Protein 6AGM (pdb70)

Solvent-accessible surface area: 58589 Å² total

Radius of gyration: 39.59 Å; Cα contacts (8 Å, |Δi|>4): 2733; chains: 4; bounding box: 84×120×118 Å

Organism: Escherichia coli (strain K12) (NCBI:txid83333)

Secondary structure (DSSP, 8-state):
--SSSTT-----PPPPHHHHHHHSPPPHHHHHHHHHHHHHHHHHHHTSS-SEEEEEE-SS---HHHHHHHHHHHHHHHHHHTTTEEEEEE---S-SS-SSS--HHHH-TTSSS---HHHHHHHHHHHHHHHHHTT--EEEEE-SSSHHHHHGGG-SEEEE-HHHHT-SSSTTGGGG-SS-EEEEPPTT--SHHHHHHHHHHTS--EEEEE-TTS-EEEEE------EEEEE--SSS---SHHHHHHHHHHHHHTTPPP-EEEESSHHHHTT-GGGHHHHHHHHHHHHHTT--SEEEEEEEB-SS----PBPHHHHHHHHHHHHHHHTTTTTTT-/--SSSTT-----PPPPHHHHHHHSPPPHHHHHHHHHHHHHHHHHHHTSS-SEEEEEE-SS---HHHHHHHHHHHHHHHHHTTTTEEEEEE--SS-SS-SSS---TTT-TTSSS---HHHHHHHHHHHHHHHHHTT--EEEEE-SSHHHHHHGGG-SEEEE-HHHHT-SSSTTGGGG-SS-EEEEPPTT--HHHHHHHHHHHTS--EEEEE-TTS-EEEEE------EEEEE--SSS---SHHHHHHHHHHHHHTTPPP-EEEE-STTTTTT-GGGHHHHHHHHHHHHHTT--SEEEEEEEB-SS----PBPHHHHHHHHHHHHHHHTTTTSS--/--SSSTT-----PPPPHHHHHHHSPPPHHHHHHHHHHHHHHHHHHHTSS-SEEEEEE-SS---HHHHHHHHHHHHHHHHHHTTTEEEEEE--SS-SS-SSS--HHHH-TTSSS---HHHHHHHHHHHHHHHHHTT--EEEEE-SSSHHHHHGGG-SEEEE-HHHHT-SSSTTGGGG-SS-EEEEPPTTS-HHHHHHHHHHHTS--EEEEE-TTS-EEEEE------EEEEE--SSS---SHHHHHHHHHHHHHTTPPP-EEEE-SHHHHTT-GGGHHHHHHHHHHHHHTT--SEEEEEEEB-SS----PBPHHHHHHHHHHHHHHTSSTTGGG-/--SSSTT-----PPPPHHHHHHHSPPPHHHHHHHHHHHHHHHHHHHTSS-SEEEEEE-SS---HHHHHHHHHHHHHHHHHHTTTEEEEEE--SS-SS-SSS--HHHH-TTSSS---HHHHHHHHHHHHHHHHHTT--EEEEE--SSHHHHHGGG-SEEEE-HHHHT-STTTTGGGG-SS-EEEEPPTT--HHHHHHHHHHHTS--EEEEE-TTS-EEEEE------EEEEE--SSS---SHHHHHHHHHHHHHTT----EEEESSHHHHTT-GGGHHHHHHHHHHHHHTT--SEEEEEEEB-SS----PBPHHHHHHHHHHHHHH-TTTTTT--

Foldseek 3Di:
DVPPCPVPDDDDDADFLLRLCVVPPADVVLLVLLVVLLVVLLCLQVLNQLAFEEEEEAPADDALVQVVVVLVLQLVLCVVLVNHYHYAYEHEQAHDDDDDDFGGQQQCVVSPPPRPNRVSLNRVQVSLSVSSVSSHAYEYEDLAQRVCSNHVSSHAEYEYECSQCVDPQRNQVLLARPHAYEYEAHQQQHPVSSLVNQVSQQDWDWHWHADRGRHTDIDIGHHDNRYAYEQAAHCAGQLAPVSLVVSCVVNVVVVHHQAYEYELDDRNQVQALVRSLVSVVNVLVVLVVPDDRHRYYYAHAGCPQDSSHHHVVVVSVSSVVSSVSRPPSSVVRD/DVPPCPVPDDDDDADFLLNLCVVPPDDPVLLVLLVVLLVVLLCLQVVNQLAFEEEEEALADADLVQVVVVLVVQLVLCVVLVNRYHYAYEHHQAHPDDDDDQGGCQQCVPSPPPRPNRVSLNRVQVSLNVSSVSSHAYEYEDQAQRVCSNHVSSHAEYEYECSQCVDDQRNQVLLARPHAYEYEADQQQHLCSRLVSQLSQQDWDWGWHADRRGHTDIDIGHHDNRYAYEQEAHQAGQLAPVSLVVSCVVNVVVVHHQAYEYELDDHVQVQAQVSSLVSVVNNLVCLVVPDQRYSYYYAHAGCPDDSSHHHVVVVSVSSVVSSVSCVPRSSVND/DVPPCPPPDDDDDADFLLRLCVVPPDDPVLLVLLVVLLVVLLCLLVLVQLAFEEEEEAQADDALVQRVVVLVVQVVLCVVQVVHYQYAYEHEQAHPDDPDDDRGQQQCVVRPPPRPNRVSLNRVQVSLNVSSVSSHAYEYEDQAQGVCSNHVSSHAEYEYECSQCVDDQHNQVLLARPHAYEYEADQQQHLVSRLVNQVSQQDWDWHWHADRGRHTDIDIGHHDPHYAYEQEAHCAHQLAPVSLVVSCVVNVVVVHHQAYEYELDPRVQVQALVRSLVSVVNVLVVLVVVDQRHSYYYAHAGCPDDRSHHHPVVVSVSSVVSSVSPPCSSVVRD/DVPPCPPPDDDDDDDFLLNLCVVPPDDVVLLVLLVVLLVQLLCLQVVNDLAFEEEEEAQADADLVQVVVVLVLQVVLCVVLVVHHHYAYEHEQAHVDDDDADRGQQQCVVRPPPRPNRVSLNVVQVSLNVSSVSSHAYEYEDLAQRVCSNHVSSHAEYEYECSQCVDDQHNQVLLARPHAYEYEADQQQHLCSRLVNQVSQQAWDWGWHADRGRHTDIDIGHHDNRYAYEQAAHCAGQLAPVSLVVSCVVNVVVVHHQAYEYELDDRVQVLAQVRSLVSVVNVLVVLLVPDQNHRYYYAHAGCPDDSSHHHVVVVSVSSVVSSVSRVDSSVVSD

B-factor: mean 55.12, std 19.11, range [25.26, 166.06]

CATH classification: 3.20.20.70

Structure (mmCIF, N/CA/C/O backbone):
data_6AGM
#
_entry.id   6AGM
#
_cell.length_a   54.189
_cell.length_b   133.859
_cell.length_c   87.670
_cell.angle_alpha   90.00
_cell.angle_beta   91.23
_cell.angle_gamma   90.00
#
_symmetry.space_group_name_H-M   'P 1 21 1'
#
loop_
_entity.id
_entity.type
_entity.pdbx_description
1 polymer 'Phospho-2-dehydro-3-deoxyheptonate aldolase, Tyr-sensitive'
2 non-polymer TYROSINE
3 water water
#
loop_
_atom_site.group_PDB
_atom_site.id
_atom_site.type_symbol
_atom_site.label_atom_id
_atom_site.label_alt_id
_atom_site.label_comp_id
_atom_site.label_asym_id
_atom_site.label_entity_id
_atom_site.label_seq_id
_atom_site.pdbx_PDB_ins_code
_atom_site.Cartn_x
_atom_site.Cartn_y
_atom_site.Cartn_z
_atom_site.occupancy
_atom_site.B_iso_or_equiv
_atom_site.auth_seq_id
_atom_site.auth_comp_id
_atom_site.auth_asym_id
_atom_site.auth_atom_id
_atom_site.pdbx_PDB_model_num
ATOM 1 N N . ASP A 1 4 ? 35.733 -7.066 89.971 1.00 77.48 4 ASP A N 1
ATOM 2 C CA . ASP A 1 4 ? 35.094 -7.735 91.098 1.00 64.73 4 ASP A CA 1
ATOM 3 C C . ASP A 1 4 ? 34.009 -8.695 90.619 1.00 68.54 4 ASP A C 1
ATOM 4 O O . ASP A 1 4 ? 33.121 -8.315 89.855 1.00 65.19 4 ASP A O 1
ATOM 9 N N . ALA A 1 5 ? 34.086 -9.941 91.078 1.00 65.79 5 ALA A N 1
ATOM 10 C CA . ALA A 1 5 ? 33.129 -10.971 90.701 1.00 62.94 5 ALA A CA 1
ATOM 11 C C . ALA A 1 5 ? 31.916 -11.024 91.621 1.00 62.78 5 ALA A C 1
ATOM 12 O O . ALA A 1 5 ? 31.018 -11.841 91.389 1.00 59.96 5 ALA A O 1
ATOM 14 N N . LEU A 1 6 ? 31.862 -10.179 92.650 1.00 57.56 6 LEU A N 1
ATOM 15 C CA . LEU A 1 6 ? 30.775 -10.242 93.617 1.00 54.70 6 LEU A CA 1
ATOM 16 C C . LEU A 1 6 ? 30.097 -8.889 93.797 1.00 53.04 6 LEU A C 1
ATOM 17 O O . LEU A 1 6 ? 28.910 -8.826 94.131 1.00 49.99 6 LEU A O 1
ATOM 22 N N . ASN A 1 7 ? 30.834 -7.805 93.570 1.00 50.07 7 ASN A N 1
ATOM 23 C CA . ASN A 1 7 ? 30.354 -6.458 93.848 1.00 50.97 7 ASN A CA 1
ATOM 24 C C . ASN A 1 7 ? 30.069 -5.716 92.550 1.00 49.43 7 ASN A C 1
ATOM 25 O O . ASN A 1 7 ? 30.909 -5.695 91.642 1.00 39.80 7 ASN A O 1
ATOM 30 N N . ASN A 1 8 ? 28.883 -5.104 92.474 1.00 44.59 8 ASN A N 1
ATOM 31 C CA . ASN A 1 8 ? 28.488 -4.249 91.353 1.00 40.09 8 ASN A CA 1
ATOM 32 C C . ASN A 1 8 ? 28.601 -4.972 90.016 1.00 38.61 8 ASN A C 1
ATOM 33 O O . ASN A 1 8 ? 28.954 -4.368 89.001 1.00 40.22 8 ASN A O 1
ATOM 38 N N . VAL A 1 9 ? 28.306 -6.273 90.013 1.00 37.90 9 VAL A N 1
ATOM 39 C CA . VAL A 1 9 ? 28.341 -7.047 88.776 1.00 38.81 9 VAL A CA 1
ATOM 40 C C . VAL A 1 9 ? 27.413 -6.435 87.736 1.00 43.38 9 VAL A C 1
ATOM 41 O O . VAL A 1 9 ? 27.764 -6.325 86.554 1.00 44.74 9 VAL A O 1
ATOM 45 N N . HIS A 1 10 ? 26.219 -6.019 88.157 1.00 43.40 10 HIS A N 1
ATOM 46 C CA . HIS A 1 10 ? 25.219 -5.463 87.255 1.00 41.39 10 HIS A CA 1
ATOM 47 C C . HIS A 1 10 ? 25.123 -3.946 87.363 1.00 41.86 10 HIS A C 1
ATOM 48 O O . HIS A 1 10 ? 24.063 -3.365 87.099 1.00 44.19 10 HIS A O 1
ATOM 55 N N . ILE A 1 11 ? 26.212 -3.296 87.756 1.00 45.09 11 ILE A N 1
ATOM 56 C CA . ILE A 1 11 ? 26.298 -1.844 87.817 1.00 42.55 11 ILE A CA 1
ATOM 57 C C . ILE A 1 11 ? 27.390 -1.401 86.857 1.00 43.27 11 ILE A C 1
ATOM 58 O O . ILE A 1 11 ? 28.518 -1.901 86.921 1.00 47.11 11 ILE A O 1
ATOM 63 N N . THR A 1 12 ? 27.049 -0.478 85.960 1.00 45.86 12 THR A N 1
ATOM 64 C CA . THR A 1 12 ? 27.984 -0.009 84.947 1.00 57.90 12 THR A CA 1
ATOM 65 C C . THR A 1 12 ? 28.572 1.360 85.252 1.00 60.04 12 THR A C 1
ATOM 66 O O . THR A 1 12 ? 29.686 1.652 84.807 1.00 59.74 12 THR A O 1
ATOM 70 N N . ASP A 1 13 ? 27.857 2.207 85.991 1.00 59.62 13 ASP A N 1
ATOM 71 C CA . ASP A 1 13 ? 28.354 3.538 86.307 1.00 54.62 13 ASP A CA 1
ATOM 72 C C . ASP A 1 13 ? 27.821 3.968 87.667 1.00 58.54 13 ASP A C 1
ATOM 73 O O . ASP A 1 13 ? 26.794 3.474 88.141 1.00 49.06 13 ASP A O 1
ATOM 78 N N . GLU A 1 14 ? 28.533 4.908 88.284 1.00 53.69 14 GLU A N 1
ATOM 79 C CA . GLU A 1 14 ? 28.168 5.420 89.598 1.00 55.66 14 GLU A CA 1
ATOM 80 C C . GLU A 1 14 ? 28.759 6.813 89.747 1.00 60.07 14 GLU A C 1
ATOM 81 O O . GLU A 1 14 ? 29.964 6.997 89.553 1.00 63.16 14 GLU A O 1
ATOM 87 N N . GLN A 1 15 ? 27.913 7.790 90.075 1.00 51.49 15 GLN A N 1
ATOM 88 C CA . GLN A 1 15 ? 28.375 9.158 90.256 1.00 57.31 15 GLN A CA 1
ATOM 89 C C . GLN A 1 15 ? 27.758 9.752 91.515 1.00 49.43 15 GLN A C 1
ATOM 90 O O . GLN A 1 15 ? 26.609 9.457 91.858 1.00 46.75 15 GLN A O 1
ATOM 96 N N . VAL A 1 16 ? 28.539 10.582 92.206 1.00 46.81 16 VAL A N 1
ATOM 97 C CA . VAL A 1 16 ? 28.081 11.199 93.444 1.00 38.55 16 VAL A CA 1
ATOM 98 C C . VAL A 1 16 ? 27.070 12.290 93.121 1.00 38.81 16 VAL A C 1
ATOM 99 O O . VAL A 1 16 ? 27.332 13.186 92.308 1.00 44.55 16 VAL A O 1
ATOM 103 N N . LEU A 1 17 ? 25.904 12.217 93.750 1.00 38.24 17 LEU A N 1
ATOM 104 C CA . LEU A 1 17 ? 24.865 13.204 93.517 1.00 41.15 17 LEU A CA 1
ATOM 105 C C . LEU A 1 17 ? 25.200 14.514 94.222 1.00 43.11 17 LEU A C 1
ATOM 106 O O . LEU A 1 17 ? 25.887 14.536 95.247 1.00 38.68 17 LEU A O 1
ATOM 111 N N . MET A 1 18 ? 24.726 15.614 93.641 1.00 43.04 18 MET A N 1
ATOM 112 C CA . MET A 1 18 ? 24.819 16.916 94.289 1.00 45.74 18 MET A CA 1
ATOM 113 C C . MET A 1 18 ? 24.236 16.843 95.695 1.00 45.41 18 MET A C 1
ATOM 114 O O . MET A 1 18 ? 23.176 16.251 95.909 1.00 40.21 18 MET A O 1
ATOM 119 N N . THR A 1 19 ? 24.950 17.422 96.658 1.00 43.14 19 THR A N 1
ATOM 120 C CA . THR A 1 19 ? 24.551 17.349 98.053 1.00 42.77 19 THR A CA 1
ATOM 121 C C . THR A 1 19 ? 23.501 18.408 98.376 1.00 38.44 19 THR A C 1
ATOM 122 O O . THR A 1 19 ? 23.335 19.378 97.631 1.00 33.66 19 THR A O 1
ATOM 126 N N . PRO A 1 20 ? 22.760 18.232 99.478 1.00 38.22 20 PRO A N 1
ATOM 127 C CA . PRO A 1 20 ? 21.865 19.311 99.935 1.00 38.33 20 PRO A CA 1
ATOM 128 C C . PRO A 1 20 ? 22.578 20.637 100.129 1.00 41.64 20 PRO A C 1
ATOM 129 O O . PRO A 1 20 ? 22.028 21.691 99.782 1.00 39.07 20 PRO A O 1
ATOM 133 N N . GLU A 1 21 ? 23.793 20.606 100.686 1.00 43.82 21 GLU A N 1
ATOM 134 C CA . GLU A 1 21 ? 24.607 21.811 100.817 1.00 47.83 21 GLU A CA 1
ATOM 135 C C . GLU A 1 21 ? 24.750 22.530 99.482 1.00 45.45 21 GLU A C 1
ATOM 136 O O . GLU A 1 21 ? 24.507 23.738 99.382 1.00 49.52 21 GLU A O 1
ATOM 142 N N . GLN A 1 22 ? 25.144 21.793 98.440 1.00 41.44 22 GLN A N 1
ATOM 143 C CA . GLN A 1 22 ? 25.393 22.406 97.139 1.00 42.08 22 GLN A CA 1
ATOM 144 C C . GLN A 1 22 ? 24.102 22.895 96.494 1.00 42.79 22 GLN A C 1
ATOM 145 O O . GLN A 1 22 ? 24.072 23.980 95.899 1.00 43.01 22 GLN A O 1
ATOM 151 N N . LEU A 1 23 ? 23.030 22.106 96.595 1.00 41.56 23 LEU A N 1
ATOM 152 C CA . LEU A 1 23 ? 21.729 22.545 96.100 1.00 41.26 23 LEU A CA 1
ATOM 153 C C . LEU A 1 23 ? 21.324 23.871 96.733 1.00 40.95 23 LEU A C 1
ATOM 154 O O . LEU A 1 23 ? 20.944 24.817 96.033 1.00 41.61 23 LEU A O 1
ATOM 159 N N . LYS A 1 24 ? 21.414 23.961 98.063 1.00 41.87 24 LYS A N 1
ATOM 160 C CA . LYS A 1 24 ? 21.001 25.177 98.756 1.00 45.46 24 LYS A CA 1
ATOM 161 C C . LYS A 1 24 ? 21.945 26.340 98.478 1.00 49.63 24 LYS A C 1
ATOM 162 O O . LYS A 1 24 ? 21.514 27.498 98.487 1.00 50.27 24 LYS A O 1
ATOM 168 N N . ALA A 1 25 ? 23.227 26.061 98.233 1.00 45.44 25 ALA A N 1
ATOM 169 C CA . ALA A 1 25 ? 24.137 27.125 97.826 1.00 52.23 25 ALA A CA 1
ATOM 170 C C . ALA A 1 25 ? 23.763 27.666 96.452 1.00 50.38 25 ALA A C 1
ATOM 171 O O . ALA A 1 25 ? 23.846 28.876 96.210 1.00 55.08 25 ALA A O 1
ATOM 173 N N . ALA A 1 26 ? 23.334 26.785 95.542 1.00 45.33 26 ALA A N 1
ATOM 174 C CA . ALA A 1 26 ? 22.965 27.227 94.201 1.00 45.73 26 ALA A CA 1
ATOM 175 C C . ALA A 1 26 ? 21.624 27.953 94.185 1.00 52.32 26 ALA A C 1
ATOM 176 O O . ALA A 1 26 ? 21.428 28.867 93.376 1.00 51.90 26 ALA A O 1
ATOM 178 N N . PHE A 1 27 ? 20.688 27.561 95.050 1.00 47.46 27 PHE A N 1
ATOM 179 C CA . PHE A 1 27 ? 19.363 28.181 95.128 1.00 48.82 27 PHE A CA 1
ATOM 180 C C . PHE A 1 27 ? 19.066 28.512 96.584 1.00 49.12 27 PHE A C 1
ATOM 181 O O . PHE A 1 27 ? 18.285 27.815 97.246 1.00 45.42 27 PHE A O 1
ATOM 189 N N . PRO A 1 28 ? 19.668 29.571 97.114 1.00 48.97 28 PRO A N 1
ATOM 190 C CA . PRO A 1 28 ? 19.505 29.879 98.536 1.00 48.75 28 PRO A CA 1
ATOM 191 C C . PRO A 1 28 ? 18.184 30.571 98.832 1.00 50.04 28 PRO A C 1
ATOM 192 O O . PRO A 1 28 ? 17.542 31.166 97.963 1.00 47.82 28 PRO A O 1
ATOM 196 N N . LEU A 1 29 ? 17.784 30.473 100.096 1.00 61.00 29 LEU A N 1
ATOM 197 C CA . LEU A 1 29 ? 16.624 31.198 100.588 1.00 61.76 29 LEU A CA 1
ATOM 198 C C . LEU A 1 29 ? 17.026 32.624 100.934 1.00 63.14 29 LEU A C 1
ATOM 199 O O . LEU A 1 29 ? 18.008 32.843 101.651 1.00 65.66 29 LEU A O 1
ATOM 204 N N . SER A 1 30 ? 16.285 33.594 100.408 1.00 47.46 30 SER A N 1
ATOM 205 C CA . SER A 1 30 ? 16.438 34.949 100.903 1.00 52.67 30 SER A CA 1
ATOM 206 C C . SER A 1 30 ? 15.878 35.025 102.317 1.00 58.99 30 SER A C 1
ATOM 207 O O . SER A 1 30 ? 15.072 34.191 102.741 1.00 55.82 30 SER A O 1
ATOM 210 N N . LEU A 1 31 ? 16.315 36.039 103.056 1.00 54.34 31 LEU A N 1
ATOM 211 C CA . LEU A 1 31 ? 15.917 36.119 104.455 1.00 59.30 31 LEU A CA 1
ATOM 212 C C . LEU A 1 31 ? 14.425 36.414 104.601 1.00 57.97 31 LEU A C 1
ATOM 213 O O . LEU A 1 31 ? 13.799 35.968 105.572 1.00 56.74 31 LEU A O 1
ATOM 218 N N . GLN A 1 32 ? 13.839 37.137 103.638 1.00 67.01 32 GLN A N 1
ATOM 219 C CA . GLN A 1 32 ? 12.392 37.351 103.629 1.00 71.66 32 GLN A CA 1
ATOM 220 C C . GLN A 1 32 ? 11.639 36.032 103.548 1.00 63.20 32 GLN A C 1
ATOM 221 O O . GLN A 1 32 ? 10.703 35.789 104.318 1.00 56.13 32 GLN A O 1
ATOM 227 N N . GLN A 1 33 ? 12.026 35.176 102.599 1.00 55.69 33 GLN A N 1
ATOM 228 C CA . GLN A 1 33 ? 11.375 33.880 102.452 1.00 55.71 33 GLN A CA 1
ATOM 229 C C . GLN A 1 33 ? 11.592 33.016 103.686 1.00 49.99 33 GLN A C 1
ATOM 230 O O . GLN A 1 33 ? 10.699 32.266 104.093 1.00 46.11 33 GLN A O 1
ATOM 236 N N . GLU A 1 34 ? 12.780 33.097 104.286 1.00 51.75 34 GLU A N 1
ATOM 237 C CA . GLU A 1 34 ? 13.056 32.342 105.503 1.00 51.52 34 GLU A CA 1
ATOM 238 C C . GLU A 1 34 ? 12.096 32.737 106.620 1.00 51.14 34 GLU A C 1
ATOM 239 O O . GLU A 1 34 ? 11.462 31.876 107.249 1.00 45.34 34 GLU A O 1
ATOM 245 N N . ALA A 1 35 ? 11.976 34.043 106.880 1.00 50.06 35 ALA A N 1
ATOM 246 C CA . ALA A 1 35 ? 11.066 34.504 107.925 1.00 53.34 35 ALA A CA 1
ATOM 247 C C . ALA A 1 35 ? 9.619 34.171 107.580 1.00 49.05 35 ALA A C 1
ATOM 248 O O . ALA A 1 35 ? 8.824 33.826 108.463 1.00 45.68 35 ALA A O 1
ATOM 250 N N . GLN A 1 36 ? 9.265 34.251 106.297 1.00 52.53 36 GLN A N 1
ATOM 251 C CA . GLN A 1 36 ? 7.909 33.923 105.869 1.00 55.92 36 GLN A CA 1
ATOM 252 C C . GLN A 1 36 ? 7.580 32.461 106.153 1.00 48.93 36 GLN A C 1
ATOM 253 O O . GLN A 1 36 ? 6.497 32.141 106.660 1.00 46.42 36 GLN A O 1
ATOM 259 N N . ILE A 1 37 ? 8.506 31.557 105.825 1.00 48.67 37 ILE A N 1
ATOM 260 C CA . ILE A 1 37 ? 8.286 30.136 106.072 1.00 46.28 37 ILE A CA 1
ATOM 261 C C . ILE A 1 37 ? 8.197 29.858 107.567 1.00 45.60 37 ILE A C 1
ATOM 262 O O . ILE A 1 37 ? 7.337 29.090 108.017 1.00 40.36 37 ILE A O 1
ATOM 267 N N . ALA A 1 38 ? 9.089 30.462 108.361 1.00 47.31 38 ALA A N 1
ATOM 268 C CA . ALA A 1 38 ? 9.007 30.290 109.811 1.00 42.54 38 ALA A CA 1
ATOM 269 C C . ALA A 1 38 ? 7.658 30.758 110.347 1.00 44.43 38 ALA A C 1
ATOM 270 O O . ALA A 1 38 ? 7.055 30.101 111.209 1.00 46.43 38 ALA A O 1
ATOM 272 N N . ASP A 1 39 ? 7.157 31.883 109.834 1.00 40.02 39 ASP A N 1
ATOM 273 C CA . ASP A 1 39 ? 5.890 32.418 110.318 1.00 43.60 39 ASP A CA 1
ATOM 274 C C . ASP A 1 39 ? 4.718 31.526 109.921 1.00 44.01 39 ASP A C 1
ATOM 275 O O . ASP A 1 39 ? 3.791 31.322 110.715 1.00 40.01 39 ASP A O 1
ATOM 280 N N . SER A 1 40 ? 4.731 30.992 108.696 1.00 40.20 40 SER A N 1
ATOM 281 C CA . SER A 1 40 ? 3.649 30.099 108.285 1.00 40.20 40 SER A CA 1
ATOM 282 C C . SER A 1 40 ? 3.689 28.791 109.070 1.00 38.65 40 SER A C 1
ATOM 283 O O . SER A 1 40 ? 2.637 28.238 109.417 1.00 33.78 40 SER A O 1
ATOM 286 N N . ARG A 1 41 ? 4.891 28.288 109.373 1.00 37.47 41 ARG A N 1
ATOM 287 C CA . ARG A 1 41 ? 5.004 27.127 110.252 1.00 35.91 41 ARG A CA 1
ATOM 288 C C . ARG A 1 41 ? 4.404 27.420 111.621 1.00 39.39 41 ARG A C 1
ATOM 289 O O . ARG A 1 41 ? 3.669 26.594 112.178 1.00 36.56 41 ARG A O 1
ATOM 297 N N . LYS A 1 42 ? 4.714 28.593 112.181 1.00 38.00 42 LYS A N 1
ATOM 298 C CA . LYS A 1 42 ? 4.152 28.970 113.475 1.00 40.11 42 LYS A CA 1
ATOM 299 C C . LYS A 1 42 ? 2.630 29.056 113.414 1.00 40.74 42 LYS A C 1
ATOM 300 O O . LYS A 1 42 ? 1.939 28.607 114.335 1.00 42.07 42 LYS A O 1
ATOM 306 N N . SER A 1 43 ? 2.089 29.624 112.335 1.00 39.03 43 SER A N 1
ATOM 307 C CA . SER A 1 43 ? 0.638 29.739 112.205 1.00 43.86 43 SER A CA 1
ATOM 308 C C . SER A 1 43 ? -0.024 28.369 112.114 1.00 42.88 43 SER A C 1
ATOM 309 O O . SER A 1 43 ? -1.076 28.134 112.725 1.00 43.51 43 SER A O 1
ATOM 312 N N . ILE A 1 44 ? 0.570 27.454 111.345 1.00 38.47 44 ILE A N 1
ATOM 313 C CA . ILE A 1 44 ? 0.013 26.108 111.239 1.00 39.03 44 ILE A CA 1
ATOM 314 C C . ILE A 1 44 ? 0.076 25.401 112.587 1.00 37.90 44 ILE A C 1
ATOM 315 O O . ILE A 1 44 ? -0.863 24.695 112.984 1.00 38.91 44 ILE A O 1
ATOM 320 N N . SER A 1 45 ? 1.177 25.592 113.318 1.00 34.86 45 SER A N 1
ATOM 321 C CA . SER A 1 45 ? 1.283 25.049 114.670 1.00 36.91 45 SER A CA 1
ATOM 322 C C . SER A 1 45 ? 0.193 25.607 115.581 1.00 41.65 45 SER A C 1
ATOM 323 O O . SER A 1 45 ? -0.408 24.867 116.372 1.00 40.87 45 SER A O 1
ATOM 326 N N . ASP A 1 46 ? -0.071 26.914 115.484 1.00 44.16 46 ASP A N 1
ATOM 327 C CA . ASP A 1 46 ? -1.125 27.530 116.286 1.00 45.62 46 ASP A CA 1
ATOM 328 C C . ASP A 1 46 ? -2.483 26.924 115.966 1.00 45.82 46 ASP A C 1
ATOM 329 O O . ASP A 1 46 ? -3.282 26.658 116.871 1.00 44.33 46 ASP A O 1
ATOM 334 N N . ILE A 1 47 ? -2.768 26.722 114.680 1.00 40.87 47 ILE A N 1
ATOM 335 C CA . ILE A 1 47 ? -4.042 26.123 114.292 1.00 41.11 47 ILE A CA 1
ATOM 336 C C . ILE A 1 47 ? -4.159 24.718 114.865 1.00 42.76 47 ILE A C 1
ATOM 337 O O . ILE A 1 47 ? -5.182 24.353 115.457 1.00 39.89 47 ILE A O 1
ATOM 342 N N . ILE A 1 48 ? -3.099 23.917 114.723 1.00 38.35 48 ILE A N 1
ATOM 343 C CA . ILE A 1 48 ? -3.146 22.533 115.191 1.00 37.49 48 ILE A CA 1
ATOM 344 C C . ILE A 1 48 ? -3.345 22.480 116.702 1.00 41.44 48 ILE A C 1
ATOM 345 O O . ILE A 1 48 ? -4.105 21.647 117.211 1.00 39.50 48 ILE A O 1
ATOM 350 N N . ALA A 1 49 ? -2.682 23.373 117.443 1.00 41.38 49 ALA A N 1
ATOM 351 C CA . ALA A 1 49 ? -2.798 23.381 118.899 1.00 43.57 49 ALA A CA 1
ATOM 352 C C . ALA A 1 49 ? -4.093 24.010 119.401 1.00 51.66 49 ALA A C 1
ATOM 353 O O . ALA A 1 49 ? -4.366 23.946 120.605 1.00 48.47 49 ALA A O 1
ATOM 355 N N . GLY A 1 50 ? -4.891 24.612 118.523 1.00 46.08 50 GLY A N 1
ATOM 356 C CA . GLY A 1 50 ? -6.121 25.253 118.937 1.00 50.21 50 GLY A CA 1
ATOM 357 C C . GLY A 1 50 ? -5.978 26.680 119.415 1.00 52.95 50 GLY A C 1
ATOM 358 O O . GLY A 1 50 ? -6.931 27.220 119.989 1.00 54.91 50 GLY A O 1
ATOM 359 N N . ARG A 1 51 ? -4.820 27.307 119.209 1.00 51.20 51 ARG A N 1
ATOM 360 C CA . ARG A 1 51 ? -4.666 28.712 119.572 1.00 57.54 51 ARG A CA 1
ATOM 361 C C . ARG A 1 51 ? -5.210 29.628 118.482 1.00 58.53 51 ARG A C 1
ATOM 362 O O . ARG A 1 51 ? -5.784 30.681 118.780 1.00 60.71 51 ARG A O 1
ATOM 370 N N . ASP A 1 52 ? -5.038 29.237 117.218 1.00 47.45 52 ASP A N 1
ATOM 371 C CA . ASP A 1 52 ? -5.574 29.975 116.085 1.00 48.01 52 ASP A CA 1
ATOM 372 C C . ASP A 1 52 ? -6.892 29.345 115.669 1.00 47.68 52 ASP A C 1
ATOM 373 O O . ASP A 1 52 ? -6.921 28.140 115.377 1.00 45.58 52 ASP A O 1
ATOM 378 N N . PRO A 1 53 ? -7.997 30.097 115.628 1.00 49.31 53 PRO A N 1
ATOM 379 C CA . PRO A 1 53 ? -9.301 29.476 115.344 1.00 48.09 53 PRO A CA 1
ATOM 380 C C . PRO A 1 53 ? -9.503 29.086 113.887 1.00 43.03 53 PRO A C 1
ATOM 381 O O . PRO A 1 53 ? -10.456 28.353 113.593 1.00 46.61 53 PRO A O 1
ATOM 385 N N . ARG A 1 54 ? -8.653 29.544 112.974 1.00 50.52 54 ARG A N 1
ATOM 386 C CA . ARG A 1 54 ? -8.858 29.268 111.561 1.00 47.15 54 ARG A CA 1
ATOM 387 C C . ARG A 1 54 ? -8.689 27.781 111.261 1.00 42.52 54 ARG A C 1
ATOM 388 O O . ARG A 1 54 ? -8.048 27.031 112.002 1.00 42.08 54 ARG A O 1
ATOM 396 N N . LEU A 1 55 ? -9.290 27.358 110.155 1.00 45.42 55 LEU A N 1
ATOM 397 C CA . LEU A 1 55 ? -9.220 25.975 109.710 1.00 42.28 55 LEU A CA 1
ATOM 398 C C . LEU A 1 55 ? -8.064 25.819 108.730 1.00 43.29 55 LEU A C 1
ATOM 399 O O . LEU A 1 55 ? -7.942 26.599 107.780 1.00 41.20 55 LEU A O 1
ATOM 404 N N . LEU A 1 56 ? -7.212 24.822 108.963 1.00 41.89 56 LEU A N 1
ATOM 405 C CA . LEU A 1 56 ? -6.097 24.578 108.058 1.00 38.88 56 LEU A CA 1
ATOM 406 C C . LEU A 1 56 ? -6.597 23.834 106.825 1.00 41.46 56 LEU A C 1
ATOM 407 O O . LEU A 1 56 ? -7.252 22.800 106.948 1.00 39.73 56 LEU A O 1
ATOM 412 N N . VAL A 1 57 ? -6.309 24.365 105.640 1.00 35.54 57 VAL A N 1
ATOM 413 C CA . VAL A 1 57 ? -6.750 23.758 104.386 1.00 38.45 57 VAL A CA 1
ATOM 414 C C . VAL A 1 57 ? -5.525 23.514 103.514 1.00 38.98 57 VAL A C 1
ATOM 415 O O . VAL A 1 57 ? -4.937 24.461 102.974 1.00 40.58 57 VAL A O 1
ATOM 419 N N . VAL A 1 58 ? -5.144 22.249 103.373 1.00 36.81 58 VAL A N 1
ATOM 420 C CA . VAL A 1 58 ? -4.091 21.847 102.448 1.00 35.65 58 VAL A CA 1
ATOM 421 C C . VAL A 1 58 ? -4.764 21.427 101.151 1.00 39.73 58 VAL A C 1
ATOM 422 O O . VAL A 1 58 ? -5.603 20.520 101.146 1.00 36.76 58 VAL A O 1
ATOM 426 N N . CYS A 1 59 ? -4.411 22.084 100.052 1.00 33.84 59 CYS A N 1
ATOM 427 C CA . CYS A 1 59 ? -5.167 21.901 98.824 1.00 38.26 59 CYS A CA 1
ATOM 428 C C . CYS A 1 59 ? -4.255 22.076 97.623 1.00 39.68 59 CYS A C 1
ATOM 429 O O . CYS A 1 59 ? -3.418 22.981 97.592 1.00 38.81 59 CYS A O 1
ATOM 432 N N . GLY A 1 60 ? -4.430 21.207 96.634 1.00 45.71 60 GLY A N 1
ATOM 433 C CA . GLY A 1 60 ? -3.644 21.319 95.430 1.00 47.37 60 GLY A CA 1
ATOM 434 C C . GLY A 1 60 ? -3.599 20.064 94.592 1.00 46.41 60 GLY A C 1
ATOM 435 O O . GLY A 1 60 ? -4.306 19.083 94.845 1.00 48.88 60 GLY A O 1
ATOM 436 N N . PRO A 1 61 ? -2.759 20.084 93.560 1.00 42.76 61 PRO A N 1
ATOM 437 C CA . PRO A 1 61 ? -2.797 19.019 92.557 1.00 49.05 61 PRO A CA 1
ATOM 438 C C . PRO A 1 61 ? -2.503 17.651 93.132 1.00 48.72 61 PRO A C 1
ATOM 439 O O . PRO A 1 61 ? -1.756 17.490 94.108 1.00 44.19 61 PRO A O 1
ATOM 443 N N . CYS A 1 62 ? -3.149 16.665 92.509 1.00 65.72 62 CYS A N 1
ATOM 444 C CA . CYS A 1 62 ? -2.808 15.275 92.757 1.00 68.73 62 CYS A CA 1
ATOM 445 C C . CYS A 1 62 ? -1.296 15.065 92.727 1.00 74.74 62 CYS A C 1
ATOM 446 O O . CYS A 1 62 ? -0.723 14.546 93.695 1.00 72.79 62 CYS 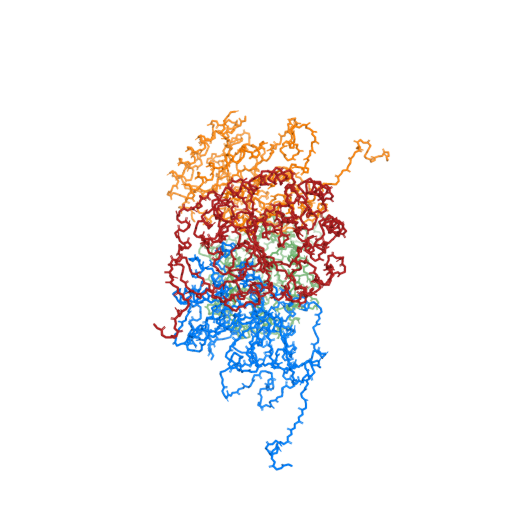A O 1
ATOM 449 N N . SER A 1 63 ? -0.626 15.517 91.665 1.00 65.21 63 SER A N 1
ATOM 450 C CA . SER A 1 63 ? 0.829 15.641 91.705 1.00 64.49 63 SER A CA 1
ATOM 451 C C . SER A 1 63 ? 1.253 16.764 90.762 1.00 61.39 63 SER A C 1
ATOM 452 O O . SER A 1 63 ? 0.487 17.179 89.894 1.00 59.90 63 SER A O 1
ATOM 455 N N . ILE A 1 64 ? 2.469 17.286 90.933 1.00 55.62 64 ILE A N 1
ATOM 456 C CA . ILE A 1 64 ? 2.879 18.419 90.105 1.00 59.32 64 ILE A CA 1
ATOM 457 C C . ILE A 1 64 ? 3.324 17.901 88.744 1.00 58.48 64 ILE A C 1
ATOM 458 O O . ILE A 1 64 ? 4.088 16.933 88.652 1.00 60.42 64 ILE A O 1
ATOM 463 N N . HIS A 1 65 ? 2.828 18.528 87.683 1.00 70.43 65 HIS A N 1
ATOM 464 C CA . HIS A 1 65 ? 3.103 18.066 86.331 1.00 75.26 65 HIS A CA 1
ATOM 465 C C . HIS A 1 65 ? 4.274 18.786 85.682 1.00 73.67 65 HIS A C 1
ATOM 466 O O . HIS A 1 65 ? 5.125 18.136 85.069 1.00 80.66 65 HIS A O 1
ATOM 473 N N . ASP A 1 66 ? 4.353 20.103 85.838 1.00 69.39 66 ASP A N 1
ATOM 474 C CA . ASP A 1 66 ? 5.443 20.904 85.299 1.00 66.68 66 ASP A CA 1
ATOM 475 C C . ASP A 1 66 ? 5.407 22.265 85.983 1.00 62.61 66 ASP A C 1
ATOM 476 O O . ASP A 1 66 ? 4.392 22.627 86.589 1.00 60.21 66 ASP A O 1
ATOM 481 N N . PRO A 1 67 ? 6.500 23.038 85.921 1.00 54.25 67 PRO A N 1
ATOM 482 C CA . PRO A 1 67 ? 6.536 24.292 86.701 1.00 50.15 67 PRO A CA 1
ATOM 483 C C . PRO A 1 67 ? 5.473 25.317 86.318 1.00 55.87 67 PRO A C 1
ATOM 484 O O . PRO A 1 67 ? 4.889 25.936 87.219 1.00 52.14 67 PRO A O 1
ATOM 488 N N . GLU A 1 68 ? 5.192 25.519 85.023 1.00 50.96 68 GLU A N 1
ATOM 489 C CA . GLU A 1 68 ? 4.248 26.570 84.635 1.00 58.76 68 GLU A CA 1
ATOM 490 C C . GLU A 1 68 ? 2.825 26.241 85.066 1.00 53.29 68 GLU A C 1
ATOM 491 O O . GLU A 1 68 ? 2.085 27.135 85.484 1.00 56.74 68 GLU A O 1
ATOM 497 N N . THR A 1 69 ? 2.409 24.977 84.948 1.00 49.25 69 THR A N 1
ATOM 498 C CA . THR A 1 69 ? 1.089 24.600 85.446 1.00 55.66 69 THR A CA 1
ATOM 499 C C . THR A 1 69 ? 0.992 24.823 86.948 1.00 47.53 69 THR A C 1
ATOM 500 O O . THR A 1 69 ? -0.034 25.295 87.454 1.00 48.16 69 THR A O 1
ATOM 504 N N . ALA A 1 70 ? 2.061 24.493 87.676 1.00 47.64 70 ALA A N 1
ATOM 505 C CA . ALA A 1 70 ? 2.083 24.739 89.113 1.00 47.78 70 ALA A CA 1
ATOM 506 C C . ALA A 1 70 ? 1.955 26.225 89.419 1.00 46.22 70 ALA A C 1
ATOM 507 O O . ALA A 1 70 ? 1.193 26.617 90.307 1.00 46.58 70 ALA A O 1
ATOM 509 N N . LEU A 1 71 ? 2.675 27.072 88.678 1.00 46.52 71 LEU A N 1
ATOM 510 C CA . LEU A 1 71 ? 2.586 28.511 88.913 1.00 45.83 71 LEU A CA 1
ATOM 511 C C . LEU A 1 71 ? 1.197 29.043 88.574 1.00 42.81 71 LEU A C 1
ATOM 512 O O . LEU A 1 71 ? 0.661 29.896 89.292 1.00 48.12 71 LEU A O 1
ATOM 517 N N . GLU A 1 72 ? 0.601 28.548 87.485 1.00 51.37 72 GLU A N 1
ATOM 518 C CA . GLU A 1 72 ? -0.749 28.961 87.118 1.00 55.61 72 GLU A CA 1
ATOM 519 C C . GLU A 1 72 ? -1.741 28.605 88.217 1.00 53.40 72 GLU A C 1
ATOM 520 O O . GLU A 1 72 ? -2.565 29.435 88.619 1.00 51.86 72 GLU A O 1
ATOM 526 N N . TYR A 1 73 ? -1.671 27.370 88.720 1.00 49.64 73 TYR A N 1
ATOM 527 C CA . TYR A 1 73 ? -2.501 26.997 89.861 1.00 47.64 73 TYR A CA 1
ATOM 528 C C . TYR A 1 73 ? -2.233 27.909 91.049 1.00 45.49 73 TYR A C 1
ATOM 529 O O . TYR A 1 73 ? -3.167 28.336 91.739 1.00 43.96 73 TYR A O 1
ATOM 538 N N . ALA A 1 74 ? -0.959 28.223 91.289 1.00 42.83 74 ALA A N 1
ATOM 539 C CA . ALA A 1 74 ? -0.563 28.955 92.484 1.00 43.05 74 ALA A CA 1
ATOM 540 C C . ALA A 1 74 ? -1.128 30.366 92.493 1.00 43.22 74 ALA A C 1
ATOM 541 O O . ALA A 1 74 ? -1.508 30.875 93.550 1.00 44.89 74 ALA A O 1
ATOM 543 N N . ARG A 1 75 ? -1.175 31.024 91.333 1.00 42.60 75 ARG A N 1
ATOM 544 C CA . ARG A 1 75 ? -1.694 32.393 91.304 1.00 45.11 75 ARG A CA 1
ATOM 545 C C . ARG A 1 75 ? -3.186 32.436 91.644 1.00 37.77 75 ARG A C 1
ATOM 546 O O . ARG A 1 75 ? -3.632 33.276 92.437 1.00 47.14 75 ARG A O 1
ATOM 554 N N . ARG A 1 76 ? -3.974 31.521 91.069 1.00 41.75 76 ARG A N 1
ATOM 555 C CA . ARG A 1 76 ? -5.381 31.401 91.456 1.00 43.07 76 ARG A CA 1
ATOM 556 C C . ARG A 1 76 ? -5.520 31.053 92.932 1.00 43.20 76 ARG A C 1
ATOM 557 O O . ARG A 1 76 ? -6.387 31.598 93.627 1.00 39.32 76 ARG A O 1
ATOM 565 N N . PHE A 1 77 ? -4.683 30.135 93.424 1.00 49.51 77 PHE A N 1
ATOM 566 C CA . PHE A 1 77 ? -4.802 29.678 94.804 1.00 44.98 77 PHE A CA 1
ATOM 567 C C . PHE A 1 77 ? -4.471 30.799 95.780 1.00 47.52 77 PHE A C 1
ATOM 568 O O . PHE A 1 77 ? -5.137 30.952 96.806 1.00 46.56 77 PHE A O 1
ATOM 576 N N . LYS A 1 78 ? -3.459 31.606 95.460 1.00 47.45 78 LYS A N 1
ATOM 577 C CA . LYS A 1 78 ? -3.112 32.752 96.291 1.00 47.07 78 LYS A CA 1
ATOM 578 C C . LYS A 1 78 ? -4.218 33.797 96.273 1.00 47.31 78 LYS A C 1
ATOM 579 O O . LYS A 1 78 ? -4.573 34.355 97.323 1.00 54.01 78 LYS A O 1
ATOM 585 N N . ALA A 1 79 ? -4.767 34.082 95.087 1.00 45.97 79 ALA A N 1
ATOM 586 C CA . ALA A 1 79 ? -5.896 35.002 94.999 1.00 49.73 79 ALA A CA 1
ATOM 587 C C . ALA A 1 79 ? -7.045 34.545 95.888 1.00 51.92 79 ALA A C 1
ATOM 588 O O . ALA A 1 79 ? -7.614 35.340 96.645 1.00 54.86 79 ALA A O 1
ATOM 590 N N . LEU A 1 80 ? -7.392 33.257 95.822 1.00 46.93 80 LEU A N 1
ATOM 591 C CA . LEU A 1 80 ? -8.480 32.743 96.651 1.00 49.47 80 LEU A CA 1
ATOM 592 C C . LEU A 1 80 ? -8.117 32.771 98.133 1.00 49.75 80 LEU A C 1
ATOM 593 O O . LEU A 1 80 ? -8.964 33.076 98.980 1.00 46.18 80 LEU A O 1
ATOM 598 N N . ALA A 1 81 ? -6.861 32.459 98.464 1.00 50.98 81 ALA A N 1
ATOM 599 C CA . ALA A 1 81 ? -6.429 32.437 99.857 1.00 51.23 81 ALA A CA 1
ATOM 600 C C . ALA A 1 81 ? -6.544 33.812 100.489 1.00 51.63 81 ALA A C 1
ATOM 601 O O . ALA A 1 81 ? -6.853 33.932 101.680 1.00 51.37 81 ALA A O 1
ATOM 603 N N . ALA A 1 82 ? -6.292 34.863 99.708 1.00 59.34 82 ALA A N 1
ATOM 604 C CA . ALA A 1 82 ? -6.422 36.216 100.240 1.00 59.59 82 ALA A CA 1
ATOM 605 C C . ALA A 1 82 ? -7.855 36.514 100.674 1.00 59.22 82 ALA A C 1
ATOM 606 O O . ALA A 1 82 ? -8.075 37.212 101.671 1.00 62.88 82 ALA A O 1
ATOM 608 N N . GLU A 1 83 ? -8.846 35.984 99.952 1.00 53.62 83 GLU A N 1
ATOM 609 C CA . GLU A 1 83 ? -10.236 36.370 100.174 1.00 53.06 83 GLU A CA 1
ATOM 610 C C . GLU A 1 83 ? -10.944 35.550 101.245 1.00 53.30 83 GLU A C 1
ATOM 611 O O . GLU A 1 83 ? -12.057 35.913 101.640 1.00 52.33 83 GLU A O 1
ATOM 617 N N . VAL A 1 84 ? -10.338 34.469 101.731 1.00 50.14 84 VAL A N 1
ATOM 618 C CA . VAL A 1 84 ? -10.944 33.630 102.755 1.00 44.44 84 VAL A CA 1
ATOM 619 C C . VAL A 1 84 ? -10.072 33.532 103.999 1.00 44.14 84 VAL A C 1
ATOM 620 O O . VAL A 1 84 ? -10.370 32.748 104.900 1.00 43.69 84 VAL A O 1
ATOM 624 N N . SER A 1 85 ? -9.008 34.334 104.073 1.00 49.14 85 SER A N 1
ATOM 625 C CA . SER A 1 85 ? -7.966 34.167 105.079 1.00 51.24 85 SER A CA 1
ATOM 626 C C . SER A 1 85 ? -8.423 34.481 106.496 1.00 50.31 85 SER A C 1
ATOM 627 O O . SER A 1 85 ? -7.653 34.251 107.432 1.00 52.65 85 SER A O 1
ATOM 630 N N . ASP A 1 86 ? -9.633 35.006 106.687 1.00 56.62 86 ASP A N 1
ATOM 631 C CA . ASP A 1 86 ? -10.111 35.250 108.042 1.00 58.77 86 ASP A CA 1
ATOM 632 C C . ASP A 1 86 ? -10.645 33.987 108.705 1.00 60.95 86 ASP A C 1
ATOM 633 O O . ASP A 1 86 ? -10.741 33.941 109.936 1.00 61.08 86 ASP A O 1
ATOM 638 N N . SER A 1 87 ? -10.984 32.967 107.922 1.00 56.52 87 SER A N 1
ATOM 639 C CA . SER A 1 87 ? -11.518 31.713 108.441 1.00 54.89 87 SER A CA 1
ATOM 640 C C . SER A 1 87 ? -10.714 30.497 108.017 1.00 46.12 87 SER A C 1
ATOM 641 O O . SER A 1 87 ? -10.598 29.540 108.787 1.00 42.72 87 SER A O 1
ATOM 644 N N . LEU A 1 88 ? -10.161 30.503 106.809 1.00 42.84 88 LEU A N 1
ATOM 645 C CA . LEU A 1 88 ? -9.399 29.381 106.285 1.00 40.77 88 LEU A CA 1
ATOM 646 C C . LEU A 1 88 ? -7.963 29.810 106.028 1.00 38.42 88 LEU A C 1
ATOM 647 O O . LEU A 1 88 ? -7.715 30.884 105.471 1.00 44.94 88 LEU A O 1
ATOM 652 N N . TYR A 1 89 ? -7.020 28.968 106.436 1.00 39.76 89 TYR A N 1
ATOM 653 C CA . TYR A 1 89 ? -5.596 29.183 106.185 1.00 37.32 89 TYR A CA 1
ATOM 654 C C . TYR A 1 89 ? -5.177 28.208 105.089 1.00 37.21 89 TYR A C 1
ATOM 655 O O . TYR A 1 89 ? -5.023 27.009 105.338 1.00 37.48 89 TYR A O 1
ATOM 664 N N . LEU A 1 90 ? -5.000 28.728 103.876 1.00 35.98 90 LEU A N 1
ATOM 665 C CA . LEU A 1 90 ? -4.748 27.901 102.703 1.00 34.47 90 LEU A CA 1
ATOM 666 C C . LEU A 1 90 ? -3.264 27.580 102.578 1.00 37.45 90 LEU A C 1
ATOM 667 O O . LEU A 1 90 ? -2.415 28.471 102.684 1.00 36.99 90 LEU A O 1
ATOM 672 N N . VAL A 1 91 ? -2.960 26.304 102.351 1.00 35.20 91 VAL A N 1
ATOM 673 C CA . VAL A 1 91 ? -1.599 25.825 102.134 1.00 34.40 91 VAL A CA 1
ATOM 674 C C . VAL A 1 91 ? -1.610 24.989 100.863 1.00 37.13 91 VAL A C 1
ATOM 675 O O . VAL A 1 91 ? -2.400 24.044 100.746 1.00 34.83 91 VAL A O 1
ATOM 679 N N . MET A 1 92 ? -0.758 25.343 99.905 1.00 34.18 92 MET A N 1
ATOM 680 C CA . MET A 1 92 ? -0.749 24.652 98.621 1.00 41.03 92 MET A CA 1
ATOM 681 C C . MET A 1 92 ? 0.086 23.384 98.736 1.00 36.88 92 MET A C 1
ATOM 682 O O . MET A 1 92 ? 1.262 23.446 99.105 1.00 34.88 92 MET A O 1
ATOM 687 N N . ARG A 1 93 ? -0.511 22.233 98.434 1.00 35.67 93 ARG A N 1
ATOM 688 C CA . ARG A 1 93 ? 0.259 20.999 98.468 1.00 44.81 93 ARG A CA 1
ATOM 689 C C . ARG A 1 93 ? 1.054 20.871 97.178 1.00 42.33 93 ARG A C 1
ATOM 690 O O . ARG A 1 93 ? 0.514 21.038 96.078 1.00 43.87 93 ARG A O 1
ATOM 698 N N . VAL A 1 94 ? 2.345 20.625 97.320 1.00 38.86 94 VAL A N 1
ATOM 699 C CA . VAL A 1 94 ? 3.255 20.479 96.191 1.00 43.03 94 VAL A CA 1
ATOM 700 C C . VAL A 1 94 ? 3.857 19.086 96.319 1.00 42.68 94 VAL A C 1
ATOM 701 O O . VAL A 1 94 ? 4.905 18.894 96.944 1.00 40.56 94 VAL A O 1
ATOM 705 N N . TYR A 1 95 ? 3.193 18.101 95.722 1.00 41.29 95 TYR A N 1
ATOM 706 C CA . TYR A 1 95 ? 3.650 16.716 95.728 1.00 44.61 95 TYR A CA 1
ATOM 707 C C . TYR A 1 95 ? 4.264 16.434 94.362 1.00 56.84 95 TYR A C 1
ATOM 708 O O . TYR A 1 95 ? 3.550 16.383 93.355 1.00 53.67 95 TYR A O 1
ATOM 717 N N . PHE A 1 96 ? 5.586 16.260 94.325 1.00 52.03 96 PHE A N 1
ATOM 718 C CA . PHE A 1 96 ? 6.252 15.943 93.065 1.00 60.74 96 PHE A CA 1
ATOM 719 C C . PHE A 1 96 ? 6.143 14.463 92.745 1.00 64.59 96 PHE A C 1
ATOM 720 O O . PHE A 1 96 ? 5.867 14.083 91.602 1.00 68.34 96 PHE A O 1
ATOM 728 N N . GLU A 1 97 ? 6.367 13.625 93.747 1.00 89.91 97 GLU A N 1
ATOM 729 C CA . GLU A 1 97 ? 6.325 12.185 93.591 1.00 98.44 97 GLU A CA 1
ATOM 730 C C . GLU A 1 97 ? 4.932 11.671 93.918 1.00 105.11 97 GLU A C 1
ATOM 731 O O . GLU A 1 97 ? 4.272 12.164 94.838 1.00 101.01 97 GLU A O 1
ATOM 737 N N . LYS A 1 98 ? 4.484 10.699 93.145 1.00 103.76 98 LYS A N 1
ATOM 738 C CA . LYS A 1 98 ? 3.332 10.077 93.775 1.00 108.64 98 LYS A CA 1
ATOM 739 C C . LYS A 1 98 ? 3.791 8.892 94.615 1.00 114.21 98 LYS A C 1
ATOM 740 O O . LYS A 1 98 ? 4.742 8.201 94.241 1.00 114.77 98 LYS A O 1
ATOM 746 N N . PRO A 1 99 ? 3.159 8.628 95.756 1.00 127.44 99 PRO A N 1
ATOM 747 C CA . PRO A 1 99 ? 3.215 7.268 96.303 1.00 128.35 99 PRO A CA 1
ATOM 748 C C . PRO A 1 99 ? 2.385 6.367 95.398 1.00 132.52 99 PRO A C 1
ATOM 749 O O . PRO A 1 99 ? 1.895 6.837 94.367 1.00 134.49 99 PRO A O 1
ATOM 753 N N . ARG A 1 100 ? 2.219 5.089 95.736 1.00 127.12 100 ARG A N 1
ATOM 754 C CA . ARG A 1 100 ? 1.198 4.247 95.108 1.00 131.95 100 ARG A CA 1
ATOM 755 C C . ARG A 1 100 ? 1.378 4.158 93.584 1.00 132.31 100 ARG A C 1
ATOM 756 O O . ARG A 1 100 ? 0.562 4.666 92.814 1.00 133.18 100 ARG A O 1
ATOM 764 N N . THR A 1 101 ? 2.498 3.552 93.166 1.00 107.48 101 THR A N 1
ATOM 765 C CA . THR A 1 101 ? 2.680 3.015 91.809 1.00 110.31 101 THR A CA 1
ATOM 766 C C . THR A 1 101 ? 3.980 2.243 91.661 1.00 108.88 101 THR A C 1
ATOM 767 O O . THR A 1 101 ? 4.955 2.520 92.364 1.00 98.86 101 THR A O 1
ATOM 771 N N . THR A 1 102 ? 4.005 1.280 90.737 1.00 138.14 102 THR A N 1
ATOM 772 C CA . THR A 1 102 ? 5.247 0.652 90.313 1.00 140.24 102 THR A CA 1
ATOM 773 C C . THR A 1 102 ? 5.618 0.964 88.870 1.00 140.09 102 THR A C 1
ATOM 774 O O . THR A 1 102 ? 6.710 0.579 88.436 1.00 140.12 102 THR A O 1
ATOM 778 N N . VAL A 1 103 ? 4.747 1.640 88.115 1.00 94.94 103 VAL A N 1
ATOM 779 C CA . VAL A 1 103 ? 5.025 2.030 86.738 1.00 84.28 103 VAL A CA 1
ATOM 780 C C . VAL A 1 103 ? 4.554 3.464 86.532 1.00 75.24 103 VAL A C 1
ATOM 781 O O . VAL A 1 103 ? 3.726 3.984 87.283 1.00 77.09 103 VAL A O 1
ATOM 785 N N . GLY A 1 104 ? 5.092 4.101 85.499 1.00 76.88 104 GLY A N 1
ATOM 786 C CA . GLY A 1 104 ? 4.661 5.421 85.084 1.00 68.81 104 GLY A CA 1
ATOM 787 C C . GLY A 1 104 ? 5.775 6.443 85.180 1.00 60.42 104 GLY A C 1
ATOM 788 O O . GLY A 1 104 ? 6.942 6.122 85.423 1.00 57.27 104 GLY A O 1
ATOM 789 N N . TRP A 1 105 ? 5.393 7.701 84.974 1.00 57.68 105 TRP A N 1
ATOM 790 C CA . TRP A 1 105 ? 6.323 8.815 85.086 1.00 54.91 105 TRP A CA 1
ATOM 791 C C . TRP A 1 105 ? 6.816 8.952 86.521 1.00 56.73 105 TRP A C 1
ATOM 792 O O . TRP A 1 105 ? 6.047 8.809 87.474 1.00 55.38 105 TRP A O 1
ATOM 803 N N . LYS A 1 106 ? 8.107 9.233 86.671 1.00 57.15 106 LYS A N 1
ATOM 804 C CA . LYS A 1 106 ? 8.747 9.280 87.978 1.00 58.30 106 LYS A CA 1
ATOM 805 C C . LYS A 1 106 ? 8.648 10.645 88.648 1.00 52.60 106 LYS A C 1
ATOM 806 O O . LYS A 1 106 ? 9.245 10.841 89.712 1.00 48.48 106 LYS A O 1
ATOM 812 N N . GLY A 1 107 ? 7.915 11.586 88.061 1.00 46.97 107 GLY A N 1
ATOM 813 C CA . GLY A 1 107 ? 7.730 12.889 88.660 1.00 47.95 107 GLY A CA 1
ATOM 814 C C . GLY A 1 107 ? 8.798 13.889 88.252 1.00 44.80 107 GLY A C 1
ATOM 815 O O . GLY A 1 107 ? 9.818 13.560 87.642 1.00 44.37 107 GLY A O 1
ATOM 816 N N . LEU A 1 108 ? 8.546 15.148 88.622 1.00 44.85 108 LEU A N 1
ATOM 817 C CA . LEU A 1 108 ? 9.383 16.255 88.172 1.00 43.28 108 LEU A CA 1
ATOM 818 C C . LEU A 1 108 ? 10.805 16.166 88.713 1.00 44.93 108 LEU A C 1
ATOM 819 O O . LEU A 1 108 ? 11.746 16.612 88.047 1.00 43.30 108 LEU A O 1
ATOM 824 N N . ILE A 1 109 ? 10.988 15.606 89.910 1.00 41.98 109 ILE A N 1
ATOM 825 C CA . ILE A 1 109 ? 12.318 15.569 90.510 1.00 43.49 109 ILE A CA 1
ATOM 826 C C . ILE A 1 109 ? 13.187 14.527 89.818 1.00 43.15 109 ILE A C 1
ATOM 827 O O . ILE A 1 109 ? 14.347 14.787 89.479 1.00 45.26 109 ILE A O 1
ATOM 832 N N . ASN A 1 110 ? 12.646 13.329 89.606 1.00 43.79 110 ASN A N 1
ATOM 833 C CA . ASN A 1 110 ? 13.441 12.271 88.996 1.00 49.14 110 ASN A CA 1
ATOM 834 C C . ASN A 1 110 ? 13.511 12.420 87.481 1.00 51.30 110 ASN A C 1
ATOM 835 O O . ASN A 1 110 ? 14.570 12.198 86.885 1.00 55.31 110 ASN A O 1
ATOM 840 N N . ASP A 1 111 ? 12.406 12.805 86.846 1.00 40.24 111 ASP A N 1
ATOM 841 C CA . ASP A 1 111 ? 12.315 12.901 85.390 1.00 46.00 111 ASP A CA 1
ATOM 842 C C . ASP A 1 111 ? 11.746 14.262 85.004 1.00 46.97 111 ASP A C 1
ATOM 843 O O . ASP A 1 111 ? 10.592 14.371 84.574 1.00 46.69 111 ASP A O 1
ATOM 848 N N . PRO A 1 112 ? 12.535 15.330 85.150 1.00 41.68 112 PRO A N 1
ATOM 849 C CA . PRO A 1 112 ? 12.027 16.656 84.773 1.00 47.15 112 PRO A CA 1
ATOM 850 C C . PRO A 1 112 ? 11.837 16.807 83.277 1.00 54.70 112 PRO A C 1
ATOM 851 O O . PRO A 1 112 ? 10.944 17.544 82.843 1.00 53.82 112 PRO A O 1
ATOM 855 N N . HIS A 1 113 ? 12.658 16.130 82.474 1.00 62.54 113 HIS A N 1
ATOM 856 C CA . HIS A 1 113 ? 12.473 16.137 81.032 1.00 70.37 113 HIS A CA 1
ATOM 857 C C . HIS A 1 113 ? 11.291 15.278 80.595 1.00 71.49 113 HIS A C 1
ATOM 858 O O . HIS A 1 113 ? 10.938 15.321 79.411 1.00 74.59 113 HIS A O 1
ATOM 865 N N . MET A 1 114 ? 10.668 14.521 81.514 1.00 64.37 114 MET A N 1
ATOM 866 C CA . MET A 1 114 ? 9.509 13.668 81.217 1.00 65.77 114 MET A CA 1
ATOM 867 C C . MET A 1 114 ? 9.796 12.804 79.983 1.00 69.54 114 MET A C 1
ATOM 868 O O . MET A 1 114 ? 9.041 12.773 79.016 1.00 73.70 114 MET A O 1
ATOM 873 N N . ASP A 1 115 ? 10.971 12.168 79.967 1.00 63.19 115 ASP A N 1
ATOM 874 C CA . ASP A 1 115 ? 11.302 11.273 78.864 1.00 65.43 115 ASP A CA 1
ATOM 875 C C . ASP A 1 115 ? 11.971 9.997 79.375 1.00 67.12 115 ASP A C 1
ATOM 876 O O . ASP A 1 115 ? 12.714 9.338 78.637 1.00 66.91 115 ASP A O 1
ATOM 881 N N . GLY A 1 116 ? 11.708 9.627 80.629 1.00 62.40 116 GLY A N 1
ATOM 882 C CA . GLY A 1 116 ? 12.335 8.459 81.226 1.00 58.44 116 GLY A CA 1
ATOM 883 C C . GLY A 1 116 ? 13.837 8.571 81.385 1.00 57.58 116 GLY A C 1
ATOM 884 O O . GLY A 1 116 ? 14.534 7.549 81.390 1.00 64.50 116 GLY A O 1
ATOM 885 N N . SER A 1 117 ? 14.357 9.792 81.517 1.00 68.64 117 SER A N 1
ATOM 886 C CA . SER A 1 117 ? 15.799 10.007 81.558 1.00 69.82 117 SER A CA 1
ATOM 887 C C . SER A 1 117 ? 16.408 9.819 82.944 1.00 74.64 117 SER A C 1
ATOM 888 O O . SER A 1 117 ? 17.608 9.533 83.036 1.00 76.38 117 SER A O 1
ATOM 891 N N . PHE A 1 118 ? 15.622 9.973 84.013 1.00 55.86 118 PHE A N 1
ATOM 892 C CA . PHE A 1 118 ? 16.102 9.879 85.398 1.00 55.82 118 PHE A CA 1
ATOM 893 C C . PHE A 1 118 ? 17.260 10.847 85.655 1.00 49.85 118 PHE A C 1
ATOM 894 O O . PHE A 1 118 ? 18.349 10.463 86.082 1.00 52.80 118 PHE A O 1
ATOM 902 N N . ASP A 1 119 ? 16.998 12.123 85.383 1.00 51.83 119 ASP A N 1
ATOM 903 C CA . ASP A 1 119 ? 17.971 13.190 85.614 1.00 51.62 119 ASP A CA 1
ATOM 904 C C . ASP A 1 119 ? 17.671 13.876 86.947 1.00 46.28 119 ASP A C 1
ATOM 905 O O . ASP A 1 119 ? 17.186 15.006 87.011 1.00 45.89 119 ASP A O 1
ATOM 910 N N . VAL A 1 120 ? 17.987 13.155 88.027 1.00 48.73 120 VAL A N 1
ATOM 911 C CA . VAL A 1 120 ? 17.632 13.608 89.372 1.00 47.68 120 VAL A CA 1
ATOM 912 C C . VAL A 1 120 ? 18.287 14.946 89.691 1.00 45.04 120 VAL A C 1
ATOM 913 O O . VAL A 1 120 ? 17.683 15.807 90.343 1.00 44.24 120 VAL A O 1
ATOM 917 N N . GLU A 1 121 ? 19.529 15.147 89.245 1.00 47.25 121 GLU A N 1
ATOM 918 C CA . GLU A 1 121 ? 20.239 16.369 89.611 1.00 49.86 121 GLU A CA 1
ATOM 919 C C . GLU A 1 121 ? 19.592 17.601 88.986 1.00 47.95 121 GLU A C 1
ATOM 920 O O . GLU A 1 121 ? 19.473 18.644 89.640 1.00 44.08 121 GLU A O 1
ATOM 926 N N . ALA A 1 122 ? 19.162 17.502 87.726 1.00 43.95 122 ALA A N 1
ATOM 927 C CA . ALA A 1 122 ? 18.452 18.617 87.108 1.00 44.93 122 ALA A CA 1
ATOM 928 C C . ALA A 1 122 ? 17.062 18.781 87.709 1.00 42.77 122 ALA A C 1
ATOM 929 O O . ALA A 1 122 ? 16.565 19.907 87.855 1.00 41.85 122 ALA A O 1
ATOM 931 N N . GLY A 1 123 ? 16.419 17.664 88.058 1.00 42.85 123 GLY A N 1
ATOM 932 C CA . GLY A 1 123 ? 15.089 17.734 88.636 1.00 44.92 123 GLY A CA 1
ATOM 933 C C . GLY A 1 123 ? 15.073 18.416 89.989 1.00 40.45 123 GLY A C 1
ATOM 934 O O . GLY A 1 123 ? 14.144 19.160 90.305 1.00 41.03 123 GLY A O 1
ATOM 935 N N . LEU A 1 124 ? 16.105 18.176 90.803 1.00 45.23 124 LEU A N 1
ATOM 936 C CA . LEU A 1 124 ? 16.193 18.835 92.103 1.00 46.53 124 LEU A CA 1
ATOM 937 C C . LEU A 1 124 ? 16.284 20.347 91.949 1.00 44.86 124 LEU A C 1
ATOM 938 O O . LEU A 1 124 ? 15.632 21.096 92.687 1.00 39.81 124 LEU A O 1
ATOM 943 N N . GLN A 1 125 ? 17.082 20.814 90.986 1.00 41.82 125 GLN A N 1
ATOM 944 C CA . GLN A 1 125 ? 17.239 22.251 90.785 1.00 44.08 125 GLN A CA 1
ATOM 945 C C . GLN A 1 125 ? 15.965 22.874 90.232 1.00 41.45 125 GLN A C 1
ATOM 946 O O . GLN A 1 125 ? 15.545 23.947 90.686 1.00 45.62 125 GLN A O 1
ATOM 952 N N . ILE A 1 126 ? 15.328 22.212 89.263 1.00 44.47 126 ILE A N 1
ATOM 953 C CA . ILE A 1 126 ? 14.052 22.707 88.748 1.00 45.15 126 ILE A CA 1
ATOM 954 C C . ILE A 1 126 ? 13.019 22.784 89.867 1.00 44.26 126 ILE A C 1
ATOM 955 O O . ILE A 1 126 ? 12.295 23.782 90.002 1.00 44.15 126 ILE A O 1
ATOM 960 N N . ALA A 1 127 ? 12.951 21.742 90.701 1.00 40.60 127 ALA A N 1
ATOM 961 C CA . ALA A 1 127 ? 11.969 21.702 91.778 1.00 41.36 127 ALA A CA 1
ATOM 962 C C . ALA A 1 127 ? 12.223 22.799 92.804 1.00 40.18 127 ALA A C 1
ATOM 963 O O . ALA A 1 127 ? 11.287 23.474 93.243 1.00 38.12 127 ALA A O 1
ATOM 965 N N . ARG A 1 128 ? 13.484 22.987 93.210 1.00 39.57 128 ARG A N 1
ATOM 966 C CA . ARG A 1 128 ? 13.778 24.014 94.207 1.00 40.89 128 ARG A CA 1
ATOM 967 C C . ARG A 1 128 ? 13.525 25.411 93.654 1.00 40.64 128 ARG A C 1
ATOM 968 O O . ARG A 1 128 ? 13.041 26.290 94.377 1.00 41.84 128 ARG A O 1
ATOM 976 N N . LYS A 1 129 ? 13.839 25.636 92.374 1.00 44.98 129 LYS A N 1
ATOM 977 C CA . LYS A 1 129 ? 13.513 26.913 91.744 1.00 42.59 129 LYS A CA 1
ATOM 978 C C . LYS A 1 129 ? 12.009 27.170 91.774 1.00 40.25 129 LYS A C 1
ATOM 979 O O . LYS A 1 129 ? 11.555 28.269 92.132 1.00 45.47 129 LYS A O 1
ATOM 985 N N . LEU A 1 130 ? 11.218 26.155 91.408 1.00 37.49 130 LEU A N 1
ATOM 986 C CA . LEU A 1 130 ? 9.766 26.295 91.457 1.00 41.24 130 LEU A CA 1
ATOM 987 C C . LEU A 1 130 ? 9.283 26.585 92.873 1.00 40.51 130 LEU A C 1
ATOM 988 O O . LEU A 1 130 ? 8.432 27.459 93.078 1.00 39.38 130 LEU A O 1
ATOM 993 N N . LEU A 1 131 ? 9.809 25.853 93.861 1.00 38.32 131 LEU A N 1
ATOM 994 C CA . LEU A 1 131 ? 9.377 26.042 95.243 1.00 41.48 131 LEU A CA 1
ATOM 995 C C . LEU A 1 131 ? 9.710 27.441 95.741 1.00 41.58 131 LEU A C 1
ATOM 996 O O . LEU A 1 131 ? 8.904 28.063 96.441 1.00 40.59 131 LEU A O 1
ATOM 1001 N N . LEU A 1 132 ? 10.900 27.944 95.405 1.00 43.51 132 LEU A N 1
ATOM 1002 C CA . LEU A 1 132 ? 11.267 29.305 95.786 1.00 44.16 132 LEU A CA 1
ATOM 1003 C C . LEU A 1 132 ? 10.315 30.321 95.171 1.00 47.83 132 LEU A C 1
ATOM 1004 O O . LEU A 1 132 ? 9.881 31.266 95.845 1.00 48.49 132 LEU A O 1
ATOM 1009 N N . GLU A 1 133 ? 9.976 30.145 93.890 1.00 44.06 133 GLU A N 1
ATOM 1010 C CA . GLU A 1 133 ? 9.013 31.049 93.269 1.00 51.13 133 GLU A CA 1
ATOM 1011 C C . GLU A 1 133 ? 7.650 30.966 93.953 1.00 51.47 133 GLU A C 1
ATOM 1012 O O . GLU A 1 133 ? 6.967 31.984 94.117 1.00 50.30 133 GLU A O 1
ATOM 1018 N N . LEU A 1 134 ? 7.239 29.763 94.363 1.00 46.45 134 LEU A N 1
ATOM 1019 C CA . LEU A 1 134 ? 5.966 29.618 95.069 1.00 43.53 134 LEU A CA 1
ATOM 1020 C C . LEU A 1 134 ? 6.003 30.320 96.421 1.00 44.55 134 LEU A C 1
ATOM 1021 O O . LEU A 1 134 ? 5.022 30.954 96.829 1.00 43.11 134 LEU A O 1
ATOM 1026 N N . VAL A 1 135 ? 7.126 30.207 97.131 1.00 40.52 135 VAL A N 1
ATOM 1027 C CA . VAL A 1 135 ? 7.287 30.894 98.409 1.00 41.27 135 VAL A CA 1
ATOM 1028 C C . VAL A 1 135 ? 7.200 32.401 98.214 1.00 47.44 135 VAL A C 1
ATOM 1029 O O . VAL A 1 135 ? 6.551 33.108 98.996 1.00 45.85 135 VAL A O 1
ATOM 1033 N N . ASN A 1 136 ? 7.847 32.918 97.163 1.00 52.59 136 ASN A N 1
ATOM 1034 C CA . ASN A 1 136 ? 7.812 34.355 96.910 1.00 52.57 136 ASN A CA 1
ATOM 1035 C C . ASN A 1 136 ? 6.421 34.853 96.551 1.00 55.85 136 ASN A C 1
ATOM 1036 O O . ASN A 1 136 ? 6.148 36.049 96.698 1.00 58.08 136 ASN A O 1
ATOM 1041 N N . MET A 1 137 ? 5.539 33.975 96.087 1.00 50.95 137 MET A N 1
ATOM 1042 C CA . MET A 1 137 ? 4.154 34.359 95.867 1.00 50.79 137 MET A CA 1
ATOM 1043 C C . MET A 1 137 ? 3.367 34.462 97.167 1.00 51.69 137 MET A C 1
ATOM 1044 O O . MET A 1 137 ? 2.178 34.794 97.128 1.00 55.20 137 MET A O 1
ATOM 1049 N N . GLY A 1 138 ? 4.001 34.191 98.307 1.00 47.48 138 GLY A N 1
ATOM 1050 C CA . GLY A 1 138 ? 3.331 34.277 99.588 1.00 49.35 138 GLY A CA 1
ATOM 1051 C C . GLY A 1 138 ? 2.566 33.039 99.985 1.00 50.44 138 GLY A C 1
ATOM 1052 O O . GLY A 1 138 ? 1.687 33.118 100.849 1.00 49.11 138 GLY A O 1
ATOM 1053 N N . LEU A 1 139 ? 2.878 31.890 99.384 1.00 46.18 139 LEU A N 1
ATOM 1054 C CA . LEU A 1 139 ? 2.102 30.678 99.594 1.00 48.30 139 LEU A CA 1
ATOM 1055 C C . LEU A 1 139 ? 2.813 29.755 100.567 1.00 44.51 139 LEU A C 1
ATOM 1056 O O . LEU A 1 139 ? 3.952 29.343 100.293 1.00 41.04 139 LEU A O 1
ATOM 1061 N N . PRO A 1 140 ? 2.201 29.410 101.699 1.00 40.97 140 PRO A N 1
ATOM 1062 C CA . PRO A 1 140 ? 2.709 28.283 102.489 1.00 37.12 140 PRO A CA 1
ATOM 1063 C C . PRO A 1 140 ? 2.604 27.000 101.679 1.00 38.82 140 PRO A C 1
ATOM 1064 O O . PRO A 1 140 ? 1.672 26.818 100.892 1.00 37.99 140 PRO A O 1
ATOM 1068 N N . LEU A 1 141 ? 3.580 26.113 101.857 1.00 33.50 141 LEU A N 1
ATOM 1069 C CA . LEU A 1 141 ? 3.685 24.915 101.038 1.00 33.95 141 LEU A CA 1
ATOM 1070 C C . LEU A 1 141 ? 3.623 23.663 101.905 1.00 34.95 141 LEU A C 1
ATOM 1071 O O . LEU A 1 141 ? 4.122 23.640 103.033 1.00 30.86 141 LEU A O 1
ATOM 1076 N N . ALA A 1 142 ? 3.008 22.617 101.357 1.00 31.07 142 ALA A N 1
ATOM 1077 C CA . ALA A 1 142 ? 2.819 21.351 102.050 1.00 31.15 142 ALA A CA 1
ATOM 1078 C C . ALA A 1 142 ? 3.430 20.220 101.236 1.00 35.10 142 ALA A C 1
ATOM 1079 O O . ALA A 1 142 ? 3.311 20.197 100.005 1.00 32.22 142 ALA A O 1
ATOM 1081 N N . THR A 1 143 ? 4.079 19.280 101.922 1.00 34.93 143 THR A N 1
ATOM 1082 C CA . THR A 1 143 ? 4.694 18.138 101.254 1.00 36.85 143 THR A CA 1
ATOM 1083 C C . THR A 1 143 ? 4.317 16.850 101.977 1.00 35.56 143 THR A C 1
ATOM 1084 O O . THR A 1 143 ? 3.566 16.850 102.958 1.00 34.95 143 THR A O 1
ATOM 1088 N N . GLU A 1 144 ? 4.847 15.738 101.474 1.00 38.41 144 GLU A N 1
ATOM 1089 C CA . GLU A 1 144 ? 4.691 14.426 102.087 1.00 44.05 144 GLU A CA 1
ATOM 1090 C C . GLU A 1 144 ? 6.068 13.798 102.217 1.00 44.39 144 GLU A C 1
ATOM 1091 O O . GLU A 1 144 ? 6.816 13.736 101.237 1.00 44.19 144 GLU A O 1
ATOM 1097 N N . ALA A 1 145 ? 6.408 13.341 103.421 1.00 40.91 145 ALA A N 1
ATOM 1098 C CA . ALA A 1 145 ? 7.717 12.748 103.684 1.00 42.97 145 ALA A CA 1
ATOM 1099 C C . ALA A 1 145 ? 7.639 11.261 103.369 1.00 48.92 145 ALA A C 1
ATOM 1100 O O . ALA A 1 145 ? 7.081 10.477 104.139 1.00 49.92 145 ALA A O 1
ATOM 1102 N N . LEU A 1 146 ? 8.202 10.872 102.231 1.00 43.83 146 LEU A N 1
ATOM 1103 C CA . LEU A 1 146 ? 8.230 9.482 101.809 1.00 51.11 146 LEU A CA 1
ATOM 1104 C C . LEU A 1 146 ? 9.637 8.909 101.809 1.00 55.60 146 LEU A C 1
ATOM 1105 O O . LEU A 1 146 ? 9.828 7.765 101.385 1.00 58.16 146 LEU A O 1
ATOM 1110 N N . ASP A 1 147 ? 10.620 9.668 102.299 1.00 50.01 147 ASP A N 1
ATOM 1111 C CA . ASP A 1 147 ? 12.022 9.391 102.037 1.00 56.40 147 ASP A CA 1
ATOM 1112 C C . ASP A 1 147 ? 12.859 10.164 103.040 1.00 50.09 147 ASP A C 1
ATOM 1113 O O . ASP A 1 147 ? 12.503 11.303 103.367 1.00 49.58 147 ASP A O 1
ATOM 1118 N N . PRO A 1 148 ? 13.953 9.594 103.556 1.00 56.88 148 PRO A N 1
ATOM 1119 C CA . PRO A 1 148 ? 14.763 10.317 104.548 1.00 51.37 148 PRO A CA 1
ATOM 1120 C C . PRO A 1 148 ? 15.693 11.366 103.959 1.00 56.60 148 PRO A C 1
ATOM 1121 O O . PRO A 1 148 ? 16.294 12.128 104.729 1.00 55.20 148 PRO A O 1
ATOM 1125 N N . ASN A 1 149 ? 15.837 11.433 102.635 1.00 47.97 149 ASN A N 1
ATOM 1126 C CA . ASN A 1 149 ? 16.782 12.346 102.000 1.00 45.90 149 ASN A CA 1
ATOM 1127 C C . ASN A 1 149 ? 16.127 13.606 101.453 1.00 44.30 149 ASN A C 1
ATOM 1128 O O . ASN A 1 149 ? 16.713 14.688 101.545 1.00 46.35 149 ASN A O 1
ATOM 1133 N N . SER A 1 150 ? 14.930 13.495 100.878 1.00 47.23 150 SER A N 1
ATOM 1134 C CA . SER A 1 150 ? 14.280 14.668 100.306 1.00 46.17 150 SER A CA 1
ATOM 1135 C C . SER A 1 150 ? 14.028 15.795 101.308 1.00 43.38 150 SER A C 1
ATOM 1136 O O . SER A 1 150 ? 14.049 16.963 100.880 1.00 45.21 150 SER A O 1
ATOM 1139 N N . PRO A 1 151 ? 13.769 15.544 102.601 1.00 39.31 151 PRO A N 1
ATOM 1140 C CA . PRO A 1 151 ? 13.710 16.677 103.537 1.00 38.06 151 PRO A CA 1
ATOM 1141 C C . PRO A 1 151 ? 15.006 17.464 103.603 1.00 39.94 151 PRO A C 1
ATOM 1142 O O . PRO A 1 151 ? 14.948 18.693 103.644 1.00 44.11 151 PRO A O 1
ATOM 1146 N N . GLN A 1 152 ? 16.165 16.812 103.519 1.00 35.66 152 GLN A N 1
ATOM 1147 C CA . GLN A 1 152 ? 17.415 17.566 103.538 1.00 34.99 152 GLN A CA 1
ATOM 1148 C C . GLN A 1 152 ? 17.547 18.455 102.310 1.00 40.20 152 GLN A C 1
ATOM 1149 O O . GLN A 1 152 ? 18.092 19.562 102.394 1.00 39.67 152 GLN A O 1
ATOM 1155 N N . TYR A 1 153 ? 17.056 17.990 101.159 1.00 40.62 153 TYR A N 1
ATOM 1156 C CA . TYR A 1 153 ? 17.203 18.757 99.929 1.00 34.69 153 TYR A CA 1
ATOM 1157 C C . TYR A 1 153 ? 16.211 19.912 99.853 1.00 40.31 153 TYR A C 1
ATOM 1158 O O . TYR A 1 153 ? 16.576 21.012 99.424 1.00 39.27 153 TYR A O 1
ATOM 1167 N N . LEU A 1 154 ? 14.954 19.693 100.260 1.00 35.05 154 LEU A N 1
ATOM 1168 C CA . LEU A 1 154 ? 13.910 20.674 99.988 1.00 37.61 154 LEU A CA 1
ATOM 1169 C C . LEU A 1 154 ? 13.010 21.040 101.165 1.00 38.26 154 LEU A C 1
ATOM 1170 O O . LEU A 1 154 ? 12.149 21.912 101.001 1.00 40.14 154 LEU A O 1
ATOM 1175 N N . GLY A 1 155 ? 13.161 20.416 102.336 1.00 33.03 155 GLY A N 1
ATOM 1176 C CA . GLY A 1 155 ? 12.220 20.627 103.419 1.00 38.12 155 GLY A CA 1
ATOM 1177 C C . GLY A 1 155 ? 12.242 22.024 103.991 1.00 38.73 155 GLY A C 1
ATOM 1178 O O . GLY A 1 155 ? 11.234 22.463 104.552 1.00 36.23 155 GLY A O 1
ATOM 1179 N N . ASP A 1 156 ? 13.360 22.740 103.846 1.00 34.27 156 ASP A N 1
ATOM 1180 C CA . ASP A 1 156 ? 13.416 24.114 104.330 1.00 42.44 156 ASP A CA 1
ATOM 1181 C C . ASP A 1 156 ? 12.415 25.025 103.629 1.00 39.97 156 ASP A C 1
ATOM 1182 O O . ASP A 1 156 ? 12.217 26.159 104.078 1.00 42.28 156 ASP A O 1
ATOM 1187 N N . LEU A 1 157 ? 11.767 24.559 102.562 1.00 35.29 157 LEU A N 1
ATOM 1188 C CA . LEU A 1 157 ? 10.787 25.357 101.843 1.00 30.32 157 LEU A CA 1
ATOM 1189 C C . LEU A 1 157 ? 9.347 25.025 102.216 1.00 34.49 157 LEU A C 1
ATOM 1190 O O . LEU A 1 157 ? 8.434 25.700 101.730 1.00 36.31 157 LEU A O 1
ATOM 1195 N N . PHE A 1 158 ? 9.117 24.023 103.061 1.00 31.01 158 PHE A N 1
ATOM 1196 C CA . PHE A 1 158 ? 7.770 23.570 103.379 1.00 37.46 158 PHE A CA 1
ATOM 1197 C C . PHE A 1 158 ? 7.382 23.947 104.802 1.00 37.45 158 PHE A C 1
ATOM 1198 O O . PHE A 1 158 ? 8.226 24.022 105.700 1.00 36.65 158 PHE A O 1
ATOM 1206 N N . SER A 1 159 ? 6.081 24.178 104.995 1.00 37.85 159 SER A N 1
ATOM 1207 C CA . SER A 1 159 ? 5.529 24.540 106.291 1.00 35.12 159 SER A CA 1
ATOM 1208 C C . SER A 1 159 ? 4.748 23.414 106.950 1.00 39.16 159 SER A C 1
ATOM 1209 O O . SER A 1 159 ? 4.316 23.574 108.098 1.00 35.51 159 SER A O 1
ATOM 1212 N N . TRP A 1 160 ? 4.554 22.291 106.261 1.00 33.46 160 TRP A N 1
ATOM 1213 C CA . TRP A 1 160 ? 3.726 21.203 106.757 1.00 32.80 160 TRP A CA 1
ATOM 1214 C C . TRP A 1 160 ? 4.076 19.942 105.984 1.00 31.55 160 TRP A C 1
ATOM 1215 O O . TRP A 1 160 ? 4.348 20.001 104.779 1.00 32.47 160 TRP A O 1
ATOM 1226 N N . SER A 1 161 ? 4.054 18.804 106.674 1.00 31.87 161 SER A N 1
ATOM 1227 C CA . SER A 1 161 ? 4.377 17.547 106.016 1.00 28.07 161 SER A CA 1
ATOM 1228 C C . SER A 1 161 ? 3.448 16.434 106.473 1.00 37.45 161 SER A C 1
ATOM 1229 O O . SER A 1 161 ? 3.149 16.304 107.663 1.00 32.41 161 SER A O 1
ATOM 1232 N N . ALA A 1 162 ? 3.005 15.627 105.513 1.00 31.97 162 ALA A N 1
ATOM 1233 C CA . ALA A 1 162 ? 2.281 14.401 105.806 1.00 35.31 162 ALA A CA 1
ATOM 1234 C C . ALA A 1 162 ? 3.267 13.263 106.040 1.00 31.57 162 ALA A C 1
ATOM 1235 O O . ALA A 1 162 ? 4.370 13.247 105.488 1.00 34.06 162 ALA A O 1
ATOM 1237 N N . ILE A 1 163 ? 2.859 12.313 106.877 1.00 33.79 163 ILE A N 1
ATOM 1238 C CA . ILE A 1 163 ? 3.674 11.165 107.256 1.00 34.15 163 ILE A CA 1
ATOM 1239 C C . ILE A 1 163 ? 2.808 9.920 107.125 1.00 40.29 163 ILE A C 1
ATOM 1240 O O . ILE A 1 163 ? 1.743 9.825 107.757 1.00 36.12 163 ILE A O 1
ATOM 1245 N N . GLY A 1 164 ? 3.261 8.970 106.308 1.00 34.96 164 GLY A N 1
ATOM 1246 C CA . GLY A 1 164 ? 2.526 7.744 106.070 1.00 43.59 164 GLY A CA 1
ATOM 1247 C C . GLY A 1 164 ? 3.357 6.497 106.290 1.00 43.20 164 GLY A C 1
ATOM 1248 O O . GLY A 1 164 ? 4.390 6.540 106.966 1.00 43.69 164 GLY A O 1
ATOM 1249 N N . ALA A 1 165 ? 2.916 5.378 105.707 1.00 38.95 165 ALA A N 1
ATOM 1250 C CA . ALA A 1 165 ? 3.552 4.090 105.968 1.00 47.03 165 ALA A CA 1
ATOM 1251 C C . ALA A 1 165 ? 4.992 4.046 105.474 1.00 47.46 165 ALA A C 1
ATOM 1252 O O . ALA A 1 165 ? 5.817 3.327 106.049 1.00 52.50 165 ALA A O 1
ATOM 1254 N N . ARG A 1 166 ? 5.311 4.787 104.409 1.00 49.74 166 ARG A N 1
ATOM 1255 C CA . ARG A 1 166 ? 6.677 4.784 103.890 1.00 51.69 166 ARG A CA 1
ATOM 1256 C C . ARG A 1 166 ? 7.685 5.200 104.955 1.00 51.38 166 ARG A C 1
ATOM 1257 O O . ARG A 1 166 ? 8.845 4.775 104.911 1.00 50.64 166 ARG A O 1
ATOM 1265 N N . THR A 1 167 ? 7.262 6.018 105.917 1.00 45.48 167 THR A N 1
ATOM 1266 C CA . THR A 1 167 ? 8.103 6.390 107.048 1.00 44.53 167 THR A CA 1
ATOM 1267 C C . THR A 1 167 ? 7.895 5.456 108.236 1.00 47.85 167 THR A C 1
ATOM 1268 O O . THR A 1 167 ? 8.852 4.854 108.734 1.00 43.24 167 THR A O 1
ATOM 1272 N N . THR A 1 168 ? 6.645 5.306 108.682 1.00 41.34 168 THR A N 1
ATOM 1273 C CA . THR A 1 168 ? 6.372 4.599 109.929 1.00 39.99 168 THR A CA 1
ATOM 1274 C C . THR A 1 168 ? 6.602 3.095 109.824 1.00 47.52 168 THR A C 1
ATOM 1275 O O . THR A 1 168 ? 6.792 2.442 110.857 1.00 54.36 168 THR A O 1
ATOM 1279 N N . GLU A 1 169 ? 6.602 2.531 108.612 1.00 50.34 169 GLU A N 1
ATOM 1280 C CA . GLU A 1 169 ? 6.797 1.099 108.415 1.00 60.41 169 GLU A CA 1
ATOM 1281 C C . GLU A 1 169 ? 8.170 0.786 107.828 1.00 60.53 169 GLU A C 1
ATOM 1282 O O . GLU A 1 169 ? 8.375 -0.273 107.228 1.00 64.43 169 GLU A O 1
ATOM 1288 N N . SER A 1 170 ? 9.110 1.708 107.987 1.00 57.24 170 SER A N 1
ATOM 1289 C CA . SER A 1 170 ? 10.528 1.402 107.951 1.00 64.97 170 SER A CA 1
ATOM 1290 C C . SER A 1 170 ? 11.036 1.376 109.385 1.00 67.72 170 SER A C 1
ATOM 1291 O O . SER A 1 170 ? 10.453 1.988 110.280 1.00 68.77 170 SER A O 1
ATOM 1294 N N . GLN A 1 171 ? 12.118 0.641 109.603 1.00 87.75 171 GLN A N 1
ATOM 1295 C CA . GLN A 1 171 ? 12.689 0.504 110.934 1.00 91.96 171 GLN A CA 1
ATOM 1296 C C . GLN A 1 171 ? 13.971 1.324 111.121 1.00 91.61 171 GLN A C 1
ATOM 1297 O O . GLN A 1 171 ? 14.536 1.320 112.222 1.00 89.99 171 GLN A O 1
ATOM 1303 N N . THR A 1 172 ? 14.470 1.999 110.070 1.00 63.53 172 THR A N 1
ATOM 1304 C CA . THR A 1 172 ? 15.624 2.886 110.191 1.00 57.23 172 THR A CA 1
ATOM 1305 C C . THR A 1 172 ? 15.267 4.358 110.335 1.00 51.08 172 THR A C 1
ATOM 1306 O O . THR A 1 172 ? 16.077 5.112 110.879 1.00 44.60 172 THR A O 1
ATOM 1310 N N . HIS A 1 173 ? 14.096 4.792 109.869 1.00 50.08 173 HIS A N 1
ATOM 1311 C CA . HIS A 1 173 ? 13.686 6.184 110.040 1.00 44.42 173 HIS A CA 1
ATOM 1312 C C . HIS A 1 173 ? 12.214 6.269 110.422 1.00 39.88 173 HIS A C 1
ATOM 1313 O O . HIS A 1 173 ? 11.500 7.186 110.004 1.00 35.13 173 HIS A O 1
ATOM 1320 N N . ARG A 1 174 ? 11.742 5.317 111.234 1.00 41.64 174 ARG A N 1
ATOM 1321 C CA . ARG A 1 174 ? 10.351 5.347 111.677 1.00 47.85 174 ARG A CA 1
ATOM 1322 C C . ARG A 1 174 ? 10.040 6.569 112.534 1.00 47.59 174 ARG A C 1
ATOM 1323 O O . ARG A 1 174 ? 8.873 6.960 112.627 1.00 47.16 174 ARG A O 1
ATOM 1331 N N . GLU A 1 175 ? 11.054 7.194 113.137 1.00 37.65 175 GLU A N 1
ATOM 1332 C CA . GLU A 1 175 ? 10.862 8.358 113.993 1.00 34.61 175 GLU A CA 1
ATOM 1333 C C . GLU A 1 175 ? 11.291 9.656 113.327 1.00 34.43 175 GLU A C 1
ATOM 1334 O O . GLU A 1 175 ? 11.527 10.651 114.020 1.00 30.55 175 GLU A O 1
ATOM 1340 N N . MET A 1 176 ? 11.412 9.665 111.999 1.00 33.49 176 MET A N 1
ATOM 1341 C CA . MET A 1 176 ? 11.902 10.859 111.320 1.00 34.31 176 MET A CA 1
ATOM 1342 C C . MET A 1 176 ? 11.065 12.088 111.656 1.00 28.25 176 MET A C 1
ATOM 1343 O O . MET A 1 176 ? 11.600 13.200 111.723 1.00 31.44 176 MET A O 1
ATOM 1348 N N . ALA A 1 177 ? 9.762 11.909 111.894 1.00 29.68 177 ALA A N 1
ATOM 1349 C CA . ALA A 1 177 ? 8.891 13.055 112.142 1.00 31.60 177 ALA A CA 1
ATOM 1350 C C . ALA A 1 177 ? 9.290 13.810 113.403 1.00 34.32 177 ALA A C 1
ATOM 1351 O O . ALA A 1 177 ? 9.115 15.033 113.473 1.00 31.21 177 ALA A O 1
ATOM 1353 N N . SER A 1 178 ? 9.832 13.109 114.402 1.00 32.37 178 SER A N 1
ATOM 1354 C CA . SER A 1 178 ? 10.299 13.764 115.618 1.00 36.54 178 SER A CA 1
ATOM 1355 C C . SER A 1 178 ? 11.489 14.681 115.374 1.00 37.50 178 SER A C 1
ATOM 1356 O O . SER A 1 178 ? 11.859 15.439 116.277 1.00 36.59 178 SER A O 1
ATOM 1359 N N . GLY A 1 179 ? 12.087 14.639 114.184 1.00 34.08 179 GLY A N 1
ATOM 1360 C CA . GLY A 1 179 ? 13.220 15.482 113.867 1.00 33.13 179 GLY A CA 1
ATOM 1361 C C . GLY A 1 179 ? 12.952 16.458 112.741 1.00 36.71 179 GLY A C 1
ATOM 1362 O O . GLY A 1 179 ? 13.873 17.129 112.268 1.00 34.09 179 GLY A O 1
ATOM 1363 N N . LEU A 1 180 ? 11.702 16.553 112.299 1.00 35.75 180 LEU A N 1
ATOM 1364 C CA . LEU A 1 180 ? 11.342 17.480 111.235 1.00 34.19 180 LEU A CA 1
ATOM 1365 C C . LEU A 1 180 ? 10.981 18.833 111.833 1.00 35.32 180 LEU A C 1
ATOM 1366 O O . LEU A 1 180 ? 10.367 18.907 112.899 1.00 37.23 180 LEU A O 1
ATOM 1371 N N . SER A 1 181 ? 11.356 19.900 111.132 1.00 35.84 181 SER A N 1
ATOM 1372 C CA . SER A 1 181 ? 11.182 21.261 111.624 1.00 41.15 181 SER A CA 1
ATOM 1373 C C . SER A 1 181 ? 9.801 21.841 111.338 1.00 41.55 181 SER A C 1
ATOM 1374 O O . SER A 1 181 ? 9.558 23.005 111.669 1.00 44.43 181 SER A O 1
ATOM 1377 N N . MET A 1 182 ? 8.895 21.076 110.743 1.00 40.16 182 MET A N 1
ATOM 1378 C CA . MET A 1 182 ? 7.575 21.566 110.381 1.00 40.82 182 MET A CA 1
ATOM 1379 C C . MET A 1 182 ? 6.495 20.743 111.072 1.00 36.21 182 MET A C 1
ATOM 1380 O O . MET A 1 182 ? 6.741 19.605 111.490 1.00 34.34 182 MET A O 1
ATOM 1385 N N . PRO A 1 183 ? 5.294 21.302 111.241 1.00 37.46 183 PRO A N 1
ATOM 1386 C CA . PRO A 1 183 ? 4.164 20.495 111.717 1.00 35.78 183 PRO A CA 1
ATOM 1387 C C . PRO A 1 183 ? 3.908 19.302 110.805 1.00 33.40 183 PRO A C 1
ATOM 1388 O O . PRO A 1 183 ? 4.121 19.360 109.589 1.00 31.68 183 PRO A O 1
ATOM 1392 N N . VAL A 1 184 ? 3.414 18.221 111.409 1.00 34.64 184 VAL A N 1
ATOM 1393 C CA . VAL A 1 184 ? 3.311 16.924 110.753 1.00 33.55 184 VAL A CA 1
ATOM 1394 C C . VAL A 1 184 ? 1.911 16.358 110.959 1.00 35.36 184 VAL A C 1
ATOM 1395 O O . VAL A 1 184 ? 1.363 16.406 112.065 1.00 34.41 184 VAL A O 1
ATOM 1399 N N . GLY A 1 185 ? 1.335 15.824 109.888 1.00 31.92 185 GLY A N 1
ATOM 1400 C CA . GLY A 1 185 ? 0.075 15.110 109.970 1.00 33.81 185 GLY A CA 1
ATOM 1401 C C . GLY A 1 185 ? 0.256 13.634 109.679 1.00 32.68 185 GLY A C 1
ATOM 1402 O O . GLY A 1 185 ? 0.864 13.282 108.668 1.00 34.21 185 GLY A O 1
ATOM 1403 N N . PHE A 1 186 ? -0.283 12.762 110.530 1.00 28.03 186 PHE A N 1
ATOM 1404 C CA . PHE A 1 186 ? -0.032 11.325 110.457 1.00 30.63 186 PHE A CA 1
ATOM 1405 C C . PHE A 1 186 ? -1.246 10.621 109.860 1.00 33.71 186 PHE A C 1
ATOM 1406 O O . PHE A 1 186 ? -2.322 10.606 110.466 1.00 29.52 186 PHE A O 1
ATOM 1414 N N . LYS A 1 187 ? -1.066 10.026 108.683 1.00 31.74 187 LYS A N 1
ATOM 1415 C CA . LYS A 1 187 ? -2.169 9.358 108.004 1.00 37.21 187 LYS A CA 1
ATOM 1416 C C . LYS A 1 187 ? -2.500 8.028 108.672 1.00 33.91 187 LYS A C 1
ATOM 1417 O O . LYS A 1 187 ? -1.606 7.289 109.095 1.00 34.77 187 LYS A O 1
ATOM 1423 N N . ASN A 1 188 ? -3.794 7.716 108.755 1.00 33.60 188 ASN A N 1
ATOM 1424 C CA . ASN A 1 188 ? -4.193 6.416 109.273 1.00 34.33 188 ASN A CA 1
ATOM 1425 C C . ASN A 1 188 ? -3.795 5.315 108.287 1.00 36.96 188 ASN A C 1
ATOM 1426 O O . ASN A 1 188 ? -3.436 5.569 107.134 1.00 37.01 188 ASN A O 1
ATOM 1431 N N . GLY A 1 189 ? -3.851 4.074 108.763 1.00 43.93 189 GLY A N 1
ATOM 1432 C CA . GLY A 1 189 ? -3.401 2.957 107.960 1.00 45.03 189 GLY A CA 1
ATOM 1433 C C . GLY A 1 189 ? -4.315 2.670 106.784 1.00 47.23 189 GLY A C 1
ATOM 1434 O O . GLY A 1 189 ? -5.469 3.095 106.733 1.00 44.84 189 GLY A O 1
ATOM 1435 N N . THR A 1 190 ? -3.770 1.917 105.819 1.00 51.11 190 THR A N 1
ATOM 1436 C CA . THR A 1 190 ? -4.530 1.553 104.625 1.00 57.08 190 THR A CA 1
ATOM 1437 C C . THR A 1 190 ? -5.795 0.780 104.972 1.00 55.62 190 THR A C 1
ATOM 1438 O O . THR A 1 190 ? -6.826 0.947 104.310 1.00 55.68 190 THR A O 1
ATOM 1442 N N . ASP A 1 191 ? -5.741 -0.059 106.007 1.00 48.04 191 ASP A N 1
ATOM 1443 C CA . ASP A 1 191 ? -6.897 -0.829 106.448 1.00 51.17 191 ASP A CA 1
ATOM 1444 C C . ASP A 1 191 ? -7.903 0.006 107.224 1.00 50.19 191 ASP A C 1
ATOM 1445 O O . ASP A 1 191 ? -8.959 -0.520 107.590 1.00 52.95 191 ASP A O 1
ATOM 1450 N N . GLY A 1 192 ? -7.611 1.280 107.480 1.00 49.17 192 GLY A N 1
ATOM 1451 C CA . GLY A 1 192 ? -8.432 2.110 108.333 1.00 45.07 192 GLY A CA 1
ATOM 1452 C C . GLY A 1 192 ? -7.964 2.180 109.770 1.00 45.01 192 GLY A C 1
ATOM 1453 O O . GLY A 1 192 ? -8.531 2.955 110.552 1.00 41.60 192 GLY A O 1
ATOM 1454 N N . SER A 1 193 ? -6.953 1.395 110.138 1.00 52.44 193 SER A N 1
ATOM 1455 C CA . SER A 1 193 ? -6.465 1.383 111.510 1.00 52.72 193 SER A CA 1
ATOM 1456 C C . SER A 1 193 ? -5.985 2.767 111.924 1.00 46.60 193 SER A C 1
ATOM 1457 O O . SER A 1 193 ? -5.162 3.385 111.243 1.00 47.02 193 SER A O 1
ATOM 1460 N N . LEU A 1 194 ? -6.513 3.256 113.042 1.00 42.85 194 LEU A N 1
ATOM 1461 C CA . LEU A 1 194 ? -6.058 4.508 113.623 1.00 47.07 194 LEU A CA 1
ATOM 1462 C C . LEU A 1 194 ? -4.847 4.331 114.529 1.00 46.84 194 LEU A C 1
ATOM 1463 O O . LEU A 1 194 ? -4.191 5.324 114.859 1.00 46.06 194 LEU A O 1
ATOM 1468 N N . ALA A 1 195 ? -4.528 3.094 114.921 1.00 47.43 195 ALA A N 1
ATOM 1469 C CA . ALA A 1 195 ? -3.462 2.870 115.892 1.00 49.11 195 ALA A CA 1
ATOM 1470 C C . ALA A 1 195 ? -2.107 3.316 115.357 1.00 47.01 195 ALA A C 1
ATOM 1471 O O . ALA A 1 195 ? -1.300 3.885 116.098 1.00 40.05 195 ALA A O 1
ATOM 1473 N N . THR A 1 196 ? -1.832 3.061 114.076 1.00 48.88 196 THR A N 1
ATOM 1474 C CA . THR A 1 196 ? -0.536 3.437 113.516 1.00 52.13 196 THR A CA 1
ATOM 1475 C C . THR A 1 196 ? -0.343 4.949 113.547 1.00 43.10 196 THR A C 1
ATOM 1476 O O . THR A 1 196 ? 0.694 5.446 114.005 1.00 45.75 196 THR A O 1
ATOM 1480 N N . ALA A 1 197 ? -1.343 5.698 113.076 1.00 38.40 197 ALA A N 1
ATOM 1481 C CA . ALA A 1 197 ? -1.248 7.154 113.086 1.00 39.12 197 ALA A CA 1
ATOM 1482 C C . ALA A 1 197 ? -1.130 7.694 114.506 1.00 36.54 197 ALA A C 1
ATOM 1483 O O . ALA A 1 197 ? -0.320 8.587 114.771 1.00 34.84 197 ALA A O 1
ATOM 1485 N N . ILE A 1 198 ? -1.925 7.160 115.432 1.00 40.55 198 ILE A N 1
ATOM 1486 C CA . ILE A 1 198 ? -1.928 7.667 116.803 1.00 38.03 198 ILE A CA 1
ATOM 1487 C C . ILE A 1 198 ? -0.590 7.393 117.483 1.00 35.66 198 ILE A C 1
ATOM 1488 O O . ILE A 1 198 ? -0.008 8.274 118.132 1.00 36.02 198 ILE A O 1
ATOM 1493 N N . ASN A 1 199 ? -0.090 6.160 117.359 1.00 38.26 199 ASN A N 1
ATOM 1494 C CA . ASN A 1 199 ? 1.199 5.811 117.947 1.00 40.52 199 ASN A CA 1
ATOM 1495 C C . ASN A 1 199 ? 2.324 6.643 117.347 1.00 39.70 199 ASN A C 1
ATOM 1496 O O . ASN A 1 199 ? 3.209 7.112 118.072 1.00 37.83 199 ASN A O 1
ATOM 1501 N N . ALA A 1 200 ? 2.311 6.831 116.021 1.00 35.08 200 ALA A N 1
ATOM 1502 C CA . ALA A 1 200 ? 3.338 7.648 115.384 1.00 39.51 200 ALA A CA 1
ATOM 1503 C C . ALA A 1 200 ? 3.256 9.097 115.847 1.00 36.70 200 ALA A C 1
ATOM 1504 O O . ALA A 1 200 ? 4.285 9.745 116.072 1.00 35.44 200 ALA A O 1
ATOM 1506 N N . MET A 1 201 ? 2.038 9.617 116.008 1.00 33.06 201 MET A N 1
ATOM 1507 C CA . MET A 1 201 ? 1.869 10.989 116.471 1.00 34.90 201 MET A CA 1
ATOM 1508 C C . MET A 1 201 ? 2.404 11.160 117.885 1.00 36.15 201 MET A C 1
ATOM 1509 O O . MET A 1 201 ? 3.060 12.163 118.191 1.00 34.12 201 MET A O 1
ATOM 1514 N N . ARG A 1 202 ? 2.129 10.194 118.764 1.00 31.87 202 ARG A N 1
ATOM 1515 C CA . ARG A 1 202 ? 2.654 10.277 120.124 1.00 35.42 202 ARG A CA 1
ATOM 1516 C C . ARG A 1 202 ? 4.176 10.181 120.128 1.00 34.63 202 ARG A C 1
ATOM 1517 O O . ARG A 1 202 ? 4.855 10.968 120.795 1.00 32.80 202 ARG A O 1
ATOM 1525 N N . ALA A 1 203 ? 4.730 9.223 119.378 1.00 37.14 203 ALA A N 1
ATOM 1526 C CA . ALA A 1 203 ? 6.178 9.045 119.358 1.00 40.01 203 ALA A CA 1
ATOM 1527 C C . ALA A 1 203 ? 6.891 10.258 118.775 1.00 38.87 203 ALA A C 1
ATOM 1528 O O . ALA A 1 203 ? 8.030 10.548 119.160 1.00 36.45 203 ALA A O 1
ATOM 1530 N N . ALA A 1 204 ? 6.246 10.978 117.852 1.00 36.48 204 ALA A N 1
ATOM 1531 C CA . ALA A 1 204 ? 6.892 12.125 117.223 1.00 37.69 204 ALA A CA 1
ATOM 1532 C C . ALA A 1 204 ? 7.205 13.244 118.206 1.00 35.77 204 ALA A C 1
ATOM 1533 O O . ALA A 1 204 ? 8.094 14.059 117.937 1.00 33.90 204 ALA A O 1
ATOM 1535 N N . ALA A 1 205 ? 6.495 13.315 119.330 1.00 35.59 205 ALA A N 1
ATOM 1536 C CA . ALA A 1 205 ? 6.755 14.368 120.300 1.00 36.08 205 ALA A CA 1
ATOM 1537 C C . ALA A 1 205 ? 7.965 14.081 121.180 1.00 35.35 205 ALA A C 1
ATOM 1538 O O . ALA A 1 205 ? 8.403 14.978 121.909 1.00 41.48 205 ALA A O 1
ATOM 1540 N N . GLN A 1 206 ? 8.513 12.867 121.129 1.00 35.52 206 GLN A N 1
ATOM 1541 C CA . GLN A 1 206 ? 9.604 12.425 121.984 1.00 41.84 206 GLN A CA 1
ATOM 1542 C C . GLN A 1 206 ? 10.935 12.481 121.248 1.00 39.10 206 GLN A C 1
ATOM 1543 O O . GLN A 1 206 ? 10.983 12.407 120.016 1.00 40.12 206 GLN A O 1
ATOM 1549 N N . PRO A 1 207 ? 12.043 12.611 121.978 1.00 38.41 207 PRO A N 1
ATOM 1550 C CA . PRO A 1 207 ? 13.359 12.519 121.335 1.00 38.59 207 PRO A CA 1
ATOM 1551 C C . PRO A 1 207 ? 13.614 11.109 120.826 1.00 39.59 207 PRO A C 1
ATOM 1552 O O . PRO A 1 207 ? 13.257 10.124 121.476 1.00 35.80 207 PRO A O 1
ATOM 1556 N N . HIS A 1 208 ? 14.234 11.016 119.650 1.00 42.09 208 HIS A N 1
ATOM 1557 C CA . HIS A 1 208 ? 14.467 9.729 119.010 1.00 38.89 208 HIS A CA 1
ATOM 1558 C C . HIS A 1 208 ? 15.726 9.810 118.158 1.00 42.23 208 HIS A C 1
ATOM 1559 O O . HIS A 1 208 ? 16.408 10.837 118.109 1.00 41.62 208 HIS A O 1
ATOM 1566 N N . ARG A 1 209 ? 16.020 8.708 117.472 1.00 39.76 209 ARG A N 1
ATOM 1567 C CA . ARG A 1 209 ? 17.126 8.620 116.533 1.00 42.76 209 ARG A CA 1
ATOM 1568 C C . ARG A 1 209 ? 16.630 8.001 115.235 1.00 39.53 209 ARG A C 1
ATOM 1569 O O . ARG A 1 209 ? 15.752 7.134 115.243 1.00 39.55 209 ARG A O 1
ATOM 1577 N N . PHE A 1 210 ? 17.197 8.452 114.118 1.00 38.64 210 PHE A N 1
ATOM 1578 C CA . PHE A 1 210 ? 16.873 7.842 112.833 1.00 38.62 210 PHE A CA 1
ATOM 1579 C C . PHE A 1 210 ? 18.059 7.952 111.886 1.00 34.78 210 PHE A C 1
ATOM 1580 O O . PHE A 1 210 ? 18.903 8.839 112.022 1.00 37.99 210 PHE A O 1
ATOM 1588 N N . VAL A 1 211 ? 18.118 7.033 110.926 1.00 30.32 211 VAL A N 1
ATOM 1589 C CA . VAL A 1 211 ? 19.148 7.054 109.893 1.00 36.96 211 VAL A CA 1
ATOM 1590 C C . VAL A 1 211 ? 18.668 7.920 108.738 1.00 34.22 211 VAL A C 1
ATOM 1591 O O . VAL A 1 211 ? 17.571 7.710 108.204 1.00 35.31 211 VAL A O 1
ATOM 1595 N N . GLY A 1 212 ? 19.479 8.904 108.363 1.00 29.99 212 GLY A N 1
ATOM 1596 C CA . GLY A 1 212 ? 19.213 9.727 107.189 1.00 35.13 212 GLY A CA 1
ATOM 1597 C C . GLY A 1 212 ? 20.510 10.143 106.554 1.00 34.44 212 GLY A C 1
ATOM 1598 O O . GLY A 1 212 ? 21.461 9.351 106.492 1.00 34.87 212 GLY A O 1
ATOM 1599 N N . ILE A 1 213 ? 20.577 11.391 106.101 1.00 28.71 213 ILE A N 1
ATOM 1600 C CA . ILE A 1 213 ? 21.809 11.944 105.556 1.00 33.98 213 ILE A CA 1
ATOM 1601 C C . ILE A 1 213 ? 22.055 13.310 106.179 1.00 38.64 213 ILE A C 1
ATOM 1602 O O . ILE A 1 213 ? 21.122 13.989 106.622 1.00 33.68 213 ILE A O 1
ATOM 1607 N N . ASN A 1 214 ? 23.327 13.711 106.218 1.00 33.41 214 ASN A N 1
ATOM 1608 C CA . ASN A 1 214 ? 23.680 15.059 106.632 1.00 35.40 214 ASN A CA 1
ATOM 1609 C C . ASN A 1 214 ? 23.617 15.996 105.428 1.00 35.66 214 ASN A C 1
ATOM 1610 O O . ASN A 1 214 ? 23.255 15.599 104.318 1.00 36.02 214 ASN A O 1
ATOM 1615 N N . GLN A 1 215 ? 23.973 17.264 105.645 1.00 41.70 215 GLN A N 1
ATOM 1616 C CA . GLN A 1 215 ? 23.929 18.233 104.556 1.00 43.13 215 GLN A CA 1
ATOM 1617 C C . GLN A 1 215 ? 24.985 17.957 103.491 1.00 44.88 215 GLN A C 1
ATOM 1618 O O . GLN A 1 215 ? 24.895 18.510 102.390 1.00 40.58 215 GLN A O 1
ATOM 1624 N N . ALA A 1 216 ? 25.977 17.116 103.792 1.00 40.04 216 ALA A N 1
ATOM 1625 C CA . ALA A 1 216 ? 27.004 16.725 102.836 1.00 39.80 216 ALA A CA 1
ATOM 1626 C C . ALA A 1 216 ? 26.667 15.421 102.118 1.00 37.61 216 ALA A C 1
ATOM 1627 O O . ALA A 1 216 ? 27.554 14.808 101.514 1.00 35.32 216 ALA A O 1
ATOM 1629 N N . GLY A 1 217 ? 25.414 14.977 102.188 1.00 38.01 217 GLY A N 1
ATOM 1630 C CA . GLY A 1 217 ? 25.001 13.791 101.467 1.00 38.74 217 GLY A CA 1
ATOM 1631 C C . GLY A 1 217 ? 25.548 12.489 101.999 1.00 35.42 217 GLY A C 1
ATOM 1632 O O . GLY A 1 217 ? 25.529 11.485 101.283 1.00 39.50 217 GLY A O 1
ATOM 1633 N N . GLN A 1 218 ? 26.030 12.468 103.238 1.00 35.10 218 GLN A N 1
ATOM 1634 C CA . GLN A 1 218 ? 26.602 11.269 103.834 1.00 39.15 218 GLN A CA 1
ATOM 1635 C C . GLN A 1 218 ? 25.575 10.583 104.723 1.00 36.11 218 GLN A C 1
ATOM 1636 O O . GLN A 1 218 ? 24.816 11.245 105.437 1.00 34.84 218 GLN A O 1
ATOM 1642 N N . VAL A 1 219 ? 25.560 9.248 104.677 1.00 36.95 219 VAL A N 1
ATOM 1643 C CA . VAL A 1 219 ? 24.702 8.483 105.572 1.00 36.71 219 VAL A CA 1
ATOM 1644 C C . VAL A 1 219 ? 25.054 8.827 107.009 1.00 37.49 219 VAL A C 1
ATOM 1645 O O . VAL A 1 219 ? 26.222 8.764 107.411 1.00 36.63 219 VAL A O 1
ATOM 1649 N N . ALA A 1 220 ? 24.045 9.213 107.788 1.00 30.18 220 ALA A N 1
ATOM 1650 C CA . ALA A 1 220 ? 24.267 9.755 109.119 1.00 34.83 220 ALA A CA 1
ATOM 1651 C C . ALA A 1 220 ? 23.175 9.278 110.065 1.00 38.88 220 ALA A C 1
ATOM 1652 O O . ALA A 1 220 ? 22.085 8.879 109.645 1.00 33.12 220 ALA A O 1
ATOM 1654 N N . LEU A 1 221 ? 23.490 9.313 111.357 1.00 35.39 221 LEU A N 1
ATOM 1655 C CA . LEU A 1 221 ? 22.529 9.029 112.415 1.00 43.80 221 LEU A CA 1
ATOM 1656 C C . LEU A 1 221 ? 22.146 10.341 113.081 1.00 41.52 221 LEU A C 1
ATOM 1657 O O . LEU A 1 221 ? 23.010 11.053 113.603 1.00 41.44 221 LEU A O 1
ATOM 1662 N N . LEU A 1 222 ? 20.858 10.661 113.063 1.00 39.11 222 LEU A N 1
ATOM 1663 C CA . LEU A 1 222 ? 20.360 11.920 113.588 1.00 38.97 222 LEU A CA 1
ATOM 1664 C C . LEU A 1 222 ? 19.633 11.674 114.898 1.00 40.11 222 LEU A C 1
ATOM 1665 O O . LEU A 1 222 ? 18.795 10.768 114.993 1.00 39.74 222 LEU A O 1
ATOM 1670 N N . GLN A 1 223 ? 19.979 12.469 115.902 1.00 41.59 223 GLN A N 1
ATOM 1671 C CA . GLN A 1 223 ? 19.301 12.488 117.186 1.00 38.86 223 GLN A CA 1
ATOM 1672 C C . GLN A 1 223 ? 18.315 13.647 117.182 1.00 39.43 223 GLN A C 1
ATOM 1673 O O . GLN A 1 223 ? 18.690 14.782 116.868 1.00 36.85 223 GLN A O 1
ATOM 1679 N N . THR A 1 224 ? 17.061 13.358 117.505 1.00 35.45 224 THR A N 1
ATOM 1680 C CA . THR A 1 224 ? 15.994 14.340 117.396 1.00 40.93 224 THR A CA 1
ATOM 1681 C C . THR A 1 224 ? 15.603 14.886 118.765 1.00 43.44 224 THR A C 1
ATOM 1682 O O . THR A 1 224 ? 15.810 14.253 119.803 1.00 40.20 224 THR A O 1
ATOM 1686 N N . GLN A 1 225 ? 15.031 16.087 118.743 1.00 39.79 225 GLN A N 1
ATOM 1687 C CA . GLN A 1 225 ? 14.560 16.768 119.940 1.00 45.36 225 GLN A CA 1
ATOM 1688 C C . GLN A 1 225 ? 13.109 16.437 120.262 1.00 45.76 225 GLN A C 1
ATOM 1689 O O . GLN A 1 225 ? 12.705 16.511 121.429 1.00 40.57 225 GLN A O 1
ATOM 1695 N N . GLY A 1 226 ? 12.328 16.063 119.264 1.00 44.43 226 GLY A N 1
ATOM 1696 C CA . GLY A 1 226 ? 10.896 15.876 119.420 1.00 35.79 226 GLY A CA 1
ATOM 1697 C C . GLY A 1 226 ? 10.167 16.971 118.663 1.00 42.54 226 GLY A C 1
ATOM 1698 O O . GLY A 1 226 ? 10.633 18.115 118.583 1.00 43.05 226 GLY A O 1
ATOM 1699 N N . ASN A 1 227 ? 9.023 16.617 118.091 1.00 35.81 227 ASN A N 1
ATOM 1700 C CA . ASN A 1 227 ? 8.220 17.539 117.289 1.00 38.83 227 ASN A CA 1
ATOM 1701 C C . ASN A 1 227 ? 6.870 17.719 117.965 1.00 36.82 227 ASN A C 1
ATOM 1702 O O . ASN A 1 227 ? 6.062 16.770 117.985 1.00 33.00 227 ASN A O 1
ATOM 1707 N N . PRO A 1 228 ? 6.572 18.889 118.532 1.00 42.16 228 PRO A N 1
ATOM 1708 C CA . PRO A 1 228 ? 5.328 19.056 119.292 1.00 46.08 228 PRO A CA 1
ATOM 1709 C C . PRO A 1 228 ? 4.097 19.347 118.446 1.00 45.35 228 PRO A C 1
ATOM 1710 O O . PRO A 1 228 ? 2.997 19.430 119.002 1.00 41.74 228 PRO A O 1
ATOM 1714 N N . ASP A 1 229 ? 4.234 19.505 117.133 1.00 41.82 229 ASP A N 1
ATOM 1715 C CA . ASP A 1 229 ? 3.127 19.916 116.273 1.00 41.10 229 ASP A CA 1
ATOM 1716 C C . ASP A 1 229 ? 2.712 18.732 115.402 1.00 41.28 229 ASP A C 1
ATOM 1717 O O . ASP A 1 229 ? 3.155 18.583 114.263 1.00 43.95 229 ASP A O 1
ATOM 1722 N N . GLY A 1 230 ? 1.831 17.892 115.946 1.00 38.29 230 GLY A N 1
ATOM 1723 C CA . GLY A 1 230 ? 1.355 16.730 115.233 1.00 36.80 230 GLY A CA 1
ATOM 1724 C C . GLY A 1 230 ? -0.156 16.629 115.294 1.00 35.82 230 GLY A C 1
ATOM 1725 O O . GLY A 1 230 ? -0.805 17.154 116.199 1.00 34.28 230 GLY A O 1
ATOM 1726 N N . HIS A 1 231 ? -0.710 15.946 114.294 1.00 34.71 231 HIS A N 1
ATOM 1727 C CA . HIS A 1 231 ? -2.138 15.665 114.238 1.00 34.74 231 HIS A CA 1
ATOM 1728 C C . HIS A 1 231 ? -2.354 14.427 113.380 1.00 36.97 231 HIS A C 1
ATOM 1729 O O . HIS A 1 231 ? -1.445 13.952 112.696 1.00 35.54 231 HIS A O 1
ATOM 1736 N N . VAL A 1 232 ? -3.573 13.908 113.425 1.00 32.38 232 VAL A N 1
ATOM 1737 C CA . VAL A 1 232 ? -3.957 12.732 112.653 1.00 31.48 232 VAL A CA 1
ATOM 1738 C C . VAL A 1 232 ? -4.589 13.186 111.343 1.00 30.25 232 VAL A C 1
ATOM 1739 O O . VAL A 1 232 ? -5.233 14.237 111.273 1.00 33.66 232 VAL A O 1
ATOM 1743 N N . ILE A 1 233 ? -4.381 12.410 110.282 1.00 31.05 233 ILE A N 1
ATOM 1744 C CA . ILE A 1 233 ? -5.060 12.624 109.008 1.00 30.34 233 ILE A CA 1
ATOM 1745 C C . ILE A 1 233 ? -5.997 11.448 108.774 1.00 31.42 233 ILE A C 1
ATOM 1746 O O . ILE A 1 233 ? -5.546 10.301 108.658 1.00 30.12 233 ILE A O 1
ATOM 1751 N N . LEU A 1 234 ? -7.296 11.729 108.708 1.00 28.06 234 LEU A N 1
ATOM 1752 C CA . LEU A 1 234 ? -8.289 10.723 108.356 1.00 30.56 234 LEU A CA 1
ATOM 1753 C C . LEU A 1 234 ? -8.417 10.680 106.839 1.00 32.98 234 LEU A C 1
ATOM 1754 O O . LEU A 1 234 ? -8.810 11.671 106.215 1.00 32.67 234 LEU A O 1
ATOM 1759 N N . ARG A 1 235 ? -8.070 9.541 106.246 1.00 33.72 235 ARG A N 1
ATOM 1760 C CA . ARG A 1 235 ? -8.053 9.407 104.795 1.00 37.64 235 ARG A CA 1
ATOM 1761 C C . ARG A 1 235 ? -8.720 8.110 104.354 1.00 40.64 235 ARG A C 1
ATOM 1762 O O . ARG A 1 235 ? -8.388 7.561 103.301 1.00 45.78 235 ARG A O 1
ATOM 1770 N N . GLY A 1 236 ? -9.660 7.609 105.150 1.00 35.73 236 GLY A N 1
ATOM 1771 C CA . GLY A 1 236 ? -10.389 6.410 104.795 1.00 36.45 236 GLY A CA 1
ATOM 1772 C C . GLY A 1 236 ? -9.570 5.139 104.880 1.00 43.71 236 GLY A C 1
ATOM 1773 O O . GLY A 1 236 ? -8.344 5.177 105.028 1.00 37.22 236 GLY A O 1
ATOM 1774 N N . GLY A 1 237 ? -10.254 4.003 104.803 1.00 52.90 237 GLY A N 1
ATOM 1775 C CA . GLY A 1 237 ? -9.623 2.699 104.794 1.00 56.15 237 GLY A CA 1
ATOM 1776 C C . GLY A 1 237 ? -10.324 1.794 103.806 1.00 53.11 237 GLY A C 1
ATOM 1777 O O . GLY A 1 237 ? -10.429 2.124 102.621 1.00 54.45 237 GLY A O 1
ATOM 1778 N N . LYS A 1 238 ? -10.800 0.641 104.281 1.00 59.27 238 LYS A N 1
ATOM 1779 C CA . LYS A 1 238 ? -11.729 -0.152 103.484 1.00 58.79 238 LYS A CA 1
ATOM 1780 C C . LYS A 1 238 ? -13.026 0.602 103.219 1.00 55.95 238 LYS A C 1
ATOM 1781 O O . LYS A 1 238 ? -13.720 0.306 102.241 1.00 59.59 238 LYS A O 1
ATOM 1787 N N . ALA A 1 239 ? -13.360 1.566 104.067 1.00 44.74 239 ALA A N 1
ATOM 1788 C CA . ALA A 1 239 ? -14.504 2.445 103.902 1.00 47.45 239 ALA A CA 1
ATOM 1789 C C . ALA A 1 239 ? -14.096 3.836 104.363 1.00 43.30 239 ALA A C 1
ATOM 1790 O O . ALA A 1 239 ? -13.102 3.986 105.079 1.00 40.15 239 ALA A O 1
ATOM 1792 N N . PRO A 1 240 ? -14.825 4.872 103.944 1.00 43.39 240 PRO A N 1
ATOM 1793 C CA . PRO A 1 240 ? -14.527 6.224 104.438 1.00 42.20 240 PRO A CA 1
ATOM 1794 C C . PRO A 1 240 ? -14.647 6.307 105.954 1.00 40.33 240 PRO A C 1
ATOM 1795 O O . PRO A 1 240 ? -15.403 5.561 106.580 1.00 41.52 240 PRO A O 1
ATOM 1799 N N . ASN A 1 241 ? -13.886 7.233 106.547 1.00 39.78 241 ASN A N 1
ATOM 1800 C CA . ASN A 1 241 ? -13.847 7.376 108.002 1.00 39.79 241 ASN A CA 1
ATOM 1801 C C . ASN A 1 241 ? -13.935 8.842 108.418 1.00 41.77 241 ASN A C 1
ATOM 1802 O O . ASN A 1 241 ? -13.305 9.265 109.393 1.00 41.22 241 ASN A O 1
ATOM 1807 N N . TYR A 1 242 ? -14.737 9.632 107.703 1.00 43.13 242 TYR A N 1
ATOM 1808 C CA . TYR A 1 242 ? -14.934 11.042 108.019 1.00 42.31 242 TYR A CA 1
ATOM 1809 C C . TYR A 1 242 ? -16.270 11.327 108.700 1.00 45.08 242 TYR A C 1
ATOM 1810 O O . TYR A 1 242 ? -16.517 12.474 109.088 1.00 44.34 242 TYR A O 1
ATOM 1819 N N . SER A 1 243 ? -17.130 10.321 108.859 1.00 43.90 243 SER A N 1
ATOM 1820 C CA . SER A 1 243 ? -18.465 10.542 109.396 1.00 43.68 243 SER A CA 1
ATOM 1821 C C . SER A 1 243 ? -18.398 10.933 110.873 1.00 48.74 243 SER A C 1
ATOM 1822 O O . SER A 1 243 ? -17.387 10.699 111.541 1.00 43.62 243 SER A O 1
ATOM 1825 N N . PRO A 1 244 ? -19.465 11.553 111.400 1.00 42.74 244 PRO A N 1
ATOM 1826 C CA . PRO A 1 244 ? -19.468 11.924 112.827 1.00 45.47 244 PRO A CA 1
ATOM 1827 C C . PRO A 1 244 ? -19.139 10.773 113.764 1.00 46.38 244 PRO A C 1
ATOM 1828 O O . PRO A 1 244 ? -18.432 10.977 114.759 1.00 46.23 244 PRO A O 1
ATOM 1832 N N . ALA A 1 245 ? -19.627 9.565 113.468 1.00 47.06 245 ALA A N 1
ATOM 1833 C CA . ALA A 1 245 ? -19.306 8.414 114.305 1.00 53.93 245 ALA A CA 1
ATOM 1834 C C . ALA A 1 245 ? -17.828 8.053 114.207 1.00 48.20 245 ALA A C 1
ATOM 1835 O O . ALA A 1 245 ? -17.192 7.736 115.219 1.00 51.48 245 ALA A O 1
ATOM 1837 N N . ASP A 1 246 ? -17.262 8.100 112.997 1.00 44.79 246 ASP A N 1
ATOM 1838 C CA . ASP A 1 246 ? -15.841 7.809 112.832 1.00 48.38 246 ASP A CA 1
ATOM 1839 C C . ASP A 1 246 ? -14.979 8.855 113.527 1.00 46.82 246 ASP A C 1
ATOM 1840 O O . ASP A 1 246 ? -13.966 8.518 114.154 1.00 43.88 246 ASP A O 1
ATOM 1845 N N . VAL A 1 247 ? -15.359 10.130 113.421 1.00 40.58 247 VAL A N 1
ATOM 1846 C CA . VAL A 1 247 ? -14.617 11.187 114.101 1.00 40.84 247 VAL A CA 1
ATOM 1847 C C . VAL A 1 247 ? -14.702 11.010 115.612 1.00 42.68 247 VAL A C 1
ATOM 1848 O O . VAL A 1 247 ? -13.713 11.203 116.329 1.00 39.03 247 VAL A O 1
ATOM 1852 N N . ALA A 1 248 ? -15.880 10.634 116.121 1.00 42.22 248 ALA A N 1
ATOM 1853 C CA . ALA A 1 248 ? -16.025 10.390 117.554 1.00 44.87 248 ALA A CA 1
ATOM 1854 C C . ALA A 1 248 ? -15.150 9.227 118.006 1.00 43.05 248 ALA A C 1
ATOM 1855 O O . ALA A 1 248 ? -14.522 9.288 119.070 1.00 42.47 248 ALA A O 1
ATOM 1857 N N . GLN A 1 249 ? -15.092 8.160 117.205 1.00 40.53 249 GLN A N 1
ATOM 1858 C CA . GLN A 1 249 ? -14.233 7.029 117.541 1.00 44.47 249 GLN A CA 1
ATOM 1859 C C . GLN A 1 249 ? -12.759 7.420 117.510 1.00 43.84 249 GLN A C 1
ATOM 1860 O O . GLN A 1 249 ? -11.968 6.968 118.349 1.00 42.43 249 GLN A O 1
ATOM 1866 N N . CYS A 1 250 ? -12.366 8.256 116.545 1.00 44.21 250 CYS A N 1
ATOM 1867 C CA . CYS A 1 250 ? -10.981 8.711 116.495 1.00 40.31 250 CYS A CA 1
ATOM 1868 C C . CYS A 1 250 ? -10.643 9.567 117.707 1.00 43.87 250 CYS A C 1
ATOM 1869 O O . CYS A 1 250 ? -9.559 9.430 118.286 1.00 42.49 250 CYS A O 1
ATOM 1872 N N . GLU A 1 251 ? -11.552 10.468 118.094 1.00 35.33 251 GLU A N 1
ATOM 1873 C CA . GLU A 1 251 ? -11.367 11.234 119.324 1.00 42.96 251 GLU A CA 1
ATOM 1874 C C . GLU A 1 251 ? -11.197 10.312 120.521 1.00 47.40 251 GLU A C 1
ATOM 1875 O O . GLU A 1 251 ? -10.315 10.527 121.361 1.00 45.28 251 GLU A O 1
ATOM 1881 N N . LYS A 1 252 ? -12.051 9.291 120.620 1.00 41.45 252 LYS A N 1
ATOM 1882 C CA . LYS A 1 252 ? -11.982 8.354 121.737 1.00 45.47 252 LYS A CA 1
ATOM 1883 C C . LYS A 1 252 ? -10.627 7.657 121.789 1.00 46.66 252 LYS A C 1
ATOM 1884 O O . LYS A 1 252 ? -9.996 7.583 122.849 1.00 43.12 252 LYS A O 1
ATOM 1890 N N . GLU A 1 253 ? -10.156 7.149 120.646 1.00 46.48 253 GLU A N 1
ATOM 1891 C CA . GLU A 1 253 ? -8.880 6.434 120.635 1.00 46.98 253 GLU A CA 1
ATOM 1892 C C . GLU A 1 253 ? -7.709 7.371 120.924 1.00 47.79 253 GLU A C 1
ATOM 1893 O O . GLU A 1 253 ? -6.772 7.001 121.648 1.00 46.24 253 GLU A O 1
ATOM 1899 N N . MET A 1 254 ? -7.752 8.593 120.385 1.00 33.00 254 MET A N 1
ATOM 1900 C CA . MET A 1 254 ? -6.701 9.567 120.662 1.00 37.17 254 MET A CA 1
ATOM 1901 C C . MET A 1 254 ? -6.641 9.900 122.147 1.00 40.18 254 MET A C 1
ATOM 1902 O O . MET A 1 254 ? -5.561 9.923 122.748 1.00 37.15 254 MET A O 1
ATOM 1907 N N . GLU A 1 255 ? -7.798 10.166 122.759 1.00 46.45 255 GLU A N 1
ATOM 1908 C CA . GLU A 1 255 ? -7.829 10.435 124.193 1.00 50.93 255 GLU A CA 1
ATOM 1909 C C . GLU A 1 255 ? -7.334 9.234 124.989 1.00 48.99 255 GLU A C 1
ATOM 1910 O O . GLU A 1 255 ? -6.581 9.391 125.955 1.00 57.22 255 GLU A O 1
ATOM 1916 N N . GLN A 1 256 ? -7.724 8.022 124.583 1.00 51.48 256 GLN A N 1
ATOM 1917 C CA . GLN A 1 256 ? -7.261 6.823 125.270 1.00 54.04 256 GLN A CA 1
ATOM 1918 C C . GLN A 1 256 ? -5.758 6.623 125.139 1.00 54.77 256 GLN A C 1
ATOM 1919 O O . GLN A 1 256 ? -5.163 5.920 125.964 1.00 57.23 256 GLN A O 1
ATOM 1925 N N . ALA A 1 257 ? -5.131 7.211 124.123 1.00 48.86 257 ALA A N 1
ATOM 1926 C CA . ALA A 1 257 ? -3.679 7.177 124.015 1.00 47.71 257 ALA A CA 1
ATOM 1927 C C . ALA A 1 257 ? -3.000 8.332 124.743 1.00 44.88 257 ALA A C 1
ATOM 1928 O O . ALA A 1 257 ? -1.766 8.403 124.746 1.00 45.44 257 ALA A O 1
ATOM 1930 N N . GLY A 1 258 ? -3.766 9.228 125.359 1.00 48.08 258 GLY A N 1
ATOM 1931 C CA . GLY A 1 258 ? -3.203 10.378 126.032 1.00 44.11 258 GLY A CA 1
ATOM 1932 C C . GLY A 1 258 ? -3.015 11.596 125.162 1.00 46.90 258 GLY A C 1
ATOM 1933 O O . GLY A 1 258 ? -2.422 12.579 125.620 1.00 47.89 258 GLY A O 1
ATOM 1934 N N . LEU A 1 259 ? -3.496 11.567 123.925 1.00 40.53 259 LEU A N 1
ATOM 1935 C CA . LEU A 1 259 ? -3.380 12.699 123.021 1.00 40.41 259 LEU A CA 1
ATOM 1936 C C . LEU A 1 259 ? -4.631 13.562 123.081 1.00 42.56 259 LEU A C 1
ATOM 1937 O O . LEU A 1 259 ? -5.747 13.065 123.256 1.00 48.31 259 LEU A O 1
ATOM 1942 N N . ARG A 1 260 ? -4.437 14.861 122.933 1.00 44.06 260 ARG A N 1
ATOM 1943 C CA . ARG A 1 260 ? -5.578 15.738 122.736 1.00 50.79 260 ARG A CA 1
ATOM 1944 C C . ARG A 1 260 ? -6.064 15.606 121.296 1.00 56.37 260 ARG A C 1
ATOM 1945 O O . ARG A 1 260 ? -5.262 15.740 120.364 1.00 48.99 260 ARG A O 1
ATOM 1953 N N . PRO A 1 261 ? -7.346 15.315 121.078 1.00 43.30 261 PRO A N 1
ATOM 1954 C CA . PRO A 1 261 ? -7.833 15.050 119.714 1.00 41.91 261 PRO A CA 1
ATOM 1955 C C . PRO A 1 261 ? -7.597 16.229 118.785 1.00 39.22 261 PRO A C 1
ATOM 1956 O O . PRO A 1 261 ? -8.070 17.343 119.022 1.00 38.82 261 PRO A O 1
ATOM 1960 N N . SER A 1 262 ? -6.851 15.969 117.717 1.00 38.51 262 SER A N 1
ATOM 1961 C CA . SER A 1 262 ? -6.555 16.973 116.704 1.00 38.88 262 SER A CA 1
ATOM 1962 C C . SER A 1 262 ? -6.392 16.233 115.389 1.00 39.36 262 SER A C 1
ATOM 1963 O O . SER A 1 262 ? -5.483 15.408 115.256 1.00 36.09 262 SER A O 1
ATOM 1966 N N . LEU A 1 263 ? -7.274 16.496 114.429 1.00 37.32 263 LEU A N 1
ATOM 1967 C CA . LEU A 1 263 ? -7.260 15.688 113.221 1.00 35.98 263 LEU A CA 1
ATOM 1968 C C . LEU A 1 263 ? -7.615 16.530 112.007 1.00 36.01 263 LEU A C 1
ATOM 1969 O O . LEU A 1 263 ? -8.312 17.545 112.105 1.00 36.04 263 LEU A O 1
ATOM 1974 N N . MET A 1 264 ? -7.123 16.081 110.859 1.00 31.10 264 MET A N 1
ATOM 1975 C CA . MET A 1 264 ? -7.438 16.654 109.563 1.00 29.89 264 MET A CA 1
ATOM 1976 C C . MET A 1 264 ? -8.163 15.599 108.740 1.00 33.26 264 MET A C 1
ATOM 1977 O O . MET A 1 264 ? -7.821 14.413 108.799 1.00 30.31 264 MET A O 1
ATOM 1982 N N . VAL A 1 265 ? -9.177 16.024 107.991 1.00 32.28 265 VAL A N 1
ATOM 1983 C CA . VAL A 1 265 ? -9.962 15.124 107.155 1.00 34.39 265 VAL A CA 1
ATOM 1984 C C . VAL A 1 265 ? -9.509 15.277 105.709 1.00 36.69 265 VAL A C 1
ATOM 1985 O O . VAL A 1 265 ? -9.624 16.358 105.118 1.00 35.03 265 VAL A O 1
ATOM 1989 N N . ASP A 1 266 ? -8.989 14.191 105.144 1.00 35.25 266 ASP A N 1
ATOM 1990 C CA . ASP A 1 266 ? -8.691 14.119 103.722 1.00 35.61 266 ASP A CA 1
ATOM 1991 C C . ASP A 1 266 ? -9.989 13.845 102.967 1.00 36.17 266 ASP A C 1
ATOM 1992 O O . ASP A 1 266 ? -10.618 12.801 103.169 1.00 36.04 266 ASP A O 1
ATOM 1997 N N . CYS A 1 267 ? -10.401 14.790 102.118 1.00 36.83 267 CYS A N 1
ATOM 1998 C CA . CYS A 1 267 ? -11.619 14.638 101.326 1.00 41.27 267 CYS A CA 1
ATOM 1999 C C . CYS A 1 267 ? -11.421 13.714 100.133 1.00 46.00 267 CYS A C 1
ATOM 2000 O O . CYS A 1 267 ? -12.403 13.300 99.506 1.00 45.87 267 CYS A O 1
ATOM 2003 N N . SER A 1 268 ? -10.167 13.408 99.815 1.00 39.68 268 SER A N 1
ATOM 2004 C CA . SER A 1 268 ? -9.719 12.490 98.774 1.00 45.45 268 SER A CA 1
ATOM 2005 C C . SER A 1 268 ? -9.544 11.078 99.329 1.00 46.18 268 SER A C 1
ATOM 2006 O O . SER A 1 268 ? -10.301 10.660 100.210 1.00 49.77 268 SER A O 1
ATOM 2009 N N . HIS A 1 269 ? -8.527 10.362 98.835 1.00 51.16 269 HIS A N 1
ATOM 2010 C CA . HIS A 1 269 ? -8.481 8.962 98.413 1.00 52.22 269 HIS A CA 1
ATOM 2011 C C . HIS A 1 269 ? -9.459 8.002 99.088 1.00 53.71 269 HIS A C 1
ATOM 2012 O O . HIS A 1 269 ? -10.357 7.483 98.423 1.00 55.16 269 HIS A O 1
ATOM 2019 N N . GLY A 1 270 ? -9.344 7.769 100.397 1.00 53.61 270 GLY A N 1
ATOM 2020 C CA . GLY A 1 270 ? -10.208 6.759 100.993 1.00 47.95 270 GLY A CA 1
ATOM 2021 C C . GLY A 1 270 ? -11.604 7.242 101.294 1.00 48.48 270 GLY A C 1
ATOM 2022 O O . GLY A 1 270 ? -12.525 6.428 101.428 1.00 49.55 270 GLY A O 1
ATOM 2023 N N . ASN A 1 271 ? -11.778 8.555 101.376 1.00 41.10 271 ASN A N 1
ATOM 2024 C CA . ASN A 1 271 ? -13.034 9.153 101.779 1.00 44.74 271 ASN A CA 1
ATOM 2025 C C . ASN A 1 271 ? -13.902 9.556 100.602 1.00 46.15 271 ASN A C 1
ATOM 2026 O O . ASN A 1 271 ? -15.100 9.777 100.789 1.00 46.18 271 ASN A O 1
ATOM 2031 N N . SER A 1 272 ? -13.329 9.650 99.404 1.00 46.38 272 SER A N 1
ATOM 2032 C CA . SER A 1 272 ? -14.088 9.881 98.185 1.00 48.02 272 SER A CA 1
ATOM 2033 C C . SER A 1 272 ? -14.145 8.650 97.293 1.00 53.78 272 SER A C 1
ATOM 2034 O O . SER A 1 272 ? -14.771 8.702 96.228 1.00 53.79 272 SER A O 1
ATOM 2037 N N . ASN A 1 273 ? -13.506 7.549 97.700 1.00 63.83 273 ASN A N 1
ATOM 2038 C CA . ASN A 1 273 ? -13.386 6.343 96.878 1.00 68.46 273 ASN A CA 1
ATOM 2039 C C . ASN A 1 273 ? -12.719 6.653 95.539 1.00 70.18 273 ASN A C 1
ATOM 2040 O O . ASN A 1 273 ? -13.064 6.081 94.503 1.00 77.75 273 ASN A O 1
ATOM 2045 N N . LYS A 1 274 ? -11.750 7.573 95.567 1.00 72.89 274 LYS A N 1
ATOM 2046 C CA . LYS A 1 274 ? -11.015 8.010 94.378 1.00 74.93 274 LYS A CA 1
ATOM 2047 C C . LYS A 1 274 ? -11.956 8.503 93.281 1.00 74.83 274 LYS A C 1
ATOM 2048 O O . LYS A 1 274 ? -11.632 8.446 92.092 1.00 78.96 274 LYS A O 1
ATOM 2054 N N . ASP A 1 275 ? -13.127 8.989 93.683 1.00 58.91 275 ASP A N 1
ATOM 2055 C CA . ASP A 1 275 ? -14.107 9.597 92.791 1.00 59.41 275 ASP A CA 1
ATOM 2056 C C . ASP A 1 275 ? -14.158 11.081 93.131 1.00 59.13 275 ASP A C 1
ATOM 2057 O O . ASP A 1 275 ? -14.616 11.456 94.216 1.00 57.58 275 ASP A O 1
ATOM 2062 N N . TYR A 1 276 ? -13.680 11.921 92.207 1.00 54.07 276 TYR A N 1
ATOM 2063 C CA . TYR A 1 276 ? -13.567 13.350 92.487 1.00 56.89 276 TYR A CA 1
ATOM 2064 C C . TYR A 1 276 ? -14.919 13.957 92.848 1.00 55.80 276 TYR A C 1
ATOM 2065 O O . TYR A 1 276 ? -15.002 14.833 93.720 1.00 53.98 276 TYR A O 1
ATOM 2074 N N . ARG A 1 277 ? -15.994 13.481 92.209 1.00 58.92 277 ARG A N 1
ATOM 2075 C CA . ARG A 1 277 ? -17.327 14.029 92.439 1.00 60.03 277 ARG A CA 1
ATOM 2076 C C . ARG A 1 277 ? -17.745 13.975 93.902 1.00 57.20 277 ARG A C 1
ATOM 2077 O O . ARG A 1 277 ? -18.652 14.711 94.304 1.00 59.66 277 ARG A O 1
ATOM 2085 N N . ARG A 1 278 ? -17.108 13.127 94.707 1.00 51.34 278 ARG A N 1
ATOM 2086 C CA . ARG A 1 278 ? -17.481 12.964 96.103 1.00 54.08 278 ARG A CA 1
ATOM 2087 C C . ARG A 1 278 ? -16.644 13.810 97.055 1.00 50.63 278 ARG A C 1
ATOM 2088 O O . ARG A 1 278 ? -16.979 13.880 98.242 1.00 43.25 278 ARG A O 1
ATOM 2096 N N . GLN A 1 279 ? -15.575 14.451 96.572 1.00 48.99 279 GLN A N 1
ATOM 2097 C CA . GLN A 1 279 ? -14.765 15.294 97.452 1.00 44.36 279 GLN A CA 1
ATOM 2098 C C . GLN A 1 279 ? -15.561 16.414 98.109 1.00 43.20 279 GLN A C 1
ATOM 2099 O O . GLN A 1 279 ? -15.447 16.576 99.337 1.00 38.70 279 GLN A O 1
ATOM 2105 N N . PRO A 1 280 ? -16.362 17.217 97.389 1.00 44.62 280 PRO A N 1
ATOM 2106 C CA . PRO A 1 280 ? -17.065 18.322 98.073 1.00 42.34 280 PRO A CA 1
ATOM 2107 C C . PRO A 1 280 ? -17.956 17.862 99.214 1.00 41.69 280 PRO A C 1
ATOM 2108 O O . PRO A 1 280 ? -17.900 18.440 100.310 1.00 47.11 280 PRO A O 1
ATOM 2112 N N . ALA A 1 281 ? -18.763 16.819 98.994 1.00 43.72 281 ALA A N 1
ATOM 2113 C CA . ALA A 1 281 ? -19.646 16.320 100.046 1.00 49.96 281 ALA A CA 1
ATOM 2114 C C . ALA A 1 281 ? -18.872 16.068 101.334 1.00 46.32 281 ALA A C 1
ATOM 2115 O O . ALA A 1 281 ? -19.264 16.539 102.411 1.00 44.59 281 ALA A O 1
ATOM 2117 N N . VAL A 1 282 ? -17.741 15.360 101.229 1.00 43.57 282 VAL A N 1
ATOM 2118 C CA . VAL A 1 282 ? -16.884 15.130 102.393 1.00 41.22 282 VAL A CA 1
ATOM 2119 C C . VAL A 1 282 ? -16.613 16.446 103.107 1.00 41.44 282 VAL A C 1
ATOM 2120 O O . VAL A 1 282 ? -16.937 16.613 104.291 1.00 42.36 282 VAL A O 1
ATOM 2124 N N . ALA A 1 283 ? -16.049 17.416 102.377 1.00 41.38 283 ALA A N 1
ATOM 2125 C CA . ALA A 1 283 ? -15.740 18.706 102.982 1.00 40.93 283 ALA A CA 1
ATOM 2126 C C . ALA A 1 283 ? -16.972 19.298 103.647 1.00 44.85 283 ALA A C 1
ATOM 2127 O O . ALA A 1 283 ? -16.916 19.734 104.805 1.00 39.88 283 ALA A O 1
ATOM 2129 N N . GLU A 1 284 ? -18.114 19.257 102.953 1.00 42.77 284 GLU A N 1
ATOM 2130 C CA . GLU A 1 284 ? -19.324 19.834 103.525 1.00 43.39 284 GLU A CA 1
ATOM 2131 C C . GLU A 1 284 ? -19.701 19.119 104.814 1.00 42.05 284 GLU A C 1
ATOM 2132 O O . GLU A 1 284 ? -20.015 19.768 105.821 1.00 46.17 284 GLU A O 1
ATOM 2138 N N . SER A 1 285 ? -19.610 17.786 104.822 1.00 45.86 285 SER A N 1
ATOM 2139 C CA . SER A 1 285 ? -19.852 17.039 106.052 1.00 44.27 285 SER A CA 1
ATOM 2140 C C . SER A 1 285 ? -18.998 17.583 107.188 1.00 46.29 285 SER A C 1
ATOM 2141 O O . SER A 1 285 ? -19.506 17.876 108.279 1.00 45.97 285 SER A O 1
ATOM 2144 N N . VAL A 1 286 ? -17.700 17.771 106.927 1.00 43.34 286 VAL A N 1
ATOM 2145 C CA . VAL A 1 286 ? -16.811 18.313 107.950 1.00 42.54 286 VAL A CA 1
ATOM 2146 C C . VAL A 1 286 ? -17.356 19.636 108.460 1.00 44.35 286 VAL A C 1
ATOM 2147 O O . VAL A 1 286 ? -17.499 19.848 109.673 1.00 43.36 286 VAL A O 1
ATOM 2151 N N . VAL A 1 287 ? -17.711 20.527 107.528 1.00 44.43 287 VAL A N 1
ATOM 2152 C CA . VAL A 1 287 ? -18.316 21.806 107.886 1.00 47.25 287 VAL A CA 1
ATOM 2153 C C . VAL A 1 287 ? -19.504 21.585 108.811 1.00 51.45 287 VAL A C 1
ATOM 2154 O O . VAL A 1 287 ? -19.574 22.158 109.907 1.00 50.31 287 VAL A O 1
ATOM 2158 N N . ALA A 1 288 ? -20.423 20.698 108.412 1.00 45.96 288 ALA A N 1
ATOM 2159 C CA . ALA A 1 288 ? -21.588 20.432 109.247 1.00 50.22 288 ALA A CA 1
ATOM 2160 C C . ALA A 1 288 ? -21.167 20.012 110.646 1.00 46.45 288 ALA A C 1
ATOM 2161 O O . ALA A 1 288 ? -21.703 20.516 111.642 1.00 52.53 288 ALA A O 1
ATOM 2163 N N . GLN A 1 289 ? -20.173 19.123 110.741 1.00 47.12 289 GLN A N 1
ATOM 2164 C CA . GLN A 1 289 ? -19.740 18.649 112.050 1.00 45.81 289 GLN A CA 1
ATOM 2165 C C . GLN A 1 289 ? -19.218 19.797 112.896 1.00 46.57 289 GLN A C 1
ATOM 2166 O O . GLN A 1 289 ? -19.479 19.858 114.104 1.00 44.92 289 GLN A O 1
ATOM 2172 N N . ILE A 1 290 ? -18.496 20.733 112.275 1.00 48.39 290 ILE A N 1
ATOM 2173 C CA . ILE A 1 290 ? -18.005 21.876 113.032 1.00 50.30 290 ILE A CA 1
ATOM 2174 C C . ILE A 1 290 ? -19.165 22.761 113.459 1.00 54.75 290 ILE A C 1
ATOM 2175 O O . ILE A 1 290 ? -19.147 23.338 114.553 1.00 55.95 290 ILE A O 1
ATOM 2180 N N . LYS A 1 291 ? -20.203 22.867 112.625 1.00 60.34 291 LYS A N 1
ATOM 2181 C CA . LYS A 1 291 ? -21.349 23.685 112.996 1.00 61.79 291 LYS A CA 1
ATOM 2182 C C . LYS A 1 291 ? -22.126 23.078 114.154 1.00 66.20 291 LYS A C 1
ATOM 2183 O O . LYS A 1 291 ? -22.797 23.810 114.889 1.00 74.06 291 LYS A O 1
ATOM 2189 N N . ASP A 1 292 ? -22.034 21.762 114.341 1.00 61.30 292 ASP A N 1
ATOM 2190 C CA . ASP A 1 292 ? -22.743 21.066 115.403 1.00 61.27 292 ASP A CA 1
ATOM 2191 C C . ASP A 1 292 ? -21.875 20.841 116.638 1.00 60.71 292 ASP A C 1
ATOM 2192 O O . ASP A 1 292 ? -22.200 19.987 117.469 1.00 64.07 292 ASP A O 1
ATOM 2197 N N . GLY A 1 293 ? -20.777 21.578 116.770 1.00 51.97 293 GLY A N 1
ATOM 2198 C CA . GLY A 1 293 ? -20.004 21.582 117.994 1.00 54.03 293 GLY A CA 1
ATOM 2199 C C . GLY A 1 293 ? -18.712 20.794 117.991 1.00 50.77 293 GLY A C 1
ATOM 2200 O O . GLY A 1 293 ? -18.113 20.629 119.060 1.00 44.77 293 GLY A O 1
ATOM 2201 N N . ASN A 1 294 ? -18.261 20.298 116.840 1.00 44.94 294 ASN A N 1
ATOM 2202 C CA . ASN A 1 294 ? -17.015 19.542 116.810 1.00 46.94 294 ASN A CA 1
ATOM 2203 C C . ASN A 1 294 ? -15.837 20.435 117.180 1.00 42.36 294 ASN A C 1
ATOM 2204 O O . ASN A 1 294 ? -15.762 21.597 116.770 1.00 44.01 294 ASN A O 1
ATOM 2209 N N . ARG A 1 295 ? -14.904 19.878 117.956 1.00 40.27 295 ARG A N 1
ATOM 2210 C CA . ARG A 1 295 ? -13.693 20.586 118.342 1.00 42.69 295 ARG A CA 1
ATOM 2211 C C . ARG A 1 295 ? -12.407 19.909 117.887 1.00 39.91 295 ARG A C 1
ATOM 2212 O O . ARG A 1 295 ? -11.348 20.543 117.939 1.00 42.32 295 ARG A O 1
ATOM 2220 N N . SER A 1 296 ? -12.464 18.657 117.434 1.00 40.88 296 SER A N 1
ATOM 2221 C CA . SER A 1 296 ? -11.257 17.932 117.063 1.00 37.83 296 SER A CA 1
ATOM 2222 C C . SER A 1 296 ? -10.802 18.205 115.634 1.00 36.87 296 SER A C 1
ATOM 2223 O O . SER A 1 296 ? -9.595 18.166 115.365 1.00 33.43 296 SER A O 1
ATOM 2226 N N . ILE A 1 297 ? -11.724 18.490 114.716 1.00 37.53 297 ILE A N 1
ATOM 2227 C CA . ILE A 1 297 ? -11.371 18.658 113.308 1.00 36.05 297 ILE A CA 1
ATOM 2228 C C . ILE A 1 297 ? -10.694 20.008 113.123 1.00 40.52 297 ILE A C 1
ATOM 2229 O O . ILE A 1 297 ? -11.318 21.061 113.291 1.00 43.38 297 ILE A O 1
ATOM 2234 N N . ILE A 1 298 ? -9.420 19.975 112.745 1.00 35.76 298 ILE A N 1
ATOM 2235 C CA . ILE A 1 298 ? -8.607 21.179 112.631 1.00 41.23 298 ILE A CA 1
ATOM 2236 C C . ILE A 1 298 ? -8.292 21.542 111.188 1.00 38.51 298 ILE A C 1
ATOM 2237 O O . ILE A 1 298 ? -7.849 22.679 110.928 1.00 38.15 298 ILE A O 1
ATOM 2242 N N . GLY A 1 299 ? -8.533 20.642 110.241 1.00 36.33 299 GLY A N 1
ATOM 2243 C CA . GLY A 1 299 ? -8.110 20.901 108.879 1.00 37.75 299 GLY A CA 1
ATOM 2244 C C . GLY A 1 299 ? -8.763 19.966 107.887 1.00 35.92 299 GLY A C 1
ATOM 2245 O O . GLY A 1 299 ? -9.409 18.977 108.245 1.00 37.81 299 GLY A O 1
ATOM 2246 N N . LEU A 1 300 ? -8.564 20.313 106.622 1.00 32.68 300 LEU A N 1
ATOM 2247 C CA . LEU A 1 300 ? -9.050 19.584 105.465 1.00 36.35 300 LEU A CA 1
ATOM 2248 C C . LEU A 1 300 ? -7.914 19.432 104.467 1.00 40.05 300 LEU A C 1
ATOM 2249 O O . LEU A 1 300 ? -7.030 20.288 104.381 1.00 38.20 300 LEU A O 1
ATOM 2254 N N . MET A 1 301 ? -7.945 18.337 103.714 1.00 37.65 301 MET A N 1
ATOM 2255 C CA . MET A 1 301 ? -7.041 18.133 102.591 1.00 37.52 301 MET A CA 1
ATOM 2256 C C . MET A 1 301 ? -7.870 17.885 101.340 1.00 38.29 301 MET A C 1
ATOM 2257 O O . MET A 1 301 ? -8.807 17.080 101.362 1.00 37.78 301 MET A O 1
ATOM 2262 N N . ILE A 1 302 ? -7.529 18.586 100.262 1.00 31.67 302 ILE A N 1
ATOM 2263 C CA . ILE A 1 302 ? -8.296 18.559 99.021 1.00 40.32 302 ILE A CA 1
ATOM 2264 C C . ILE A 1 302 ? -7.333 18.416 97.848 1.00 40.33 302 ILE A C 1
ATOM 2265 O O . ILE A 1 302 ? -6.394 19.215 97.701 1.00 38.33 302 ILE A O 1
ATOM 2270 N N . GLU A 1 303 ? -7.559 17.392 97.024 1.00 41.99 303 GLU A N 1
ATOM 2271 C CA . GLU A 1 303 ? -6.814 17.194 95.787 1.00 44.10 303 GLU A CA 1
ATOM 2272 C C . GLU A 1 303 ? -7.519 17.952 94.669 1.00 48.08 303 GLU A C 1
ATOM 2273 O O . GLU A 1 303 ? -8.659 17.627 94.315 1.00 43.82 303 GLU A O 1
ATOM 2279 N N . SER A 1 304 ? -6.840 18.950 94.108 1.00 37.93 304 SER A N 1
ATOM 2280 C CA . SER A 1 304 ? -7.484 19.911 93.225 1.00 44.23 304 SER A CA 1
ATOM 2281 C C . SER A 1 304 ? -6.501 20.386 92.166 1.00 48.68 304 SER A C 1
ATOM 2282 O O . SER A 1 304 ? -5.402 20.837 92.496 1.00 49.55 304 SER A O 1
ATOM 2285 N N . ASN A 1 305 ? -6.902 20.301 90.904 1.00 50.29 305 ASN A N 1
ATOM 2286 C CA . ASN A 1 305 ? -6.088 20.757 89.785 1.00 55.34 305 ASN A CA 1
ATOM 2287 C C . ASN A 1 305 ? -6.876 21.771 88.961 1.00 58.65 305 ASN A C 1
ATOM 2288 O O . ASN A 1 305 ? -8.036 22.076 89.251 1.00 59.13 305 ASN A O 1
ATOM 2293 N N . ILE A 1 306 ? -6.222 22.309 87.928 1.00 50.21 306 ILE A N 1
ATOM 2294 C CA . ILE A 1 306 ? -6.899 23.232 87.019 1.00 59.01 306 ILE A CA 1
ATOM 2295 C C . ILE A 1 306 ? -8.079 22.543 86.347 1.00 65.78 306 ILE A C 1
ATOM 2296 O O . ILE A 1 306 ? -9.148 23.140 86.166 1.00 69.32 306 ILE A O 1
ATOM 2301 N N . HIS A 1 307 ? -7.911 21.277 85.980 1.00 73.72 307 HIS A N 1
ATOM 2302 C CA . HIS A 1 307 ? -8.970 20.498 85.362 1.00 82.16 307 HIS A CA 1
ATOM 2303 C C . HIS A 1 307 ? -9.259 19.244 86.180 1.00 85.19 307 HIS A C 1
ATOM 2304 O O . HIS A 1 307 ? -8.531 18.887 87.111 1.00 79.49 307 HIS A O 1
ATOM 2311 N N . GLU A 1 308 ? -10.337 18.572 85.797 1.00 118.44 308 GLU A N 1
ATOM 2312 C CA . GLU A 1 308 ? -10.961 17.496 86.552 1.00 118.49 308 GLU A CA 1
ATOM 2313 C C . GLU A 1 308 ? -10.634 16.146 85.927 1.00 124.12 308 GLU A C 1
ATOM 2314 O O . GLU A 1 308 ? -10.123 16.065 84.809 1.00 124.39 308 GLU A O 1
ATOM 2320 N N . GLY A 1 309 ? -10.947 15.088 86.676 1.00 119.45 309 GLY A N 1
ATOM 2321 C CA . GLY A 1 309 ? -10.812 13.700 86.245 1.00 124.19 309 GLY A CA 1
ATOM 2322 C C . GLY A 1 309 ? -10.026 13.373 84.982 1.00 127.64 309 GLY A C 1
ATOM 2323 O O . GLY A 1 309 ? -9.902 12.215 84.587 1.00 128.66 309 GLY A O 1
ATOM 2324 N N . ASP A 1 328 ? -7.059 10.260 87.505 1.00 99.28 328 ASP A N 1
ATOM 2325 C CA . ASP A 1 328 ? -6.936 11.185 88.621 1.00 94.99 328 ASP A CA 1
ATOM 2326 C C . ASP A 1 328 ? -8.272 11.511 89.258 1.00 93.93 328 ASP A C 1
ATOM 2327 O O . ASP A 1 328 ? -9.278 11.680 88.569 1.00 96.38 328 ASP A O 1
ATOM 2332 N N . ALA A 1 329 ? -8.258 11.614 90.586 1.00 79.12 329 ALA A N 1
ATOM 2333 C CA . ALA A 1 329 ? -9.424 11.968 91.375 1.00 69.02 329 ALA A CA 1
ATOM 2334 C C . ALA A 1 329 ? -9.405 13.432 91.774 1.00 61.47 329 ALA A C 1
ATOM 2335 O O . ALA A 1 329 ? -10.085 13.825 92.723 1.00 62.10 329 ALA A O 1
ATOM 2337 N N . CYS A 1 330 ? -8.648 14.252 91.061 1.00 48.43 330 CYS A N 1
ATOM 2338 C CA . CYS A 1 330 ? -8.618 15.675 91.345 1.00 48.61 330 CYS A CA 1
ATOM 2339 C C . CYS A 1 330 ? -9.889 16.383 90.909 1.00 56.22 330 CYS A C 1
ATOM 2340 O O . CYS A 1 330 ? -10.455 16.103 89.845 1.00 56.26 330 CYS A O 1
ATOM 2343 N N . ILE A 1 331 ? -10.317 17.329 91.730 1.00 46.94 331 ILE A N 1
ATOM 2344 C CA . ILE A 1 331 ? -11.426 18.190 91.357 1.00 54.08 331 ILE A CA 1
ATOM 2345 C C . ILE A 1 331 ? -10.916 19.384 90.556 1.00 51.44 331 ILE A C 1
ATOM 2346 O O . ILE A 1 331 ? -9.744 19.765 90.602 1.00 48.54 331 ILE A O 1
ATOM 2351 N N . SER A 1 332 ? -11.831 20.006 89.824 1.00 53.44 332 SER A N 1
ATOM 2352 C CA . SER A 1 332 ? -11.472 21.140 88.996 1.00 57.32 332 SER A CA 1
ATOM 2353 C C . SER A 1 332 ? -11.226 22.368 89.868 1.00 45.58 332 SER A C 1
ATOM 2354 O O . SER A 1 332 ? -11.560 22.401 91.057 1.00 44.14 332 SER A O 1
ATOM 2357 N N . TRP A 1 333 ? -10.631 23.397 89.257 1.00 48.16 333 TRP A N 1
ATOM 2358 C CA . TRP A 1 333 ? -10.410 24.635 89.992 1.00 52.45 333 TRP A CA 1
ATOM 2359 C C . TRP A 1 333 ? -11.719 25.329 90.312 1.00 51.04 333 TRP A C 1
ATOM 2360 O O . TRP A 1 333 ? -11.819 26.026 91.321 1.00 48.45 333 TRP A O 1
ATOM 2371 N N . GLU A 1 334 ? -12.713 25.182 89.443 1.00 59.40 334 GLU A N 1
ATOM 2372 C CA . GLU A 1 334 ? -14.001 25.824 89.663 1.00 57.92 334 GLU A CA 1
ATOM 2373 C C . GLU A 1 334 ? -14.750 25.159 90.809 1.00 52.03 334 GLU A C 1
ATOM 2374 O O . GLU A 1 334 ? -15.314 25.837 91.678 1.00 54.10 334 GLU A O 1
ATOM 2380 N N . MET A 1 335 ? -14.758 23.822 90.827 1.00 51.48 335 MET A N 1
ATOM 2381 C CA . MET A 1 335 ? -15.255 23.095 91.991 1.00 47.97 335 MET A CA 1
ATOM 2382 C C . MET A 1 335 ? -14.514 23.514 93.255 1.00 42.69 335 MET A C 1
ATOM 2383 O O . MET A 1 335 ? -15.136 23.742 94.296 1.00 50.09 335 MET A O 1
ATOM 2388 N N . THR A 1 336 ? -13.186 23.632 93.177 1.00 45.14 336 THR A N 1
ATOM 2389 C CA . THR A 1 336 ? -12.391 24.013 94.342 1.00 41.40 336 THR A CA 1
ATOM 2390 C C . THR A 1 336 ? -12.770 25.401 94.839 1.00 45.27 336 THR A C 1
ATOM 2391 O O . THR A 1 336 ? -12.995 25.609 96.036 1.00 46.56 336 THR A O 1
ATOM 2395 N N . ASP A 1 337 ? -12.817 26.368 93.925 1.00 47.45 337 ASP A N 1
ATOM 2396 C CA . ASP A 1 337 ? -13.167 27.741 94.264 1.00 50.45 337 ASP A CA 1
ATOM 2397 C C . ASP A 1 337 ? -14.550 27.811 94.898 1.00 52.12 337 ASP A C 1
ATOM 2398 O O . ASP A 1 337 ? -14.729 28.412 95.967 1.00 51.35 337 ASP A O 1
ATOM 2403 N N . ALA A 1 338 ? -15.544 27.194 94.251 1.00 51.23 338 ALA A N 1
ATOM 2404 C CA . ALA A 1 338 ? -16.899 27.186 94.791 1.00 51.94 338 ALA A CA 1
ATOM 2405 C C . ALA A 1 338 ? -16.942 26.536 96.168 1.00 47.05 338 ALA A C 1
ATOM 2406 O O . ALA A 1 338 ? -17.579 27.054 97.091 1.00 44.55 338 ALA A O 1
ATOM 2408 N N . LEU A 1 339 ? -16.259 25.399 96.328 1.00 47.35 339 LEU A N 1
ATOM 2409 C CA . LEU A 1 339 ? -16.300 24.674 97.594 1.00 46.18 339 LEU A CA 1
ATOM 2410 C C . LEU A 1 339 ? -15.660 25.480 98.713 1.00 44.66 339 LEU A C 1
ATOM 2411 O O . LEU A 1 339 ? -16.208 25.576 99.816 1.00 47.17 339 LEU A O 1
ATOM 2416 N N . LEU A 1 340 ? -14.488 26.060 98.452 1.00 49.00 340 LEU A N 1
ATOM 2417 C CA . LEU A 1 340 ? -13.807 26.825 99.489 1.00 48.32 340 LEU A CA 1
ATOM 2418 C C . LEU A 1 340 ? -14.596 28.071 99.851 1.00 52.62 340 LEU A C 1
ATOM 2419 O O . LEU A 1 340 ? -14.714 28.415 101.036 1.00 50.01 340 LEU A O 1
ATOM 2424 N N . ARG A 1 341 ? -15.168 28.750 98.853 1.00 49.37 341 ARG A N 1
ATOM 2425 C CA . ARG A 1 341 ? -15.988 29.911 99.171 1.00 53.32 341 ARG A CA 1
ATOM 2426 C C . ARG A 1 341 ? -17.211 29.513 99.984 1.00 52.26 341 ARG A C 1
ATOM 2427 O O . ARG A 1 341 ? -17.530 30.171 100.976 1.00 54.60 341 ARG A O 1
ATOM 2435 N N . GLU A 1 342 ? -17.890 28.426 99.606 1.00 54.17 342 GLU A N 1
ATOM 2436 C CA . GLU A 1 342 ? -19.069 28.004 100.356 1.00 57.91 342 GLU A CA 1
ATOM 2437 C C . GLU A 1 342 ? -18.708 27.621 101.790 1.00 58.98 342 GLU A C 1
ATOM 2438 O O . GLU A 1 342 ? -19.437 27.959 102.733 1.00 58.80 342 GLU A O 1
ATOM 2444 N N . ILE A 1 343 ? -17.595 26.905 101.972 1.00 55.75 343 ILE A N 1
ATOM 2445 C CA . ILE A 1 343 ? -17.114 26.581 103.315 1.00 49.40 343 ILE A CA 1
ATOM 2446 C C . ILE A 1 343 ? -16.905 27.859 104.116 1.00 51.88 343 ILE A C 1
ATOM 2447 O O . ILE A 1 343 ? -17.366 27.988 105.261 1.00 55.10 343 ILE A O 1
ATOM 2452 N N . HIS A 1 344 ? -16.204 28.826 103.515 1.00 48.02 344 HIS A N 1
ATOM 2453 C CA . HIS A 1 344 ? -15.944 30.104 104.166 1.00 52.71 344 HIS A CA 1
ATOM 2454 C C . HIS A 1 344 ? -17.242 30.806 104.555 1.00 58.50 344 HIS A C 1
ATOM 2455 O O . HIS A 1 344 ? -17.342 31.377 105.648 1.00 57.42 344 HIS A O 1
ATOM 2462 N N . GLN A 1 345 ? -18.249 30.770 103.678 1.00 67.07 345 GLN A N 1
ATOM 2463 C CA . GLN A 1 345 ? -19.531 31.386 104.014 1.00 66.80 345 GLN A CA 1
ATOM 2464 C C . GLN A 1 345 ? -20.188 30.675 105.189 1.00 70.70 345 GLN A C 1
ATOM 2465 O O . GLN A 1 345 ? -20.744 31.324 106.082 1.00 78.28 345 GLN A O 1
ATOM 2471 N N . ASP A 1 346 ? -20.115 29.344 105.215 1.00 61.54 346 ASP A N 1
ATOM 2472 C CA . ASP A 1 346 ? -20.817 28.584 106.242 1.00 61.79 346 ASP A CA 1
ATOM 2473 C C . ASP A 1 346 ? -20.154 28.657 107.618 1.00 67.95 346 ASP A C 1
ATOM 2474 O O . ASP A 1 346 ? -20.852 28.509 108.626 1.00 71.01 346 ASP A O 1
ATOM 2479 N N . LEU A 1 347 ? -18.839 28.891 107.687 1.00 71.30 347 LEU A N 1
ATOM 2480 C CA . LEU A 1 347 ? -18.078 28.672 108.920 1.00 75.48 347 LEU A CA 1
ATOM 2481 C C . LEU A 1 347 ? -17.972 29.881 109.843 1.00 85.78 347 LEU A C 1
ATOM 2482 O O . LEU A 1 347 ? -17.630 29.706 111.022 1.00 86.07 347 LEU A O 1
ATOM 2487 N N . ASN A 1 348 ? -18.281 31.081 109.353 1.00 111.71 348 ASN A N 1
ATOM 2488 C CA . ASN A 1 348 ? -17.793 32.347 109.897 1.00 116.58 348 ASN A CA 1
ATOM 2489 C C . ASN A 1 348 ? -17.653 32.399 111.416 1.00 117.39 348 ASN A C 1
ATOM 2490 O O . ASN A 1 348 ? -16.582 32.744 111.927 1.00 121.56 348 ASN A O 1
ATOM 2495 N N . GLY A 1 349 ? -18.710 32.054 112.146 1.00 94.77 349 GLY A N 1
ATOM 2496 C CA . GLY A 1 349 ? -18.742 32.299 113.576 1.00 89.39 349 GLY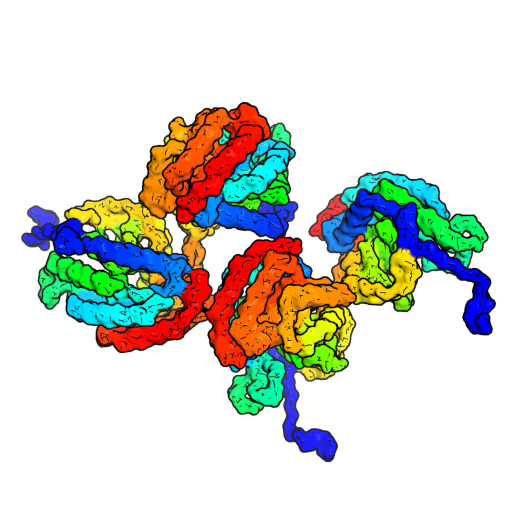 A CA 1
ATOM 2497 C C . GLY A 1 349 ? -18.387 31.130 114.474 1.00 85.14 349 GLY A C 1
ATOM 2498 O O . GLY A 1 349 ? -17.865 31.330 115.575 1.00 80.46 349 GLY A O 1
ATOM 2499 N N . GLN A 1 350 ? -18.667 29.904 114.026 1.00 75.89 350 GLN A N 1
ATOM 2500 C CA . GLN A 1 350 ? -18.518 28.741 114.896 1.00 68.09 350 GLN A CA 1
ATOM 2501 C C . GLN A 1 350 ? -17.066 28.439 115.247 1.00 65.48 350 GLN A C 1
ATOM 2502 O O . GLN A 1 350 ? -16.815 27.707 116.211 1.00 59.83 350 GLN A O 1
ATOM 2508 N N . LEU A 1 351 ? -16.107 28.982 114.499 1.00 65.54 351 LEU A N 1
ATOM 2509 C CA . LEU A 1 351 ? -14.718 28.582 114.699 1.00 62.90 351 LEU A CA 1
ATOM 2510 C C . LEU A 1 351 ? -14.074 29.314 115.868 1.00 56.42 351 LEU A C 1
ATOM 2511 O O . LEU A 1 351 ? -13.340 28.704 116.652 1.00 60.07 351 LEU A O 1
ATOM 2516 N N . THR A 1 352 ? -14.331 30.615 116.008 1.00 59.82 352 THR A N 1
ATOM 2517 C CA . THR A 1 352 ? -13.808 31.344 117.156 1.00 60.59 352 THR A CA 1
ATOM 2518 C C . THR A 1 352 ? -14.480 30.926 118.458 1.00 63.71 352 THR A C 1
ATOM 2519 O O . THR A 1 352 ? -13.950 31.215 119.536 1.00 60.14 352 THR A O 1
ATOM 2523 N N . ALA A 1 353 ? -15.627 30.249 118.382 1.00 64.80 353 ALA A N 1
ATOM 2524 C CA . ALA A 1 353 ? -16.334 29.809 119.578 1.00 57.92 353 ALA A CA 1
ATOM 2525 C C . ALA A 1 353 ? -15.682 28.606 120.245 1.00 64.72 353 ALA A C 1
ATOM 2526 O O . ALA A 1 353 ? -15.960 28.344 121.420 1.00 61.76 353 ALA A O 1
ATOM 2528 N N . ARG A 1 354 ? -14.828 27.869 119.531 1.00 61.15 354 ARG A N 1
ATOM 2529 C CA . ARG A 1 354 ? -14.195 26.692 120.118 1.00 63.05 354 ARG A CA 1
ATOM 2530 C C . ARG A 1 354 ? -13.048 27.075 121.046 1.00 66.26 354 ARG A C 1
ATOM 2531 O O . ARG A 1 354 ? -12.960 26.577 122.174 1.00 77.93 354 ARG A O 1
ATOM 2539 N N . VAL A 1 355 ? -12.161 27.953 120.587 1.00 68.31 355 VAL A N 1
ATOM 2540 C CA . VAL A 1 355 ? -10.942 28.280 121.320 1.00 66.04 355 VAL A CA 1
ATOM 2541 C C . VAL A 1 355 ? -11.220 29.186 122.516 1.00 69.75 355 VAL A C 1
ATOM 2542 O O . VAL A 1 355 ? -12.199 29.003 123.239 1.00 73.20 355 VAL A O 1
ATOM 2546 N N . ASP B 1 4 ? 8.625 82.279 126.106 1.00 68.71 4 ASP B N 1
ATOM 2547 C CA . ASP B 1 4 ? 8.184 82.859 124.842 1.00 64.77 4 ASP B CA 1
ATOM 2548 C C . ASP B 1 4 ? 7.164 83.969 125.078 1.00 60.35 4 ASP B C 1
ATOM 2549 O O . ASP B 1 4 ? 6.252 83.826 125.893 1.00 60.69 4 ASP B O 1
ATOM 2554 N N . ALA B 1 5 ? 7.323 85.078 124.352 1.00 54.89 5 ALA B N 1
ATOM 2555 C CA . ALA B 1 5 ? 6.427 86.215 124.510 1.00 58.01 5 ALA B CA 1
ATOM 2556 C C . ALA B 1 5 ? 5.104 86.033 123.779 1.00 52.64 5 ALA B C 1
ATOM 2557 O O . ALA B 1 5 ? 4.140 86.741 124.090 1.00 50.62 5 ALA B O 1
ATOM 2559 N N . LEU B 1 6 ? 5.031 85.109 122.826 1.00 52.59 6 LEU B N 1
ATOM 2560 C CA . LEU B 1 6 ? 3.831 84.921 122.023 1.00 51.88 6 LEU B CA 1
ATOM 2561 C C . LEU B 1 6 ? 3.183 83.557 122.182 1.00 50.08 6 LEU B C 1
ATOM 2562 O O . LEU B 1 6 ? 1.973 83.444 121.978 1.00 45.70 6 LEU B O 1
ATOM 2567 N N . ASN B 1 7 ? 3.945 82.524 122.528 1.00 49.90 7 ASN B N 1
ATOM 2568 C CA . ASN B 1 7 ? 3.445 81.157 122.584 1.00 47.79 7 ASN B CA 1
ATOM 2569 C C . ASN B 1 7 ? 3.275 80.719 124.031 1.00 46.66 7 ASN B C 1
ATOM 2570 O O . ASN B 1 7 ? 4.201 80.856 124.837 1.00 41.03 7 ASN B O 1
ATOM 2575 N N . ASN B 1 8 ? 2.092 80.185 124.346 1.00 43.44 8 ASN B N 1
ATOM 2576 C CA . ASN B 1 8 ? 1.808 79.556 125.638 1.00 38.77 8 ASN B CA 1
ATOM 2577 C C . ASN B 1 8 ? 1.995 80.529 126.799 1.00 36.72 8 ASN B C 1
ATOM 2578 O O . ASN B 1 8 ? 2.413 80.146 127.892 1.00 39.56 8 ASN B O 1
ATOM 2583 N N . VAL B 1 9 ? 1.663 81.800 126.560 1.00 37.37 9 VAL B N 1
ATOM 2584 C CA . VAL B 1 9 ? 1.744 82.806 127.615 1.00 38.24 9 VAL B CA 1
ATOM 2585 C C . VAL B 1 9 ? 0.850 82.426 128.789 1.00 43.42 9 VAL B C 1
ATOM 2586 O O . VAL B 1 9 ? 1.197 82.654 129.953 1.00 41.72 9 VAL B O 1
ATOM 2590 N N . HIS B 1 10 ? -0.309 81.829 128.507 1.00 44.01 10 HIS B N 1
ATOM 2591 C CA . HIS B 1 10 ? -1.268 81.456 129.538 1.00 43.88 10 HIS B CA 1
ATOM 2592 C C . HIS B 1 10 ? -1.363 79.943 129.710 1.00 42.66 10 HIS B C 1
ATOM 2593 O O . HIS B 1 10 ? -2.400 79.421 130.126 1.00 42.12 10 HIS B O 1
ATOM 2600 N N . ILE B 1 11 ? -0.293 79.226 129.384 1.00 43.89 11 ILE B N 1
ATOM 2601 C CA . ILE B 1 11 ? -0.226 77.782 129.564 1.00 41.33 11 ILE B CA 1
ATOM 2602 C C . ILE B 1 11 ? 0.953 77.477 130.473 1.00 45.82 11 ILE B C 1
ATOM 2603 O O . ILE B 1 11 ? 2.081 77.902 130.200 1.00 47.43 11 ILE B O 1
ATOM 2608 N N . THR B 1 12 ? 0.687 76.746 131.556 1.00 46.06 12 THR B N 1
ATOM 2609 C CA . THR B 1 12 ? 1.683 76.493 132.585 1.00 50.58 12 THR B CA 1
ATOM 2610 C C . THR B 1 12 ? 2.182 75.057 132.621 1.00 54.03 12 THR B C 1
ATOM 2611 O O . THR B 1 12 ? 3.288 74.821 133.115 1.00 55.34 12 THR B O 1
ATOM 2615 N N . ASP B 1 13 ? 1.406 74.099 132.121 1.00 56.88 13 ASP B N 1
ATOM 2616 C CA . ASP B 1 13 ? 1.827 72.706 132.122 1.00 53.01 13 ASP B CA 1
ATOM 2617 C C . ASP B 1 13 ? 1.272 72.019 130.884 1.00 58.66 13 ASP B C 1
ATOM 2618 O O . ASP B 1 13 ? 0.256 72.432 130.319 1.00 49.54 13 ASP B O 1
ATOM 2623 N N . GLU B 1 14 ? 1.951 70.949 130.481 1.00 58.38 14 GLU B N 1
ATOM 2624 C CA . GLU B 1 14 ? 1.607 70.244 129.252 1.00 59.61 14 GLU B CA 1
ATOM 2625 C C . GLU B 1 14 ? 2.164 68.834 129.347 1.00 63.38 14 GLU B C 1
ATOM 2626 O O . GLU B 1 14 ? 3.383 68.659 129.448 1.00 66.05 14 GLU B O 1
ATOM 2632 N N . GLN B 1 15 ? 1.279 67.836 129.343 1.00 50.67 15 GLN B N 1
ATOM 2633 C CA . GLN B 1 15 ? 1.671 66.439 129.462 1.00 53.69 15 GLN B CA 1
ATOM 2634 C C . GLN B 1 15 ? 1.077 65.631 128.319 1.00 50.18 15 GLN B C 1
ATOM 2635 O O . GLN B 1 15 ? -0.103 65.781 127.984 1.00 45.95 15 GLN B O 1
ATOM 2641 N N . VAL B 1 16 ? 1.902 64.759 127.741 1.00 43.77 16 VAL B N 1
ATOM 2642 C CA . VAL B 1 16 ? 1.466 63.912 126.639 1.00 41.97 16 VAL B CA 1
ATOM 2643 C C . VAL B 1 16 ? 0.467 62.886 127.154 1.00 45.86 16 VAL B C 1
ATOM 2644 O O . VAL B 1 16 ? 0.708 62.209 128.161 1.00 41.91 16 VAL B O 1
ATOM 2648 N N . LEU B 1 17 ? -0.663 62.772 126.464 1.00 42.45 17 LEU B N 1
ATOM 2649 C CA . LEU B 1 17 ? -1.701 61.831 126.846 1.00 45.27 17 LEU B CA 1
ATOM 2650 C C . LEU B 1 17 ? -1.294 60.408 126.481 1.00 47.44 17 LEU B C 1
ATOM 2651 O O . LEU B 1 17 ? -0.588 60.177 125.496 1.00 43.70 17 LEU B O 1
ATOM 2656 N N . MET B 1 18 ? -1.736 59.452 127.297 1.00 48.44 18 MET B N 1
ATOM 2657 C CA . MET B 1 18 ? -1.624 58.044 126.935 1.00 49.76 18 MET B CA 1
ATOM 2658 C C . MET B 1 18 ? -2.235 57.817 125.558 1.00 46.13 18 MET B C 1
ATOM 2659 O O . MET B 1 18 ? -3.332 58.302 125.268 1.00 43.01 18 MET B O 1
ATOM 2664 N N . THR B 1 19 ? -1.515 57.087 124.710 1.00 39.28 19 THR B N 1
ATOM 2665 C CA . THR B 1 19 ? -1.923 56.902 123.325 1.00 40.49 19 THR B CA 1
ATOM 2666 C C . THR B 1 19 ? -2.985 55.813 123.203 1.00 36.50 19 THR B C 1
ATOM 2667 O O . THR B 1 19 ? -3.169 55.003 124.115 1.00 38.62 19 THR B O 1
ATOM 2671 N N . PRO B 1 20 ? -3.715 55.782 122.081 1.00 45.33 20 PRO B N 1
ATOM 2672 C CA . PRO B 1 20 ? -4.661 54.674 121.868 1.00 37.53 20 PRO B CA 1
ATOM 2673 C C . PRO B 1 20 ? -4.009 53.306 121.922 1.00 41.60 20 PRO B C 1
ATOM 2674 O O . PRO B 1 20 ? -4.584 52.375 122.501 1.00 39.92 20 PRO B O 1
ATOM 2678 N N . GLU B 1 21 ? -2.821 53.156 121.332 1.00 40.82 21 GLU B N 1
ATOM 2679 C CA . GLU B 1 21 ? -2.146 51.862 121.357 1.00 43.40 21 GLU B CA 1
ATOM 2680 C C . GLU B 1 21 ? -1.843 51.423 122.783 1.00 40.80 21 GLU B C 1
ATOM 2681 O O . GLU B 1 21 ? -2.011 50.248 123.123 1.00 45.42 21 GLU B O 1
ATOM 2687 N N . GLN B 1 22 ? -1.406 52.351 123.635 1.00 41.56 22 GLN B N 1
ATOM 2688 C CA . GLN B 1 22 ? -1.109 51.992 125.019 1.00 42.63 22 GLN B CA 1
ATOM 2689 C C . GLN B 1 22 ? -2.378 51.626 125.782 1.00 46.18 22 GLN B C 1
ATOM 2690 O O . GLN B 1 22 ? -2.385 50.666 126.565 1.00 49.73 22 GLN B O 1
ATOM 2696 N N . LEU B 1 23 ? -3.462 52.375 125.564 1.00 46.12 23 LEU B N 1
ATOM 2697 C CA . LEU B 1 23 ? -4.739 52.041 126.192 1.00 45.32 23 LEU B CA 1
ATOM 2698 C C . LEU B 1 23 ? -5.195 50.643 125.791 1.00 44.58 23 LEU B C 1
ATOM 2699 O O . LEU B 1 23 ? -5.620 49.847 126.636 1.00 47.71 23 LEU B O 1
ATOM 2704 N N . LYS B 1 24 ? -5.114 50.329 124.497 1.00 44.21 24 LYS B N 1
ATOM 2705 C CA . LYS B 1 24 ? -5.579 49.029 124.027 1.00 46.65 24 LYS B CA 1
ATOM 2706 C C . LYS B 1 24 ? -4.648 47.903 124.457 1.00 50.10 24 LYS B C 1
ATOM 2707 O O . LYS B 1 24 ? -5.106 46.775 124.667 1.00 53.42 24 LYS B O 1
ATOM 2713 N N . ALA B 1 25 ? -3.349 48.177 124.589 1.00 42.45 25 ALA B N 1
ATOM 2714 C CA . ALA B 1 25 ? -2.445 47.178 125.147 1.00 50.15 25 ALA B CA 1
ATOM 2715 C C . ALA B 1 25 ? -2.776 46.899 126.607 1.00 53.36 25 ALA B C 1
ATOM 2716 O O . ALA B 1 25 ? -2.716 45.748 127.054 1.00 55.95 25 ALA B O 1
ATOM 2718 N N . ALA B 1 26 ? -3.132 47.940 127.364 1.00 47.44 26 ALA B N 1
ATOM 2719 C CA . ALA B 1 26 ? -3.519 47.738 128.755 1.00 49.63 26 ALA B CA 1
ATOM 2720 C C . ALA B 1 26 ? -4.861 47.019 128.863 1.00 53.28 26 ALA B C 1
ATOM 2721 O O . ALA B 1 26 ? -5.052 46.185 129.756 1.00 51.58 26 ALA B O 1
ATOM 2723 N N . PHE B 1 27 ? -5.801 47.320 127.965 1.00 47.95 27 PHE B N 1
ATOM 2724 C CA . PHE B 1 27 ? -7.144 46.737 127.994 1.00 49.92 27 PHE B CA 1
ATOM 2725 C C . PHE B 1 27 ? -7.466 46.145 126.627 1.00 55.05 27 PHE B C 1
ATOM 2726 O O . PHE B 1 27 ? -8.241 46.725 125.853 1.00 51.06 27 PHE B O 1
ATOM 2734 N N . PRO B 1 28 ? -6.907 44.982 126.305 1.00 56.33 28 PRO B N 1
ATOM 2735 C CA . PRO B 1 28 ? -7.106 44.406 124.973 1.00 52.04 28 PRO B CA 1
ATOM 2736 C C . PRO B 1 28 ? -8.392 43.599 124.874 1.00 51.64 28 PRO B C 1
ATOM 2737 O O . PRO B 1 28 ? -8.975 43.168 125.869 1.00 48.60 28 PRO B O 1
ATOM 2741 N N . LEU B 1 29 ? -8.819 43.398 123.629 1.00 46.54 29 LEU B N 1
ATOM 2742 C CA . LEU B 1 29 ? -9.987 42.587 123.319 1.00 52.55 29 LEU B CA 1
ATOM 2743 C C . LEU B 1 29 ? -9.585 41.127 123.156 1.00 52.35 29 LEU B C 1
ATOM 2744 O O . LEU B 1 29 ? -8.499 40.822 122.653 1.00 52.06 29 LEU B O 1
ATOM 2749 N N . SER B 1 30 ? -10.470 40.228 123.575 1.00 49.62 30 SER B N 1
ATOM 2750 C CA . SER B 1 30 ? -10.256 38.810 123.341 1.00 51.88 30 SER B CA 1
ATOM 2751 C C . SER B 1 30 ? -10.764 38.419 121.954 1.00 51.90 30 SER B C 1
ATOM 2752 O O . SER B 1 30 ? -11.456 39.184 121.275 1.00 50.66 30 SER B O 1
ATOM 2755 N N . LEU B 1 31 ? -10.397 37.207 121.531 1.00 57.03 31 LEU B N 1
ATOM 2756 C CA . LEU B 1 31 ? -10.893 36.667 120.268 1.00 59.00 31 LEU B CA 1
ATOM 2757 C C . LEU B 1 31 ? -12.416 36.615 120.260 1.00 58.36 31 LEU B C 1
ATOM 2758 O O . LEU B 1 31 ? -13.066 37.025 119.287 1.00 56.12 31 LEU B O 1
ATOM 2763 N N . GLN B 1 32 ? -13.000 36.117 121.351 1.00 55.98 32 GLN B N 1
ATOM 2764 C CA . GLN B 1 32 ? -14.450 36.006 121.443 1.00 56.20 32 GLN B CA 1
ATOM 2765 C C . GLN B 1 32 ? -15.112 37.376 121.405 1.00 50.70 32 GLN B C 1
ATOM 2766 O O . GLN B 1 32 ? -16.127 37.561 120.725 1.00 51.66 32 GLN B O 1
ATOM 2772 N N . GLN B 1 33 ? -14.548 38.351 122.119 1.00 50.24 33 GLN B N 1
ATOM 2773 C CA . GLN B 1 33 ? -15.142 39.685 122.138 1.00 51.04 33 GLN B CA 1
ATOM 2774 C C . GLN B 1 33 ? -15.056 40.357 120.770 1.00 47.78 33 GLN B C 1
ATOM 2775 O O . GLN B 1 33 ? -16.018 41.000 120.329 1.00 43.98 33 GLN B O 1
ATOM 2781 N N . GLU B 1 34 ? -13.911 40.234 120.092 1.00 50.27 34 GLU B N 1
ATOM 2782 C CA . GLU B 1 34 ? -13.764 40.816 118.760 1.00 50.26 34 GLU B CA 1
ATOM 2783 C C . GLU B 1 34 ? -14.735 40.169 117.774 1.00 50.94 34 GLU B C 1
ATOM 2784 O O . GLU B 1 34 ? -15.377 40.857 116.970 1.00 50.32 34 GLU B O 1
ATOM 2790 N N . ALA B 1 35 ? -14.883 38.841 117.849 1.00 47.67 35 ALA B N 1
ATOM 2791 C CA . ALA B 1 35 ? -15.856 38.157 117.001 1.00 51.11 35 ALA B CA 1
ATOM 2792 C C . ALA B 1 35 ? -17.277 38.622 117.298 1.00 48.85 35 ALA B C 1
ATOM 2793 O O . ALA B 1 35 ? -18.076 38.829 116.378 1.00 42.96 35 ALA B O 1
ATOM 2795 N N . GLN B 1 36 ? -17.608 38.792 118.580 1.00 51.29 36 GLN B N 1
ATOM 2796 C CA . GLN B 1 36 ? -18.938 39.262 118.949 1.00 47.21 36 GLN B CA 1
ATOM 2797 C C . GLN B 1 36 ? -19.208 40.654 118.389 1.00 45.63 36 GLN B C 1
ATOM 2798 O O . GLN B 1 36 ? -20.296 40.921 117.861 1.00 46.44 36 GLN B O 1
ATOM 2804 N N . ILE B 1 37 ? -18.228 41.554 118.495 1.00 39.24 37 ILE B N 1
ATOM 2805 C CA . ILE B 1 37 ? -18.429 42.922 118.025 1.00 41.58 37 ILE B CA 1
ATOM 2806 C C . ILE B 1 37 ? -18.563 42.955 116.507 1.00 45.07 37 ILE B C 1
ATOM 2807 O O . ILE B 1 37 ? -19.428 43.654 115.963 1.00 38.62 37 ILE B O 1
ATOM 2812 N N . ALA B 1 38 ? -17.716 42.201 115.797 1.00 40.25 38 ALA B N 1
ATOM 2813 C CA . ALA B 1 38 ? -17.855 42.115 114.345 1.00 42.77 38 ALA B CA 1
ATOM 2814 C C . ALA B 1 38 ? -19.221 41.564 113.953 1.00 46.14 38 ALA B C 1
ATOM 2815 O O . ALA B 1 38 ? -19.862 42.070 113.021 1.00 47.63 38 ALA B O 1
ATOM 2817 N N . ASP B 1 39 ? -19.691 40.536 114.666 1.00 44.95 39 ASP B N 1
ATOM 2818 C CA . ASP B 1 39 ? -20.983 39.939 114.349 1.00 48.90 39 ASP B CA 1
ATOM 2819 C C . ASP B 1 39 ? -22.120 40.931 114.562 1.00 51.55 39 ASP B C 1
ATOM 2820 O O . ASP B 1 39 ? -23.042 41.016 113.739 1.00 48.50 39 ASP B O 1
ATOM 2825 N N . SER B 1 40 ? -22.074 41.693 115.658 1.00 41.18 40 SER B N 1
ATOM 2826 C CA . SER B 1 40 ? -23.124 42.677 115.906 1.00 41.30 40 SER B CA 1
ATOM 2827 C C . SER B 1 40 ? -23.076 43.810 114.885 1.00 38.27 40 SER B C 1
ATOM 2828 O O . SER B 1 40 ? -24.125 44.303 114.449 1.00 40.92 40 SER B O 1
ATOM 2831 N N . ARG B 1 41 ? -21.872 44.240 114.493 1.00 36.13 41 ARG B N 1
ATOM 2832 C CA . ARG B 1 41 ? -21.757 45.238 113.432 1.00 40.93 41 ARG B CA 1
ATOM 2833 C C . ARG B 1 41 ? -22.387 44.735 112.140 1.00 42.53 41 ARG B C 1
ATOM 2834 O O . ARG B 1 41 ? -23.102 45.477 111.453 1.00 40.59 41 ARG B O 1
ATOM 2842 N N . LYS B 1 42 ? -22.146 43.467 111.800 1.00 41.96 42 LYS B N 1
ATOM 2843 C CA . LYS B 1 42 ? -22.716 42.920 110.574 1.00 48.28 42 LYS B CA 1
ATOM 2844 C C . LYS B 1 42 ? -24.232 42.778 110.681 1.00 47.92 42 LYS B C 1
ATOM 2845 O O . LYS B 1 42 ? -24.951 42.996 109.701 1.00 48.36 42 LYS B O 1
ATOM 2851 N N . SER B 1 43 ? -24.739 42.418 111.864 1.00 43.89 43 SER B N 1
ATOM 2852 C CA . SER B 1 43 ? -26.185 42.325 112.047 1.00 46.23 43 SER B CA 1
ATOM 2853 C C . SER B 1 43 ? -26.851 43.687 111.887 1.00 41.04 43 SER B C 1
ATOM 2854 O O . SER B 1 43 ? -27.899 43.807 111.238 1.00 44.16 43 SER B O 1
ATOM 2857 N N . ILE B 1 44 ? -26.257 44.727 112.478 1.00 37.27 44 ILE B N 1
ATOM 2858 C CA . ILE B 1 44 ? -26.789 46.078 112.317 1.00 40.39 44 ILE B CA 1
ATOM 2859 C C . ILE B 1 44 ? -26.718 46.509 110.856 1.00 40.32 44 ILE B C 1
ATOM 2860 O O . ILE B 1 44 ? -27.631 47.170 110.342 1.00 38.34 44 ILE B O 1
ATOM 2865 N N . SER B 1 45 ? -25.632 46.147 110.167 1.00 38.87 45 SER B N 1
ATOM 2866 C CA . SER B 1 45 ? -25.528 46.440 108.739 1.00 42.29 45 SER B CA 1
ATOM 2867 C C . SER B 1 45 ? -26.647 45.768 107.950 1.00 44.87 45 SER B C 1
ATOM 2868 O O . SER B 1 45 ? -27.253 46.387 107.067 1.00 44.31 45 SER B O 1
ATOM 2871 N N . ASP B 1 46 ? -26.926 44.496 108.249 1.00 43.42 46 ASP B N 1
ATOM 2872 C CA . ASP B 1 46 ? -28.006 43.786 107.569 1.00 45.71 46 ASP B CA 1
ATOM 2873 C C . ASP B 1 46 ? -29.351 44.446 107.833 1.00 46.49 46 ASP B C 1
ATOM 2874 O O . ASP B 1 46 ? -30.184 44.560 106.925 1.00 46.21 46 ASP B O 1
ATOM 2879 N N . ILE B 1 47 ? -29.589 44.873 109.076 1.00 41.63 47 ILE B N 1
ATOM 2880 C CA . ILE B 1 47 ? -30.835 45.571 109.387 1.00 42.29 47 ILE B CA 1
ATOM 2881 C C . ILE B 1 47 ? -30.952 46.841 108.553 1.00 43.33 47 ILE B C 1
ATOM 2882 O O . ILE B 1 47 ? -31.965 47.073 107.885 1.00 42.64 47 ILE B O 1
ATOM 2887 N N . ILE B 1 48 ? -29.907 47.673 108.566 1.00 41.62 48 ILE B N 1
ATOM 2888 C CA . ILE B 1 48 ? -29.951 48.937 107.830 1.00 44.77 48 ILE B CA 1
ATOM 2889 C C . ILE B 1 48 ? -30.168 48.689 106.341 1.00 45.07 48 ILE B C 1
ATOM 2890 O O . ILE B 1 48 ? -30.923 49.412 105.679 1.00 45.36 48 ILE B O 1
ATOM 2895 N N . ALA B 1 49 ? -29.522 47.658 105.793 1.00 43.64 49 ALA B N 1
ATOM 2896 C CA . ALA B 1 49 ? -29.651 47.366 104.370 1.00 47.34 49 ALA B CA 1
ATOM 2897 C C . ALA B 1 49 ? -30.991 46.733 104.018 1.00 55.29 49 ALA B C 1
ATOM 2898 O O . ALA B 1 49 ? -31.351 46.694 102.836 1.00 48.83 49 ALA B O 1
ATOM 2900 N N . GLY B 1 50 ? -31.730 46.232 105.004 1.00 46.78 50 GLY B N 1
ATOM 2901 C CA . GLY B 1 50 ? -32.976 45.544 104.739 1.00 50.90 50 GLY B CA 1
ATOM 2902 C C . GLY B 1 50 ? -32.856 44.048 104.556 1.00 50.89 50 GLY B C 1
ATOM 2903 O O . GLY B 1 50 ? -33.834 43.412 104.144 1.00 51.43 50 GLY B O 1
ATOM 2904 N N . ARG B 1 51 ? -31.689 43.466 104.837 1.00 50.97 51 ARG B N 1
ATOM 2905 C CA . ARG B 1 51 ? -31.541 42.016 104.777 1.00 52.48 51 ARG B CA 1
ATOM 2906 C C . ARG B 1 51 ? -32.041 41.347 106.050 1.00 55.51 51 ARG B C 1
ATOM 2907 O O . ARG B 1 51 ? -32.501 40.200 106.005 1.00 64.17 51 ARG B O 1
ATOM 2915 N N . ASP B 1 52 ? -31.951 42.041 107.185 1.00 51.68 52 ASP B N 1
ATOM 2916 C CA . ASP B 1 52 ? -32.489 41.557 108.448 1.00 53.95 52 ASP B CA 1
ATOM 2917 C C . ASP B 1 52 ? -33.799 42.274 108.720 1.00 52.91 52 ASP B C 1
ATOM 2918 O O . ASP B 1 52 ? -33.801 43.509 108.847 1.00 53.28 52 ASP B O 1
ATOM 2923 N N . PRO B 1 53 ? -34.927 41.564 108.807 1.00 54.79 53 PRO B N 1
ATOM 2924 C CA . PRO B 1 53 ? -36.217 42.247 108.992 1.00 54.01 53 PRO B CA 1
ATOM 2925 C C . PRO B 1 53 ? -36.390 42.872 110.364 1.00 52.97 53 PRO B C 1
ATOM 2926 O O . PRO B 1 53 ? -37.304 43.688 110.539 1.00 53.84 53 PRO B O 1
ATOM 2930 N N . ARG B 1 54 ? -35.552 42.523 111.334 1.00 55.74 54 ARG B N 1
ATOM 2931 C CA . ARG B 1 54 ? -35.729 43.019 112.688 1.00 52.57 54 ARG B CA 1
ATOM 2932 C C . ARG B 1 54 ? -35.479 44.524 112.755 1.00 52.96 54 ARG B C 1
ATOM 2933 O O . ARG B 1 54 ? -34.769 45.108 111.931 1.00 50.65 54 ARG B O 1
ATOM 2941 N N . LEU B 1 55 ? -36.085 45.148 113.759 1.00 51.01 55 LEU B N 1
ATOM 2942 C CA . LEU B 1 55 ? -35.960 46.580 113.984 1.00 46.99 55 LEU B CA 1
ATOM 2943 C C . LEU B 1 55 ? -34.749 46.855 114.867 1.00 46.52 55 LEU B C 1
ATOM 2944 O O . LEU B 1 55 ? -34.573 46.207 115.903 1.00 47.14 55 LEU B O 1
ATOM 2949 N N . LEU B 1 56 ? -33.914 47.809 114.457 1.00 47.67 56 LEU B N 1
ATOM 2950 C CA . LEU B 1 56 ? -32.765 48.202 115.264 1.00 44.60 56 LEU B CA 1
ATOM 2951 C C . LEU B 1 56 ? -33.230 49.142 116.369 1.00 45.20 56 LEU B C 1
ATOM 2952 O O . LEU B 1 56 ? -33.835 50.177 116.086 1.00 46.80 56 LEU B O 1
ATOM 2957 N N . VAL B 1 57 ? -32.954 48.796 117.622 1.00 38.80 57 VAL B N 1
ATOM 2958 C CA . VAL B 1 57 ? -33.395 49.593 118.763 1.00 38.62 57 VAL B CA 1
ATOM 2959 C C . VAL B 1 57 ? -32.167 49.990 119.572 1.00 42.43 57 VAL B C 1
ATOM 2960 O O . VAL B 1 57 ? -31.581 49.158 120.278 1.00 40.06 57 VAL B O 1
ATOM 2964 N N . VAL B 1 58 ? -31.773 51.255 119.468 1.00 40.02 58 VAL B N 1
ATOM 2965 C CA . VAL B 1 58 ? -30.713 51.812 120.299 1.00 41.56 58 VAL B CA 1
ATOM 2966 C C . VAL B 1 58 ? -31.376 52.444 121.513 1.00 43.96 58 VAL B C 1
ATOM 2967 O O . VAL B 1 58 ? -32.152 53.395 121.380 1.00 42.86 58 VAL B O 1
ATOM 2971 N N . CYS B 1 59 ? -31.085 51.913 122.695 1.00 39.93 59 CYS B N 1
ATOM 2972 C CA . CYS B 1 59 ? -31.803 52.313 123.893 1.00 41.95 59 CYS B CA 1
ATOM 2973 C C . CYS B 1 59 ? -30.848 52.376 125.072 1.00 46.22 59 CYS B C 1
ATOM 2974 O O . CYS B 1 59 ? -29.962 51.528 125.210 1.00 41.55 59 CYS B O 1
ATOM 2977 N N . GLY B 1 60 ? -31.029 53.381 125.921 1.00 42.65 60 GLY B N 1
ATOM 2978 C CA . GLY B 1 60 ? -30.238 53.449 127.127 1.00 47.50 60 GLY B CA 1
ATOM 2979 C C . GLY B 1 60 ? -30.178 54.808 127.787 1.00 46.28 60 GLY B C 1
ATOM 2980 O O . GLY B 1 60 ? -30.863 55.755 127.389 1.00 40.25 60 GLY B O 1
ATOM 2981 N N . PRO B 1 61 ? -29.346 54.918 128.826 1.00 46.81 61 PRO B N 1
ATOM 2982 C CA . PRO B 1 61 ? -29.341 56.131 129.651 1.00 51.72 61 PRO B CA 1
ATOM 2983 C C . PRO B 1 61 ? -29.044 57.381 128.841 1.00 54.51 61 PRO B C 1
ATOM 2984 O O . PRO B 1 61 ? -28.336 57.344 127.831 1.00 51.17 61 PRO B O 1
ATOM 2988 N N . CYS B 1 62 ? -29.620 58.496 129.298 1.00 55.66 62 CYS B N 1
ATOM 2989 C CA . CYS B 1 62 ? -29.335 59.793 128.695 1.00 61.87 62 CYS B CA 1
ATOM 2990 C C . CYS B 1 62 ? -27.833 60.048 128.648 1.00 63.90 62 CYS B C 1
ATOM 2991 O O . CYS B 1 62 ? -27.302 60.532 127.641 1.00 60.76 62 CYS B O 1
ATOM 2994 N N . SER B 1 63 ? -27.135 59.717 129.730 1.00 58.40 63 SER B N 1
ATOM 2995 C CA . SER B 1 63 ? -25.680 59.676 129.760 1.00 64.08 63 SER B CA 1
ATOM 2996 C C . SER B 1 63 ? -25.275 58.770 130.911 1.00 59.57 63 SER B C 1
ATOM 2997 O O . SER B 1 63 ? -26.055 58.531 131.836 1.00 56.63 63 SER B O 1
ATOM 3000 N N . ILE B 1 64 ? -24.050 58.262 130.845 1.00 57.94 64 ILE B N 1
ATOM 3001 C CA . ILE B 1 64 ? -23.543 57.328 131.843 1.00 62.03 64 ILE B CA 1
ATOM 3002 C C . ILE B 1 64 ? -22.697 58.108 132.840 1.00 59.11 64 ILE B C 1
ATOM 3003 O O . ILE B 1 64 ? -21.625 58.620 132.499 1.00 56.78 64 ILE B O 1
ATOM 3008 N N . HIS B 1 65 ? -23.183 58.201 134.075 1.00 69.17 65 HIS B N 1
ATOM 3009 C CA . HIS B 1 65 ? -22.432 58.838 135.147 1.00 69.17 65 HIS B CA 1
ATOM 3010 C C . HIS B 1 65 ? -21.491 57.874 135.849 1.00 66.26 65 HIS B C 1
ATOM 3011 O O . HIS B 1 65 ? -20.443 58.296 136.350 1.00 69.37 65 HIS B O 1
ATOM 3018 N N . ASP B 1 66 ? -21.838 56.587 135.897 1.00 71.08 66 ASP B N 1
ATOM 3019 C CA . ASP B 1 66 ? -21.105 55.671 136.740 1.00 67.85 66 ASP B CA 1
ATOM 3020 C C . ASP B 1 66 ? -21.105 54.245 136.210 1.00 68.16 66 ASP B C 1
ATOM 3021 O O . ASP B 1 66 ? -22.150 53.765 135.745 1.00 65.99 66 ASP B O 1
ATOM 3026 N N . PRO B 1 67 ? -19.969 53.542 136.291 1.00 59.08 67 PRO B N 1
ATOM 3027 C CA . PRO B 1 67 ? -19.933 52.148 135.812 1.00 56.26 67 PRO B CA 1
ATOM 3028 C C . PRO B 1 67 ? -20.927 51.225 136.502 1.00 60.57 67 PRO B C 1
ATOM 3029 O O . PRO B 1 67 ? -21.489 50.341 135.841 1.00 57.73 67 PRO B O 1
ATOM 3033 N N . GLU B 1 68 ? -21.156 51.378 137.810 1.00 59.86 68 GLU B N 1
ATOM 3034 C CA . GLU B 1 68 ? -22.045 50.439 138.491 1.00 62.24 68 GLU B CA 1
ATOM 3035 C C . GLU B 1 68 ? -23.486 50.602 138.025 1.00 56.30 68 GLU B C 1
ATOM 3036 O O . GLU B 1 68 ? -24.180 49.608 137.782 1.00 58.25 68 GLU B O 1
ATOM 3042 N N . THR B 1 69 ? -23.961 51.846 137.909 1.00 61.70 69 THR B N 1
ATOM 3043 C CA . THR B 1 69 ? -25.300 52.076 137.373 1.00 65.06 69 THR B CA 1
ATOM 3044 C C . THR B 1 69 ? -25.411 51.561 135.942 1.00 60.62 69 THR B C 1
ATOM 3045 O O . THR B 1 69 ? -26.446 51.009 135.546 1.00 61.57 69 THR B O 1
ATOM 3049 N N . ALA B 1 70 ? -24.345 51.729 135.156 1.00 56.01 70 ALA B N 1
ATOM 3050 C CA . ALA B 1 70 ? -24.343 51.229 133.787 1.00 52.90 70 ALA B CA 1
ATOM 3051 C C . ALA B 1 70 ? -24.496 49.715 133.752 1.00 54.07 70 ALA B C 1
ATOM 3052 O O . ALA B 1 70 ? -25.272 49.184 132.952 1.00 50.38 70 ALA B O 1
ATOM 3054 N N . LEU B 1 71 ? -23.777 49.002 134.625 1.00 46.24 71 LEU B N 1
ATOM 3055 C CA . LEU B 1 71 ? -23.877 47.545 134.648 1.00 49.76 71 LEU B CA 1
ATOM 3056 C C . LEU B 1 71 ? -25.231 47.089 135.183 1.00 51.50 71 LEU B C 1
ATOM 3057 O O . LEU B 1 71 ? -25.788 46.085 134.716 1.00 53.41 71 LEU B O 1
ATOM 3062 N N . GLU B 1 72 ? -25.770 47.811 136.168 1.00 55.02 72 GLU B N 1
ATOM 3063 C CA . GLU B 1 72 ? -27.105 47.507 136.672 1.00 60.36 72 GLU B CA 1
ATOM 3064 C C . GLU B 1 72 ? -28.142 47.6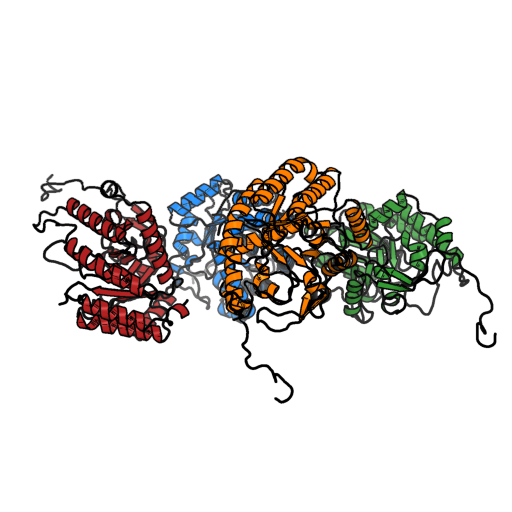15 135.560 1.00 56.68 72 GLU B C 1
ATOM 3065 O O . GLU B 1 72 ? -28.985 46.726 135.391 1.00 59.30 72 GLU B O 1
ATOM 3071 N N . TYR B 1 73 ? -28.091 48.702 134.786 1.00 53.32 73 TYR B N 1
ATOM 3072 C CA . TYR B 1 73 ? -28.979 48.830 133.635 1.00 52.95 73 TYR B CA 1
ATOM 3073 C C . TYR B 1 73 ? -28.723 47.722 132.618 1.00 49.25 73 TYR B C 1
ATOM 3074 O O . TYR B 1 73 ? -29.667 47.142 132.064 1.00 48.47 73 TYR B O 1
ATOM 3083 N N . ALA B 1 74 ? -27.447 47.412 132.375 1.00 49.78 74 ALA B N 1
ATOM 3084 C CA . ALA B 1 74 ? -27.078 46.429 131.366 1.00 47.69 74 ALA B CA 1
ATOM 3085 C C . ALA B 1 74 ? -27.656 45.058 131.677 1.00 48.98 74 ALA B C 1
ATOM 3086 O O . ALA B 1 74 ? -28.057 44.326 130.765 1.00 45.18 74 ALA B O 1
ATOM 3088 N N . ARG B 1 75 ? -27.685 44.680 132.955 1.00 55.57 75 ARG B N 1
ATOM 3089 C CA . ARG B 1 75 ? -28.137 43.333 133.292 1.00 58.45 75 ARG B CA 1
ATOM 3090 C C . ARG B 1 75 ? -29.607 43.131 132.939 1.00 55.50 75 ARG B C 1
ATOM 3091 O O . ARG B 1 75 ? -29.987 42.074 132.423 1.00 52.61 75 ARG B O 1
ATOM 3099 N N . ARG B 1 76 ? -30.450 44.132 133.206 1.00 51.83 76 ARG B N 1
ATOM 3100 C CA . ARG B 1 76 ? -31.848 44.045 132.795 1.00 56.10 76 ARG B CA 1
ATOM 3101 C C . ARG B 1 76 ? -31.984 44.161 131.281 1.00 53.99 76 ARG B C 1
ATOM 3102 O O . ARG B 1 76 ? -32.821 43.478 130.665 1.00 51.59 76 ARG B O 1
ATOM 3110 N N . PHE B 1 77 ? -31.177 45.038 130.672 1.00 52.43 77 PHE B N 1
ATOM 3111 C CA . PHE B 1 77 ? -31.274 45.266 129.236 1.00 52.88 77 PHE B CA 1
ATOM 3112 C C . PHE B 1 77 ? -30.967 43.995 128.461 1.00 50.49 77 PHE B C 1
ATOM 3113 O O . PHE B 1 77 ? -31.621 43.701 127.456 1.00 50.69 77 PHE B O 1
ATOM 3121 N N . LYS B 1 78 ? -29.985 43.220 128.926 1.00 48.68 78 LYS B N 1
ATOM 3122 C CA . LYS B 1 78 ? -29.609 41.994 128.229 1.00 46.47 78 LYS B CA 1
ATOM 3123 C C . LYS B 1 78 ? -30.740 40.972 128.242 1.00 51.65 78 LYS B C 1
ATOM 3124 O O . LYS B 1 78 ? -31.020 40.340 127.220 1.00 51.75 78 LYS B O 1
ATOM 3130 N N . ALA B 1 79 ? -31.397 40.787 129.390 1.00 50.95 79 ALA B N 1
ATOM 3131 C CA . ALA B 1 79 ? -32.513 39.844 129.457 1.00 52.25 79 ALA B CA 1
ATOM 3132 C C . ALA B 1 79 ? -33.661 40.290 128.557 1.00 49.58 79 ALA B C 1
ATOM 3133 O O . ALA B 1 79 ? -34.217 39.491 127.781 1.00 54.71 79 ALA B O 1
ATOM 3135 N N . LEU B 1 80 ? -34.032 41.572 128.650 1.00 50.09 80 LEU B N 1
ATOM 3136 C CA . LEU B 1 80 ? -35.076 42.097 127.776 1.00 52.37 80 LEU B CA 1
ATOM 3137 C C . LEU B 1 80 ? -34.727 41.864 126.309 1.00 55.12 80 LEU B C 1
ATOM 3138 O O . LEU B 1 80 ? -35.558 41.382 125.530 1.00 54.70 80 LEU B O 1
ATOM 3143 N N . ALA B 1 81 ? -33.489 42.187 125.922 1.00 49.75 81 ALA B N 1
ATOM 3144 C CA . ALA B 1 81 ? -33.045 41.981 124.547 1.00 50.45 81 ALA B CA 1
ATOM 3145 C C . ALA B 1 81 ? -33.121 40.515 124.155 1.00 51.36 81 ALA B C 1
ATOM 3146 O O . ALA B 1 81 ? -33.480 40.186 123.019 1.00 50.60 81 ALA B O 1
ATOM 3148 N N . ALA B 1 82 ? -32.769 39.623 125.081 1.00 62.40 82 ALA B N 1
ATOM 3149 C CA . ALA B 1 82 ? -32.818 38.198 124.789 1.00 60.16 82 ALA B CA 1
ATOM 3150 C C . ALA B 1 82 ? -34.229 37.764 124.434 1.00 63.59 82 ALA B C 1
ATOM 3151 O O . ALA B 1 82 ? -34.428 37.002 123.480 1.00 69.20 82 ALA B O 1
ATOM 3153 N N . GLU B 1 83 ? -35.227 38.251 125.166 1.00 63.99 83 GLU B N 1
ATOM 3154 C CA . GLU B 1 83 ? -36.569 37.738 124.916 1.00 66.77 83 GLU B CA 1
ATOM 3155 C C . GLU B 1 83 ? -37.359 38.529 123.874 1.00 67.16 83 GLU B C 1
ATOM 3156 O O . GLU B 1 83 ? -38.488 38.139 123.560 1.00 66.73 83 GLU B O 1
ATOM 3162 N N . VAL B 1 84 ? -36.811 39.610 123.319 1.00 55.71 84 VAL B N 1
ATOM 3163 C CA . VAL B 1 84 ? -37.464 40.330 122.228 1.00 56.33 84 VAL B CA 1
ATOM 3164 C C . VAL B 1 84 ? -36.681 40.211 120.926 1.00 55.21 84 VAL B C 1
ATOM 3165 O O . VAL B 1 84 ? -36.980 40.922 119.960 1.00 54.51 84 VAL B O 1
ATOM 3169 N N . SER B 1 85 ? -35.702 39.307 120.867 1.00 56.36 85 SER B N 1
ATOM 3170 C CA . SER B 1 85 ? -34.694 39.302 119.813 1.00 54.99 85 SER B CA 1
ATOM 3171 C C . SER B 1 85 ? -35.186 38.747 118.483 1.00 58.68 85 SER B C 1
ATOM 3172 O O . SER B 1 85 ? -34.435 38.795 117.504 1.00 57.69 85 SER B O 1
ATOM 3175 N N . ASP B 1 86 ? -36.403 38.216 118.410 1.00 64.11 86 ASP B N 1
ATOM 3176 C CA . ASP B 1 86 ? -36.916 37.763 117.123 1.00 61.37 86 ASP B CA 1
ATOM 3177 C C . ASP B 1 86 ? -37.541 38.892 116.315 1.00 61.29 86 ASP B C 1
ATOM 3178 O O . ASP B 1 86 ? -37.772 38.719 115.113 1.00 59.41 86 ASP B O 1
ATOM 3183 N N . SER B 1 87 ? -37.802 40.039 116.940 1.00 58.27 87 SER B N 1
ATOM 3184 C CA . SER B 1 87 ? -38.395 41.177 116.252 1.00 55.51 87 SER B CA 1
ATOM 3185 C C . SER B 1 87 ? -37.521 42.412 116.412 1.00 50.86 87 SER B C 1
ATOM 3186 O O . SER B 1 87 ? -37.432 43.240 115.501 1.00 48.27 87 SER B O 1
ATOM 3189 N N . LEU B 1 88 ? -36.866 42.540 117.562 1.00 49.11 88 LEU B N 1
ATOM 3190 C CA . LEU B 1 88 ? -36.114 43.736 117.912 1.00 47.21 88 LEU B CA 1
ATOM 3191 C C . LEU B 1 88 ? -34.667 43.373 118.206 1.00 47.79 88 LEU B C 1
ATOM 3192 O O . LEU B 1 88 ? -34.396 42.400 118.918 1.00 51.53 88 LEU B O 1
ATOM 3197 N N . TYR B 1 89 ? -33.746 44.159 117.664 1.00 45.70 89 TYR B N 1
ATOM 3198 C CA . TYR B 1 89 ? -32.316 43.998 117.907 1.00 40.86 89 TYR B CA 1
ATOM 3199 C C . TYR B 1 89 ? -31.888 45.144 118.814 1.00 41.64 89 TYR B C 1
ATOM 3200 O O . TYR B 1 89 ? -31.741 46.284 118.362 1.00 37.96 89 TYR B O 1
ATOM 3209 N N . LEU B 1 90 ? -31.697 44.842 120.094 1.00 38.97 90 LEU B N 1
ATOM 3210 C CA . LEU B 1 90 ? -31.417 45.868 121.086 1.00 39.19 90 LEU B CA 1
ATOM 3211 C C . LEU B 1 90 ? -29.931 46.185 121.129 1.00 38.28 90 LEU B C 1
ATOM 3212 O O . LEU B 1 90 ? -29.085 45.286 121.126 1.00 41.46 90 LEU B O 1
ATOM 3217 N N . VAL B 1 91 ? -29.623 47.478 121.171 1.00 37.61 91 VAL B N 1
ATOM 3218 C CA . VAL B 1 91 ? -28.256 47.979 121.250 1.00 39.58 91 VAL B CA 1
ATOM 3219 C C . VAL B 1 91 ? -28.240 49.048 122.333 1.00 37.58 91 VAL B C 1
ATOM 3220 O O . VAL B 1 91 ? -29.001 50.020 122.258 1.00 38.48 91 VAL B O 1
ATOM 3224 N N . MET B 1 92 ? -27.410 48.860 123.353 1.00 37.27 92 MET B N 1
ATOM 3225 C CA . MET B 1 92 ? -27.418 49.788 124.474 1.00 37.59 92 MET B CA 1
ATOM 3226 C C . MET B 1 92 ? -26.559 50.995 124.139 1.00 40.16 92 MET B C 1
ATOM 3227 O O . MET B 1 92 ? -25.381 50.849 123.792 1.00 34.68 92 MET B O 1
ATOM 3232 N N . ARG B 1 93 ? -27.128 52.189 124.259 1.00 48.39 93 ARG B N 1
ATOM 3233 C CA . ARG B 1 93 ? -26.344 53.389 124.011 1.00 52.44 93 ARG B CA 1
ATOM 3234 C C . ARG B 1 93 ? -25.517 53.713 125.251 1.00 52.36 93 ARG B C 1
ATOM 3235 O O . ARG B 1 93 ? -26.047 53.797 126.366 1.00 54.13 93 ARG B O 1
ATOM 3243 N N . VAL B 1 94 ? -24.215 53.852 125.058 1.00 46.48 94 VAL B N 1
ATOM 3244 C CA . VAL B 1 94 ? -23.282 54.157 126.136 1.00 45.25 94 VAL B CA 1
ATOM 3245 C C . VAL B 1 94 ? -22.684 55.517 125.802 1.00 52.23 94 VAL B C 1
ATOM 3246 O O . VAL B 1 94 ? -21.657 55.622 125.124 1.00 51.48 94 VAL B O 1
ATOM 3250 N N . TYR B 1 95 ? -23.326 56.575 126.281 1.00 51.65 95 TYR B N 1
ATOM 3251 C CA . TYR B 1 95 ? -22.827 57.932 126.121 1.00 56.39 95 TYR B CA 1
ATOM 3252 C C . TYR B 1 95 ? -22.240 58.361 127.456 1.00 63.67 95 TYR B C 1
ATOM 3253 O O . TYR B 1 95 ? -22.964 58.460 128.452 1.00 62.27 95 TYR B O 1
ATOM 3262 N N . PHE B 1 96 ? -20.939 58.617 127.482 1.00 72.08 96 PHE B N 1
ATOM 3263 C CA . PHE B 1 96 ? -20.298 59.062 128.710 1.00 74.35 96 PHE B CA 1
ATOM 3264 C C . PHE B 1 96 ? -20.506 60.546 128.976 1.00 81.90 96 PHE B C 1
ATOM 3265 O O . PHE B 1 96 ? -19.918 61.076 129.924 1.00 84.00 96 PHE B O 1
ATOM 3273 N N . GLU B 1 97 ? -21.331 61.218 128.174 1.00 97.08 97 GLU B N 1
ATOM 3274 C CA . GLU B 1 97 ? -21.351 62.674 128.145 1.00 110.31 97 GLU B CA 1
ATOM 3275 C C . GLU B 1 97 ? -22.673 63.157 127.556 1.00 117.90 97 GLU B C 1
ATOM 3276 O O . GLU B 1 97 ? -23.496 62.368 127.083 1.00 112.78 97 GLU B O 1
ATOM 3282 N N . LYS B 1 98 ? -22.848 64.475 127.574 1.00 126.93 98 LYS B N 1
ATOM 3283 C CA . LYS B 1 98 ? -24.014 65.161 127.020 1.00 136.71 98 LYS B CA 1
ATOM 3284 C C . LYS B 1 98 ? -23.531 66.216 126.029 1.00 146.70 98 LYS B C 1
ATOM 3285 O O . LYS B 1 98 ? -22.914 67.214 126.451 1.00 145.49 98 LYS B O 1
ATOM 3291 N N . PRO B 1 99 ? -23.748 66.031 124.724 1.00 153.64 99 PRO B N 1
ATOM 3292 C CA . PRO B 1 99 ? -23.443 67.104 123.765 1.00 154.54 99 PRO B CA 1
ATOM 3293 C C . PRO B 1 99 ? -24.140 68.410 124.135 1.00 156.03 99 PRO B C 1
ATOM 3294 O O . PRO B 1 99 ? -25.208 68.413 124.751 1.00 155.16 99 PRO B O 1
ATOM 3298 N N . ARG B 1 100 ? -23.526 69.529 123.729 1.00 149.74 100 ARG B N 1
ATOM 3299 C CA . ARG B 1 100 ? -24.083 70.873 123.904 1.00 140.57 100 ARG B CA 1
ATOM 3300 C C . ARG B 1 100 ? -24.287 71.300 125.361 1.00 141.15 100 ARG B C 1
ATOM 3301 O O . ARG B 1 100 ? -25.428 71.371 125.829 1.00 142.99 100 ARG B O 1
ATOM 3309 N N . THR B 1 101 ? -23.200 71.564 126.095 1.00 127.04 101 THR B N 1
ATOM 3310 C CA . THR B 1 101 ? -23.279 72.113 127.448 1.00 126.74 101 THR B CA 1
ATOM 3311 C C . THR B 1 101 ? -22.145 73.115 127.655 1.00 125.04 101 THR B C 1
ATOM 3312 O O . THR B 1 101 ? -21.104 73.030 126.998 1.00 117.90 101 THR B O 1
ATOM 3316 N N . THR B 1 102 ? -22.356 74.084 128.560 1.00 136.82 102 THR B N 1
ATOM 3317 C CA . THR B 1 102 ? -21.330 75.068 128.895 1.00 138.55 102 THR B CA 1
ATOM 3318 C C . THR B 1 102 ? -20.868 75.022 130.352 1.00 137.42 102 THR B C 1
ATOM 3319 O O . THR B 1 102 ? -19.701 75.315 130.616 1.00 133.50 102 THR B O 1
ATOM 3323 N N . VAL B 1 103 ? -21.728 74.640 131.300 1.00 120.35 103 VAL B N 1
ATOM 3324 C CA . VAL B 1 103 ? -21.349 74.512 132.707 1.00 116.27 103 VAL B CA 1
ATOM 3325 C C . VAL B 1 103 ? -21.849 73.172 133.229 1.00 110.20 103 VAL B C 1
ATOM 3326 O O . VAL B 1 103 ? -22.935 72.719 132.850 1.00 109.85 103 VAL B O 1
ATOM 3330 N N . GLY B 1 104 ? -21.069 72.548 134.110 1.00 116.79 104 GLY B N 1
ATOM 3331 C CA . GLY B 1 104 ? -21.404 71.269 134.704 1.00 112.00 104 GLY B CA 1
ATOM 3332 C C . GLY B 1 104 ? -20.232 70.315 134.673 1.00 104.84 104 GLY B C 1
ATOM 3333 O O . GLY B 1 104 ? -19.188 70.584 134.082 1.00 106.18 104 GLY B O 1
ATOM 3334 N N . TRP B 1 105 ? -20.418 69.179 135.341 1.00 79.07 105 TRP B N 1
ATOM 3335 C CA . TRP B 1 105 ? -19.402 68.134 135.364 1.00 73.86 105 TRP B CA 1
ATOM 3336 C C . TRP B 1 105 ? -19.134 67.632 133.950 1.00 69.71 105 TRP B C 1
ATOM 3337 O O . TRP B 1 105 ? -20.066 67.335 133.197 1.00 75.90 105 TRP B O 1
ATOM 3348 N N . LYS B 1 106 ? -17.855 67.549 133.587 1.00 75.58 106 LYS B N 1
ATOM 3349 C CA . LYS B 1 106 ? -17.465 67.263 132.212 1.00 74.63 106 LYS B CA 1
ATOM 3350 C C . LYS B 1 106 ? -17.575 65.788 131.844 1.00 69.11 106 LYS B C 1
ATOM 3351 O O . LYS B 1 106 ? -17.266 65.433 130.701 1.00 72.45 106 LYS B O 1
ATOM 3357 N N . GLY B 1 107 ? -17.995 64.926 132.762 1.00 61.83 107 GLY B N 1
ATOM 3358 C CA . GLY B 1 107 ? -18.314 63.550 132.436 1.00 60.22 107 GLY B CA 1
ATOM 3359 C C . GLY B 1 107 ? -17.300 62.565 132.995 1.00 54.71 107 GLY B C 1
ATOM 3360 O O . GLY B 1 107 ? -16.279 62.928 133.582 1.00 52.02 107 GLY B O 1
ATOM 3361 N N . LEU B 1 108 ? -17.618 61.284 132.785 1.00 56.10 108 LEU B N 1
ATOM 3362 C CA . LEU B 1 108 ? -16.825 60.202 133.360 1.00 50.97 108 LEU B CA 1
ATOM 3363 C C . LEU B 1 108 ? -15.434 60.132 132.742 1.00 53.13 108 LEU B C 1
ATOM 3364 O O . LEU B 1 108 ? -14.454 59.840 133.438 1.00 48.20 108 LEU B O 1
ATOM 3369 N N . ILE B 1 109 ? -15.326 60.389 131.440 1.00 44.08 109 ILE B N 1
ATOM 3370 C CA . ILE B 1 109 ? -14.034 60.282 130.771 1.00 42.89 109 ILE B CA 1
ATOM 3371 C C . ILE B 1 109 ? -13.150 61.475 131.105 1.00 41.24 109 ILE B C 1
ATOM 3372 O O . ILE B 1 109 ? -11.972 61.318 131.447 1.00 42.63 109 ILE B O 1
ATOM 3377 N N . ASN B 1 110 ? -13.702 62.684 131.009 1.00 40.79 110 ASN B N 1
ATOM 3378 C CA . ASN B 1 110 ? -12.886 63.883 131.165 1.0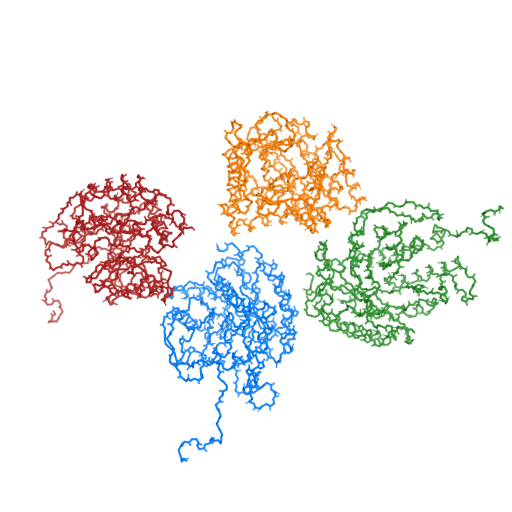0 47.84 110 ASN B CA 1
ATOM 3379 C C . ASN B 1 110 ? -12.556 64.161 132.626 1.00 51.96 110 ASN B C 1
ATOM 3380 O O . ASN B 1 110 ? -11.446 64.605 132.936 1.00 54.03 110 ASN B O 1
ATOM 3385 N N . ASP B 1 111 ? -13.494 63.907 133.535 1.00 48.15 111 ASP B N 1
ATOM 3386 C CA . ASP B 1 111 ? -13.305 64.177 134.961 1.00 50.70 111 ASP B CA 1
ATOM 3387 C C . ASP B 1 111 ? -13.846 63.006 135.770 1.00 53.07 111 ASP B C 1
ATOM 3388 O O . ASP B 1 111 ? -14.910 63.095 136.393 1.00 56.01 111 ASP B O 1
ATOM 3393 N N . PRO B 1 112 ? -13.123 61.883 135.790 1.00 44.04 112 PRO B N 1
ATOM 3394 C CA . PRO B 1 112 ? -13.648 60.695 136.483 1.00 47.59 112 PRO B CA 1
ATOM 3395 C C . PRO B 1 112 ? -13.763 60.866 137.987 1.00 52.19 112 PRO B C 1
ATOM 3396 O O . PRO B 1 112 ? -14.609 60.211 138.606 1.00 49.48 112 PRO B O 1
ATOM 3400 N N . HIS B 1 113 ? -12.945 61.719 138.597 1.00 57.11 113 HIS B N 1
ATOM 3401 C CA . HIS B 1 113 ? -12.969 61.902 140.041 1.00 62.77 113 HIS B CA 1
ATOM 3402 C C . HIS B 1 113 ? -14.000 62.926 140.504 1.00 70.25 113 HIS B C 1
ATOM 3403 O O . HIS B 1 113 ? -14.086 63.184 141.709 1.00 76.42 113 HIS B O 1
ATOM 3410 N N . MET B 1 114 ? -14.778 63.507 139.586 1.00 66.80 114 MET B N 1
ATOM 3411 C CA . MET B 1 114 ? -15.839 64.466 139.916 1.00 70.12 114 MET B CA 1
ATOM 3412 C C . MET B 1 114 ? -15.319 65.608 140.774 1.00 76.21 114 MET B C 1
ATOM 3413 O O . MET B 1 114 ? -15.883 65.955 141.813 1.00 78.84 114 MET B O 1
ATOM 3418 N N . ASP B 1 115 ? -14.229 66.198 140.326 1.00 89.44 115 ASP B N 1
ATOM 3419 C CA . ASP B 1 115 ? -13.561 67.207 141.122 1.00 94.35 115 ASP B CA 1
ATOM 3420 C C . ASP B 1 115 ? -13.020 68.369 140.309 1.00 97.33 115 ASP B C 1
ATOM 3421 O O . ASP B 1 115 ? -12.456 69.295 140.898 1.00 100.27 115 ASP B O 1
ATOM 3426 N N . GLY B 1 116 ? -13.181 68.365 138.989 1.00 86.94 116 GLY B N 1
ATOM 3427 C CA . GLY B 1 116 ? -12.453 69.310 138.170 1.00 79.76 116 GLY B CA 1
ATOM 3428 C C . GLY B 1 116 ? -10.974 69.022 138.044 1.00 77.83 116 GLY B C 1
ATOM 3429 O O . GLY B 1 116 ? -10.211 69.913 137.666 1.00 79.73 116 GLY B O 1
ATOM 3430 N N . SER B 1 117 ? -10.539 67.798 138.359 1.00 66.82 117 SER B N 1
ATOM 3431 C CA . SER B 1 117 ? -9.138 67.436 138.167 1.00 64.05 117 SER B CA 1
ATOM 3432 C C . SER B 1 117 ? -8.805 67.187 136.705 1.00 63.86 117 SER B C 1
ATOM 3433 O O . SER B 1 117 ? -7.636 67.302 136.322 1.00 57.77 117 SER B O 1
ATOM 3436 N N . PHE B 1 118 ? -9.804 66.838 135.893 1.00 57.94 118 PHE B N 1
ATOM 3437 C CA . PHE B 1 118 ? -9.622 66.593 134.464 1.00 60.02 118 PHE B CA 1
ATOM 3438 C C . PHE B 1 118 ? -8.583 65.497 134.218 1.00 58.18 118 PHE B C 1
ATOM 3439 O O . PHE B 1 118 ? -7.635 65.665 133.449 1.00 59.41 118 PHE B O 1
ATOM 3447 N N . ASP B 1 119 ? -8.775 64.358 134.884 1.00 52.43 119 ASP B N 1
ATOM 3448 C CA . ASP B 1 119 ? -7.891 63.201 134.724 1.00 49.61 119 ASP B CA 1
ATOM 3449 C C . ASP B 1 119 ? -8.395 62.332 133.569 1.00 48.96 119 ASP B C 1
ATOM 3450 O O . ASP B 1 119 ? -8.916 61.229 133.746 1.00 45.01 119 ASP B O 1
ATOM 3455 N N . VAL B 1 120 ? -8.215 62.864 132.357 1.00 44.80 120 VAL B N 1
ATOM 3456 C CA . VAL B 1 120 ? -8.671 62.174 131.152 1.00 46.16 120 VAL B CA 1
ATOM 3457 C C . VAL B 1 120 ? -8.019 60.802 131.023 1.00 44.38 120 VAL B C 1
ATOM 3458 O O . VAL B 1 120 ? -8.647 59.851 130.538 1.00 44.86 120 VAL B O 1
ATOM 3462 N N . GLU B 1 121 ? -6.763 60.670 131.458 1.00 43.97 121 GLU B N 1
ATOM 3463 C CA . GLU B 1 121 ? -6.075 59.389 131.333 1.00 46.61 121 GLU B CA 1
ATOM 3464 C C . GLU B 1 121 ? -6.769 58.304 132.149 1.00 48.48 121 GLU B C 1
ATOM 3465 O O . GLU B 1 121 ? -6.985 57.189 131.657 1.00 45.29 121 GLU B O 1
ATOM 3471 N N . ALA B 1 122 ? -7.139 58.611 133.394 1.00 41.19 122 ALA B N 1
ATOM 3472 C CA . ALA B 1 122 ? -7.859 57.628 134.196 1.00 44.41 122 ALA B CA 1
ATOM 3473 C C . ALA B 1 122 ? -9.271 57.411 133.670 1.00 39.54 122 ALA B C 1
ATOM 3474 O O . ALA B 1 122 ? -9.796 56.290 133.739 1.00 42.23 122 ALA B O 1
ATOM 3476 N N . GLY B 1 123 ? -9.897 58.468 133.147 1.00 46.04 123 GLY B N 1
ATOM 3477 C CA . GLY B 1 123 ? -11.240 58.330 132.611 1.00 42.46 123 GLY B CA 1
ATOM 3478 C C . GLY B 1 123 ? -11.297 57.392 131.422 1.00 44.04 123 GLY B C 1
ATOM 3479 O O . GLY B 1 123 ? -12.236 56.605 131.287 1.00 41.39 123 GLY B O 1
ATOM 3480 N N . LEU B 1 124 ? -10.290 57.458 130.547 1.00 42.66 124 LEU B N 1
ATOM 3481 C CA . LEU B 1 124 ? -10.265 56.568 129.391 1.00 40.33 124 LEU B CA 1
ATOM 3482 C C . LEU B 1 124 ? -10.161 55.111 129.820 1.00 42.79 124 LEU B C 1
ATOM 3483 O O . LEU B 1 124 ? -10.810 54.237 129.236 1.00 42.15 124 LEU B O 1
ATOM 3488 N N . GLN B 1 125 ? -9.369 54.830 130.857 1.00 45.88 125 GLN B N 1
ATOM 3489 C CA . GLN B 1 125 ? -9.230 53.453 131.317 1.00 43.35 125 GLN B CA 1
ATOM 3490 C C . GLN B 1 125 ? -10.507 52.963 131.986 1.00 44.88 125 GLN B C 1
ATOM 3491 O O . GLN B 1 125 ? -10.940 51.826 131.753 1.00 45.98 125 GLN B O 1
ATOM 3497 N N . ILE B 1 126 ? -11.124 53.804 132.821 1.00 42.63 126 ILE B N 1
ATOM 3498 C CA . ILE B 1 126 ? -12.396 53.432 133.438 1.00 45.49 126 ILE B CA 1
ATOM 3499 C C . ILE B 1 126 ? -13.437 53.148 132.362 1.00 43.27 126 ILE B C 1
ATOM 3500 O O . ILE B 1 126 ? -14.143 52.130 132.400 1.00 40.71 126 ILE B O 1
ATOM 3505 N N . ALA B 1 127 ? -13.531 54.041 131.374 1.00 44.04 127 ALA B N 1
ATOM 3506 C CA . ALA B 1 127 ? -14.489 53.868 130.290 1.00 43.65 127 ALA B CA 1
ATOM 3507 C C . ALA B 1 127 ? -14.228 52.579 129.522 1.00 41.61 127 ALA B C 1
ATOM 3508 O O . ALA B 1 127 ? -15.156 51.812 129.251 1.00 44.59 127 ALA B O 1
ATOM 3510 N N . ARG B 1 128 ? -12.968 52.317 129.162 1.00 36.98 128 ARG B N 1
ATOM 3511 C CA . ARG B 1 128 ? -12.693 51.138 128.351 1.00 39.94 128 ARG B CA 1
ATOM 3512 C C . ARG B 1 128 ? -12.939 49.850 129.126 1.00 41.34 128 ARG B C 1
ATOM 3513 O O . ARG B 1 128 ? -13.414 48.868 128.547 1.00 45.73 128 ARG B O 1
ATOM 3521 N N . LYS B 1 129 ? -12.640 49.829 130.427 1.00 43.01 129 LYS B N 1
ATOM 3522 C CA . LYS B 1 129 ? -12.933 48.630 131.207 1.00 47.15 129 LYS B CA 1
ATOM 3523 C C . LYS B 1 129 ? -14.437 48.414 131.343 1.00 40.98 129 LYS B C 1
ATOM 3524 O O . LYS B 1 129 ? -14.922 47.278 131.224 1.00 47.27 129 LYS B O 1
ATOM 3530 N N . LEU B 1 130 ? -15.194 49.489 131.593 1.00 38.90 130 LEU B N 1
ATOM 3531 C CA . LEU B 1 130 ? -16.650 49.373 131.611 1.00 37.53 130 LEU B CA 1
ATOM 3532 C C . LEU B 1 130 ? -17.171 48.827 130.286 1.00 40.58 130 LEU B C 1
ATOM 3533 O O . LEU B 1 130 ? -18.020 47.928 130.259 1.00 44.50 130 LEU B O 1
ATOM 3538 N N . LEU B 1 131 ? -16.667 49.362 129.172 1.00 41.19 131 LEU B N 1
ATOM 3539 C CA . LEU B 1 131 ? -17.113 48.910 127.859 1.00 39.39 131 LEU B CA 1
ATOM 3540 C C . LEU B 1 131 ? -16.762 47.447 127.630 1.00 42.57 131 LEU B C 1
ATOM 3541 O O . LEU B 1 131 ? -17.560 46.692 127.066 1.00 42.96 131 LEU B O 1
ATOM 3546 N N . LEU B 1 132 ? -15.564 47.032 128.047 1.00 41.88 132 LEU B N 1
ATOM 3547 C CA . LEU B 1 132 ? -15.164 45.640 127.883 1.00 42.06 132 LEU B CA 1
ATOM 3548 C C . LEU B 1 132 ? -16.075 44.710 128.670 1.00 49.00 132 LEU B C 1
ATOM 3549 O O . LEU B 1 132 ? -16.456 43.640 128.180 1.00 48.19 132 LEU B O 1
ATOM 3554 N N . GLU B 1 133 ? -16.442 45.100 129.893 1.00 47.97 133 GLU B N 1
ATOM 3555 C CA . GLU B 1 133 ? -17.351 44.255 130.661 1.00 54.35 133 GLU B CA 1
ATOM 3556 C C . GLU B 1 133 ? -18.756 44.259 130.065 1.00 50.17 133 GLU B C 1
ATOM 3557 O O . GLU B 1 133 ? -19.451 43.237 130.118 1.00 51.40 133 GLU B O 1
ATOM 3563 N N . LEU B 1 134 ? -19.185 45.381 129.479 1.00 46.36 134 LEU B N 1
ATOM 3564 C CA . LEU B 1 134 ? -20.481 45.404 128.805 1.00 41.27 134 LEU B CA 1
ATOM 3565 C C . LEU B 1 134 ? -20.480 44.491 127.583 1.00 48.05 134 LEU B C 1
ATOM 3566 O O . LEU B 1 134 ? -21.466 43.792 127.320 1.00 48.94 134 LEU B O 1
ATOM 3571 N N . VAL B 1 135 ? -19.383 44.494 126.825 1.00 47.57 135 VAL B N 1
ATOM 3572 C CA . VAL B 1 135 ? -19.239 43.584 125.692 1.00 46.09 135 VAL B CA 1
ATOM 3573 C C . VAL B 1 135 ? -19.249 42.139 126.172 1.00 53.05 135 VAL B C 1
ATOM 3574 O O . VAL B 1 135 ? -19.895 41.271 125.570 1.00 47.17 135 VAL B O 1
ATOM 3578 N N . ASN B 1 136 ? -18.542 41.863 127.273 1.00 54.11 136 ASN B N 1
ATOM 3579 C CA . ASN B 1 136 ? -18.516 40.517 127.838 1.00 57.37 136 ASN B CA 1
ATOM 3580 C C . ASN B 1 136 ? -19.907 40.047 128.238 1.00 57.20 136 ASN B C 1
ATOM 3581 O O . ASN B 1 136 ? -20.191 38.845 128.196 1.00 64.38 136 ASN B O 1
ATOM 3586 N N . MET B 1 137 ? -20.788 40.972 128.623 1.00 58.59 137 MET B N 1
ATOM 3587 C CA . MET B 1 137 ? -22.170 40.621 128.928 1.00 57.43 137 MET B CA 1
ATOM 3588 C C . MET B 1 137 ? -22.990 40.306 127.683 1.00 58.75 137 MET B C 1
ATOM 3589 O O . MET B 1 137 ? -24.159 39.928 127.819 1.00 57.11 137 MET B O 1
ATOM 3594 N N . GLY B 1 138 ? -22.420 40.450 126.489 1.00 47.15 138 GLY B N 1
ATOM 3595 C CA . GLY B 1 138 ? -23.129 40.137 125.265 1.00 46.35 138 GLY B CA 1
ATOM 3596 C C . GLY B 1 138 ? -23.954 41.262 124.687 1.00 47.72 138 GLY B C 1
ATOM 3597 O O . GLY B 1 138 ? -24.877 40.998 123.909 1.00 46.98 138 GLY B O 1
ATOM 3598 N N . LEU B 1 139 ? -23.654 42.497 125.029 1.00 49.13 139 LEU B N 1
ATOM 3599 C CA . LEU B 1 139 ? -24.467 43.612 124.563 1.00 48.10 139 LEU B CA 1
ATOM 3600 C C . LEU B 1 139 ? -23.762 44.358 123.441 1.00 41.52 139 LEU B C 1
ATOM 3601 O O . LEU B 1 139 ? -22.588 44.729 123.592 1.00 45.97 139 LEU B O 1
ATOM 3606 N N . PRO B 1 140 ? -24.421 44.570 122.303 1.00 45.39 140 PRO B N 1
ATOM 3607 C CA . PRO B 1 140 ? -23.901 45.531 121.326 1.00 40.79 140 PRO B CA 1
ATOM 3608 C C . PRO B 1 140 ? -24.027 46.944 121.874 1.00 35.74 140 PRO B C 1
ATOM 3609 O O . PRO B 1 140 ? -24.972 47.263 122.599 1.00 38.75 140 PRO B O 1
ATOM 3613 N N . LEU B 1 141 ? -23.055 47.787 121.539 1.00 36.73 141 LEU B N 1
ATOM 3614 C CA . LEU B 1 141 ? -22.941 49.108 122.140 1.00 38.59 141 LEU B CA 1
ATOM 3615 C C . LEU B 1 141 ? -22.999 50.194 121.073 1.00 39.20 141 LEU B C 1
ATOM 3616 O O . LEU B 1 141 ? -22.518 50.013 119.950 1.00 34.57 141 LEU B O 1
ATOM 3621 N N . ALA B 1 142 ? -23.579 51.335 121.450 1.00 35.11 142 ALA B N 1
ATOM 3622 C CA . ALA B 1 142 ? -23.790 52.465 120.557 1.00 35.13 142 ALA B CA 1
ATOM 3623 C C . ALA B 1 142 ? -23.145 53.711 121.148 1.00 42.02 142 ALA B C 1
ATOM 3624 O O . ALA B 1 142 ? -23.175 53.911 122.367 1.00 41.74 142 ALA B O 1
ATOM 3626 N N . THR B 1 143 ? -22.563 54.545 120.284 1.00 38.84 143 THR B N 1
ATOM 3627 C CA . THR B 1 143 ? -21.922 55.789 120.706 1.00 45.33 143 THR B CA 1
ATOM 3628 C C . THR B 1 143 ? -22.370 56.943 119.809 1.00 42.14 143 THR B C 1
ATOM 3629 O O . THR B 1 143 ? -23.153 56.767 118.874 1.00 39.36 143 THR B O 1
ATOM 3633 N N . GLU B 1 144 ? -21.865 58.139 120.110 1.00 45.31 144 GLU B N 1
ATOM 3634 C CA . GLU B 1 144 ? -21.953 59.292 119.222 1.00 47.21 144 GLU B CA 1
ATOM 3635 C C . GLU B 1 144 ? -20.546 59.821 119.000 1.00 45.59 144 GLU B C 1
ATOM 3636 O O . GLU B 1 144 ? -19.839 60.129 119.964 1.00 45.67 144 GLU B O 1
ATOM 3642 N N . ALA B 1 145 ? -20.140 59.920 117.736 1.00 49.34 145 ALA B N 1
ATOM 3643 C CA . ALA B 1 145 ? -18.797 60.385 117.393 1.00 46.80 145 ALA B CA 1
ATOM 3644 C C . ALA B 1 145 ? -18.773 61.910 117.411 1.00 53.01 145 ALA B C 1
ATOM 3645 O O . ALA B 1 145 ? -19.275 62.556 116.484 1.00 54.44 145 ALA B O 1
ATOM 3647 N N . LEU B 1 146 ? -18.176 62.488 118.458 1.00 45.40 146 LEU B N 1
ATOM 3648 C CA . LEU B 1 146 ? -18.129 63.935 118.628 1.00 52.36 146 LEU B CA 1
ATOM 3649 C C . LEU B 1 146 ? -16.750 64.540 118.396 1.00 54.13 146 LEU B C 1
ATOM 3650 O O . LEU B 1 146 ? -16.628 65.771 118.397 1.00 55.33 146 LEU B O 1
ATOM 3655 N N . ASP B 1 147 ? -15.720 63.726 118.194 1.00 51.44 147 ASP B N 1
ATOM 3656 C CA . ASP B 1 147 ? -14.360 64.220 118.032 1.00 46.88 147 ASP B CA 1
ATOM 3657 C C . ASP B 1 147 ? -13.559 63.173 117.271 1.00 46.71 147 ASP B C 1
ATOM 3658 O O . ASP B 1 147 ? -13.976 62.012 117.189 1.00 45.43 147 ASP B O 1
ATOM 3663 N N . PRO B 1 148 ? -12.410 63.547 116.697 1.00 52.91 148 PRO B N 1
ATOM 3664 C CA . PRO B 1 148 ? -11.594 62.556 115.979 1.00 50.72 148 PRO B CA 1
ATOM 3665 C C . PRO B 1 148 ? -10.781 61.644 116.883 1.00 50.32 148 PRO B C 1
ATOM 3666 O O . PRO B 1 148 ? -10.255 60.634 116.396 1.00 51.99 148 PRO B O 1
ATOM 3670 N N . ASN B 1 149 ? -10.655 61.960 118.171 1.00 44.37 149 ASN B N 1
ATOM 3671 C CA . ASN B 1 149 ? -9.780 61.201 119.058 1.00 44.91 149 ASN B CA 1
ATOM 3672 C C . ASN B 1 149 ? -10.467 59.974 119.649 1.00 43.24 149 ASN B C 1
ATOM 3673 O O . ASN B 1 149 ? -9.911 58.872 119.608 1.00 42.35 149 ASN B O 1
ATOM 3678 N N . SER B 1 150 ? -11.669 60.148 120.198 1.00 41.32 150 SER B N 1
ATOM 3679 C CA . SER B 1 150 ? -12.329 59.045 120.889 1.00 44.59 150 SER B CA 1
ATOM 3680 C C . SER B 1 150 ? -12.569 57.808 120.022 1.00 42.50 150 SER B C 1
ATOM 3681 O O . SER B 1 150 ? -12.556 56.700 120.587 1.00 43.23 150 SER B O 1
ATOM 3684 N N . PRO B 1 151 ? -12.800 57.901 118.702 1.00 43.73 151 PRO B N 1
ATOM 3685 C CA . PRO B 1 151 ? -12.864 56.659 117.915 1.00 38.73 151 PRO B CA 1
ATOM 3686 C C . PRO B 1 151 ? -11.598 55.829 118.015 1.00 39.30 151 PRO B C 1
ATOM 3687 O O . PRO B 1 151 ? -11.698 54.612 118.166 1.00 42.62 151 PRO B O 1
ATOM 3691 N N . GLN B 1 152 ? -10.420 56.453 118.035 1.00 37.10 152 GLN B N 1
ATOM 3692 C CA . GLN B 1 152 ? -9.188 55.676 118.129 1.00 39.30 152 GLN B CA 1
ATOM 3693 C C . GLN B 1 152 ? -9.056 54.991 119.484 1.00 40.64 152 GLN B C 1
ATOM 3694 O O . GLN B 1 152 ? -8.565 53.859 119.568 1.00 36.37 152 GLN B O 1
ATOM 3700 N N . TYR B 1 153 ? -9.491 55.657 120.556 1.00 38.11 153 TYR B N 1
ATOM 3701 C CA . TYR B 1 153 ? -9.346 55.092 121.891 1.00 36.93 153 TYR B CA 1
ATOM 3702 C C . TYR B 1 153 ? -10.372 53.997 122.173 1.00 40.07 153 TYR B C 1
ATOM 3703 O O . TYR B 1 153 ? -10.046 53.000 122.829 1.00 38.31 153 TYR B O 1
ATOM 3712 N N . LEU B 1 154 ? -11.615 54.161 121.700 1.00 41.15 154 LEU B N 1
ATOM 3713 C CA . LEU B 1 154 ? -12.711 53.314 122.156 1.00 38.92 154 LEU B CA 1
ATOM 3714 C C . LEU B 1 154 ? -13.606 52.723 121.070 1.00 39.52 154 LEU B C 1
ATOM 3715 O O . LEU B 1 154 ? -14.524 51.969 121.412 1.00 39.47 154 LEU B O 1
ATOM 3720 N N . GLY B 1 155 ? -13.389 53.028 119.785 1.00 37.53 155 GLY B N 1
ATOM 3721 C CA . GLY B 1 155 ? -14.372 52.684 118.773 1.00 37.59 155 GLY B CA 1
ATOM 3722 C C . GLY B 1 155 ? -14.455 51.204 118.475 1.00 36.21 155 GLY B C 1
ATOM 3723 O O . GLY B 1 155 ? -15.505 50.717 118.048 1.00 36.47 155 GLY B O 1
ATOM 3724 N N . ASP B 1 156 ? -13.360 50.470 118.687 1.00 32.69 156 ASP B N 1
ATOM 3725 C CA . ASP B 1 156 ? -13.379 49.031 118.450 1.00 37.24 156 ASP B CA 1
ATOM 3726 C C . ASP B 1 156 ? -14.401 48.314 119.322 1.00 39.51 156 ASP B C 1
ATOM 3727 O O . ASP B 1 156 ? -14.776 47.179 119.012 1.00 39.99 156 ASP B O 1
ATOM 3732 N N . LEU B 1 157 ? -14.873 48.950 120.390 1.00 38.31 157 LEU B N 1
ATOM 3733 C CA . LEU B 1 157 ? -15.839 48.333 121.286 1.00 40.74 157 LEU B CA 1
ATOM 3734 C C . LEU B 1 157 ? -17.284 48.635 120.909 1.00 38.27 157 LEU B C 1
ATOM 3735 O O . LEU B 1 157 ? -18.198 48.080 121.529 1.00 39.52 157 LEU B O 1
ATOM 3740 N N . PHE B 1 158 ? -17.519 49.477 119.909 1.00 36.79 158 PHE B N 1
ATOM 3741 C CA . PHE B 1 158 ? -18.863 49.909 119.562 1.00 38.41 158 PHE B CA 1
ATOM 3742 C C . PHE B 1 158 ? -19.308 49.306 118.235 1.00 37.43 158 PHE B C 1
ATOM 3743 O O . PHE B 1 158 ? -18.507 49.114 117.317 1.00 37.71 158 PHE B O 1
ATOM 3751 N N . SER B 1 159 ? -20.606 49.010 118.151 1.00 36.88 159 SER B N 1
ATOM 3752 C CA . SER B 1 159 ? -21.202 48.430 116.957 1.00 41.04 159 SER B CA 1
ATOM 3753 C C . SER B 1 159 ? -22.030 49.418 116.146 1.00 37.51 159 SER B C 1
ATOM 3754 O O . SER B 1 159 ? -22.504 49.055 115.064 1.00 35.12 159 SER B O 1
ATOM 3757 N N . TRP B 1 160 ? -22.218 50.644 116.634 1.00 34.98 160 TRP B N 1
ATOM 3758 C CA . TRP B 1 160 ? -23.033 51.635 115.944 1.00 36.24 160 TRP B CA 1
ATOM 3759 C C . TRP B 1 160 ? -22.666 53.015 116.469 1.00 33.92 160 TRP B C 1
ATOM 3760 O O . TRP B 1 160 ? -22.391 53.179 117.663 1.00 34.96 160 TRP B O 1
ATOM 3771 N N . SER B 1 161 ? -22.675 54.005 115.578 1.00 35.38 161 SER B N 1
ATOM 3772 C CA . SER B 1 161 ? -22.311 55.358 115.974 1.00 39.25 161 SER B CA 1
ATOM 3773 C C . SER B 1 161 ? -23.236 56.380 115.330 1.00 42.35 161 SER B C 1
ATOM 3774 O O . SER B 1 161 ? -23.604 56.253 114.159 1.00 40.72 161 SER B O 1
ATOM 3777 N N . ALA B 1 162 ? -23.598 57.399 116.105 1.00 36.92 162 ALA B N 1
ATOM 3778 C CA . ALA B 1 162 ? -24.368 58.530 115.615 1.00 38.57 162 ALA B CA 1
ATOM 3779 C C . ALA B 1 162 ? -23.435 59.678 115.247 1.00 41.19 162 ALA B C 1
ATOM 3780 O O . ALA B 1 162 ? -22.412 59.902 115.902 1.00 40.63 162 ALA B O 1
ATOM 3782 N N . ILE B 1 163 ? -23.798 60.399 114.190 1.00 41.15 163 ILE B N 1
ATOM 3783 C CA . ILE B 1 163 ? -23.005 61.493 113.644 1.00 43.44 163 ILE B CA 1
ATOM 3784 C C . ILE B 1 163 ? -23.876 62.741 113.600 1.00 43.80 163 ILE B C 1
ATOM 3785 O O . ILE B 1 163 ? -24.954 62.735 112.988 1.00 41.44 163 ILE B O 1
ATOM 3790 N N . GLY B 1 164 ? -23.398 63.810 114.234 1.00 40.31 164 GLY B N 1
ATOM 3791 C CA . GLY B 1 164 ? -24.107 65.073 114.264 1.00 43.67 164 GLY B CA 1
ATOM 3792 C C . GLY B 1 164 ? -23.248 66.254 113.864 1.00 48.67 164 GLY B C 1
ATOM 3793 O O . GLY B 1 164 ? -22.220 66.088 113.200 1.00 47.35 164 GLY B O 1
ATOM 3794 N N . ALA B 1 165 ? -23.651 67.455 114.290 1.00 45.21 165 ALA B N 1
ATOM 3795 C CA . ALA B 1 165 ? -23.033 68.677 113.785 1.00 50.44 165 ALA B CA 1
ATOM 3796 C C . ALA B 1 165 ? -21.582 68.824 114.227 1.00 49.32 165 ALA B C 1
ATOM 3797 O O . ALA B 1 165 ? -20.794 69.476 113.535 1.00 45.14 165 ALA B O 1
ATOM 3799 N N . ARG B 1 166 ? -21.207 68.245 115.368 1.00 58.36 166 ARG B N 1
ATOM 3800 C CA . ARG B 1 166 ? -19.828 68.389 115.822 1.00 58.58 166 ARG B CA 1
ATOM 3801 C C . ARG B 1 166 ? -18.848 67.768 114.838 1.00 55.50 166 ARG B C 1
ATOM 3802 O O . ARG B 1 166 ? -17.693 68.202 114.751 1.00 55.62 166 ARG B O 1
ATOM 3810 N N . THR B 1 167 ? -19.292 66.767 114.082 1.00 47.44 167 THR B N 1
ATOM 3811 C CA . THR B 1 167 ? -18.486 66.175 113.025 1.00 48.79 167 THR B CA 1
ATOM 3812 C C . THR B 1 167 ? -18.743 66.843 111.677 1.00 51.62 167 THR B C 1
ATOM 3813 O O . THR B 1 167 ? -17.801 67.279 111.010 1.00 51.36 167 THR B O 1
ATOM 3817 N N . THR B 1 168 ? -20.014 66.946 111.276 1.00 46.49 168 THR B N 1
ATOM 3818 C CA . THR B 1 168 ? -20.336 67.405 109.928 1.00 49.09 168 THR B CA 1
ATOM 3819 C C . THR B 1 168 ? -19.997 68.877 109.724 1.00 49.26 168 THR B C 1
ATOM 3820 O O . THR B 1 168 ? -19.646 69.278 108.609 1.00 54.11 168 THR B O 1
ATOM 3824 N N . GLU B 1 169 ? -20.101 69.695 110.767 1.00 52.07 169 GLU B N 1
ATOM 3825 C CA . GLU B 1 169 ? -19.761 71.107 110.658 1.00 58.64 169 GLU B CA 1
ATOM 3826 C C . GLU B 1 169 ? -18.303 71.382 110.985 1.00 62.39 169 GLU B C 1
ATOM 3827 O O . GLU B 1 169 ? -17.896 72.548 111.025 1.00 62.22 169 GLU B O 1
ATOM 3833 N N . SER B 1 170 ? -17.513 70.344 111.222 1.00 55.21 170 SER B N 1
ATOM 3834 C CA . SER B 1 170 ? -16.119 70.552 111.560 1.00 63.64 170 SER B CA 1
ATOM 3835 C C . SER B 1 170 ? -15.277 70.720 110.299 1.00 64.54 170 SER B C 1
ATOM 3836 O O . SER B 1 170 ? -15.755 70.626 109.167 1.00 61.35 170 SER B O 1
ATOM 3839 N N . GLN B 1 171 ? -13.991 70.950 110.522 1.00 98.86 171 GLN B N 1
ATOM 3840 C CA . GLN B 1 171 ? -13.035 71.337 109.498 1.00 101.99 171 GLN B CA 1
ATOM 3841 C C . GLN B 1 171 ? -12.140 70.181 109.091 1.00 93.74 171 GLN B C 1
ATOM 3842 O O . GLN B 1 171 ? -12.093 69.794 107.921 1.00 94.04 171 GLN B O 1
ATOM 3848 N N . THR B 1 172 ? -11.448 69.620 110.070 1.00 95.36 172 THR B N 1
ATOM 3849 C CA . THR B 1 172 ? -10.437 68.607 109.865 1.00 91.79 172 THR B CA 1
ATOM 3850 C C . THR B 1 172 ? -11.022 67.212 109.696 1.00 81.99 172 THR B C 1
ATOM 3851 O O . THR B 1 172 ? -10.364 66.349 109.104 1.00 76.10 172 THR B O 1
ATOM 3855 N N . HIS B 1 173 ? -12.234 66.968 110.210 1.00 55.32 173 HIS B N 1
ATOM 3856 C CA . HIS B 1 173 ? -12.813 65.631 110.207 1.00 50.77 173 HIS B CA 1
ATOM 3857 C C . HIS B 1 173 ? -14.284 65.645 109.802 1.00 48.41 173 HIS B C 1
ATOM 3858 O O . HIS B 1 173 ? -15.071 64.824 110.288 1.00 44.63 173 HIS B O 1
ATOM 3865 N N . ARG B 1 174 ? -14.670 66.553 108.901 1.00 50.59 174 ARG B N 1
ATOM 3866 C CA . ARG B 1 174 ? -16.055 66.595 108.444 1.00 49.00 174 ARG B CA 1
ATOM 3867 C C . ARG B 1 174 ? -16.458 65.286 107.780 1.00 47.57 174 ARG B C 1
ATOM 3868 O O . ARG B 1 174 ? -17.632 64.898 107.830 1.00 43.24 174 ARG B O 1
ATOM 3876 N N . GLU B 1 175 ? -15.500 64.576 107.185 1.00 46.14 175 GLU B N 1
ATOM 3877 C CA . GLU B 1 175 ? -15.773 63.325 106.494 1.00 43.84 175 GLU B CA 1
ATOM 3878 C C . GLU B 1 175 ? -15.382 62.101 107.312 1.00 39.08 175 GLU B C 1
ATOM 3879 O O . GLU B 1 175 ? -15.193 61.020 106.745 1.00 39.46 175 GLU B O 1
ATOM 3885 N N . MET B 1 176 ? -15.273 62.242 108.635 1.00 41.74 176 MET B N 1
ATOM 3886 C CA . MET B 1 176 ? -14.786 61.139 109.456 1.00 39.66 176 MET B CA 1
ATOM 3887 C C . MET B 1 176 ? -15.661 59.898 109.335 1.00 37.52 176 MET B C 1
ATOM 3888 O O . MET B 1 176 ? -15.150 58.774 109.412 1.00 34.15 176 MET B O 1
ATOM 3893 N N . ALA B 1 177 ? -16.973 60.074 109.145 1.00 33.48 177 ALA B N 1
ATOM 3894 C CA . ALA B 1 177 ? -17.875 58.926 109.123 1.00 34.98 177 ALA B CA 1
ATOM 3895 C C . ALA B 1 177 ? -17.542 57.965 107.990 1.00 35.28 177 ALA B C 1
ATOM 3896 O O . ALA B 1 177 ? -17.740 56.752 108.130 1.00 35.56 177 ALA B O 1
ATOM 3898 N N . SER B 1 178 ? -17.025 58.479 106.870 1.00 35.16 178 SER B N 1
ATOM 3899 C CA . SER B 1 178 ? -16.624 57.624 105.757 1.00 38.91 178 SER B CA 1
ATOM 3900 C C . SER B 1 178 ? -15.462 56.701 106.106 1.00 37.70 178 SER B C 1
ATOM 3901 O O . SER B 1 178 ? -15.144 55.812 105.309 1.00 37.59 178 SER B O 1
ATOM 3904 N N . GLY B 1 179 ? -14.832 56.881 107.265 1.00 35.45 179 GLY B N 1
ATOM 3905 C CA . GLY B 1 179 ? -13.713 56.054 107.672 1.00 34.93 179 GLY B CA 1
ATOM 3906 C C . GLY B 1 179 ? -13.934 55.308 108.975 1.00 38.99 179 GLY B C 1
ATOM 3907 O O . GLY B 1 179 ? -13.007 54.690 109.506 1.00 35.12 179 GLY B O 1
ATOM 3908 N N . LEU B 1 180 ? -15.152 55.362 109.506 1.00 37.40 180 LEU B N 1
ATOM 3909 C CA . LEU B 1 180 ? -15.482 54.598 110.700 1.00 38.70 180 LEU B CA 1
ATOM 3910 C C . LEU B 1 180 ? -15.819 53.162 110.321 1.00 39.30 180 LEU B C 1
ATOM 3911 O O . LEU B 1 180 ? -16.421 52.905 109.276 1.00 36.19 180 LEU B O 1
ATOM 3916 N N . SER B 1 181 ? -15.426 52.222 111.177 1.00 36.64 181 SER B N 1
ATOM 3917 C CA . SER B 1 181 ? -15.580 50.801 110.892 1.00 40.39 181 SER B CA 1
ATOM 3918 C C . SER B 1 181 ? -16.960 50.258 111.243 1.00 44.20 181 SER B C 1
ATOM 3919 O O . SER B 1 181 ? -17.218 49.072 111.016 1.00 43.25 181 SER B O 1
ATOM 3922 N N . MET B 1 182 ? -17.846 51.083 111.781 1.00 37.44 182 MET B N 1
ATOM 3923 C CA . MET B 1 182 ? -19.146 50.649 112.262 1.00 37.49 182 MET B CA 1
ATOM 3924 C C . MET B 1 182 ? -20.254 51.346 111.484 1.00 34.30 182 MET B C 1
ATOM 3925 O O . MET B 1 182 ? -20.025 52.391 110.864 1.00 33.87 182 MET B O 1
ATOM 3930 N N . PRO B 1 183 ? -21.462 50.778 111.473 1.00 40.18 183 PRO B N 1
ATOM 3931 C CA . PRO B 1 183 ? -22.606 51.490 110.893 1.00 35.22 183 PRO B CA 1
ATOM 3932 C C . PRO B 1 183 ? -22.866 52.800 111.621 1.00 33.53 183 PRO B C 1
ATOM 3933 O O . PRO B 1 183 ? -22.638 52.925 112.829 1.00 34.17 183 PRO B O 1
ATOM 3937 N N . VAL B 1 184 ? -23.360 53.785 110.869 1.00 36.42 184 VAL B N 1
ATOM 3938 C CA . VAL B 1 184 ? -23.501 55.151 111.356 1.00 36.74 184 VAL B CA 1
ATOM 3939 C C . VAL B 1 184 ? -24.876 55.698 110.992 1.00 41.11 184 VAL B C 1
ATOM 3940 O O . VAL B 1 184 ? -25.387 55.461 109.890 1.00 39.99 184 VAL B O 1
ATOM 3944 N N . GLY B 1 185 ? -25.476 56.420 111.933 1.00 36.31 185 GLY B N 1
ATOM 3945 C CA . GLY B 1 185 ? -26.727 57.129 111.708 1.00 36.27 185 GLY B CA 1
ATOM 3946 C C . GLY B 1 185 ? -26.502 58.630 111.800 1.00 38.84 185 GLY B C 1
ATOM 3947 O O . GLY B 1 185 ? -25.872 59.110 112.740 1.00 38.98 185 GLY B O 1
ATOM 3948 N N . PHE B 1 186 ? -27.044 59.358 110.828 1.00 33.13 186 PHE B N 1
ATOM 3949 C CA . PHE B 1 186 ? -26.784 60.786 110.673 1.00 36.74 186 PHE B CA 1
ATOM 3950 C C . PHE B 1 186 ? -27.987 61.592 111.140 1.00 40.98 186 PHE B C 1
ATOM 3951 O O . PHE B 1 186 ? -29.064 61.509 110.540 1.00 39.38 186 PHE B O 1
ATOM 3959 N N . LYS B 1 187 ? -27.796 62.391 112.188 1.00 40.56 187 LYS B N 1
ATOM 3960 C CA . LYS B 1 187 ? -28.898 63.169 112.740 1.00 45.97 187 LYS B CA 1
ATOM 3961 C C . LYS B 1 187 ? -29.185 64.396 111.884 1.00 48.90 187 LYS B C 1
ATOM 3962 O O . LYS B 1 187 ? -28.268 65.030 111.353 1.00 42.99 187 LYS B O 1
ATOM 3968 N N . ASN B 1 188 ? -30.467 64.736 111.758 1.00 46.36 188 ASN B N 1
ATOM 3969 C CA . ASN B 1 188 ? -30.838 65.936 111.026 1.00 48.74 188 ASN B CA 1
ATOM 3970 C C . ASN B 1 188 ? -30.406 67.178 111.806 1.00 45.58 188 ASN B C 1
ATOM 3971 O O . ASN B 1 188 ? -30.019 67.109 112.975 1.00 47.12 188 ASN B O 1
ATOM 3976 N N . GLY B 1 189 ? -30.466 68.325 111.138 1.00 57.52 189 GLY B N 1
ATOM 3977 C CA . GLY B 1 189 ? -30.024 69.568 111.742 1.00 61.61 189 GLY B CA 1
ATOM 3978 C C . GLY B 1 189 ? -30.878 69.975 112.930 1.00 65.86 189 GLY B C 1
ATOM 3979 O O . GLY B 1 189 ? -31.965 69.452 113.179 1.00 66.22 189 GLY B O 1
ATOM 3980 N N . THR B 1 190 ? -30.353 70.941 113.689 1.00 63.69 190 THR B N 1
ATOM 3981 C CA . THR B 1 190 ? -31.082 71.441 114.850 1.00 71.65 190 THR B CA 1
ATOM 3982 C C . THR B 1 190 ? -32.379 72.133 114.444 1.00 71.85 190 THR B C 1
ATOM 3983 O O . THR B 1 190 ? -33.363 72.087 115.190 1.00 76.93 190 THR B O 1
ATOM 3987 N N . ASP B 1 191 ? -32.400 72.774 113.276 1.00 78.04 191 ASP B N 1
ATOM 3988 C CA . ASP B 1 191 ? -33.612 73.366 112.727 1.00 82.35 191 ASP B CA 1
ATOM 3989 C C . ASP B 1 191 ? -34.526 72.337 112.077 1.00 81.77 191 ASP B C 1
ATOM 3990 O O . ASP B 1 191 ? -35.546 72.719 111.497 1.00 85.61 191 ASP B O 1
ATOM 3995 N N . GLY B 1 192 ? -34.167 71.057 112.119 1.00 68.80 192 GLY B N 1
ATOM 3996 C CA . GLY B 1 192 ? -34.925 70.034 111.432 1.00 61.90 192 GLY B CA 1
ATOM 3997 C C . GLY B 1 192 ? -34.540 69.833 109.987 1.00 59.81 192 GLY B C 1
ATOM 3998 O O . GLY B 1 192 ? -35.264 69.144 109.258 1.00 54.19 192 GLY B O 1
ATOM 3999 N N . SER B 1 193 ? -33.435 70.428 109.544 1.00 70.20 193 SER B N 1
ATOM 4000 C CA . SER B 1 193 ? -32.997 70.296 108.162 1.00 67.37 193 SER B CA 1
ATOM 4001 C C . SER B 1 193 ? -32.656 68.843 107.858 1.00 63.94 193 SER B C 1
ATOM 4002 O O . SER B 1 193 ? -31.784 68.252 108.504 1.00 64.86 193 SER B O 1
ATOM 4005 N N . LEU B 1 194 ? -33.353 68.266 106.879 1.00 49.81 194 LEU B N 1
ATOM 4006 C CA . LEU B 1 194 ? -33.022 66.923 106.424 1.00 51.68 194 LEU B CA 1
ATOM 4007 C C . LEU B 1 194 ? -31.791 66.924 105.532 1.00 57.89 194 LEU B C 1
ATOM 4008 O O . LEU B 1 194 ? -31.076 65.915 105.467 1.00 53.02 194 LEU B O 1
ATOM 4013 N N . ALA B 1 195 ? -31.529 68.049 104.858 1.00 55.90 195 ALA B N 1
ATOM 4014 C CA . ALA B 1 195 ? -30.454 68.107 103.874 1.00 60.45 195 ALA B CA 1
ATOM 4015 C C . ALA B 1 195 ? -29.100 67.814 104.504 1.00 53.20 195 ALA B C 1
ATOM 4016 O O . ALA B 1 195 ? -28.269 67.134 103.899 1.00 54.38 195 ALA B O 1
ATOM 4018 N N . THR B 1 196 ? -28.859 68.316 105.715 1.00 63.61 196 THR B N 1
ATOM 4019 C CA . THR B 1 196 ? -27.571 68.087 106.365 1.00 64.22 196 THR B CA 1
ATOM 4020 C C . THR B 1 196 ? -27.330 66.598 106.595 1.00 59.19 196 THR B C 1
ATOM 4021 O O . THR B 1 196 ? -26.272 66.063 106.238 1.00 57.94 196 THR B O 1
ATOM 4025 N N . ALA B 1 197 ? -28.312 65.910 107.182 1.00 52.56 197 ALA B N 1
ATOM 4026 C CA . ALA B 1 197 ? -28.177 64.478 107.425 1.00 49.42 197 ALA B CA 1
ATOM 4027 C C . ALA B 1 197 ? -28.038 63.708 106.118 1.00 50.59 197 ALA B C 1
ATOM 4028 O O . ALA B 1 197 ? -27.188 62.818 105.996 1.00 47.97 197 ALA B O 1
ATOM 4030 N N . ILE B 1 198 ? -28.869 64.038 105.128 1.00 45.56 198 ILE B N 1
ATOM 4031 C CA . ILE B 1 198 ? -28.853 63.301 103.867 1.00 46.08 198 ILE B CA 1
ATOM 4032 C C . ILE B 1 198 ? -27.524 63.493 103.144 1.00 44.37 198 ILE B C 1
ATOM 4033 O O . ILE B 1 198 ? -26.958 62.540 102.597 1.00 41.35 198 ILE B O 1
ATOM 4038 N N . ASN B 1 199 ? -26.999 64.720 103.140 1.00 45.17 199 ASN B N 1
ATOM 4039 C CA . ASN B 1 199 ? -25.722 64.985 102.487 1.00 50.62 199 ASN B CA 1
ATOM 4040 C C . ASN B 1 199 ? -24.575 64.306 103.220 1.00 46.11 199 ASN B C 1
ATOM 4041 O O . ASN B 1 199 ? -23.668 63.760 102.583 1.00 44.96 199 ASN B O 1
ATOM 4046 N N . ALA B 1 200 ? -24.592 64.330 104.556 1.00 44.88 200 ALA B N 1
ATOM 4047 C CA . ALA B 1 200 ? -23.561 63.623 105.309 1.00 42.95 200 ALA B CA 1
ATOM 4048 C C . ALA B 1 200 ? -23.602 62.127 105.023 1.00 42.62 200 ALA B C 1
ATOM 4049 O O . ALA B 1 200 ? -22.555 61.493 104.841 1.00 37.44 200 ALA B O 1
ATOM 4051 N N . MET B 1 201 ? -24.807 61.552 104.950 1.00 45.10 201 MET B N 1
ATOM 4052 C CA . MET B 1 201 ? -24.942 60.125 104.673 1.00 40.03 201 MET B CA 1
ATOM 4053 C C . MET B 1 201 ? -24.470 59.782 103.265 1.00 42.46 201 MET B C 1
ATOM 4054 O O . MET B 1 201 ? -23.787 58.770 103.063 1.00 39.91 201 MET B O 1
ATOM 4059 N N . ARG B 1 202 ? -24.839 60.602 102.278 1.00 36.83 202 ARG B N 1
ATOM 4060 C CA . ARG B 1 202 ? -24.374 60.379 100.913 1.00 39.43 202 ARG B CA 1
ATOM 4061 C C . ARG B 1 202 ? -22.855 60.473 100.832 1.00 36.76 202 ARG B C 1
ATOM 4062 O O . ARG B 1 202 ? -22.203 59.640 100.193 1.00 41.37 202 ARG B O 1
ATOM 4070 N N . ALA B 1 203 ? -22.275 61.483 101.482 1.00 38.31 203 ALA B N 1
ATOM 4071 C CA . ALA B 1 203 ? -20.830 61.666 101.438 1.00 44.88 203 ALA B CA 1
ATOM 4072 C C . ALA B 1 203 ? -20.101 60.515 102.119 1.00 42.67 203 ALA B C 1
ATOM 4073 O O . ALA B 1 203 ? -19.039 60.085 101.652 1.00 36.86 203 ALA B O 1
ATOM 4075 N N . ALA B 1 204 ? -20.659 59.997 103.220 1.00 40.93 204 ALA B N 1
ATOM 4076 C CA . ALA B 1 204 ? -19.970 58.979 104.007 1.00 42.56 204 ALA B CA 1
ATOM 4077 C C . ALA B 1 204 ? -19.773 57.676 103.247 1.00 41.64 204 ALA B C 1
ATOM 4078 O O . ALA B 1 204 ? -18.866 56.908 103.586 1.00 36.91 204 ALA B O 1
ATOM 4080 N N . ALA B 1 205 ? -20.595 57.402 102.238 1.00 35.67 205 ALA B N 1
ATOM 4081 C CA . ALA B 1 205 ? -20.387 56.220 101.411 1.00 40.21 205 ALA B CA 1
ATOM 4082 C C . ALA B 1 205 ? -19.234 56.375 100.426 1.00 36.71 205 ALA B C 1
ATOM 4083 O O . ALA B 1 205 ? -18.864 55.392 99.775 1.00 35.72 205 ALA B O 1
ATOM 4085 N N . GLN B 1 206 ? -18.651 57.566 100.311 1.00 39.33 206 GLN B N 1
ATOM 4086 C CA . GLN B 1 206 ? -17.620 57.870 99.330 1.00 39.98 206 GLN B CA 1
ATOM 4087 C C . GLN B 1 206 ? -16.241 57.963 99.975 1.00 36.66 206 GLN B C 1
ATOM 4088 O O . GLN B 1 206 ? -16.120 58.227 101.176 1.00 35.29 206 GLN B O 1
ATOM 4094 N N . PRO B 1 207 ? -15.173 57.749 99.203 1.00 40.56 207 PRO B N 1
ATOM 4095 C CA . PRO B 1 207 ? -13.820 57.906 99.755 1.00 40.91 207 PRO B CA 1
ATOM 4096 C C . PRO B 1 207 ? -13.501 59.368 100.026 1.00 41.91 207 PRO B C 1
ATOM 4097 O O . PRO B 1 207 ? -13.775 60.244 99.204 1.00 41.67 207 PRO B O 1
ATOM 4101 N N . HIS B 1 208 ? -12.909 59.625 101.191 1.00 38.45 208 HIS B N 1
ATOM 4102 C CA . HIS B 1 208 ? -12.586 60.986 101.598 1.00 39.11 208 HIS B CA 1
ATOM 4103 C C . HIS B 1 208 ? -11.284 60.983 102.390 1.00 39.52 208 HIS B C 1
ATOM 4104 O O . HIS B 1 208 ? -10.680 59.936 102.641 1.00 40.62 208 HIS B O 1
ATOM 4111 N N . ARG B 1 209 ? -10.861 62.177 102.793 1.00 37.79 209 ARG B N 1
ATOM 4112 C CA . ARG B 1 209 ? -9.727 62.355 103.682 1.00 40.67 209 ARG B CA 1
ATOM 4113 C C . ARG B 1 209 ? -10.151 63.227 104.854 1.00 44.18 209 ARG B C 1
ATOM 4114 O O . ARG B 1 209 ? -10.982 64.130 104.709 1.00 39.48 209 ARG B O 1
ATOM 4122 N N . PHE B 1 210 ? -9.592 62.931 106.024 1.00 34.11 210 PHE B N 1
ATOM 4123 C CA . PHE B 1 210 ? -9.873 63.744 107.201 1.00 41.98 210 PHE B CA 1
ATOM 4124 C C . PHE B 1 210 ? -8.662 63.754 108.122 1.00 39.44 210 PHE B C 1
ATOM 4125 O O . PHE B 1 210 ? -7.800 62.875 108.062 1.00 36.27 210 PHE B O 1
ATOM 4133 N N . VAL B 1 211 ? -8.606 64.764 108.983 1.00 35.43 211 VAL B N 1
ATOM 4134 C CA . VAL B 1 211 ? -7.527 64.910 109.952 1.00 39.45 211 VAL B CA 1
ATOM 4135 C C . VAL B 1 211 ? -7.991 64.326 111.277 1.00 37.79 211 VAL B C 1
ATOM 4136 O O . VAL B 1 211 ? -8.992 64.774 111.850 1.00 39.86 211 VAL B O 1
ATOM 4140 N N . GLY B 1 212 ? -7.274 63.312 111.751 1.00 36.10 212 GLY B N 1
ATOM 4141 C CA . GLY B 1 212 ? -7.523 62.722 113.048 1.00 36.35 212 GLY B CA 1
ATOM 4142 C C . GLY B 1 212 ? -6.212 62.405 113.731 1.00 37.96 212 GLY B C 1
ATOM 4143 O O . GLY B 1 212 ? -5.268 63.194 113.653 1.00 36.43 212 GLY B O 1
ATOM 4144 N N . ILE B 1 213 ? -6.119 61.252 114.385 1.00 34.72 213 ILE B N 1
ATOM 4145 C CA . ILE B 1 213 ? -4.874 60.831 115.010 1.00 36.61 213 ILE B CA 1
ATOM 4146 C C . ILE B 1 213 ? -4.604 59.380 114.651 1.00 35.73 213 ILE B C 1
ATOM 4147 O O . ILE B 1 213 ? -5.526 58.609 114.364 1.00 35.87 213 ILE B O 1
ATOM 4152 N N . ASN B 1 214 ? -3.326 59.010 114.662 1.00 36.03 214 ASN B N 1
ATOM 4153 C CA . ASN B 1 214 ? -2.945 57.618 114.496 1.00 38.18 214 ASN B CA 1
ATOM 4154 C C . ASN B 1 214 ? -2.965 56.925 115.857 1.00 39.02 214 ASN B C 1
ATOM 4155 O O . ASN B 1 214 ? -3.239 57.539 116.891 1.00 37.25 214 ASN B O 1
ATOM 4160 N N . GLN B 1 215 ? -2.678 55.621 115.862 1.00 43.56 215 GLN B N 1
ATOM 4161 C CA . GLN B 1 215 ? -2.701 54.858 117.104 1.00 46.11 215 GLN B CA 1
ATOM 4162 C C . GLN B 1 215 ? -1.611 55.290 118.079 1.00 47.74 215 GLN B C 1
ATOM 4163 O O . GLN B 1 215 ? -1.683 54.940 119.262 1.00 47.56 215 GLN B O 1
ATOM 4169 N N . ALA B 1 216 ? -0.608 56.032 117.614 1.00 42.71 216 ALA B N 1
ATOM 4170 C CA . ALA B 1 216 ? 0.426 56.585 118.476 1.00 41.99 216 ALA B CA 1
ATOM 4171 C C . ALA B 1 216 ? 0.083 57.979 118.984 1.00 41.00 216 ALA B C 1
ATOM 4172 O O . ALA B 1 216 ? 0.944 58.642 119.570 1.00 38.06 216 ALA B O 1
ATOM 4174 N N . GLY B 1 217 ? -1.146 58.442 118.764 1.00 36.81 217 GLY B N 1
ATOM 4175 C CA . GLY B 1 217 ? -1.565 59.732 119.274 1.00 39.35 217 GLY B CA 1
ATOM 4176 C C . GLY B 1 217 ? -1.028 60.937 118.536 1.00 37.73 217 GLY B C 1
ATOM 4177 O O . GLY B 1 217 ? -1.014 62.036 119.100 1.00 37.47 217 GLY B O 1
ATOM 4178 N N . GLN B 1 218 ? -0.590 60.775 117.291 1.00 40.09 218 GLN B N 1
ATOM 4179 C CA . GLN B 1 218 ? -0.057 61.879 116.503 1.00 39.25 218 GLN B CA 1
ATOM 4180 C C . GLN B 1 218 ? -1.105 62.375 115.517 1.00 38.01 218 GLN B C 1
ATOM 4181 O O . GLN B 1 218 ? -1.868 61.581 114.960 1.00 38.11 218 GLN B O 1
ATOM 4187 N N . VAL B 1 219 ? -1.134 63.694 115.299 1.00 39.11 219 VAL B N 1
ATOM 4188 C CA . VAL B 1 219 ? -2.038 64.264 114.304 1.00 35.90 219 VAL B CA 1
ATOM 4189 C C . VAL B 1 219 ? -1.716 63.666 112.943 1.00 42.79 219 VAL B C 1
ATOM 4190 O O . VAL B 1 219 ? -0.560 63.671 112.500 1.00 39.52 219 VAL B O 1
ATOM 4194 N N . ALA B 1 220 ? -2.739 63.141 112.273 1.00 35.82 220 ALA B N 1
ATOM 4195 C CA . ALA B 1 220 ? -2.537 62.353 111.067 1.00 36.68 220 ALA B CA 1
ATOM 4196 C C . ALA B 1 220 ? -3.625 62.660 110.050 1.00 38.51 220 ALA B C 1
ATOM 4197 O O . ALA B 1 220 ? -4.724 63.103 110.391 1.00 38.15 220 ALA B O 1
ATOM 4199 N N . LEU B 1 221 ? -3.301 62.413 108.786 1.00 39.83 221 LEU B N 1
ATOM 4200 C CA . LEU B 1 221 ? -4.240 62.553 107.683 1.00 37.78 221 LEU B CA 1
ATOM 4201 C C . LEU B 1 221 ? -4.633 61.156 107.220 1.00 37.57 221 LEU B C 1
ATOM 4202 O O . LEU B 1 221 ? -3.767 60.348 106.869 1.00 38.93 221 LEU B O 1
ATOM 4207 N N . LEU B 1 222 ? -5.930 60.869 107.236 1.00 35.74 222 LEU B N 1
ATOM 4208 C CA . LEU B 1 222 ? -6.446 59.539 106.955 1.00 35.11 222 LEU B CA 1
ATOM 4209 C C . LEU B 1 222 ? -7.248 59.556 105.664 1.00 42.16 222 LEU B C 1
ATOM 4210 O O . LEU B 1 222 ? -8.094 60.438 105.460 1.00 41.67 222 LEU B O 1
ATOM 4215 N N . GLN B 1 223 ? -6.964 58.588 104.797 1.00 41.75 223 GLN B N 1
ATOM 4216 C CA . GLN B 1 223 ? -7.699 58.366 103.560 1.00 39.99 223 GLN B CA 1
ATOM 4217 C C . GLN B 1 223 ? -8.673 57.215 103.769 1.00 41.69 223 GLN B C 1
ATOM 4218 O O . GLN B 1 223 ? -8.275 56.133 104.216 1.00 42.28 223 GLN B O 1
ATOM 4224 N N . THR B 1 224 ? -9.941 57.446 103.445 1.00 35.61 224 THR B N 1
ATOM 4225 C CA . THR B 1 224 ? -10.999 56.492 103.740 1.00 40.13 224 THR B CA 1
ATOM 4226 C C . THR B 1 224 ? -11.485 55.794 102.476 1.00 39.66 224 THR B C 1
ATOM 4227 O O . THR B 1 224 ? -11.250 56.244 101.350 1.00 39.66 224 THR B O 1
ATOM 4231 N N . GLN B 1 225 ? -12.162 54.664 102.689 1.00 40.81 225 GLN B N 1
ATOM 4232 C CA . GLN B 1 225 ? -12.809 53.906 101.627 1.00 45.31 225 GLN B CA 1
ATOM 4233 C C . GLN B 1 225 ? -14.250 54.326 101.390 1.00 39.79 225 GLN B C 1
ATOM 4234 O O . GLN B 1 225 ? -14.805 54.017 100.331 1.00 39.36 225 GLN B O 1
ATOM 4240 N N . GLY B 1 226 ? -14.865 54.993 102.348 1.00 38.60 226 GLY B N 1
ATOM 4241 C CA . GLY B 1 226 ? -16.305 55.144 102.364 1.00 37.94 226 GLY B CA 1
ATOM 4242 C C . GLY B 1 226 ? -16.954 54.115 103.272 1.00 40.74 226 GLY B C 1
ATOM 4243 O O . GLY B 1 226 ? -16.447 53.003 103.463 1.00 38.87 226 GLY B O 1
ATOM 4244 N N . ASN B 1 227 ? -18.087 54.494 103.854 1.00 39.86 227 ASN B N 1
ATOM 4245 C CA . ASN B 1 227 ? -18.834 53.639 104.781 1.00 42.31 227 ASN B CA 1
ATOM 4246 C C . ASN B 1 227 ? -20.200 53.343 104.179 1.00 42.36 227 ASN B C 1
ATOM 4247 O O . ASN B 1 227 ? -21.019 54.269 104.027 1.00 40.49 227 ASN B O 1
ATOM 4252 N N . PRO B 1 228 ? -20.503 52.091 103.821 1.00 45.04 228 PRO B N 1
ATOM 4253 C CA . PRO B 1 228 ? -21.779 51.800 103.152 1.00 44.67 228 PRO B CA 1
ATOM 4254 C C . PRO B 1 228 ? -22.969 51.644 104.089 1.00 48.20 228 PRO B C 1
ATOM 4255 O O . PRO B 1 228 ? -24.108 51.586 103.604 1.00 51.28 228 PRO B O 1
ATOM 4259 N N . ASP B 1 229 ? -22.750 51.558 105.398 1.00 43.38 229 ASP B N 1
ATOM 4260 C CA . ASP B 1 229 ? -23.817 51.239 106.349 1.00 40.72 229 ASP B CA 1
ATOM 4261 C C . ASP B 1 229 ? -24.315 52.507 107.044 1.00 44.65 229 ASP B C 1
ATOM 4262 O O . ASP B 1 229 ? -24.126 52.719 108.242 1.00 45.06 229 ASP B O 1
ATOM 4267 N N . GLY B 1 230 ? -24.980 53.355 106.265 1.00 38.28 230 GLY B N 1
ATOM 4268 C CA . GLY B 1 230 ? -25.483 54.625 106.753 1.00 37.96 230 GLY B CA 1
ATOM 4269 C C . GLY B 1 230 ? -27.000 54.687 106.747 1.00 41.81 230 GLY B C 1
ATOM 4270 O O . GLY B 1 230 ? -27.662 54.010 105.957 1.00 36.69 230 GLY B O 1
ATOM 4271 N N . HIS B 1 231 ? -27.544 55.506 107.645 1.00 38.11 231 HIS B N 1
ATOM 4272 C CA . HIS B 1 231 ? -28.967 55.809 107.676 1.00 38.15 231 HIS B CA 1
ATOM 4273 C C . HIS B 1 231 ? -29.146 57.174 108.323 1.00 38.79 231 HIS B C 1
ATOM 4274 O O . HIS B 1 231 ? -28.221 57.725 108.923 1.00 42.45 231 HIS B O 1
ATOM 4281 N N . VAL B 1 232 ? -30.350 57.723 108.192 1.00 39.01 232 VAL B N 1
ATOM 4282 C CA . VAL B 1 232 ? -30.685 59.019 108.772 1.00 40.60 232 VAL B CA 1
ATOM 4283 C C . VAL B 1 232 ? -31.336 58.790 110.131 1.00 36.25 232 VAL B C 1
ATOM 4284 O O . VAL B 1 232 ? -31.954 57.748 110.377 1.00 37.18 232 VAL B O 1
ATOM 4288 N N . ILE B 1 233 ? -31.172 59.754 111.036 1.00 39.41 233 ILE B N 1
ATOM 4289 C CA . ILE B 1 233 ? -31.845 59.753 112.334 1.00 40.60 233 ILE B CA 1
ATOM 4290 C C . ILE B 1 233 ? -32.760 60.970 112.384 1.00 42.94 233 ILE B C 1
ATOM 4291 O O . ILE B 1 233 ? -32.284 62.113 112.385 1.00 41.29 233 ILE B O 1
ATOM 4296 N N . LEU B 1 234 ? -34.070 60.729 112.427 1.00 37.19 234 LEU B N 1
ATOM 4297 C CA . LEU B 1 234 ? -35.045 61.798 112.623 1.00 41.05 234 LEU B CA 1
ATOM 4298 C C . LEU B 1 234 ? -35.177 62.058 114.118 1.00 37.95 234 LEU B C 1
ATOM 4299 O O . LEU B 1 234 ? -35.662 61.202 114.863 1.00 37.59 234 LEU B O 1
ATOM 4304 N N . ARG B 1 235 ? -34.742 63.237 114.563 1.00 39.85 235 ARG B N 1
ATOM 4305 C CA . ARG B 1 235 ? -34.739 63.566 115.983 1.00 44.29 235 ARG B CA 1
ATOM 4306 C C . ARG B 1 235 ? -35.399 64.912 116.256 1.00 44.82 235 ARG B C 1
ATOM 4307 O O . ARG B 1 235 ? -35.180 65.502 117.318 1.00 49.40 235 ARG B O 1
ATOM 4315 N N . GLY B 1 236 ? -36.209 65.403 115.327 1.00 55.06 236 GLY B N 1
ATOM 4316 C CA . GLY B 1 236 ? -36.937 66.635 115.527 1.00 58.97 236 GLY B CA 1
ATOM 4317 C C . GLY B 1 236 ? -36.096 67.872 115.277 1.00 65.06 236 GLY B C 1
ATOM 4318 O O . GLY B 1 236 ? -34.875 67.829 115.110 1.00 62.30 236 GLY B O 1
ATOM 4319 N N . GLY B 1 237 ? -36.794 69.004 115.236 1.00 76.84 237 GLY B N 1
ATOM 4320 C CA . GLY B 1 237 ? -36.230 70.317 114.981 1.00 81.73 237 GLY B CA 1
ATOM 4321 C C . GLY B 1 237 ? -36.985 71.360 115.778 1.00 86.61 237 GLY B C 1
ATOM 4322 O O . GLY B 1 237 ? -37.109 71.240 117.002 1.00 85.61 237 GLY B O 1
ATOM 4323 N N . LYS B 1 238 ? -37.465 72.406 115.102 1.00 85.54 238 LYS B N 1
ATOM 4324 C CA . LYS B 1 238 ? -38.478 73.265 115.705 1.00 90.99 238 LYS B CA 1
ATOM 4325 C C . LYS B 1 238 ? -39.648 72.420 116.193 1.00 86.53 238 LYS B C 1
ATOM 4326 O O . LYS B 1 238 ? -39.941 72.360 117.392 1.00 84.90 238 LYS B O 1
ATOM 4332 N N . ALA B 1 239 ? -40.308 71.724 115.259 1.00 73.83 239 ALA B N 1
ATOM 4333 C CA . ALA B 1 239 ? -41.383 70.773 115.475 1.00 73.49 239 ALA B CA 1
ATOM 4334 C C . ALA B 1 239 ? -40.870 69.345 115.327 1.00 69.68 239 ALA B C 1
ATOM 4335 O O . ALA B 1 239 ? -39.879 69.107 114.629 1.00 63.80 239 ALA B O 1
ATOM 4337 N N . PRO B 1 240 ? -41.506 68.373 115.983 1.00 58.60 240 PRO B N 1
ATOM 4338 C CA . PRO B 1 240 ? -41.112 66.974 115.784 1.00 51.45 240 PRO B CA 1
ATOM 4339 C C . PRO B 1 240 ? -41.246 66.575 114.323 1.00 47.59 240 PRO B C 1
ATOM 4340 O O . PRO B 1 240 ? -42.005 67.171 113.555 1.00 52.94 240 PRO B O 1
ATOM 4344 N N . ASN B 1 241 ? -40.489 65.549 113.935 1.00 45.02 241 ASN B N 1
ATOM 4345 C CA . ASN B 1 241 ? -40.468 65.131 112.535 1.00 47.02 241 ASN B CA 1
ATOM 4346 C C . ASN B 1 241 ? -40.566 63.617 112.410 1.00 44.67 241 ASN B C 1
ATOM 4347 O O . ASN B 1 241 ? -39.929 63.005 111.547 1.00 44.66 241 ASN B O 1
ATOM 4352 N N . TYR B 1 242 ? -41.381 62.992 113.259 1.00 49.36 242 TYR B N 1
ATOM 4353 C CA . TYR B 1 242 ? -41.645 61.563 113.164 1.00 49.57 242 TYR B CA 1
ATOM 4354 C C . TYR B 1 242 ? -42.973 61.245 112.487 1.00 47.92 242 TYR B C 1
ATOM 4355 O O . TYR B 1 242 ? -43.253 60.068 112.232 1.00 48.10 242 TYR B O 1
ATOM 4364 N N . SER B 1 243 ? -43.788 62.260 112.187 1.00 46.14 243 SER B N 1
ATOM 4365 C CA . SER B 1 243 ? -45.102 62.037 111.600 1.00 45.13 243 SER B CA 1
ATOM 4366 C C . SER B 1 243 ? -44.974 61.409 110.212 1.00 47.03 243 SER B C 1
ATOM 4367 O O . SER B 1 243 ? -43.929 61.520 109.563 1.00 44.13 243 SER B O 1
ATOM 4370 N N . PRO B 1 244 ? -46.025 60.728 109.742 1.00 47.87 244 PRO B N 1
ATOM 4371 C CA . PRO B 1 244 ? -45.974 60.130 108.395 1.00 52.94 244 PRO B CA 1
ATOM 4372 C C . PRO B 1 244 ? -45.622 61.115 107.290 1.00 53.46 244 PRO B C 1
ATOM 4373 O O . PRO B 1 244 ? -44.962 60.729 106.316 1.00 52.55 244 PRO B O 1
ATOM 4377 N N . ALA B 1 245 ? -46.037 62.379 107.412 1.00 51.74 245 ALA B N 1
ATOM 4378 C CA . ALA B 1 245 ? -45.680 63.372 106.402 1.00 54.13 245 ALA B CA 1
ATOM 4379 C C . ALA B 1 245 ? -44.183 63.660 106.417 1.00 50.81 245 ALA B C 1
ATOM 4380 O O . ALA B 1 245 ? -43.551 63.747 105.355 1.00 51.33 245 ALA B O 1
ATOM 4382 N N . ASP B 1 246 ? -43.604 63.819 107.611 1.00 53.62 246 ASP B N 1
ATOM 4383 C CA . ASP B 1 246 ? -42.162 64.015 107.718 1.00 49.99 246 ASP B CA 1
ATOM 4384 C C . ASP B 1 246 ? -41.402 62.829 107.143 1.00 49.60 246 ASP B C 1
ATOM 4385 O O . ASP B 1 246 ? -40.396 63.005 106.446 1.00 50.52 246 ASP B O 1
ATOM 4390 N N . VAL B 1 247 ? -41.865 61.611 107.432 1.00 48.57 247 VAL B N 1
ATOM 4391 C CA . VAL B 1 247 ? -41.193 60.416 106.934 1.00 46.28 247 VAL B CA 1
ATOM 4392 C C . VAL B 1 247 ? -41.283 60.347 105.414 1.00 49.72 247 VAL B C 1
ATOM 4393 O O . VAL B 1 247 ? -40.303 60.016 104.737 1.00 48.97 247 VAL B O 1
ATOM 4397 N N . ALA B 1 248 ? -42.454 60.658 104.854 1.00 49.18 248 ALA B N 1
ATOM 4398 C CA . ALA B 1 248 ? -42.597 60.656 103.402 1.00 48.50 248 ALA B CA 1
ATOM 4399 C C . ALA B 1 248 ? -41.681 61.689 102.754 1.00 44.35 248 ALA B C 1
ATOM 4400 O O . ALA B 1 248 ? -41.054 61.417 101.724 1.00 49.97 248 ALA B O 1
ATOM 4402 N N . GLN B 1 249 ? -41.581 62.880 103.352 1.00 47.14 249 GLN B N 1
ATOM 4403 C CA . GLN B 1 249 ? -40.709 63.908 102.790 1.00 50.35 249 GLN B CA 1
ATOM 4404 C C . GLN B 1 249 ? -39.238 63.513 102.901 1.00 51.51 249 GLN B C 1
ATOM 4405 O O . GLN B 1 249 ? -38.445 63.782 101.989 1.00 49.01 249 GLN B O 1
ATOM 4411 N N . CYS B 1 250 ? -38.856 62.866 104.005 1.00 50.14 250 CYS B N 1
ATOM 4412 C CA . CYS B 1 250 ? -37.483 62.388 104.137 1.00 51.89 250 CYS B CA 1
ATOM 4413 C C . CYS B 1 250 ? -37.176 61.313 103.102 1.00 51.17 250 CYS B C 1
ATOM 4414 O O . CYS B 1 250 ? -36.096 61.317 102.502 1.00 49.88 250 CYS B O 1
ATOM 4417 N N . GLU B 1 251 ? -38.109 60.379 102.887 1.00 43.85 251 GLU B N 1
ATOM 4418 C CA . GLU B 1 251 ? -37.938 59.391 101.824 1.00 46.13 251 GLU B CA 1
ATOM 4419 C C . GLU B 1 251 ? -37.755 60.067 100.472 1.00 51.35 251 GLU B C 1
ATOM 4420 O O . GLU B 1 251 ? -36.895 59.666 99.678 1.00 49.84 251 GLU B O 1
ATOM 4426 N N . LYS B 1 252 ? -38.575 61.081 100.188 1.00 46.76 252 LYS B N 1
ATOM 4427 C CA . LYS B 1 252 ? -38.487 61.778 98.909 1.00 52.74 252 LYS B CA 1
ATOM 4428 C C . LYS B 1 252 ? -37.118 62.429 98.732 1.00 55.19 252 LYS B C 1
ATOM 4429 O O . LYS B 1 252 ? -36.468 62.270 97.691 1.00 54.77 252 LYS B O 1
ATOM 4435 N N . GLU B 1 253 ? -36.657 63.158 99.752 1.00 54.33 253 GLU B N 1
ATOM 4436 C CA . GLU B 1 253 ? -35.371 63.840 99.646 1.00 54.02 253 GLU B CA 1
ATOM 4437 C C . GLU B 1 253 ? -34.210 62.855 99.582 1.00 54.27 253 GLU B C 1
ATOM 4438 O O . GLU B 1 253 ? -33.212 63.125 98.906 1.00 52.42 253 GLU B O 1
ATOM 4444 N N . MET B 1 254 ? -34.315 61.717 100.273 1.00 52.14 254 MET B N 1
ATOM 4445 C CA . MET B 1 254 ? -33.270 60.702 100.186 1.00 50.20 254 MET B CA 1
ATOM 4446 C C . MET B 1 254 ? -33.218 60.088 98.795 1.00 51.33 254 MET B C 1
ATOM 4447 O O . MET B 1 254 ? -32.132 59.898 98.236 1.00 51.01 254 MET B O 1
ATOM 4452 N N . GLU B 1 255 ? -34.382 59.762 98.225 1.00 52.37 255 GLU B N 1
ATOM 4453 C CA . GLU B 1 255 ? -34.414 59.184 96.887 1.00 57.56 255 GLU B CA 1
ATOM 4454 C C . GLU B 1 255 ? -33.882 60.166 95.852 1.00 58.41 255 GLU B C 1
ATOM 4455 O O . GLU B 1 255 ? -33.135 59.780 94.945 1.00 53.14 255 GLU B O 1
ATOM 4461 N N . GLN B 1 256 ? -34.242 61.445 95.979 1.00 62.14 256 GLN B N 1
ATOM 4462 C CA . GLN B 1 256 ? -33.734 62.446 95.051 1.00 64.53 256 GLN B CA 1
ATOM 4463 C C . GLN B 1 256 ? -32.236 62.671 95.203 1.00 65.74 256 GLN B C 1
ATOM 4464 O O . GLN B 1 256 ? -31.602 63.187 94.276 1.00 61.08 256 GLN B O 1
ATOM 4470 N N . ALA B 1 257 ? -31.657 62.295 96.340 1.00 60.44 257 ALA B N 1
ATOM 4471 C CA . ALA B 1 257 ? -30.215 62.320 96.524 1.00 58.25 257 ALA B CA 1
ATOM 4472 C C . ALA B 1 257 ? -29.553 61.014 96.104 1.00 51.76 257 ALA B C 1
ATOM 4473 O O . ALA B 1 257 ? -28.350 60.844 96.321 1.00 56.19 257 ALA B O 1
ATOM 4475 N N . GLY B 1 258 ? -30.308 60.092 95.512 1.00 49.05 258 GLY B N 1
ATOM 4476 C CA . GLY B 1 258 ? -29.756 58.823 95.091 1.00 46.15 258 GLY B CA 1
ATOM 4477 C C . GLY B 1 258 ? -29.620 57.788 96.182 1.00 47.44 258 GLY B C 1
ATOM 4478 O O . GLY B 1 258 ? -29.006 56.741 95.947 1.00 49.65 258 GLY B O 1
ATOM 4479 N N . LEU B 1 259 ? -30.171 58.041 97.365 1.00 46.59 259 LEU B N 1
ATOM 4480 C CA . LEU B 1 259 ? -30.059 57.130 98.493 1.00 45.63 259 LEU B CA 1
ATOM 4481 C C . LEU B 1 259 ? -31.307 56.266 98.606 1.00 51.38 259 LEU B C 1
ATOM 4482 O O . LEU B 1 259 ? -32.427 56.742 98.398 1.00 47.22 259 LEU B O 1
ATOM 4487 N N . ARG B 1 260 ? -31.108 54.996 98.931 1.00 52.10 260 ARG B N 1
ATOM 4488 C CA . ARG B 1 260 ? -32.232 54.152 99.304 1.00 54.15 260 ARG B CA 1
ATOM 4489 C C . ARG B 1 260 ? -32.759 54.602 100.663 1.00 53.76 260 ARG B C 1
ATOM 4490 O O . ARG B 1 260 ? -31.971 54.751 101.605 1.00 46.09 260 ARG B O 1
ATOM 4498 N N . PRO B 1 261 ? -34.063 54.849 100.801 1.00 40.82 261 PRO B N 1
ATOM 4499 C CA . PRO B 1 261 ? -34.593 55.353 102.080 1.00 42.12 261 PRO B CA 1
ATOM 4500 C C . PRO B 1 261 ? -34.338 54.378 103.218 1.00 44.74 261 PRO B C 1
ATOM 4501 O O . PRO B 1 261 ? -34.710 53.203 103.156 1.00 45.22 261 PRO B O 1
ATOM 4505 N N . SER B 1 262 ? -33.687 54.880 104.263 1.00 46.23 262 SER B N 1
ATOM 4506 C CA . SER B 1 262 ? -33.387 54.089 105.451 1.00 41.17 262 SER B CA 1
ATOM 4507 C C . SER B 1 262 ? -33.207 55.063 106.602 1.00 42.68 262 SER B C 1
ATOM 4508 O O . SER B 1 262 ? -32.333 55.931 106.539 1.00 43.21 262 SER B O 1
ATOM 4511 N N . LEU B 1 263 ? -34.036 54.948 107.638 1.00 42.69 263 LEU B N 1
ATOM 4512 C CA . LEU B 1 263 ? -33.983 55.943 108.697 1.00 43.90 263 LEU B CA 1
ATOM 4513 C C . LEU B 1 263 ? -34.362 55.327 110.034 1.00 40.68 263 LEU B C 1
ATOM 4514 O O . LEU B 1 263 ? -35.027 54.290 110.109 1.00 42.88 263 LEU B O 1
ATOM 4519 N N . MET B 1 264 ? -33.913 55.994 111.090 1.00 39.95 264 MET B N 1
ATOM 4520 C CA . MET B 1 264 ? -34.233 55.658 112.466 1.00 37.96 264 MET B CA 1
ATOM 4521 C C . MET B 1 264 ? -34.910 56.862 113.101 1.00 39.24 264 MET B C 1
ATOM 4522 O O . MET B 1 264 ? -34.521 58.006 112.849 1.00 39.80 264 MET B O 1
ATOM 4527 N N . VAL B 1 265 ? -35.937 56.611 113.905 1.00 37.16 265 VAL B N 1
ATOM 4528 C CA . VAL B 1 265 ? -36.670 57.674 114.578 1.00 34.75 265 VAL B CA 1
ATOM 4529 C C . VAL B 1 265 ? -36.193 57.758 116.019 1.00 35.86 265 VAL B C 1
ATOM 4530 O O . VAL B 1 265 ? -36.284 56.783 116.776 1.00 38.56 265 VAL B O 1
ATOM 4534 N N . ASP B 1 266 ? -35.672 58.921 116.393 1.00 39.30 266 ASP B N 1
ATOM 4535 C CA . ASP B 1 266 ? -35.351 59.212 117.783 1.00 43.09 266 ASP B CA 1
ATOM 4536 C C . ASP B 1 266 ? -36.634 59.603 118.507 1.00 43.53 266 ASP B C 1
ATOM 4537 O O . ASP B 1 266 ? -37.249 60.623 118.178 1.00 40.95 266 ASP B O 1
ATOM 4542 N N . CYS B 1 267 ? -37.045 58.792 119.485 1.00 39.88 267 CYS B N 1
ATOM 4543 C CA . CYS B 1 267 ? -38.252 59.083 120.251 1.00 44.44 267 CYS B CA 1
ATOM 4544 C C . CYS B 1 267 ? -38.023 60.162 121.300 1.00 46.15 267 CYS B C 1
ATOM 4545 O O . CYS B 1 267 ? -38.989 60.638 121.906 1.00 52.32 267 CYS B O 1
ATOM 4548 N N . SER B 1 268 ? -36.763 60.533 121.520 1.00 44.25 268 SER B N 1
ATOM 4549 C CA . SER B 1 268 ? -36.292 61.560 122.443 1.00 46.60 268 SER B CA 1
ATOM 4550 C C . SER B 1 268 ? -36.148 62.917 121.761 1.00 45.52 268 SER B C 1
ATOM 4551 O O . SER B 1 268 ? -36.892 63.244 120.830 1.00 49.39 268 SER B O 1
ATOM 4554 N N . HIS B 1 269 ? -35.149 63.684 122.202 1.00 57.95 269 HIS B N 1
ATOM 4555 C CA . HIS B 1 269 ? -35.135 65.122 122.450 1.00 62.12 269 HIS B CA 1
ATOM 4556 C C . HIS B 1 269 ? -36.104 65.974 121.636 1.00 64.11 269 HIS B C 1
ATOM 4557 O O . HIS B 1 269 ? -37.002 66.591 122.216 1.00 65.82 269 HIS B O 1
ATOM 4564 N N . GLY B 1 270 ? -35.966 66.015 120.311 1.00 50.42 270 GLY B N 1
ATOM 4565 C CA . GLY B 1 270 ? -36.802 66.930 119.550 1.00 55.53 270 GLY B CA 1
ATOM 4566 C C . GLY B 1 270 ? -38.189 66.410 119.257 1.00 56.55 270 GLY B C 1
ATOM 4567 O O . GLY B 1 270 ? -39.115 67.206 119.071 1.00 57.62 270 GLY B O 1
ATOM 4568 N N . ASN B 1 271 ? -38.352 65.091 119.230 1.00 52.93 271 ASN B N 1
ATOM 4569 C CA . ASN B 1 271 ? -39.619 64.465 118.896 1.00 49.98 271 ASN B CA 1
ATOM 4570 C C . ASN B 1 271 ? -40.500 64.222 120.112 1.00 53.03 271 ASN B C 1
ATOM 4571 O O . ASN B 1 271 ? -41.687 63.925 119.946 1.00 50.91 271 ASN B O 1
ATOM 4576 N N . SER B 1 272 ? -39.950 64.338 121.319 1.00 52.69 272 SER B N 1
ATOM 4577 C CA . SER B 1 272 ? -40.726 64.247 122.549 1.00 60.52 272 SER B CA 1
ATOM 4578 C C . SER B 1 272 ? -40.761 65.564 123.313 1.00 65.23 272 SER B C 1
ATOM 4579 O O . SER B 1 272 ? -41.280 65.602 124.434 1.00 62.63 272 SER B O 1
ATOM 4582 N N . ASN B 1 273 ? -40.217 66.639 122.735 1.00 69.79 273 ASN B N 1
ATOM 4583 C CA . ASN B 1 273 ? -40.068 67.925 123.418 1.00 78.10 273 ASN B CA 1
ATOM 4584 C C . ASN B 1 273 ? -39.283 67.774 124.719 1.00 81.57 273 ASN B C 1
ATOM 4585 O O . ASN B 1 273 ? -39.541 68.479 125.699 1.00 85.26 273 ASN B O 1
ATOM 4590 N N . LYS B 1 274 ? -38.329 66.836 124.722 1.00 89.82 274 LYS B N 1
ATOM 4591 C CA . LYS B 1 274 ? -37.517 66.482 125.893 1.00 89.80 274 LYS B CA 1
ATOM 4592 C C . LYS B 1 274 ? -38.386 66.137 127.108 1.00 94.41 274 LYS B C 1
ATOM 4593 O O . LYS B 1 274 ? -37.922 66.145 128.252 1.00 101.39 274 LYS B O 1
ATOM 4599 N N . ASP B 1 275 ? -39.641 65.761 126.856 1.00 75.21 275 ASP B N 1
ATOM 4600 C CA . ASP B 1 275 ? -40.582 65.335 127.890 1.00 69.50 275 ASP B CA 1
ATOM 4601 C C . ASP B 1 275 ? -40.700 63.816 127.823 1.00 67.79 275 ASP B C 1
ATOM 4602 O O . ASP B 1 275 ? -41.251 63.274 126.857 1.00 65.88 275 ASP B O 1
ATOM 4607 N N . TYR B 1 276 ? -40.191 63.138 128.858 1.00 60.36 276 TYR B N 1
ATOM 4608 C CA . TYR B 1 276 ? -40.104 61.678 128.841 1.00 61.46 276 TYR B CA 1
ATOM 4609 C C . TYR B 1 276 ? -41.464 61.034 128.600 1.00 60.25 276 TYR B C 1
ATOM 4610 O O . TYR B 1 276 ? -41.559 60.004 127.921 1.00 54.37 276 TYR B O 1
ATOM 4619 N N . ARG B 1 277 ? -42.530 61.636 129.139 1.00 66.91 277 ARG B N 1
ATOM 4620 C CA . ARG B 1 277 ? -43.865 61.058 129.011 1.00 66.68 277 ARG B CA 1
ATOM 4621 C C . ARG B 1 277 ? -44.259 60.843 127.555 1.00 58.86 277 ARG B C 1
ATOM 4622 O O . ARG B 1 277 ? -44.985 59.892 127.245 1.00 62.36 277 ARG B O 1
ATOM 4630 N N . ARG B 1 278 ? -43.798 61.707 126.652 1.00 60.17 278 ARG B N 1
ATOM 4631 C CA . ARG B 1 278 ? -44.172 61.601 125.248 1.00 60.19 278 ARG B CA 1
ATOM 4632 C C . ARG B 1 278 ? -43.323 60.605 124.468 1.00 54.95 278 ARG B C 1
ATOM 4633 O O . ARG B 1 278 ? -43.635 60.342 123.302 1.00 48.79 278 ARG B O 1
ATOM 4641 N N . GLN B 1 279 ? -42.263 60.054 125.066 1.00 52.17 279 GLN B N 1
ATOM 4642 C CA . GLN B 1 279 ? -41.426 59.099 124.340 1.00 48.05 279 GLN B CA 1
ATOM 4643 C C . GLN B 1 279 ? -42.195 57.876 123.847 1.00 47.02 279 GLN B C 1
ATOM 4644 O O . GLN B 1 279 ? -42.043 57.521 122.665 1.00 42.45 279 GLN B O 1
ATOM 4650 N N . PRO B 1 280 ? -43.012 57.188 124.662 1.00 48.92 280 PRO B N 1
ATOM 4651 C CA . PRO B 1 280 ? -43.689 55.981 124.144 1.00 48.70 280 PRO B CA 1
ATOM 4652 C C . PRO B 1 280 ? -44.584 56.247 122.943 1.00 46.19 280 PRO B C 1
ATOM 4653 O O . PRO B 1 280 ? -44.517 55.506 121.950 1.00 50.50 280 PRO B O 1
ATOM 4657 N N . ALA B 1 281 ? -45.418 57.290 123.004 1.00 49.56 281 ALA B N 1
ATOM 4658 C CA . ALA B 1 281 ? -46.319 57.597 121.895 1.00 54.53 281 ALA B CA 1
ATOM 4659 C C . ALA B 1 281 ? -45.561 57.680 120.577 1.00 54.10 281 ALA B C 1
ATOM 4660 O O . ALA B 1 281 ? -45.952 57.055 119.583 1.00 52.02 281 ALA B O 1
ATOM 4662 N N . VAL B 1 282 ? -44.458 58.437 120.561 1.00 50.55 282 VAL B N 1
ATOM 4663 C CA . VAL B 1 282 ? -43.606 58.513 119.374 1.00 47.23 282 VAL B CA 1
ATOM 4664 C C . VAL B 1 282 ? -43.292 57.112 118.868 1.00 44.32 282 VAL B C 1
ATOM 4665 O O . VAL B 1 282 ? -43.597 56.759 117.722 1.00 45.00 282 VAL B O 1
ATOM 4669 N N . ALA B 1 283 ? -42.719 56.279 119.741 1.00 43.29 283 ALA B N 1
ATOM 4670 C CA . ALA B 1 283 ? -42.407 54.907 119.356 1.00 39.42 283 ALA B CA 1
ATOM 4671 C C . ALA B 1 283 ? -43.648 54.200 118.830 1.00 46.09 283 ALA B C 1
ATOM 4672 O O . ALA B 1 283 ? -43.614 53.567 117.768 1.00 44.05 283 ALA B O 1
ATOM 4674 N N . GLU B 1 284 ? -44.769 54.339 119.542 1.00 47.61 284 GLU B N 1
ATOM 4675 C CA . GLU B 1 284 ? -46.007 53.715 119.090 1.00 50.08 284 GLU B CA 1
ATOM 4676 C C . GLU B 1 284 ? -46.369 54.196 117.691 1.00 47.38 284 GLU B C 1
ATOM 4677 O O . GLU B 1 284 ? -46.669 53.388 116.801 1.00 47.65 284 GLU B O 1
ATOM 4683 N N . SER B 1 285 ? -46.294 55.513 117.467 1.00 44.41 285 SER B N 1
ATOM 4684 C CA . SER B 1 285 ? -46.557 56.056 116.139 1.00 45.28 285 SER B CA 1
ATOM 4685 C C . SER B 1 285 ? -45.704 55.354 115.093 1.00 46.79 285 SER B C 1
ATOM 4686 O O . SER B 1 285 ? -46.201 54.943 114.035 1.00 43.67 285 SER B O 1
ATOM 4689 N N . VAL B 1 286 ? -44.415 55.171 115.396 1.00 45.68 286 VAL B N 1
ATOM 4690 C CA . VAL B 1 286 ? -43.521 54.511 114.451 1.00 46.22 286 VAL B CA 1
ATOM 4691 C C . VAL B 1 286 ? -44.043 53.122 114.121 1.00 47.61 286 VAL B C 1
ATOM 4692 O O . VAL B 1 286 ? -44.168 52.748 112.947 1.00 48.24 286 VAL B O 1
ATOM 4696 N N . VAL B 1 287 ? -44.395 52.350 115.155 1.00 50.62 287 VAL B N 1
ATOM 4697 C CA . VAL B 1 287 ? -44.939 51.017 114.919 1.00 53.62 287 VAL B CA 1
ATOM 4698 C C . VAL B 1 287 ? -46.165 51.109 114.026 1.00 57.09 287 VAL B C 1
ATOM 4699 O O . VAL B 1 287 ? -46.317 50.337 113.069 1.00 58.92 287 VAL B O 1
ATOM 4703 N N . ALA B 1 288 ? -47.030 52.094 114.290 1.00 47.09 288 ALA B N 1
ATOM 4704 C CA . ALA B 1 288 ? -48.222 52.264 113.469 1.00 52.28 288 ALA B CA 1
ATOM 4705 C C . ALA B 1 288 ? -47.850 52.481 112.010 1.00 50.44 288 ALA B C 1
ATOM 4706 O O . ALA B 1 288 ? -48.470 51.901 111.110 1.00 53.95 288 ALA B O 1
ATOM 4708 N N . GLN B 1 289 ? -46.817 53.290 111.755 1.00 51.94 289 GLN B N 1
ATOM 4709 C CA . GLN B 1 289 ? -46.390 53.504 110.378 1.00 50.15 289 GLN B CA 1
ATOM 4710 C C . GLN B 1 289 ? -45.888 52.208 109.761 1.00 53.91 289 GLN B C 1
ATOM 4711 O O . GLN B 1 289 ? -46.155 51.928 108.586 1.00 56.88 289 GLN B O 1
ATOM 4717 N N . ILE B 1 290 ? -45.180 51.391 110.544 1.00 52.69 290 ILE B N 1
ATOM 4718 C CA . ILE B 1 290 ? -44.769 50.088 110.036 1.00 56.70 290 ILE B CA 1
ATOM 4719 C C . ILE B 1 290 ? -45.989 49.200 109.849 1.00 60.77 290 ILE B C 1
ATOM 4720 O O . ILE B 1 290 ? -46.017 48.344 108.954 1.00 62.04 290 ILE B O 1
ATOM 4725 N N . LYS B 1 291 ? -47.021 49.397 110.675 1.00 63.86 291 LYS B N 1
ATOM 4726 C CA . LYS B 1 291 ? -48.264 48.655 110.506 1.00 71.65 291 LYS B CA 1
ATOM 4727 C C . LYS B 1 291 ? -48.936 48.996 109.183 1.00 70.32 291 LYS B C 1
ATOM 4728 O O . LYS B 1 291 ? -49.550 48.130 108.548 1.00 75.47 291 LYS B O 1
ATOM 4734 N N . ASP B 1 292 ? -48.845 50.257 108.757 1.00 60.91 292 ASP B N 1
ATOM 4735 C CA . ASP B 1 292 ? -49.446 50.705 107.510 1.00 62.21 292 ASP B CA 1
ATOM 4736 C C . ASP B 1 292 ? -48.542 50.491 106.307 1.00 65.65 292 ASP B C 1
ATOM 4737 O O . ASP B 1 292 ? -48.796 51.063 105.243 1.00 66.60 292 ASP B O 1
ATOM 4742 N N . GLY B 1 293 ? -47.484 49.709 106.441 1.00 63.35 293 GLY B N 1
ATOM 4743 C CA . GLY B 1 293 ? -46.699 49.363 105.274 1.00 64.92 293 GLY B CA 1
ATOM 4744 C C . GLY B 1 293 ? -45.618 50.341 104.885 1.00 67.61 293 GLY B C 1
ATOM 4745 O O . GLY B 1 293 ? -45.200 50.349 103.718 1.00 65.53 293 GLY B O 1
ATOM 4746 N N . ASN B 1 294 ? -45.158 51.166 105.823 1.00 63.28 294 ASN B N 1
ATOM 4747 C CA . ASN B 1 294 ? -43.920 51.911 105.656 1.00 59.67 294 ASN B CA 1
ATOM 4748 C C . ASN B 1 294 ? -42.812 50.933 105.282 1.00 64.49 294 ASN B C 1
ATOM 4749 O O . ASN B 1 294 ? -42.939 49.719 105.473 1.00 71.85 294 ASN B O 1
ATOM 4754 N N . ARG B 1 295 ? -41.758 51.439 104.660 1.00 59.17 295 ARG B N 1
ATOM 4755 C CA . ARG B 1 295 ? -40.602 50.613 104.373 1.00 62.05 295 ARG B CA 1
ATOM 4756 C C . ARG B 1 295 ? -39.285 51.258 104.762 1.00 49.02 295 ARG B C 1
ATOM 4757 O O . ARG B 1 295 ? -38.275 50.556 104.856 1.00 49.27 295 ARG B O 1
ATOM 4765 N N . SER B 1 296 ? -39.270 52.563 105.013 1.00 50.16 296 SER B N 1
ATOM 4766 C CA . SER B 1 296 ? -38.015 53.256 105.233 1.00 50.24 296 SER B CA 1
ATOM 4767 C C . SER B 1 296 ? -37.552 53.172 106.672 1.00 45.22 296 SER B C 1
ATOM 4768 O O . SER B 1 296 ? -36.347 53.242 106.916 1.00 38.85 296 SER B O 1
ATOM 4771 N N . ILE B 1 297 ? -38.473 53.045 107.627 1.00 44.69 297 ILE B N 1
ATOM 4772 C CA . ILE B 1 297 ? -38.106 53.085 109.040 1.00 47.53 297 ILE B CA 1
ATOM 4773 C C . ILE B 1 297 ? -37.403 51.788 109.416 1.00 49.53 297 ILE B C 1
ATOM 4774 O O . ILE B 1 297 ? -37.960 50.694 109.270 1.00 49.88 297 ILE B O 1
ATOM 4779 N N . ILE B 1 298 ? -36.178 51.909 109.918 1.00 40.64 298 ILE B N 1
ATOM 4780 C CA . ILE B 1 298 ? -35.352 50.753 110.228 1.00 37.54 298 ILE B CA 1
ATOM 4781 C C . ILE B 1 298 ? -35.094 50.594 111.725 1.00 43.30 298 ILE B C 1
ATOM 4782 O O . ILE B 1 298 ? -34.664 49.507 112.153 1.00 42.49 298 ILE B O 1
ATOM 4787 N N . GLY B 1 299 ? -35.356 51.617 112.533 1.00 40.78 299 GLY B N 1
ATOM 4788 C CA . GLY B 1 299 ? -35.029 51.512 113.943 1.00 40.06 299 GLY B CA 1
ATOM 4789 C C . GLY B 1 299 ? -35.531 52.692 114.746 1.00 41.06 299 GLY B C 1
ATOM 4790 O O . GLY B 1 299 ? -36.060 53.669 114.210 1.00 40.34 299 GLY B O 1
ATOM 4791 N N . LEU B 1 300 ? -35.340 52.569 116.058 1.00 35.39 300 LEU B N 1
ATOM 4792 C CA . LEU B 1 300 ? -35.733 53.554 117.050 1.00 40.16 300 LEU B CA 1
ATOM 4793 C C . LEU B 1 300 ? -34.553 53.862 117.958 1.00 39.72 300 LEU B C 1
ATOM 4794 O O . LEU B 1 300 ? -33.667 53.025 118.156 1.00 39.71 300 LEU B O 1
ATOM 4799 N N . MET B 1 301 ? -34.555 55.071 118.513 1.00 42.22 301 MET B N 1
ATOM 4800 C CA . MET B 1 301 ? -33.671 55.431 119.614 1.00 44.78 301 MET B CA 1
ATOM 4801 C C . MET B 1 301 ? -34.520 55.855 120.803 1.00 47.56 301 MET B C 1
ATOM 4802 O O . MET B 1 301 ? -35.457 56.647 120.655 1.00 44.08 301 MET B O 1
ATOM 4807 N N . ILE B 1 302 ? -34.191 55.317 121.974 1.00 41.03 302 ILE B N 1
ATOM 4808 C CA . ILE B 1 302 ? -34.928 55.560 123.206 1.00 46.76 302 ILE B CA 1
ATOM 4809 C C . ILE B 1 302 ? -33.939 55.913 124.310 1.00 44.69 302 ILE B C 1
ATOM 4810 O O . ILE B 1 302 ? -32.965 55.183 124.541 1.00 44.44 302 ILE B O 1
ATOM 4815 N N . GLU B 1 303 ? -34.184 57.038 124.977 1.00 47.74 303 GLU B N 1
ATOM 4816 C CA . GLU B 1 303 ? -33.417 57.436 126.152 1.00 51.56 303 GLU B CA 1
ATOM 4817 C C . GLU B 1 303 ? -34.106 56.849 127.378 1.00 49.43 303 GLU B C 1
ATOM 4818 O O . GLU B 1 303 ? -35.226 57.245 127.719 1.00 53.12 303 GLU B O 1
ATOM 4824 N N . SER B 1 304 ? -33.440 55.905 128.037 1.00 45.76 304 SER B N 1
ATOM 4825 C CA . SER B 1 304 ? -34.062 55.108 129.086 1.00 50.43 304 SER B CA 1
ATOM 4826 C C . SER B 1 304 ? -33.093 54.911 130.240 1.00 54.81 304 SER B C 1
ATOM 4827 O O . SER B 1 304 ? -31.970 54.445 130.037 1.00 54.24 304 SER B O 1
ATOM 4830 N N . ASN B 1 305 ? -33.536 55.237 131.445 1.00 60.11 305 ASN B N 1
ATOM 4831 C CA . ASN B 1 305 ? -32.736 55.084 132.651 1.00 66.00 305 ASN B CA 1
ATOM 4832 C C . ASN B 1 305 ? -33.429 54.114 133.603 1.00 65.71 305 ASN B C 1
ATOM 4833 O O . ASN B 1 305 ? -34.530 53.626 133.338 1.00 64.51 305 ASN B O 1
ATOM 4838 N N . ILE B 1 306 ? -32.761 53.825 134.720 1.00 54.30 306 ILE B N 1
ATOM 4839 C CA . ILE B 1 306 ? -33.403 53.047 135.774 1.00 62.16 306 ILE B CA 1
ATOM 4840 C C . ILE B 1 306 ? -34.588 53.814 136.347 1.00 64.85 306 ILE B C 1
ATOM 4841 O O . ILE B 1 306 ? -35.662 53.244 136.578 1.00 61.09 306 ILE B O 1
ATOM 4846 N N . HIS B 1 307 ? -34.420 55.117 136.568 1.00 80.40 307 HIS B N 1
ATOM 4847 C CA . HIS B 1 307 ? -35.479 55.991 137.051 1.00 90.14 307 HIS B CA 1
ATOM 4848 C C . HIS B 1 307 ? -35.661 57.148 136.076 1.00 94.21 307 HIS B C 1
ATOM 4849 O O . HIS B 1 307 ? -34.835 57.382 135.191 1.00 88.49 307 HIS B O 1
ATOM 4856 N N . GLU B 1 308 ? -36.752 57.886 136.256 1.00 125.19 308 GLU B N 1
ATOM 4857 C CA . GLU B 1 308 ? -37.229 58.864 135.287 1.00 123.03 308 GLU B CA 1
ATOM 4858 C C . GLU B 1 308 ? -37.171 60.272 135.873 1.00 133.63 308 GLU B C 1
ATOM 4859 O O . GLU B 1 308 ? -36.776 60.481 137.024 1.00 134.25 308 GLU B O 1
ATOM 4865 N N . GLY B 1 309 ? -37.568 61.245 135.055 1.00 119.25 309 GLY B N 1
ATOM 4866 C CA . GLY B 1 309 ? -37.684 62.627 135.485 1.00 123.31 309 GLY B CA 1
ATOM 4867 C C . GLY B 1 309 ? -36.405 63.228 136.032 1.00 127.53 309 GLY B C 1
ATOM 4868 O O . GLY B 1 309 ? -36.029 64.342 135.671 1.00 127.71 309 GLY B O 1
ATOM 4869 N N . ASP B 1 328 ? -33.916 65.239 133.588 1.00 128.04 328 ASP B N 1
ATOM 4870 C CA . ASP B 1 328 ? -33.621 64.769 132.239 1.00 123.82 328 ASP B CA 1
ATOM 4871 C C . ASP B 1 328 ? -34.897 64.426 131.468 1.00 119.37 328 ASP B C 1
ATOM 4872 O O . ASP B 1 328 ? -36.001 64.767 131.893 1.00 121.00 328 ASP B O 1
ATOM 4877 N N . ALA B 1 329 ? -34.732 63.746 130.333 1.00 91.49 329 ALA B N 1
ATOM 4878 C CA . ALA B 1 329 ? -35.852 63.316 129.503 1.00 80.03 329 ALA B CA 1
ATOM 4879 C C . ALA B 1 329 ? -35.937 61.800 129.377 1.00 71.29 329 ALA B C 1
ATOM 4880 O O . ALA B 1 329 ? -36.660 61.301 128.506 1.00 65.52 329 ALA B O 1
ATOM 4882 N N . CYS B 1 330 ? -35.223 61.060 130.219 1.00 71.48 330 CYS B N 1
ATOM 4883 C CA . CYS B 1 330 ? -35.196 59.607 130.134 1.00 61.85 330 CYS B CA 1
ATOM 4884 C C . CYS B 1 330 ? -36.473 59.009 130.717 1.00 66.44 330 CYS B C 1
ATOM 4885 O O . CYS B 1 330 ? -37.033 59.531 131.685 1.00 71.13 330 CYS B O 1
ATOM 4888 N N . ILE B 1 331 ? -36.935 57.911 130.120 1.00 52.14 331 ILE B N 1
ATOM 4889 C CA . ILE B 1 331 ? -38.024 57.137 130.701 1.00 57.21 331 ILE B CA 1
ATOM 4890 C C . ILE B 1 331 ? -37.440 56.144 131.698 1.00 58.49 331 ILE B C 1
ATOM 4891 O O . ILE B 1 331 ? -36.259 55.789 131.645 1.00 50.08 331 ILE B O 1
ATOM 4896 N N . SER B 1 332 ? -38.280 55.688 132.622 1.00 58.12 332 SER B N 1
ATOM 4897 C CA . SER B 1 332 ? -37.834 54.727 133.617 1.00 60.90 332 SER B CA 1
ATOM 4898 C C . SER B 1 332 ? -37.672 53.347 132.988 1.00 48.66 332 SER B C 1
ATOM 4899 O O . SER B 1 332 ? -38.158 53.075 131.887 1.00 47.09 332 SER B O 1
ATOM 4902 N N . TRP B 1 333 ? -36.980 52.461 133.710 1.00 54.09 333 TRP B N 1
ATOM 4903 C CA . TRP B 1 333 ? -36.805 51.105 133.203 1.00 57.23 333 TRP B CA 1
ATOM 4904 C C . TRP B 1 333 ? -38.134 50.371 133.102 1.00 60.67 333 TRP B C 1
ATOM 4905 O O . TRP B 1 333 ? -38.310 49.528 132.217 1.00 53.74 333 TRP B O 1
ATOM 4916 N N . GLU B 1 334 ? -39.072 50.666 134.002 1.00 59.53 334 GLU B N 1
ATOM 4917 C CA . GLU B 1 334 ? -40.394 50.054 133.933 1.00 61.37 334 GLU B CA 1
ATOM 4918 C C . GLU B 1 334 ? -41.088 50.414 132.625 1.00 56.94 334 GLU B C 1
ATOM 4919 O O . GLU B 1 334 ? -41.606 49.538 131.913 1.00 55.38 334 GLU B O 1
ATOM 4925 N N . MET B 1 335 ? -41.102 51.709 132.293 1.00 57.51 335 MET B N 1
ATOM 4926 C CA . MET B 1 335 ? -41.683 52.153 131.031 1.00 55.43 335 MET B CA 1
ATOM 4927 C C . MET B 1 335 ? -40.956 51.540 129.842 1.00 50.77 335 MET B C 1
ATOM 4928 O O . MET B 1 335 ? -41.589 51.155 128.856 1.00 49.01 335 MET B O 1
ATOM 4933 N N . THR B 1 336 ? -39.627 51.442 129.917 1.00 51.54 336 THR B N 1
ATOM 4934 C CA . THR B 1 336 ? -38.855 50.865 128.819 1.00 50.13 336 THR B CA 1
ATOM 4935 C C . THR B 1 336 ? -39.229 49.406 128.594 1.00 48.95 336 THR B C 1
ATOM 4936 O O . THR B 1 336 ? -39.490 48.980 127.462 1.00 49.47 336 THR B O 1
ATOM 4940 N N . ASP B 1 337 ? -39.224 48.621 129.670 1.00 52.55 337 ASP B N 1
ATOM 4941 C CA . ASP B 1 337 ? -39.619 47.220 129.613 1.00 53.38 337 ASP B CA 1
ATOM 4942 C C . ASP B 1 337 ? -40.999 47.065 128.984 1.00 52.18 337 ASP B C 1
ATOM 4943 O O . ASP B 1 337 ? -41.182 46.295 128.028 1.00 56.58 337 ASP B O 1
ATOM 4948 N N . ALA B 1 338 ? -41.983 47.813 129.499 1.00 47.21 338 ALA B N 1
ATOM 4949 C CA . ALA B 1 338 ? -43.344 47.700 128.981 1.00 49.33 338 ALA B CA 1
ATOM 4950 C C . ALA B 1 338 ? -43.422 48.107 127.514 1.00 50.47 338 ALA B C 1
ATOM 4951 O O . ALA B 1 338 ? -44.066 47.426 126.706 1.00 51.91 338 ALA B O 1
ATOM 4953 N N . LEU B 1 339 ? -42.772 49.214 127.152 1.00 48.19 339 LEU B N 1
ATOM 4954 C CA . LEU B 1 339 ? -42.847 49.717 125.785 1.00 52.01 339 LEU B CA 1
ATOM 4955 C C . LEU B 1 339 ? -42.246 48.725 124.801 1.00 46.97 339 LEU B C 1
ATOM 4956 O O . LEU B 1 339 ? -42.836 48.439 123.752 1.00 51.62 339 LEU B O 1
ATOM 4961 N N . LEU B 1 340 ? -41.066 48.190 125.123 1.00 46.61 340 LEU B N 1
ATOM 4962 C CA . LEU B 1 340 ? -40.414 47.266 124.203 1.00 45.70 340 LEU B CA 1
ATOM 4963 C C . LEU B 1 340 ? -41.187 45.959 124.093 1.00 49.73 340 LEU B C 1
ATOM 4964 O O . LEU B 1 340 ? -41.298 45.394 122.998 1.00 49.12 340 LEU B O 1
ATOM 4969 N N . ARG B 1 341 ? -41.749 45.469 125.205 1.00 52.52 341 ARG B N 1
ATOM 4970 C CA . ARG B 1 341 ? -42.572 44.266 125.121 1.00 55.84 341 ARG B CA 1
ATOM 4971 C C . ARG B 1 341 ? -43.814 44.504 124.267 1.00 52.47 341 ARG B C 1
ATOM 4972 O O . ARG B 1 341 ? -44.198 43.645 123.464 1.00 57.05 341 ARG B O 1
ATOM 4980 N N . GLU B 1 342 ? -44.448 45.671 124.419 1.00 54.46 342 GLU B N 1
ATOM 4981 C CA . GLU B 1 342 ? -45.621 46.004 123.613 1.00 58.07 342 GLU B CA 1
ATOM 4982 C C . GLU B 1 342 ? -45.271 46.077 122.129 1.00 59.67 342 GLU B C 1
ATOM 4983 O O . GLU B 1 342 ? -46.005 45.558 121.277 1.00 57.42 342 GLU B O 1
ATOM 4989 N N . ILE B 1 343 ? -44.154 46.734 121.803 1.00 53.03 343 ILE B N 1
ATOM 4990 C CA . ILE B 1 343 ? -43.706 46.819 120.413 1.00 50.69 343 ILE B CA 1
ATOM 4991 C C . ILE B 1 343 ? -43.468 45.425 119.847 1.00 54.59 343 ILE B C 1
ATOM 4992 O O . ILE B 1 343 ? -43.909 45.099 118.735 1.00 57.91 343 ILE B O 1
ATOM 4997 N N . HIS B 1 344 ? -42.761 44.583 120.607 1.00 52.11 344 HIS B N 1
ATOM 4998 C CA . HIS B 1 344 ? -42.487 43.220 120.163 1.00 57.95 344 HIS B CA 1
ATOM 4999 C C . HIS B 1 344 ? -43.776 42.450 119.913 1.00 62.02 344 HIS B C 1
ATOM 5000 O O . HIS B 1 344 ? -43.884 41.707 118.930 1.00 68.92 344 HIS B O 1
ATOM 5007 N N . GLN B 1 345 ? -44.764 42.614 120.793 1.00 64.75 345 GLN B N 1
ATOM 5008 C CA . GLN B 1 345 ? -46.035 41.920 120.612 1.00 73.08 345 GLN B CA 1
ATOM 5009 C C . GLN B 1 345 ? -46.762 42.409 119.366 1.00 78.22 345 GLN B C 1
ATOM 5010 O O . GLN B 1 345 ? -47.376 41.615 118.643 1.00 83.40 345 GLN B O 1
ATOM 5016 N N . ASP B 1 346 ? -46.702 43.714 119.095 1.00 78.43 346 ASP B N 1
ATOM 5017 C CA . ASP B 1 346 ? -47.444 44.273 117.972 1.00 81.02 346 ASP B CA 1
ATOM 5018 C C . ASP B 1 346 ? -46.778 44.030 116.623 1.00 83.94 346 ASP B C 1
ATOM 5019 O O . ASP B 1 346 ? -47.473 44.035 115.601 1.00 90.90 346 ASP B O 1
ATOM 5024 N N . LEU B 1 347 ? -45.464 43.817 116.585 1.00 85.88 347 LEU B N 1
ATOM 5025 C CA . LEU B 1 347 ? -44.732 43.792 115.322 1.00 87.58 347 LEU B CA 1
ATOM 5026 C C . LEU B 1 347 ? -44.477 42.394 114.761 1.00 100.01 347 LEU B C 1
ATOM 5027 O O . LEU B 1 347 ? -43.895 42.286 113.677 1.00 104.05 347 LEU B O 1
ATOM 5032 N N . ASN B 1 348 ? -44.895 41.329 115.453 1.00 106.96 348 ASN B N 1
ATOM 5033 C CA . ASN B 1 348 ? -44.419 39.986 115.119 1.00 110.92 348 ASN B CA 1
ATOM 5034 C C . ASN B 1 348 ? -44.751 39.559 113.690 1.00 117.79 348 ASN B C 1
ATOM 5035 O O . ASN B 1 348 ? -44.053 38.701 113.137 1.00 120.56 348 ASN B O 1
ATOM 5040 N N . GLY B 1 349 ? -45.787 40.131 113.079 1.00 103.88 349 GLY B N 1
ATOM 5041 C CA . GLY B 1 349 ? -46.156 39.773 111.719 1.00 102.85 349 GLY B CA 1
ATOM 5042 C C . GLY B 1 349 ? -45.566 40.633 110.614 1.00 104.96 349 GLY B C 1
ATOM 5043 O O . GLY B 1 349 ? -44.987 40.116 109.651 1.00 104.48 349 GLY B O 1
ATOM 5044 N N . GLN B 1 350 ? -45.690 41.950 110.760 1.00 117.86 350 GLN B N 1
ATOM 5045 C CA . GLN B 1 350 ? -45.496 42.903 109.674 1.00 116.90 350 GLN B CA 1
ATOM 5046 C C . GLN B 1 350 ? -44.042 43.316 109.472 1.00 113.41 350 GLN B C 1
ATOM 5047 O O . GLN B 1 350 ? -43.760 44.082 108.544 1.00 112.27 350 GLN B O 1
ATOM 5053 N N . LEU B 1 351 ? -43.110 42.827 110.291 1.00 94.60 351 LEU B N 1
ATOM 5054 C CA . LEU B 1 351 ? -41.729 43.272 110.148 1.00 93.24 351 LEU B CA 1
ATOM 5055 C C . LEU B 1 351 ? -41.061 42.639 108.940 1.00 92.73 351 LEU B C 1
ATOM 5056 O O . LEU B 1 351 ? -40.169 43.245 108.336 1.00 89.80 351 LEU B O 1
ATOM 5061 N N . THR B 1 352 ? -41.496 41.442 108.566 1.00 98.99 352 THR B N 1
ATOM 5062 C CA . THR B 1 352 ? -40.909 40.692 107.471 1.00 97.10 352 THR B CA 1
ATOM 5063 C C . THR B 1 352 ? -41.680 40.854 106.167 1.00 99.36 352 THR B C 1
ATOM 5064 O O . THR B 1 352 ? -41.267 40.303 105.142 1.00 94.68 352 THR B O 1
ATOM 5068 N N . ALA B 1 353 ? -42.780 41.608 106.178 1.00 103.29 353 ALA B N 1
ATOM 5069 C CA . ALA B 1 353 ? -43.561 41.885 104.981 1.00 102.73 353 ALA B CA 1
ATOM 5070 C C . ALA B 1 353 ? -43.056 43.105 104.209 1.00 104.26 353 ALA B C 1
ATOM 5071 O O . ALA B 1 353 ? -43.802 43.659 103.394 1.00 107.29 353 ALA B O 1
ATOM 5073 N N . ARG B 1 354 ? -41.819 43.542 104.455 1.00 102.46 354 ARG B N 1
ATOM 5074 C CA . ARG B 1 354 ? -41.173 44.599 103.681 1.00 101.27 354 ARG B CA 1
ATOM 5075 C C . ARG B 1 354 ? -39.926 44.106 102.960 1.00 103.76 354 ARG B C 1
ATOM 5076 O O . ARG B 1 354 ? -39.465 44.769 102.027 1.00 106.30 354 ARG B O 1
ATOM 5084 N N . VAL B 1 355 ? -39.342 43.003 103.431 1.00 103.33 355 VAL B N 1
ATOM 5085 C CA . VAL B 1 355 ? -38.412 42.100 102.734 1.00 101.73 355 VAL B CA 1
ATOM 5086 C C . VAL B 1 355 ? -37.877 42.510 101.345 1.00 102.11 355 VAL B C 1
ATOM 5087 O O . VAL B 1 355 ? -38.610 42.913 100.436 1.00 103.95 355 VAL B O 1
ATOM 5091 N N . ASP C 1 4 ? -23.595 94.615 62.125 1.00 71.25 4 ASP C N 1
ATOM 5092 C CA . ASP C 1 4 ? -22.783 95.044 63.257 1.00 64.30 4 ASP C CA 1
ATOM 5093 C C . ASP C 1 4 ? -21.298 95.025 62.895 1.00 65.79 4 ASP C C 1
ATOM 5094 O O . ASP C 1 4 ? -20.850 94.194 62.103 1.00 60.37 4 ASP C O 1
ATOM 5099 N N . ALA C 1 5 ? -20.539 95.951 63.487 1.00 66.37 5 ALA C N 1
ATOM 5100 C CA . ALA C 1 5 ? -19.119 96.076 63.175 1.00 61.37 5 ALA C CA 1
ATOM 5101 C C . ALA C 1 5 ? -18.270 95.032 63.891 1.00 54.27 5 ALA C C 1
ATOM 5102 O O . ALA C 1 5 ? -17.178 94.699 63.415 1.00 51.54 5 ALA C O 1
ATOM 5104 N N . LEU C 1 6 ? -18.741 94.516 65.027 1.00 50.95 6 LEU C N 1
ATOM 5105 C CA . LEU C 1 6 ? -17.988 93.553 65.821 1.00 47.63 6 LEU C CA 1
ATOM 5106 C C . LEU C 1 6 ? -18.576 92.152 65.822 1.00 50.16 6 LEU C C 1
ATOM 5107 O O . LEU C 1 6 ? -17.823 91.185 65.951 1.00 44.48 6 LEU C O 1
ATOM 5112 N N . ASN C 1 7 ? -19.893 92.014 65.693 1.00 49.47 7 ASN C N 1
ATOM 5113 C CA . ASN C 1 7 ? -20.572 90.739 65.880 1.00 46.63 7 ASN C CA 1
ATOM 5114 C C . ASN C 1 7 ? -20.992 90.147 64.542 1.00 46.61 7 ASN C C 1
ATOM 5115 O O . ASN C 1 7 ? -21.558 90.849 63.694 1.00 47.92 7 ASN C O 1
ATOM 5120 N N . ASN C 1 8 ? -20.718 88.852 64.368 1.00 42.31 8 ASN C N 1
ATOM 5121 C CA . ASN C 1 8 ? -21.144 88.085 63.198 1.00 40.90 8 ASN C CA 1
ATOM 5122 C C . ASN C 1 8 ? -20.678 88.724 61.895 1.00 43.67 8 ASN C C 1
ATOM 5123 O O . ASN C 1 8 ? -21.388 88.691 60.887 1.00 39.77 8 ASN C O 1
ATOM 5128 N N . VAL C 1 9 ? -19.480 89.314 61.916 1.00 37.43 9 VAL C N 1
ATOM 5129 C CA . VAL C 1 9 ? -18.907 89.899 60.707 1.00 41.60 9 VAL C CA 1
ATOM 5130 C C . VAL C 1 9 ? -18.722 88.834 59.634 1.00 41.36 9 VAL C C 1
ATOM 5131 O O . VAL C 1 9 ? -18.880 89.103 58.437 1.00 41.61 9 VAL C O 1
ATOM 5135 N N . HIS C 1 10 ? -18.388 87.609 60.042 1.00 43.32 10 HIS C N 1
ATOM 5136 C CA . HIS C 1 10 ? -18.135 86.513 59.114 1.00 42.51 10 HIS C CA 1
ATOM 5137 C C . HIS C 1 10 ? -19.177 85.403 59.237 1.00 43.85 10 HIS C C 1
ATOM 5138 O O . HIS C 1 10 ? -18.880 84.233 58.979 1.00 40.61 10 HIS C O 1
ATOM 5145 N N . ILE C 1 11 ? -20.398 85.757 59.633 1.00 43.60 11 ILE C N 1
ATOM 5146 C CA . ILE C 1 11 ? -21.527 84.834 59.678 1.00 40.69 11 ILE C CA 1
ATOM 5147 C C . ILE C 1 11 ? -22.588 85.357 58.720 1.00 45.23 11 ILE C C 1
ATOM 5148 O O . ILE C 1 11 ? -23.037 86.503 58.846 1.00 42.67 11 ILE C O 1
ATOM 5153 N N . THR C 1 12 ? -22.988 84.523 57.764 1.00 42.92 12 THR C N 1
ATOM 5154 C CA . THR C 1 12 ? -23.972 84.934 56.775 1.00 50.58 12 THR C CA 1
ATOM 5155 C C . THR C 1 12 ? -25.378 84.439 57.081 1.00 53.26 12 THR C C 1
ATOM 5156 O O . THR C 1 12 ? -26.344 85.034 56.592 1.00 51.06 12 THR C O 1
ATOM 5160 N N . ASP C 1 13 ? -25.518 83.378 57.874 1.00 55.38 13 ASP C N 1
ATOM 5161 C CA . ASP C 1 13 ? -26.832 82.822 58.162 1.00 53.15 13 ASP C CA 1
ATOM 5162 C C . ASP C 1 13 ? -26.777 82.054 59.475 1.00 54.74 13 ASP C C 1
ATOM 5163 O O . ASP C 1 13 ? -25.722 81.558 59.881 1.00 45.96 13 ASP C O 1
ATOM 5168 N N . GLU C 1 14 ? -27.934 81.954 60.123 1.00 50.61 14 GLU C N 1
ATOM 5169 C CA . GLU C 1 14 ? -28.062 81.295 61.412 1.00 51.74 14 GLU C CA 1
ATOM 5170 C C . GLU C 1 14 ? -29.400 80.572 61.446 1.00 57.50 14 GLU C C 1
ATOM 5171 O O . GLU C 1 14 ? -30.427 81.156 61.088 1.00 56.00 14 GLU C O 1
ATOM 5177 N N . GLN C 1 15 ? -29.386 79.306 61.865 1.00 49.42 15 GLN C N 1
ATOM 5178 C CA . GLN C 1 15 ? -30.566 78.450 61.817 1.00 47.84 15 GLN C CA 1
ATOM 5179 C C . GLN C 1 15 ? -30.720 77.714 63.141 1.00 46.58 15 GLN C C 1
ATOM 5180 O O . GLN C 1 15 ? -29.838 76.942 63.531 1.00 42.00 15 GLN C O 1
ATOM 5186 N N . VAL C 1 16 ? -31.848 77.936 63.815 1.00 40.89 16 VAL C N 1
ATOM 5187 C CA . VAL C 1 16 ? -32.127 77.254 65.074 1.00 41.90 16 VAL C CA 1
ATOM 5188 C C . VAL C 1 16 ? -32.341 75.770 64.809 1.00 40.96 16 VAL C C 1
ATOM 5189 O O . VAL C 1 16 ? -33.180 75.384 63.985 1.00 43.67 16 VAL C O 1
ATOM 5193 N N . LEU C 1 17 ? -31.582 74.931 65.506 1.00 40.55 17 LEU C N 1
ATOM 5194 C CA . LEU C 1 17 ? -31.637 73.494 65.285 1.00 43.53 17 LEU C CA 1
ATOM 5195 C C . LEU C 1 17 ? -32.855 72.870 65.956 1.00 42.76 17 LEU C C 1
ATOM 5196 O O . LEU C 1 17 ? -33.369 73.374 66.959 1.00 40.46 17 LEU C O 1
ATOM 5201 N N . MET C 1 18 ? -33.319 71.762 65.378 1.00 40.68 18 MET C N 1
ATOM 5202 C CA . MET C 1 18 ? -34.312 70.921 66.035 1.00 42.54 18 MET C CA 1
ATOM 5203 C C . MET C 1 18 ? -33.848 70.572 67.445 1.00 42.29 18 MET C C 1
ATOM 5204 O O . MET C 1 18 ? -32.673 70.262 67.666 1.00 36.76 18 MET C O 1
ATOM 5209 N N . THR C 1 19 ? -34.777 70.659 68.415 1.00 38.17 19 THR C N 1
ATOM 5210 C CA . THR C 1 19 ? -34.428 70.465 69.816 1.00 31.33 19 THR C CA 1
ATOM 5211 C C . THR C 1 19 ? -34.519 68.994 70.198 1.00 33.52 19 THR C C 1
ATOM 5212 O O . THR C 1 19 ? -35.113 68.190 69.472 1.00 34.90 19 THR C O 1
ATOM 5216 N N . PRO C 1 20 ? -33.916 68.602 71.329 1.00 34.92 20 PRO C N 1
ATOM 5217 C CA . PRO C 1 20 ? -34.153 67.240 71.845 1.00 35.09 20 PRO C CA 1
ATOM 5218 C C . PRO C 1 20 ? -35.628 66.915 72.025 1.00 37.47 20 PRO C C 1
ATOM 5219 O O . PRO C 1 20 ? -36.059 65.794 71.717 1.00 34.67 20 PRO C O 1
ATOM 5223 N N . GLU C 1 21 ? -36.409 67.875 72.532 1.00 35.87 21 GLU C N 1
ATOM 5224 C CA . GLU C 1 21 ? -37.858 67.715 72.640 1.00 43.49 21 GLU C CA 1
ATOM 5225 C C . GLU C 1 21 ? -38.467 67.242 71.331 1.00 41.00 21 GLU C C 1
ATOM 5226 O O . GLU C 1 21 ? -39.190 66.239 71.290 1.00 45.71 21 GLU C O 1
ATOM 5232 N N . GLN C 1 22 ? -38.185 67.968 70.245 1.00 38.76 22 GLN C N 1
ATOM 5233 C CA . GLN C 1 22 ? -38.811 67.673 68.961 1.00 45.75 22 GLN C CA 1
ATOM 5234 C C . GLN C 1 22 ? -38.330 66.339 68.403 1.00 47.75 22 GLN C C 1
ATOM 5235 O O . GLN C 1 22 ? -39.136 65.538 67.910 1.00 43.88 22 GLN C O 1
ATOM 5241 N N . LEU C 1 23 ? -37.020 66.082 68.478 1.00 41.13 23 LEU C N 1
ATOM 5242 C CA . LEU C 1 23 ? -36.480 64.806 68.022 1.00 40.28 23 LEU C CA 1
ATOM 5243 C C . LEU C 1 23 ? -37.158 63.642 68.734 1.00 42.20 23 LEU C C 1
ATOM 5244 O O . LEU C 1 23 ? -37.590 62.675 68.096 1.00 42.55 23 LEU C O 1
ATOM 5249 N N . LYS C 1 24 ? -37.275 63.728 70.063 1.00 43.82 24 LYS C N 1
ATOM 5250 C CA . LYS C 1 24 ? -37.870 62.633 70.824 1.00 46.69 24 LYS C CA 1
ATOM 5251 C C . LYS C 1 24 ? -39.360 62.496 70.546 1.00 50.24 24 LYS C C 1
ATOM 5252 O O . LYS C 1 24 ? -39.889 61.378 70.522 1.00 48.77 24 LYS C O 1
ATOM 5258 N N . ALA C 1 25 ? -40.061 63.616 70.359 1.00 41.18 25 ALA C N 1
ATOM 5259 C CA . ALA C 1 25 ? -41.480 63.532 70.033 1.00 46.39 25 ALA C CA 1
ATOM 5260 C C . ALA C 1 25 ? -41.700 62.892 68.669 1.00 51.08 25 ALA C C 1
ATOM 5261 O O . ALA C 1 25 ? -42.700 62.194 68.467 1.00 53.79 25 ALA C O 1
ATOM 5263 N N . ALA C 1 26 ? -40.780 63.110 67.726 1.00 46.37 26 ALA C N 1
ATOM 5264 C CA . ALA C 1 26 ? -40.912 62.493 66.411 1.00 45.58 26 ALA C CA 1
ATOM 5265 C C . ALA C 1 26 ? -40.482 61.030 66.411 1.00 52.77 26 ALA C C 1
ATOM 5266 O O . ALA C 1 26 ? -40.962 60.250 65.581 1.00 53.20 26 ALA C O 1
ATOM 5268 N N . PHE C 1 27 ? -39.582 60.641 67.316 1.00 49.47 27 PHE C N 1
ATOM 5269 C CA . PHE C 1 27 ? -39.089 59.266 67.415 1.00 47.58 27 PHE C CA 1
ATOM 5270 C C . PHE C 1 27 ? -39.113 58.842 68.877 1.00 49.96 27 PHE C C 1
ATOM 5271 O O . PHE C 1 27 ? -38.065 58.770 69.535 1.00 45.29 27 PHE C O 1
ATOM 5279 N N . PRO C 1 28 ? -40.290 58.547 69.417 1.00 45.76 28 PRO C N 1
ATOM 5280 C CA . PRO C 1 28 ? -40.392 58.232 70.842 1.00 48.50 28 PRO C CA 1
ATOM 5281 C C . PRO C 1 28 ? -40.025 56.787 71.143 1.00 50.16 28 PRO C C 1
ATOM 5282 O O . PRO C 1 28 ? -39.960 55.927 70.263 1.00 49.79 28 PRO C O 1
ATOM 5286 N N . LEU C 1 29 ? -39.785 56.540 72.424 1.00 50.57 29 LEU C N 1
ATOM 5287 C CA . LEU C 1 29 ? -39.605 55.194 72.937 1.00 56.36 29 LEU C CA 1
ATOM 5288 C C . LEU C 1 29 ? -40.954 54.598 73.313 1.00 58.88 29 LEU C C 1
ATOM 5289 O O . LEU C 1 29 ? -41.867 55.304 73.747 1.00 56.10 29 LEU C O 1
ATOM 5294 N N . SER C 1 30 ? -41.075 53.289 73.130 1.00 56.67 30 SER C N 1
ATOM 5295 C CA . SER C 1 30 ? -42.203 52.563 73.686 1.00 61.72 30 SER C CA 1
ATOM 5296 C C . SER C 1 30 ? -41.883 52.133 75.115 1.00 63.21 30 SER C C 1
ATOM 5297 O O . SER C 1 30 ? -40.733 52.163 75.558 1.00 57.83 30 SER C O 1
ATOM 5300 N N . LEU C 1 31 ? -42.927 51.736 75.846 1.00 62.06 31 LEU C N 1
ATOM 5301 C CA . LEU C 1 31 ? -42.734 51.272 77.216 1.00 63.22 31 LEU C CA 1
ATOM 5302 C C . LEU C 1 31 ? -41.830 50.046 77.256 1.00 57.88 31 LEU C C 1
ATOM 5303 O O . LEU C 1 31 ? -40.998 49.901 78.163 1.00 58.06 31 LEU C O 1
ATOM 5308 N N . GLN C 1 32 ? -41.962 49.163 76.267 1.00 66.18 32 GLN C N 1
ATOM 5309 C CA . GLN C 1 32 ? -41.127 47.971 76.241 1.00 67.10 32 GLN C CA 1
ATOM 5310 C C . GLN C 1 32 ? -39.663 48.335 76.016 1.00 63.76 32 GLN C C 1
ATOM 5311 O O . GLN C 1 32 ? -38.783 47.834 76.725 1.00 58.40 32 GLN C O 1
ATOM 5317 N N . GLN C 1 33 ? -39.393 49.241 75.072 1.00 58.25 33 GLN C N 1
ATOM 5318 C CA . GLN C 1 33 ? -38.019 49.665 74.818 1.00 56.04 33 GLN C CA 1
ATOM 5319 C C . GLN C 1 33 ? -37.416 50.354 76.038 1.00 51.11 33 GLN C C 1
ATOM 5320 O O . GLN C 1 33 ? -36.255 50.110 76.398 1.00 50.37 33 GLN C O 1
ATOM 5326 N N . GLU C 1 34 ? -38.193 51.227 76.679 1.00 55.46 34 GLU C N 1
ATOM 5327 C CA . GLU C 1 34 ? -37.729 51.915 77.879 1.00 59.55 34 GLU C CA 1
ATOM 5328 C C . GLU C 1 34 ? -37.375 50.925 78.983 1.00 58.52 34 GLU C C 1
ATOM 5329 O O . GLU C 1 34 ? -36.324 51.049 79.629 1.00 53.05 34 GLU C O 1
ATOM 5335 N N . ALA C 1 35 ? -38.239 49.931 79.210 1.00 56.59 35 ALA C N 1
ATOM 5336 C CA . ALA C 1 35 ? -37.950 48.924 80.226 1.00 52.04 35 ALA C CA 1
ATOM 5337 C C . ALA C 1 35 ? -36.715 48.108 79.862 1.00 46.53 35 ALA C C 1
ATOM 5338 O O . ALA C 1 35 ? -35.894 47.789 80.731 1.00 45.22 35 ALA C O 1
ATOM 5340 N N . GLN C 1 36 ? -36.567 47.758 78.583 1.00 52.28 36 GLN C N 1
ATOM 5341 C CA . GLN C 1 36 ? -35.398 46.996 78.154 1.00 54.94 36 GLN C CA 1
ATOM 5342 C C . GLN C 1 36 ? -34.111 47.779 78.394 1.00 50.25 36 GLN C C 1
ATOM 5343 O O . GLN C 1 36 ? -33.108 47.218 78.854 1.00 46.60 36 GLN C O 1
ATOM 5349 N N . ILE C 1 37 ? -34.128 49.081 78.103 1.00 49.02 37 ILE C N 1
ATOM 5350 C CA . ILE C 1 37 ? -32.939 49.905 78.306 1.00 45.52 37 ILE C CA 1
ATOM 5351 C C . ILE C 1 37 ? -32.624 50.042 79.792 1.00 46.74 37 ILE C C 1
ATOM 5352 O O . ILE C 1 37 ? -31.459 49.951 80.202 1.00 37.58 37 ILE C O 1
ATOM 5357 N N . ALA C 1 38 ? -33.647 50.270 80.623 1.00 40.82 38 ALA C N 1
ATOM 5358 C CA . ALA C 1 38 ? -33.413 50.338 82.064 1.00 46.64 38 ALA C CA 1
ATOM 5359 C C . ALA C 1 38 ? -32.836 49.027 82.587 1.00 46.25 38 ALA C C 1
ATOM 5360 O O . ALA C 1 38 ? -31.932 49.027 83.434 1.00 43.56 38 ALA C O 1
ATOM 5362 N N . ASP C 1 39 ? -33.324 47.900 82.067 1.00 48.14 39 ASP C N 1
ATOM 5363 C CA . ASP C 1 39 ? -32.836 46.600 82.514 1.00 52.47 39 ASP C CA 1
ATOM 5364 C C . ASP C 1 39 ? -31.391 46.367 82.081 1.00 49.11 39 ASP C C 1
ATOM 5365 O O . ASP C 1 39 ? -30.589 45.820 82.847 1.00 47.81 39 ASP C O 1
ATOM 5370 N N . SER C 1 40 ? -31.035 46.775 80.860 1.00 45.22 40 SER C N 1
ATOM 5371 C CA . SER C 1 40 ? -29.650 46.617 80.423 1.00 42.87 40 SER C CA 1
ATOM 5372 C C . SER C 1 40 ? -28.715 47.525 81.216 1.00 39.66 40 SER C C 1
ATOM 5373 O O . SER C 1 40 ? -27.588 47.130 81.544 1.00 37.16 40 SER C O 1
ATOM 5376 N N . ARG C 1 41 ? -29.166 48.740 81.543 1.00 37.87 41 ARG C N 1
ATOM 5377 C CA . ARG C 1 41 ? -28.366 49.612 82.398 1.00 37.69 41 ARG C CA 1
ATOM 5378 C C . ARG C 1 41 ? -28.155 48.984 83.768 1.00 41.00 41 ARG C C 1
ATOM 5379 O O . ARG C 1 41 ? -27.046 49.028 84.317 1.00 35.30 41 ARG C O 1
ATOM 5387 N N . LYS C 1 42 ? -29.209 48.388 84.333 1.00 42.35 42 LYS C N 1
ATOM 5388 C CA . LYS C 1 42 ? -29.077 47.708 85.619 1.00 47.80 42 LYS C CA 1
ATOM 5389 C C . LYS C 1 42 ? -28.102 46.538 85.530 1.00 47.62 42 LYS C C 1
ATOM 5390 O O . LYS C 1 42 ? -27.291 46.329 86.438 1.00 48.72 42 LYS C O 1
ATOM 5396 N N . SER C 1 43 ? -28.164 45.766 84.441 1.00 37.27 43 SER C N 1
ATOM 5397 C CA . SER C 1 43 ? -27.253 44.633 84.278 1.00 41.66 43 SER C CA 1
ATOM 5398 C C . SER C 1 43 ? -25.800 45.091 84.187 1.00 40.90 43 SER C C 1
ATOM 5399 O O . SER C 1 43 ? -24.906 44.483 84.793 1.00 41.16 43 SER C O 1
ATOM 5402 N N . ILE C 1 44 ? -25.542 46.155 83.423 1.00 41.11 44 ILE C N 1
ATOM 5403 C CA . ILE C 1 44 ? -24.176 46.662 83.311 1.00 33.33 44 ILE C CA 1
ATOM 5404 C C . ILE C 1 44 ? -23.701 47.217 84.649 1.00 37.69 44 ILE C C 1
ATOM 5405 O O . ILE C 1 44 ? -22.539 47.035 85.038 1.00 39.17 44 ILE C O 1
ATOM 5410 N N . SER C 1 45 ? -24.591 47.895 85.378 1.00 41.37 45 SER C N 1
ATOM 5411 C CA . SER C 1 45 ? -24.254 48.369 86.716 1.00 39.67 45 SER C CA 1
ATOM 5412 C C . SER C 1 45 ? -23.900 47.211 87.642 1.00 44.58 45 SER C C 1
ATOM 5413 O O . SER C 1 45 ? -22.935 47.294 88.412 1.00 40.73 45 SER C O 1
ATOM 5416 N N . ASP C 1 46 ? -24.675 46.124 87.581 1.00 45.12 46 ASP C N 1
ATOM 5417 C CA . ASP C 1 46 ? -24.401 44.953 88.410 1.00 49.75 46 ASP C CA 1
ATOM 5418 C C . ASP C 1 46 ? -23.053 44.336 88.066 1.00 48.58 46 ASP C C 1
ATOM 5419 O O . ASP C 1 46 ? -22.303 43.921 88.958 1.00 49.10 46 ASP C O 1
ATOM 5424 N N . ILE C 1 47 ? -22.738 44.247 86.772 1.00 42.90 47 ILE C N 1
ATOM 5425 C CA . ILE C 1 47 ? -21.446 43.707 86.360 1.00 43.11 47 ILE C CA 1
ATOM 5426 C C . ILE C 1 47 ? -20.315 44.572 86.901 1.00 43.15 47 ILE C C 1
ATOM 5427 O O . ILE C 1 47 ? -19.373 44.073 87.526 1.00 45.09 47 ILE C O 1
ATOM 5432 N N . ILE C 1 48 ? -20.405 45.889 86.686 1.00 44.58 48 ILE C N 1
ATOM 5433 C CA . ILE C 1 48 ? -19.364 46.801 87.157 1.00 44.30 48 ILE C CA 1
ATOM 5434 C C . ILE C 1 48 ? -19.207 46.710 88.673 1.00 47.25 48 ILE C C 1
ATOM 5435 O O . ILE C 1 48 ? -18.090 46.778 89.203 1.00 47.89 48 ILE C O 1
ATOM 5440 N N . ALA C 1 49 ? -20.316 46.538 89.395 1.00 45.03 49 ALA C N 1
ATOM 5441 C CA . ALA C 1 49 ? -20.276 46.500 90.851 1.00 47.90 49 ALA C CA 1
ATOM 5442 C C . ALA C 1 49 ? -19.868 45.143 91.411 1.00 54.09 49 ALA C C 1
ATOM 5443 O O . ALA C 1 49 ? -19.685 45.026 92.628 1.00 54.65 49 ALA C O 1
ATOM 5445 N N . GLY C 1 50 ? -19.723 44.123 90.570 1.00 51.60 50 GLY C N 1
ATOM 5446 C CA . GLY C 1 50 ? -19.371 42.799 91.037 1.00 50.30 50 GLY C CA 1
ATOM 5447 C C . GLY C 1 50 ? -20.536 41.939 91.479 1.00 57.17 50 GLY C C 1
ATOM 5448 O O . GLY C 1 50 ? -20.310 40.814 91.944 1.00 64.62 50 GLY C O 1
ATOM 5449 N N . ARG C 1 51 ? -21.770 42.429 91.355 1.00 55.21 51 ARG C N 1
ATOM 5450 C CA . ARG C 1 51 ? -22.944 41.638 91.698 1.00 57.48 51 ARG C CA 1
ATOM 5451 C C . ARG C 1 51 ? -23.356 40.681 90.589 1.00 59.26 51 ARG C C 1
ATOM 5452 O O . ARG C 1 51 ? -24.176 39.790 90.834 1.00 63.24 51 ARG C O 1
ATOM 5460 N N . ASP C 1 52 ? -22.816 40.846 89.384 1.00 57.48 52 ASP C N 1
ATOM 5461 C CA . ASP C 1 52 ? -23.064 39.952 88.271 1.00 57.26 52 ASP C CA 1
ATOM 5462 C C . ASP C 1 52 ? -21.741 39.360 87.805 1.00 59.73 52 ASP C C 1
ATOM 5463 O O . ASP C 1 52 ? -20.803 40.113 87.503 1.00 59.12 52 ASP C O 1
ATOM 5468 N N . PRO C 1 53 ? -21.623 38.033 87.729 1.00 57.56 53 PRO C N 1
ATOM 5469 C CA . PRO C 1 53 ? -20.312 37.427 87.452 1.00 57.82 53 PRO C CA 1
ATOM 5470 C C . PRO C 1 53 ? -19.832 37.609 86.022 1.00 58.35 53 PRO C C 1
ATOM 5471 O O . PRO C 1 53 ? -18.634 37.438 85.765 1.00 60.93 53 PRO C O 1
ATOM 5475 N N . ARG C 1 54 ? -20.715 37.947 85.089 1.00 54.99 54 ARG C N 1
ATOM 5476 C CA . ARG C 1 54 ? -20.353 37.958 83.680 1.00 54.65 54 ARG C CA 1
ATOM 5477 C C . ARG C 1 54 ? -19.400 39.107 83.358 1.00 50.22 54 ARG C C 1
ATOM 5478 O O . ARG C 1 54 ? -19.259 40.074 84.113 1.00 47.21 54 ARG C O 1
ATOM 5486 N N . LEU C 1 55 ? -18.741 38.984 82.208 1.00 46.44 55 LEU C N 1
ATOM 5487 C CA . LEU C 1 55 ? -17.793 39.974 81.718 1.00 43.87 55 LEU C CA 1
ATOM 5488 C C . LEU C 1 55 ? -18.499 40.922 80.757 1.00 44.07 55 LEU C C 1
ATOM 5489 O O . LEU C 1 55 ? -19.217 40.474 79.857 1.00 44.86 55 LEU C O 1
ATOM 5494 N N . LEU C 1 56 ? -18.297 42.227 80.945 1.00 45.79 56 LEU C N 1
ATOM 5495 C CA . LEU C 1 56 ? -18.914 43.221 80.072 1.00 42.13 56 LEU C CA 1
ATOM 5496 C C . LEU C 1 56 ? -18.068 43.400 78.815 1.00 45.18 56 LEU C C 1
ATOM 5497 O O . LEU C 1 56 ? -16.924 43.848 78.901 1.00 46.09 56 LEU C O 1
ATOM 5502 N N . VAL C 1 57 ? -18.624 43.078 77.650 1.00 38.67 57 VAL C N 1
ATOM 5503 C CA . VAL C 1 57 ? -17.893 43.159 76.387 1.00 38.48 57 VAL C CA 1
ATOM 5504 C C . VAL C 1 57 ? -18.552 44.221 75.517 1.00 40.61 57 VAL C C 1
ATOM 5505 O O . VAL C 1 57 ? -19.649 44.007 74.983 1.00 40.40 57 VAL C O 1
ATOM 5509 N N . VAL C 1 58 ? -17.884 45.361 75.367 1.00 44.90 58 VAL C N 1
ATOM 5510 C CA . VAL C 1 58 ? -18.327 46.435 74.485 1.00 41.21 58 VAL C CA 1
ATOM 5511 C C . VAL C 1 58 ? -17.601 46.251 73.158 1.00 46.16 58 VAL C C 1
ATOM 5512 O O . VAL C 1 58 ? -16.394 46.492 73.060 1.00 42.33 58 VAL C O 1
ATOM 5516 N N . CYS C 1 59 ? -18.327 45.823 72.129 1.00 38.25 59 CYS C N 1
ATOM 5517 C CA . CYS C 1 59 ? -17.701 45.438 70.874 1.00 41.60 59 CYS C CA 1
ATOM 5518 C C . CYS C 1 59 ? -18.492 45.995 69.703 1.00 45.31 59 CYS C C 1
ATOM 5519 O O . CYS C 1 59 ? -19.726 46.019 69.730 1.00 40.53 59 CYS C O 1
ATOM 5522 N N . GLY C 1 60 ? -17.773 46.445 68.677 1.00 44.43 60 GLY C N 1
ATOM 5523 C CA . GLY C 1 60 ? -18.425 46.930 67.481 1.00 46.77 60 GLY C CA 1
ATOM 5524 C C . GLY C 1 60 ? -17.546 47.764 66.570 1.00 49.46 60 GLY C C 1
ATOM 5525 O O . GLY C 1 60 ? -16.332 47.875 66.762 1.00 47.68 60 GLY C O 1
ATOM 5526 N N . PRO C 1 61 ? -18.159 48.358 65.544 1.00 44.82 61 PRO C N 1
ATOM 5527 C CA . PRO C 1 61 ? -17.381 49.064 64.516 1.00 52.59 61 PRO C CA 1
ATOM 5528 C C . PRO C 1 61 ? -16.612 50.255 65.066 1.00 56.73 61 PRO C C 1
ATOM 5529 O O . PRO C 1 61 ? -16.998 50.874 66.063 1.00 51.86 61 PRO C O 1
ATOM 5533 N N . CYS C 1 62 ? -15.490 50.555 64.402 1.00 67.40 62 CYS C N 1
ATOM 5534 C CA . CYS C 1 62 ? -14.696 51.725 64.755 1.00 68.79 62 CYS C CA 1
ATOM 5535 C C . CYS C 1 62 ? -15.552 52.983 64.722 1.00 71.63 62 CYS C C 1
ATOM 5536 O O . CYS C 1 62 ? -15.479 53.827 65.625 1.00 69.98 62 CYS C O 1
ATOM 5539 N N . SER C 1 63 ? -16.374 53.112 63.683 1.00 80.31 63 SER C N 1
ATOM 5540 C CA . SER C 1 63 ? -17.387 54.148 63.586 1.00 76.42 63 SER C CA 1
ATOM 5541 C C . SER C 1 63 ? -18.494 53.654 62.662 1.00 75.33 63 SER C C 1
ATOM 5542 O O . SER C 1 63 ? -18.219 53.019 61.639 1.00 79.40 63 SER C O 1
ATOM 5545 N N . ILE C 1 64 ? -19.746 53.940 63.038 1.00 58.52 64 ILE C N 1
ATOM 5546 C CA . ILE C 1 64 ? -20.890 53.512 62.240 1.00 58.62 64 ILE C CA 1
ATOM 5547 C C . ILE C 1 64 ? -20.869 54.227 60.902 1.00 61.71 64 ILE C C 1
ATOM 5548 O O . ILE C 1 64 ? -20.701 55.451 60.831 1.00 60.93 64 ILE C O 1
ATOM 5553 N N . HIS C 1 65 ? -21.044 53.463 59.827 1.00 63.43 65 HIS C N 1
ATOM 5554 C CA . HIS C 1 65 ? -20.964 54.017 58.484 1.00 62.13 65 HIS C CA 1
ATOM 5555 C C . HIS C 1 65 ? -22.330 54.398 57.920 1.00 64.54 65 HIS C C 1
ATOM 5556 O O . HIS C 1 65 ? -22.578 55.570 57.626 1.00 67.42 65 HIS C O 1
ATOM 5563 N N . ASP C 1 66 ? -23.222 53.429 57.773 1.00 77.01 66 ASP C N 1
ATOM 5564 C CA . ASP C 1 66 ? -24.561 53.641 57.247 1.00 72.15 66 ASP C CA 1
ATOM 5565 C C . ASP C 1 66 ? -25.515 52.715 57.980 1.00 74.95 66 ASP C C 1
ATOM 5566 O O . ASP C 1 66 ? -25.085 51.718 58.575 1.00 73.76 66 ASP C O 1
ATOM 5571 N N . PRO C 1 67 ? -26.818 53.024 57.983 1.00 56.67 67 PRO C N 1
ATOM 5572 C CA . PRO C 1 67 ? -27.747 52.221 58.798 1.00 59.76 67 PRO C CA 1
ATOM 5573 C C . PRO C 1 67 ? -27.781 50.744 58.439 1.00 62.04 67 PRO C C 1
ATOM 5574 O O . PRO C 1 67 ? -27.831 49.903 59.344 1.00 57.50 67 PRO C O 1
ATOM 5578 N N . GLU C 1 68 ? -27.749 50.399 57.148 1.00 62.20 68 GLU C N 1
ATOM 5579 C CA . GLU C 1 68 ? -27.928 49.004 56.750 1.00 65.22 68 GLU C CA 1
ATOM 5580 C C . GLU C 1 68 ? -26.755 48.134 57.196 1.00 59.54 68 GLU C C 1
ATOM 5581 O O . GLU C 1 68 ? -26.957 47.020 57.697 1.00 58.56 68 GLU C O 1
ATOM 5587 N N . THR C 1 69 ? -25.524 48.615 57.007 1.00 64.15 69 THR C N 1
ATOM 5588 C CA . THR C 1 69 ? -24.361 47.857 57.458 1.00 63.78 69 THR C CA 1
ATOM 5589 C C . THR C 1 69 ? -24.368 47.694 58.973 1.00 59.99 69 THR C C 1
ATOM 5590 O O . THR C 1 69 ? -24.016 46.628 59.496 1.00 59.86 69 THR C O 1
ATOM 5594 N N . ALA C 1 70 ? -24.765 48.746 59.694 1.00 51.91 70 ALA C N 1
ATOM 5595 C CA . ALA C 1 70 ? -24.872 48.649 61.145 1.00 53.90 70 ALA C CA 1
ATOM 5596 C C . ALA C 1 70 ? -25.908 47.611 61.550 1.00 48.07 70 ALA C C 1
ATOM 5597 O O . ALA C 1 70 ? -25.698 46.856 62.503 1.00 47.25 70 ALA C O 1
ATOM 5599 N N . LEU C 1 71 ? -27.027 47.541 60.824 1.00 50.61 71 LEU C N 1
ATOM 5600 C CA . LEU C 1 71 ? -28.061 46.562 61.152 1.00 52.07 71 LEU C CA 1
ATOM 5601 C C . LEU C 1 71 ? -27.601 45.139 60.852 1.00 52.77 71 LEU C C 1
ATOM 5602 O O . LEU C 1 71 ? -27.931 44.205 61.591 1.00 49.70 71 LEU C O 1
ATOM 5607 N N . GLU C 1 72 ? -26.844 44.950 59.770 1.00 52.13 72 GLU C N 1
ATOM 5608 C CA . GLU C 1 72 ? -26.300 43.626 59.471 1.00 57.70 72 GLU C CA 1
ATOM 5609 C C . GLU C 1 72 ? -25.316 43.183 60.551 1.00 54.41 72 GLU C C 1
ATOM 5610 O O . GLU C 1 72 ? -25.380 42.046 61.055 1.00 55.19 72 GLU C O 1
ATOM 5616 N N . TYR C 1 73 ? -24.388 44.076 60.914 1.00 48.40 73 TYR C N 1
ATOM 5617 C CA . TYR C 1 73 ? -23.487 43.791 62.024 1.00 49.81 73 TYR C CA 1
ATOM 5618 C C . TYR C 1 73 ? -24.268 43.484 63.293 1.00 46.85 73 TYR C C 1
ATOM 5619 O O . TYR C 1 73 ? -23.900 42.582 64.049 1.00 43.30 73 TYR C O 1
ATOM 5628 N N . ALA C 1 74 ? -25.351 44.222 63.540 1.00 43.56 74 ALA C N 1
ATOM 5629 C CA . ALA C 1 74 ? -26.148 44.006 64.742 1.00 46.42 74 ALA C CA 1
ATOM 5630 C C . ALA C 1 74 ? -26.812 42.639 64.728 1.00 47.90 74 ALA C C 1
ATOM 5631 O O . ALA C 1 74 ? -26.905 41.981 65.767 1.00 49.64 74 ALA C O 1
ATOM 5633 N N . ARG C 1 75 ? -27.302 42.209 63.566 1.00 51.81 75 ARG C N 1
ATOM 5634 C CA . ARG C 1 75 ? -27.887 40.877 63.454 1.00 54.96 75 ARG C CA 1
ATOM 5635 C C . ARG C 1 75 ? -26.865 39.810 63.822 1.00 50.05 75 ARG C C 1
ATOM 5636 O O . ARG C 1 75 ? -27.129 38.938 64.664 1.00 52.75 75 ARG C O 1
ATOM 5644 N N . ARG C 1 76 ? -25.676 39.881 63.213 1.00 50.58 76 ARG C N 1
ATOM 5645 C CA . ARG C 1 76 ? -24.635 38.907 63.542 1.00 50.67 76 ARG C CA 1
ATOM 5646 C C . ARG C 1 76 ? -24.222 38.996 65.012 1.00 50.22 76 ARG C C 1
ATOM 5647 O O . ARG C 1 76 ? -23.961 37.972 65.658 1.00 51.14 76 ARG C O 1
ATOM 5655 N N . PHE C 1 77 ? -24.179 40.211 65.564 1.00 54.90 77 PHE C N 1
ATOM 5656 C CA . PHE C 1 77 ? -23.723 40.406 66.938 1.00 49.94 77 PHE C CA 1
ATOM 5657 C C . PHE C 1 77 ? -24.732 39.855 67.937 1.00 49.83 77 PHE C C 1
ATOM 5658 O O . PHE C 1 77 ? -24.349 39.225 68.927 1.00 52.37 77 PHE C O 1
ATOM 5666 N N . LYS C 1 78 ? -26.023 40.082 67.694 1.00 50.54 78 LYS C N 1
ATOM 5667 C CA . LYS C 1 78 ? -27.060 39.510 68.545 1.00 53.23 78 LYS C CA 1
ATOM 5668 C C . LYS C 1 78 ? -27.063 37.989 68.458 1.00 54.10 78 LYS C C 1
ATOM 5669 O O . LYS C 1 78 ? -27.220 37.300 69.477 1.00 54.46 78 LYS C O 1
ATOM 5675 N N . ALA C 1 79 ? -26.899 37.447 67.246 1.00 52.54 79 ALA C N 1
ATOM 5676 C CA . ALA C 1 79 ? -26.770 36.001 67.099 1.00 56.22 79 ALA C CA 1
ATOM 5677 C C . ALA C 1 79 ? -25.622 35.466 67.948 1.00 56.25 79 ALA C C 1
ATOM 5678 O O . ALA C 1 79 ? -25.777 34.475 68.672 1.00 58.09 79 ALA C O 1
ATOM 5680 N N . LEU C 1 80 ? -24.460 36.120 67.879 1.00 53.85 80 LEU C N 1
ATOM 5681 C CA . LEU C 1 80 ? -23.323 35.691 68.688 1.00 49.87 80 LEU C CA 1
ATOM 5682 C C . LEU C 1 80 ? -23.596 35.853 70.181 1.00 53.45 80 LEU C C 1
ATOM 5683 O O . LEU C 1 80 ? -23.144 35.030 70.985 1.00 57.83 80 LEU C O 1
ATOM 5688 N N . ALA C 1 81 ? -24.343 36.890 70.567 1.00 53.08 81 ALA C N 1
ATOM 5689 C CA . ALA C 1 81 ? -24.544 37.179 71.983 1.00 53.09 81 ALA C CA 1
ATOM 5690 C C . ALA C 1 81 ? -25.494 36.181 72.629 1.00 59.43 81 ALA C C 1
ATOM 5691 O O . ALA C 1 81 ? -25.300 35.795 73.788 1.00 58.63 81 ALA C O 1
ATOM 5693 N N . ALA C 1 82 ? -26.529 35.755 71.902 1.00 55.66 82 ALA C N 1
ATOM 5694 C CA . ALA C 1 82 ? -27.460 34.785 72.471 1.00 61.21 82 ALA C CA 1
ATOM 5695 C C . ALA C 1 82 ? -26.767 33.472 72.824 1.00 67.47 82 ALA C C 1
ATOM 5696 O O . ALA C 1 82 ? -27.224 32.751 73.718 1.00 69.04 82 ALA C O 1
ATOM 5698 N N . GLU C 1 83 ? -25.658 33.154 72.154 1.00 59.45 83 GLU C N 1
ATOM 5699 C CA . GLU C 1 83 ? -24.962 31.896 72.390 1.00 67.44 83 GLU C CA 1
ATOM 5700 C C . GLU C 1 83 ? -23.988 31.967 73.560 1.00 62.84 83 GLU C C 1
ATOM 5701 O O . GLU C 1 83 ? -23.640 30.926 74.128 1.00 67.27 83 GLU C O 1
ATOM 5707 N N . VAL C 1 84 ? -23.551 33.165 73.937 1.00 65.38 84 VAL C N 1
ATOM 5708 C CA . VAL C 1 84 ? -22.442 33.334 74.870 1.00 62.06 84 VAL C CA 1
ATOM 5709 C C . VAL C 1 84 ? -22.838 34.081 76.132 1.00 55.89 84 VAL C C 1
ATOM 5710 O O . VAL C 1 84 ? -21.964 34.362 76.966 1.00 53.37 84 VAL C O 1
ATOM 5714 N N . SER C 1 85 ? -24.107 34.458 76.276 1.00 59.24 85 SER C N 1
ATOM 5715 C CA . SER C 1 85 ? -24.536 35.378 77.317 1.00 54.18 85 SER C CA 1
ATOM 5716 C C . SER C 1 85 ? -24.476 34.789 78.719 1.00 56.26 85 SER C C 1
ATOM 5717 O O . SER C 1 85 ? -24.732 35.518 79.681 1.00 52.11 85 SER C O 1
ATOM 5720 N N . ASP C 1 86 ? -24.179 33.501 78.874 1.00 62.20 86 ASP C N 1
ATOM 5721 C CA . ASP C 1 86 ? -24.040 32.972 80.224 1.00 66.07 86 ASP C CA 1
ATOM 5722 C C . ASP C 1 86 ? -22.693 33.316 80.851 1.00 67.01 86 ASP C C 1
ATOM 5723 O O . ASP C 1 86 ? -22.517 33.111 82.057 1.00 67.65 86 ASP C O 1
ATOM 5728 N N . SER C 1 87 ? -21.746 33.833 80.069 1.00 60.45 87 SER C N 1
ATOM 5729 C CA . SER C 1 87 ? -20.472 34.307 80.597 1.00 59.01 87 SER C CA 1
ATOM 5730 C C . SER C 1 87 ? -20.095 35.708 80.139 1.00 54.20 87 SER C C 1
ATOM 5731 O O . SER C 1 87 ? -19.321 36.374 80.839 1.00 50.80 87 SER C O 1
ATOM 5734 N N . LEU C 1 88 ? -20.608 36.180 79.004 1.00 50.49 88 LEU C N 1
ATOM 5735 C CA . LEU C 1 88 ? -20.255 37.482 78.455 1.00 48.37 88 LEU C CA 1
ATOM 5736 C C . LEU C 1 88 ? -21.522 38.279 78.183 1.00 49.39 88 LEU C C 1
ATOM 5737 O O . LEU C 1 88 ? -22.480 37.751 77.611 1.00 50.58 88 LEU C O 1
ATOM 5742 N N . TYR C 1 89 ? -21.522 39.548 78.584 1.00 49.46 89 TYR C N 1
ATOM 5743 C CA . TYR C 1 89 ? -22.639 40.456 78.328 1.00 47.35 89 TYR C CA 1
ATOM 5744 C C . TYR C 1 89 ? -22.238 41.376 77.179 1.00 47.94 89 TYR C C 1
ATOM 5745 O O . TYR C 1 89 ? -21.559 42.385 77.384 1.00 43.52 89 TYR C O 1
ATOM 5754 N N . LEU C 1 90 ? -22.665 41.022 75.967 1.00 44.59 90 LEU C N 1
ATOM 5755 C CA . LEU C 1 90 ? -22.260 41.748 74.770 1.00 43.80 90 LEU C CA 1
ATOM 5756 C C . LEU C 1 90 ? -23.051 43.044 74.636 1.00 41.75 90 LEU C C 1
ATOM 5757 O O . LEU C 1 90 ? -24.282 43.046 74.731 1.00 43.85 90 LEU C O 1
ATOM 5762 N N . VAL C 1 91 ? -22.337 44.144 74.412 1.00 41.87 91 VAL C N 1
ATOM 5763 C CA . VAL C 1 91 ? -22.927 45.468 74.250 1.00 35.45 91 VAL C CA 1
ATOM 5764 C C . VAL C 1 91 ? -22.344 46.074 72.982 1.00 38.60 91 VAL C C 1
ATOM 5765 O O . VAL C 1 91 ? -21.118 46.185 72.849 1.00 39.13 91 VAL C O 1
ATOM 5769 N N . MET C 1 92 ? -23.209 46.451 72.049 1.00 39.31 92 MET C N 1
ATOM 5770 C CA . MET C 1 92 ? -22.749 46.921 70.749 1.00 41.24 92 MET C CA 1
ATOM 5771 C C . MET C 1 92 ? -22.395 48.399 70.829 1.00 38.01 92 MET C C 1
ATOM 5772 O O . MET C 1 92 ? -23.255 49.231 71.134 1.00 41.14 92 MET C O 1
ATOM 5777 N N . ARG C 1 93 ? -21.137 48.734 70.554 1.00 39.13 93 ARG C N 1
ATOM 5778 C CA . ARG C 1 93 ? -20.754 50.137 70.536 1.00 44.03 93 ARG C CA 1
ATOM 5779 C C . ARG C 1 93 ? -21.245 50.776 69.245 1.00 45.64 93 ARG C C 1
ATOM 5780 O O . ARG C 1 93 ? -20.977 50.278 68.146 1.00 42.82 93 ARG C O 1
ATOM 5788 N N . VAL C 1 94 ? -21.999 51.852 69.385 1.00 38.87 94 VAL C N 1
ATOM 5789 C CA . VAL C 1 94 ? -22.514 52.605 68.251 1.00 41.31 94 VAL C CA 1
ATOM 5790 C C . VAL C 1 94 ? -21.872 53.982 68.350 1.00 43.51 94 VAL C C 1
ATOM 5791 O O . VAL C 1 94 ? -22.437 54.912 68.931 1.00 44.16 94 VAL C O 1
ATOM 5795 N N . TYR C 1 95 ? -20.687 54.119 67.764 1.00 41.12 95 TYR C N 1
ATOM 5796 C CA . TYR C 1 95 ? -19.978 55.389 67.691 1.00 44.85 95 TYR C CA 1
ATOM 5797 C C . TYR C 1 95 ? -20.202 55.954 66.296 1.00 53.04 95 TYR C C 1
ATOM 5798 O O . TYR C 1 95 ? -19.794 55.341 65.306 1.00 48.41 95 TYR C O 1
ATOM 5807 N N . PHE C 1 96 ? -20.861 57.103 66.215 1.00 54.08 96 PHE C N 1
ATOM 5808 C CA . PHE C 1 96 ? -21.153 57.687 64.915 1.00 56.93 96 PHE C CA 1
ATOM 5809 C C . PHE C 1 96 ? -19.984 58.476 64.360 1.00 64.70 96 PHE C C 1
ATOM 5810 O O . PHE C 1 96 ? -20.026 58.898 63.198 1.00 67.86 96 PHE C O 1
ATOM 5818 N N . GLU C 1 97 ? -18.954 58.693 65.170 1.00 89.89 97 GLU C N 1
ATOM 5819 C CA . GLU C 1 97 ? -17.853 59.581 64.833 1.00 99.18 97 GLU C CA 1
ATOM 5820 C C . GLU C 1 97 ? -16.601 59.058 65.516 1.00 108.52 97 GLU C C 1
ATOM 5821 O O . GLU C 1 97 ? -16.671 58.275 66.468 1.00 104.68 97 GLU C O 1
ATOM 5827 N N . LYS C 1 98 ? -15.452 59.503 65.019 1.00 110.89 98 LYS C N 1
ATOM 5828 C CA . LYS C 1 98 ? -14.192 59.081 65.600 1.00 119.57 98 LYS C CA 1
ATOM 5829 C C . LYS C 1 98 ? -13.515 60.232 66.321 1.00 126.73 98 LYS C C 1
ATOM 5830 O O . LYS C 1 98 ? -13.353 61.315 65.742 1.00 127.50 98 LYS C O 1
ATOM 5836 N N . PRO C 1 99 ? -13.140 60.037 67.583 1.00 137.27 99 PRO C N 1
ATOM 5837 C CA . PRO C 1 99 ? -12.317 61.029 68.281 1.00 141.32 99 PRO C CA 1
ATOM 5838 C C . PRO C 1 99 ? -11.085 61.430 67.479 1.00 142.75 99 PRO C C 1
ATOM 5839 O O . PRO C 1 99 ? -10.517 60.633 66.728 1.00 143.93 99 PRO C O 1
ATOM 5843 N N . ARG C 1 100 ? -10.675 62.690 67.653 1.00 128.67 100 ARG C N 1
ATOM 5844 C CA . ARG C 1 100 ? -9.331 63.159 67.306 1.00 126.36 100 ARG C CA 1
ATOM 5845 C C . ARG C 1 100 ? -9.036 63.043 65.804 1.00 130.67 100 ARG C C 1
ATOM 5846 O O . ARG C 1 100 ? -8.275 62.183 65.356 1.00 133.22 100 ARG C O 1
ATOM 5854 N N . THR C 1 101 ? -9.675 63.915 65.026 1.00 131.53 101 THR C N 1
ATOM 5855 C CA . THR C 1 101 ? -9.246 64.065 63.638 1.00 136.84 101 THR C CA 1
ATOM 5856 C C . THR C 1 101 ? -9.399 65.505 63.167 1.00 134.84 101 THR C C 1
ATOM 5857 O O . THR C 1 101 ? -10.450 66.123 63.362 1.00 127.01 101 THR C O 1
ATOM 5861 N N . THR C 1 102 ? -8.331 66.035 62.562 1.00 143.38 102 THR C N 1
ATOM 5862 C CA . THR C 1 102 ? -8.411 67.288 61.819 1.00 143.55 102 THR C CA 1
ATOM 5863 C C . THR C 1 102 ? -9.097 67.114 60.469 1.00 142.81 102 THR C C 1
ATOM 5864 O O . THR C 1 102 ? -9.486 68.109 59.848 1.00 142.14 102 THR C O 1
ATOM 5868 N N . VAL C 1 103 ? -9.264 65.873 60.017 1.00 122.58 103 VAL C N 1
ATOM 5869 C CA . VAL C 1 103 ? -9.654 65.546 58.652 1.00 112.86 103 VAL C CA 1
ATOM 5870 C C . VAL C 1 103 ? -10.762 64.498 58.654 1.00 107.21 103 VAL C C 1
ATOM 5871 O O . VAL C 1 103 ? -10.865 63.679 59.571 1.00 110.98 103 VAL C O 1
ATOM 5875 N N . GLY C 1 104 ? -11.609 64.536 57.627 1.00 94.22 104 GLY C N 1
ATOM 5876 C CA . GLY C 1 104 ? -12.379 63.371 57.241 1.00 76.67 104 GLY C CA 1
ATOM 5877 C C . GLY C 1 104 ? -13.875 63.603 57.262 1.00 63.75 104 GLY C C 1
ATOM 5878 O O . GLY C 1 104 ? -14.369 64.710 57.499 1.00 63.54 104 GLY C O 1
ATOM 5879 N N . TRP C 1 105 ? -14.602 62.522 56.983 1.00 68.24 105 TRP C N 1
ATOM 5880 C CA . TRP C 1 105 ? -16.054 62.530 57.064 1.00 63.95 105 TRP C CA 1
ATOM 5881 C C . TRP C 1 105 ? -16.499 62.842 58.487 1.00 62.24 105 TRP C C 1
ATOM 5882 O O . TRP C 1 105 ? -15.951 62.310 59.456 1.00 59.24 105 TRP C O 1
ATOM 5893 N N . LYS C 1 106 ? -17.495 63.717 58.611 1.00 52.77 106 LYS C N 1
ATOM 5894 C CA . LYS C 1 106 ? -17.965 64.153 59.920 1.00 59.18 106 LYS C CA 1
ATOM 5895 C C . LYS C 1 106 ? -18.912 63.162 60.585 1.00 54.44 106 LYS C C 1
ATOM 5896 O O . LYS C 1 106 ? -19.376 63.432 61.696 1.00 60.97 106 LYS C O 1
ATOM 5902 N N . GLY C 1 107 ? -19.215 62.038 59.946 1.00 48.73 107 GLY C N 1
ATOM 5903 C CA . GLY C 1 107 ? -20.032 61.008 60.553 1.00 47.23 107 GLY C CA 1
ATOM 5904 C C . GLY C 1 107 ? -21.491 61.087 60.130 1.00 45.90 107 GLY C C 1
ATOM 5905 O O . GLY C 1 107 ? -21.950 62.043 59.501 1.00 47.30 107 GLY C O 1
ATOM 5906 N N . LEU C 1 108 ? -22.229 60.041 60.512 1.00 45.59 108 LEU C N 1
ATOM 5907 C CA . LEU C 1 108 ? -23.607 59.881 60.057 1.00 45.17 108 LEU C CA 1
ATOM 5908 C C . LEU C 1 108 ? -24.524 60.973 60.599 1.00 45.96 108 LEU C C 1
ATOM 5909 O O . LEU C 1 108 ? -25.498 61.345 59.936 1.00 41.34 108 LEU C O 1
ATOM 5914 N N . ILE C 1 109 ? -24.237 61.497 61.789 1.00 42.46 109 ILE C N 1
ATOM 5915 C CA . ILE C 1 109 ? -25.086 62.537 62.361 1.00 44.37 109 ILE C CA 1
ATOM 5916 C C . ILE C 1 109 ? -24.842 63.876 61.674 1.00 43.25 109 ILE C C 1
ATOM 5917 O O . ILE C 1 109 ? -25.786 64.575 61.290 1.00 46.59 109 ILE C O 1
ATOM 5922 N N . ASN C 1 110 ? -23.576 64.261 61.513 1.00 43.43 110 ASN C N 1
ATOM 5923 C CA . ASN C 1 110 ? -23.276 65.581 60.968 1.00 47.71 110 ASN C CA 1
ATOM 5924 C C . ASN C 1 110 ? -23.421 65.623 59.454 1.00 50.91 110 ASN C C 1
ATOM 5925 O O . ASN C 1 110 ? -23.910 66.615 58.905 1.00 51.64 110 ASN C O 1
ATOM 5930 N N . ASP C 1 111 ? -22.997 64.570 58.762 1.00 38.12 111 ASP C N 1
ATOM 5931 C CA . ASP C 1 111 ? -23.031 64.525 57.301 1.00 43.78 111 ASP C CA 1
ATOM 5932 C C . ASP C 1 111 ? -23.624 63.197 56.849 1.00 38.88 111 ASP C C 1
ATOM 5933 O O . ASP C 1 111 ? -22.921 62.338 56.304 1.00 41.04 111 ASP C O 1
ATOM 5938 N N . PRO C 1 112 ? -24.932 63.003 57.048 1.00 41.44 112 PRO C N 1
ATOM 5939 C CA . PRO C 1 112 ? -25.537 61.719 56.668 1.00 47.19 112 PRO C CA 1
ATOM 5940 C C . PRO C 1 112 ? -25.505 61.461 55.174 1.00 50.93 112 PRO C C 1
ATOM 5941 O O . PRO C 1 112 ? -25.348 60.304 54.765 1.00 54.49 112 PRO C O 1
ATOM 5945 N N . HIS C 1 113 ? -25.638 62.501 54.346 1.00 49.82 113 HIS C N 1
ATOM 5946 C CA . HIS C 1 113 ? -25.598 62.333 52.895 1.00 59.46 113 HIS C CA 1
ATOM 5947 C C . HIS C 1 113 ? -24.207 62.030 52.370 1.00 64.41 113 HIS C C 1
ATOM 5948 O O . HIS C 1 113 ? -24.076 61.705 51.183 1.00 64.26 113 HIS C O 1
ATOM 5955 N N . MET C 1 114 ? -23.182 62.146 53.215 1.00 59.55 114 MET C N 1
ATOM 5956 C CA . MET C 1 114 ? -21.804 61.809 52.871 1.00 57.60 114 MET C CA 1
ATOM 5957 C C . MET C 1 114 ? -21.322 62.627 51.676 1.00 62.58 114 MET C C 1
ATOM 5958 O O . MET C 1 114 ? -20.721 62.114 50.729 1.00 66.10 114 MET C O 1
ATOM 5963 N N . ASP C 1 115 ? -21.614 63.923 51.724 1.00 54.62 115 ASP C N 1
ATOM 5964 C CA . ASP C 1 115 ? -21.168 64.844 50.690 1.00 57.15 115 ASP C CA 1
ATOM 5965 C C . ASP C 1 115 ? -20.644 66.150 51.276 1.00 59.93 115 ASP C C 1
ATOM 5966 O O . ASP C 1 115 ? -20.491 67.126 50.532 1.00 61.10 115 ASP C O 1
ATOM 5971 N N . GLY C 1 116 ? -20.378 66.204 52.580 1.00 59.81 116 GLY C N 1
ATOM 5972 C CA . GLY C 1 116 ? -19.853 67.408 53.199 1.00 58.41 116 GLY C CA 1
ATOM 5973 C C . GLY C 1 116 ? -20.854 68.531 53.352 1.00 55.43 116 GLY C C 1
ATOM 5974 O O . GLY C 1 116 ? -20.457 69.698 53.429 1.00 64.58 116 GLY C O 1
ATOM 5975 N N . SER C 1 117 ? -22.145 68.212 53.423 1.00 56.34 117 SER C N 1
ATOM 5976 C CA . SER C 1 117 ? -23.183 69.233 53.457 1.00 58.01 117 SER C CA 1
ATOM 5977 C C . SER C 1 117 ? -23.609 69.629 54.868 1.00 61.76 117 SER C C 1
ATOM 5978 O O . SER C 1 117 ? -24.377 70.587 55.013 1.00 61.41 117 SER C O 1
ATOM 5981 N N . PHE C 1 118 ? -23.140 68.923 55.901 1.00 67.98 118 PHE C N 1
ATOM 5982 C CA . PHE C 1 118 ? -23.379 69.305 57.298 1.00 63.98 118 PHE C CA 1
ATOM 5983 C C . PHE C 1 118 ? -24.874 69.392 57.618 1.00 62.13 118 PHE C C 1
ATOM 5984 O O . PHE C 1 118 ? -25.363 70.392 58.148 1.00 68.37 118 PHE C O 1
ATOM 5992 N N . ASP C 1 119 ? -25.603 68.325 57.300 1.00 51.93 119 ASP C N 1
ATOM 5993 C CA . ASP C 1 119 ? -27.045 68.276 57.547 1.00 53.99 119 ASP C CA 1
ATOM 5994 C C . ASP C 1 119 ? -27.318 67.579 58.881 1.00 49.15 119 ASP C C 1
ATOM 5995 O O . ASP C 1 119 ? -27.768 66.434 58.947 1.00 47.16 119 ASP C O 1
ATOM 6000 N N . VAL C 1 120 ? -27.045 68.318 59.959 1.00 55.25 120 VAL C N 1
ATOM 6001 C CA . VAL C 1 120 ? -27.132 67.753 61.305 1.00 51.77 120 VAL C CA 1
ATOM 6002 C C . VAL C 1 120 ? -28.549 67.298 61.615 1.00 50.89 120 VAL C C 1
ATOM 6003 O O . VAL C 1 120 ? -28.756 66.269 62.268 1.00 48.53 120 VAL C O 1
ATOM 6007 N N . GLU C 1 121 ? -29.546 68.058 61.161 1.00 50.35 121 GLU C N 1
ATOM 6008 C CA . GLU C 1 121 ? -30.922 67.773 61.551 1.00 52.84 121 GLU C CA 1
ATOM 6009 C C . GLU C 1 121 ? -31.415 66.458 60.958 1.00 56.87 121 GLU C C 1
ATOM 6010 O O . GLU C 1 121 ? -32.092 65.682 61.641 1.00 55.88 121 GLU C O 1
ATOM 6016 N N . ALA C 1 122 ? -31.086 66.182 59.694 1.00 48.25 122 ALA C N 1
ATOM 6017 C CA . ALA C 1 122 ? -31.457 64.890 59.125 1.00 48.17 122 ALA C CA 1
ATOM 6018 C C . ALA C 1 122 ? -30.609 63.765 59.705 1.00 43.89 122 ALA C C 1
ATOM 6019 O O . ALA C 1 122 ? -31.099 62.638 59.871 1.00 49.07 122 ALA C O 1
ATOM 6021 N N . GLY C 1 123 ? -29.346 64.052 60.024 1.00 42.26 123 GLY C N 1
ATOM 6022 C CA . GLY C 1 123 ? -28.494 63.037 60.617 1.00 46.82 123 GLY C CA 1
ATOM 6023 C C . GLY C 1 123 ? -28.977 62.594 61.984 1.00 43.64 123 GLY C C 1
ATOM 6024 O O . GLY C 1 123 ? -28.897 61.414 62.326 1.00 40.03 123 GLY C O 1
ATOM 6025 N N . LEU C 1 124 ? -29.487 63.536 62.784 1.00 48.89 124 LEU C N 1
ATOM 6026 C CA . LEU C 1 124 ? -30.022 63.191 64.098 1.00 48.29 124 LEU C CA 1
ATOM 6027 C C . LEU C 1 124 ? -31.206 62.243 63.978 1.00 49.44 124 LEU C C 1
ATOM 6028 O O . LEU C 1 124 ? -31.318 61.276 64.741 1.00 45.22 124 LEU C O 1
ATOM 6033 N N . GLN C 1 125 ? -32.097 62.500 63.018 1.00 45.47 125 GLN C N 1
ATOM 6034 C CA . GLN C 1 125 ? -33.256 61.633 62.832 1.00 45.04 125 GLN C CA 1
ATOM 6035 C C . GLN C 1 125 ? -32.843 60.260 62.319 1.00 40.17 125 GLN C C 1
ATOM 6036 O O . GLN C 1 125 ? -33.354 59.237 62.793 1.00 44.08 125 GLN C O 1
ATOM 6042 N N . ILE C 1 126 ? -31.915 60.217 61.358 1.00 44.64 126 ILE C N 1
ATOM 6043 C CA . ILE C 1 126 ? -31.415 58.935 60.859 1.00 48.62 126 ILE C CA 1
ATOM 6044 C C . ILE C 1 126 ? -30.778 58.137 61.992 1.00 45.30 126 ILE C C 1
ATOM 6045 O O . ILE C 1 126 ? -31.036 56.935 62.159 1.00 42.37 126 ILE C O 1
ATOM 6050 N N . ALA C 1 127 ? -29.952 58.803 62.802 1.00 45.24 127 ALA C N 1
ATOM 6051 C CA . ALA C 1 127 ? -29.273 58.130 63.902 1.00 41.93 127 ALA C CA 1
ATOM 6052 C C . ALA C 1 127 ? -30.261 57.627 64.944 1.00 38.12 127 ALA C C 1
ATOM 6053 O O . ALA C 1 127 ? -30.134 56.496 65.424 1.00 41.89 127 ALA C O 1
ATOM 6055 N N . ARG C 1 128 ? -31.251 58.445 65.312 1.00 44.37 128 ARG C N 1
ATOM 6056 C CA . ARG C 1 128 ? -32.212 58.003 66.317 1.00 43.54 128 ARG C CA 1
ATOM 6057 C C . ARG C 1 128 ? -33.055 56.845 65.802 1.00 45.23 128 ARG C C 1
ATOM 6058 O O . ARG C 1 128 ? -33.362 55.915 66.556 1.00 45.18 128 ARG C O 1
ATOM 6066 N N . LYS C 1 129 ? -33.436 56.876 64.521 1.00 42.41 129 LYS C N 1
ATOM 6067 C CA . LYS C 1 129 ? -34.190 55.758 63.961 1.00 46.11 129 LYS C CA 1
ATOM 6068 C C . LYS C 1 129 ? -33.363 54.479 63.982 1.00 42.35 129 LYS C C 1
ATOM 6069 O O . LYS C 1 129 ? -33.860 53.411 64.369 1.00 44.86 129 LYS C O 1
ATOM 6075 N N . LEU C 1 130 ? -32.092 54.570 63.579 1.00 43.84 130 LEU C N 1
ATOM 6076 C CA . LEU C 1 130 ? -31.214 53.404 63.629 1.00 44.21 130 LEU C CA 1
ATOM 6077 C C . LEU C 1 130 ? -31.065 52.882 65.054 1.00 43.48 130 LEU C C 1
ATOM 6078 O O . LEU C 1 130 ? -31.113 51.668 65.286 1.00 45.63 130 LEU C O 1
ATOM 6083 N N . LEU C 1 131 ? -30.878 53.782 66.021 1.00 41.10 131 LEU C N 1
ATOM 6084 C CA . LEU C 1 131 ? -30.711 53.353 67.407 1.00 42.98 131 LEU C CA 1
ATOM 6085 C C . LEU C 1 131 ? -31.979 52.695 67.937 1.00 42.63 131 LEU C C 1
ATOM 6086 O O . LEU C 1 131 ? -31.912 51.709 68.679 1.00 42.35 131 LEU C O 1
ATOM 6091 N N . LEU C 1 132 ? -33.146 53.227 67.567 1.00 41.32 132 LEU C N 1
ATOM 6092 C CA . LEU C 1 132 ? -34.400 52.602 67.969 1.00 47.02 132 LEU C CA 1
ATOM 6093 C C . LEU C 1 132 ? -34.524 51.203 67.384 1.00 46.63 132 LEU C C 1
ATOM 6094 O O . LEU C 1 132 ? -34.964 50.271 68.069 1.00 50.87 132 LEU C O 1
ATOM 6099 N N . GLU C 1 133 ? -34.133 51.034 66.117 1.00 46.97 133 GLU C N 1
ATOM 6100 C CA . GLU C 1 133 ? -34.160 49.701 65.523 1.00 52.31 133 GLU C CA 1
ATOM 6101 C C . GLU C 1 133 ? -33.205 48.755 66.242 1.00 54.43 133 GLU C C 1
ATOM 6102 O O . GLU C 1 133 ? -33.537 47.587 66.479 1.00 54.18 133 GLU C O 1
ATOM 6108 N N . LEU C 1 134 ? -32.015 49.244 66.605 1.00 47.54 134 LEU C N 1
ATOM 6109 C CA . LEU C 1 134 ? -31.074 48.415 67.353 1.00 43.87 134 LEU C CA 1
ATOM 6110 C C . LEU C 1 134 ? -31.649 48.010 68.704 1.00 46.56 134 LEU C C 1
ATOM 6111 O O . LEU C 1 134 ? -31.485 46.865 69.141 1.00 44.82 134 LEU C O 1
ATOM 6116 N N . VAL C 1 135 ? -32.325 48.942 69.381 1.00 41.58 135 VAL C N 1
ATOM 6117 C CA . VAL C 1 135 ? -32.931 48.637 70.675 1.00 45.75 135 VAL C CA 1
ATOM 6118 C C . VAL C 1 135 ? -34.022 47.585 70.518 1.00 48.75 135 VAL C C 1
ATOM 6119 O O . VAL C 1 135 ? -34.125 46.649 71.321 1.00 48.55 135 VAL C O 1
ATOM 6123 N N . ASN C 1 136 ? -34.851 47.717 69.481 1.00 51.62 136 ASN C N 1
ATOM 6124 C CA . ASN C 1 136 ? -35.903 46.733 69.255 1.00 54.43 136 ASN C CA 1
ATOM 6125 C C . ASN C 1 136 ? -35.347 45.344 68.964 1.00 57.24 136 ASN C C 1
ATOM 6126 O O . ASN C 1 136 ? -36.043 44.350 69.200 1.00 58.37 136 ASN C O 1
ATOM 6131 N N . MET C 1 137 ? -34.111 45.249 68.469 1.00 51.27 137 MET C N 1
ATOM 6132 C CA . MET C 1 137 ? -33.467 43.950 68.319 1.00 54.19 137 MET C CA 1
ATOM 6133 C C . MET C 1 137 ? -33.032 43.353 69.649 1.00 53.42 137 MET C C 1
ATOM 6134 O O . MET C 1 137 ? -32.557 42.214 69.667 1.00 58.80 137 MET C O 1
ATOM 6139 N N . GLY C 1 138 ? -33.174 44.086 70.749 1.00 51.38 138 GLY C N 1
ATOM 6140 C CA . GLY C 1 138 ? -32.772 43.589 72.049 1.00 51.31 138 GLY C CA 1
ATOM 6141 C C . GLY C 1 138 ? -31.320 43.807 72.402 1.00 52.49 138 GLY C C 1
ATOM 6142 O O . GLY C 1 138 ? -30.826 43.174 73.342 1.00 51.53 138 GLY C O 1
ATOM 6143 N N . LEU C 1 139 ? -30.618 44.685 71.687 1.00 46.64 139 LEU C N 1
ATOM 6144 C CA . LEU C 1 139 ? -29.194 44.883 71.919 1.00 44.74 139 LEU C CA 1
ATOM 6145 C C . LEU C 1 139 ? -28.960 46.055 72.857 1.00 43.41 139 LEU C C 1
ATOM 6146 O O . LEU C 1 139 ? -29.485 47.151 72.612 1.00 44.21 139 LEU C O 1
ATOM 6151 N N . PRO C 1 140 ? -28.192 45.872 73.929 1.00 41.59 140 PRO C N 1
ATOM 6152 C CA . PRO C 1 140 ? -27.705 47.032 74.685 1.00 39.55 140 PRO C CA 1
ATOM 6153 C C . PRO C 1 140 ? -26.679 47.793 73.859 1.00 37.71 140 PRO C C 1
ATOM 6154 O O . PRO C 1 140 ? -25.870 47.196 73.145 1.00 39.11 140 PRO C O 1
ATOM 6158 N N . LEU C 1 141 ? -26.720 49.119 73.949 1.00 40.31 141 LEU C N 1
ATOM 6159 C CA . LEU C 1 141 ? -25.902 49.973 73.100 1.00 38.26 141 LEU C CA 1
ATOM 6160 C C . LEU C 1 141 ? -24.929 50.798 73.933 1.00 38.53 141 LEU C C 1
ATOM 6161 O O . LEU C 1 141 ? -25.242 51.224 75.050 1.00 36.53 141 LEU C O 1
ATOM 6166 N N . ALA C 1 142 ? -23.744 51.029 73.370 1.00 38.52 142 ALA C N 1
ATOM 6167 C CA . ALA C 1 142 ? -22.676 51.765 74.032 1.00 40.38 142 ALA C CA 1
ATOM 6168 C C . ALA C 1 142 ? -22.283 52.977 73.199 1.00 36.83 142 ALA C C 1
ATOM 6169 O O . ALA C 1 142 ? -22.200 52.895 71.968 1.00 38.78 142 ALA C O 1
ATOM 6171 N N . THR C 1 143 ? -22.034 54.098 73.873 1.00 35.12 143 THR C N 1
ATOM 6172 C CA . THR C 1 143 ? -21.632 55.330 73.205 1.00 36.73 143 THR C CA 1
ATOM 6173 C C . THR C 1 143 ? -20.409 55.911 73.907 1.00 38.54 143 THR C C 1
ATOM 6174 O O . THR C 1 143 ? -19.899 55.360 74.888 1.00 37.99 143 THR C O 1
ATOM 6178 N N . GLU C 1 144 ? -19.927 57.039 73.389 1.00 39.84 144 GLU C N 1
ATOM 6179 C CA . GLU C 1 144 ? -18.889 57.821 74.048 1.00 45.95 144 GLU C CA 1
ATOM 6180 C C . GLU C 1 144 ? -19.358 59.266 74.113 1.00 43.71 144 GLU C C 1
ATOM 6181 O O . GLU C 1 144 ? -19.835 59.811 73.113 1.00 39.88 144 GLU C O 1
ATOM 6187 N N . ALA C 1 145 ? -19.249 59.874 75.291 1.00 47.06 145 ALA C N 1
ATOM 6188 C CA . ALA C 1 145 ? -19.697 61.248 75.492 1.00 47.91 145 ALA C CA 1
ATOM 6189 C C . ALA C 1 145 ? -18.582 62.200 75.077 1.00 52.34 145 ALA C C 1
ATOM 6190 O O . ALA C 1 145 ? -17.521 62.239 75.709 1.00 57.68 145 ALA C O 1
ATOM 6192 N N . LEU C 1 146 ? -18.817 62.963 74.010 1.00 44.88 146 LEU C N 1
ATOM 6193 C CA . LEU C 1 146 ? -17.840 63.916 73.503 1.00 49.42 146 LEU C CA 1
ATOM 6194 C C . LEU C 1 146 ? -18.287 65.364 73.630 1.00 48.67 146 LEU C C 1
ATOM 6195 O O . LEU C 1 146 ? -17.474 66.266 73.403 1.00 46.22 146 LEU C O 1
ATOM 6200 N N . ASP C 1 147 ? -19.544 65.607 73.986 1.00 43.23 147 ASP C N 1
ATOM 6201 C CA . ASP C 1 147 ? -20.092 66.954 74.071 1.00 44.94 147 ASP C CA 1
ATOM 6202 C C . ASP C 1 147 ? -21.348 66.898 74.929 1.00 42.31 147 ASP C C 1
ATOM 6203 O O . ASP C 1 147 ? -21.902 65.816 75.149 1.00 41.02 147 ASP C O 1
ATOM 6208 N N . PRO C 1 148 ? -21.813 68.041 75.442 1.00 50.66 148 PRO C N 1
ATOM 6209 C CA . PRO C 1 148 ? -23.010 68.035 76.295 1.00 49.61 148 PRO C CA 1
ATOM 6210 C C . PRO C 1 148 ? -24.329 68.020 75.536 1.00 50.69 148 PRO C C 1
ATOM 6211 O O . PRO C 1 148 ? -25.387 68.017 76.176 1.00 48.48 148 PRO C O 1
ATOM 6215 N N . ASN C 1 149 ? -24.308 68.009 74.205 1.00 40.90 149 ASN C N 1
ATOM 6216 C CA . ASN C 1 149 ? -25.538 68.074 73.425 1.00 43.62 149 ASN C CA 1
ATOM 6217 C C . ASN C 1 149 ? -26.065 66.691 73.060 1.00 45.09 149 ASN C C 1
ATOM 6218 O O . ASN C 1 149 ? -27.249 66.404 73.262 1.00 41.25 149 ASN C O 1
ATOM 6223 N N . SER C 1 150 ? -25.201 65.831 72.520 1.00 44.44 150 SER C N 1
ATOM 6224 C CA . SER C 1 150 ? -25.656 64.522 72.065 1.00 45.40 150 SER C CA 1
ATOM 6225 C C . SER C 1 150 ? -26.278 63.658 73.162 1.00 44.37 150 SER C C 1
ATOM 6226 O O . SER C 1 150 ? -27.177 62.865 72.829 1.00 45.88 150 SER C O 1
ATOM 6229 N N . PRO C 1 151 ? -25.871 63.731 74.440 1.00 34.75 151 PRO C N 1
ATOM 6230 C CA . PRO C 1 151 ? -26.648 63.012 75.460 1.00 34.81 151 PRO C CA 1
ATOM 6231 C C . PRO C 1 151 ? -28.108 63.431 75.501 1.00 39.61 151 PRO C C 1
ATOM 6232 O O . PRO C 1 151 ? -28.969 62.558 75.588 1.00 38.65 151 PRO C O 1
ATOM 6236 N N . GLN C 1 152 ? -28.419 64.716 75.337 1.00 36.90 152 GLN C N 1
ATOM 6237 C CA . GLN C 1 152 ? -29.820 65.122 75.371 1.00 39.01 152 GLN C CA 1
ATOM 6238 C C . GLN C 1 152 ? -30.593 64.613 74.160 1.00 40.85 152 GLN C C 1
ATOM 6239 O O . GLN C 1 152 ? -31.789 64.320 74.271 1.00 41.18 152 GLN C O 1
ATOM 6245 N N . TYR C 1 153 ? -29.940 64.491 73.005 1.00 35.80 153 TYR C N 1
ATOM 6246 C CA . TYR C 1 153 ? -30.656 64.056 71.811 1.00 36.32 153 TYR C CA 1
ATOM 6247 C C . TYR C 1 153 ? -30.826 62.541 71.766 1.00 36.84 153 TYR C C 1
ATOM 6248 O O . TYR C 1 153 ? -31.886 62.051 71.362 1.00 38.25 153 TYR C O 1
ATOM 6257 N N . LEU C 1 154 ? -29.804 61.780 72.178 1.00 36.39 154 LEU C N 1
ATOM 6258 C CA . LEU C 1 154 ? -29.800 60.338 71.960 1.00 37.79 154 LEU C CA 1
ATOM 6259 C C . LEU C 1 154 ? -29.433 59.476 73.168 1.00 33.29 154 LEU C C 1
ATOM 6260 O O . LEU C 1 154 ? -29.375 58.250 73.022 1.00 33.27 154 LEU C O 1
ATOM 6265 N N . GLY C 1 155 ? -29.202 60.048 74.352 1.00 39.34 155 GLY C N 1
ATOM 6266 C CA . GLY C 1 155 ? -28.675 59.263 75.451 1.00 37.72 155 GLY C CA 1
ATOM 6267 C C . GLY C 1 155 ? -29.668 58.299 76.052 1.00 39.13 155 GLY C C 1
ATOM 6268 O O . GLY C 1 155 ? -29.255 57.297 76.646 1.00 35.75 155 GLY C O 1
ATOM 6269 N N . ASP C 1 156 ? -30.969 58.570 75.902 1.00 29.05 156 ASP C N 1
ATOM 6270 C CA . ASP C 1 156 ? -31.990 57.673 76.429 1.00 37.73 156 ASP C CA 1
ATOM 6271 C C . ASP C 1 156 ? -31.950 56.297 75.782 1.00 37.65 156 ASP C C 1
ATOM 6272 O O . ASP C 1 156 ? -32.629 55.385 76.266 1.00 41.77 156 ASP C O 1
ATOM 6277 N N . LEU C 1 157 ? -31.172 56.120 74.714 1.00 37.98 157 LEU C N 1
ATOM 6278 C CA . LEU C 1 157 ? -31.103 54.853 74.002 1.00 38.45 157 LEU C CA 1
ATOM 6279 C C . LEU C 1 157 ? -29.856 54.041 74.333 1.00 36.50 157 LEU C C 1
ATOM 6280 O O . LEU C 1 157 ? -29.756 52.889 73.899 1.00 35.61 157 LEU C O 1
ATOM 6285 N N . PHE C 1 158 ? -28.919 54.595 75.096 1.00 35.80 158 PHE C N 1
ATOM 6286 C CA . PHE C 1 158 ? -27.666 53.921 75.401 1.00 36.81 158 PHE C CA 1
ATOM 6287 C C . PHE C 1 158 ? -27.661 53.395 76.830 1.00 39.06 158 PHE C C 1
ATOM 6288 O O . PHE C 1 158 ? -28.282 53.970 77.730 1.00 36.01 158 PHE C O 1
ATOM 6296 N N . SER C 1 159 ? -26.941 52.292 77.031 1.00 34.70 159 SER C N 1
ATOM 6297 C CA . SER C 1 159 ? -26.832 51.660 78.336 1.00 37.49 159 SER C CA 1
ATOM 6298 C C . SER C 1 159 ? -25.448 51.801 78.954 1.00 36.58 159 SER C C 1
ATOM 6299 O O . SER C 1 159 ? -25.240 51.341 80.081 1.00 34.84 159 SER C O 1
ATOM 6302 N N . TRP C 1 160 ? -24.503 52.420 78.251 1.00 35.24 160 TRP C N 1
ATOM 6303 C CA . TRP C 1 160 ? -23.137 52.560 78.735 1.00 32.98 160 TRP C CA 1
ATOM 6304 C C . TRP C 1 160 ? -22.461 53.671 77.948 1.00 36.20 160 TRP C C 1
ATOM 6305 O O . TRP C 1 160 ? -22.696 53.815 76.741 1.00 32.83 160 TRP C O 1
ATOM 6316 N N . SER C 1 161 ? -21.621 54.449 78.630 1.00 32.31 161 SER C N 1
ATOM 6317 C CA . SER C 1 161 ? -20.913 55.527 77.953 1.00 35.13 161 SER C CA 1
ATOM 6318 C C . SER C 1 161 ? -19.461 55.596 78.403 1.00 35.54 161 SER C C 1
ATOM 6319 O O . SER C 1 161 ? -19.152 55.424 79.586 1.00 33.11 161 SER C O 1
ATOM 6322 N N . ALA C 1 162 ? -18.578 55.852 77.443 1.00 36.47 162 ALA C N 1
ATOM 6323 C CA . ALA C 1 162 ? -17.182 56.141 77.732 1.00 38.28 162 ALA C CA 1
ATOM 6324 C C . ALA C 1 162 ? -16.986 57.643 77.898 1.00 39.89 162 ALA C C 1
ATOM 6325 O O . ALA C 1 162 ? -17.667 58.453 77.265 1.00 38.67 162 ALA C O 1
ATOM 6327 N N . ILE C 1 163 ? -16.054 58.006 78.777 1.00 33.52 163 ILE C N 1
ATOM 6328 C CA . ILE C 1 163 ? -15.735 59.393 79.092 1.00 34.11 163 ILE C CA 1
ATOM 6329 C C . ILE C 1 163 ? -14.234 59.578 78.912 1.00 41.82 163 ILE C C 1
ATOM 6330 O O . ILE C 1 163 ? -13.435 58.892 79.566 1.00 39.39 163 ILE C O 1
ATOM 6335 N N . GLY C 1 164 ? -13.855 60.504 78.035 1.00 39.85 164 GLY C N 1
ATOM 6336 C CA . GLY C 1 164 ? -12.461 60.809 77.786 1.00 43.21 164 GLY C CA 1
ATOM 6337 C C . GLY C 1 164 ? -12.145 62.277 77.982 1.00 43.25 164 GLY C C 1
ATOM 6338 O O . GLY C 1 164 ? -12.892 62.994 78.655 1.00 35.91 164 GLY C O 1
ATOM 6339 N N . ALA C 1 165 ? -11.046 62.737 77.378 1.00 39.51 165 ALA C N 1
ATOM 6340 C CA . ALA C 1 165 ? -10.551 64.087 77.625 1.00 42.03 165 ALA C CA 1
ATOM 6341 C C . ALA C 1 165 ? -11.469 65.172 77.074 1.00 39.25 165 ALA C C 1
ATOM 6342 O O . ALA C 1 165 ? -11.445 66.297 77.582 1.00 44.29 165 ALA C O 1
ATOM 6344 N N . ARG C 1 166 ? -12.275 64.876 76.053 1.00 39.62 166 ARG C N 1
ATOM 6345 C CA . ARG C 1 166 ? -13.199 65.889 75.554 1.00 43.44 166 ARG C CA 1
ATOM 6346 C C . ARG C 1 166 ? -14.210 66.309 76.615 1.00 46.76 166 ARG C C 1
ATOM 6347 O O . ARG C 1 166 ? -14.738 67.424 76.550 1.00 48.25 166 ARG C O 1
ATOM 6355 N N . THR C 1 167 ? -14.483 65.448 77.593 1.00 41.93 167 THR C N 1
ATOM 6356 C CA . THR C 1 167 ? -15.331 65.821 78.716 1.00 39.93 167 THR C CA 1
ATOM 6357 C C . THR C 1 167 ? -14.516 66.350 79.892 1.00 41.30 167 THR C C 1
ATOM 6358 O O . THR C 1 167 ? -14.774 67.453 80.383 1.00 39.71 167 THR C O 1
ATOM 6362 N N . THR C 1 168 ? -13.519 65.581 80.339 1.00 36.78 168 THR C N 1
ATOM 6363 C CA . THR C 1 168 ? -12.820 65.892 81.581 1.00 43.54 168 THR C CA 1
ATOM 6364 C C . THR C 1 168 ? -11.877 67.083 81.454 1.00 52.24 168 THR C C 1
ATOM 6365 O O . THR C 1 168 ? -11.524 67.682 82.475 1.00 59.41 168 THR C O 1
ATOM 6369 N N . GLU C 1 169 ? -11.458 67.443 80.241 1.00 42.75 169 GLU C N 1
ATOM 6370 C CA . GLU C 1 169 ? -10.556 68.573 80.059 1.00 50.26 169 GLU C CA 1
ATOM 6371 C C . GLU C 1 169 ? -11.278 69.855 79.666 1.00 53.00 169 GLU C C 1
ATOM 6372 O O . GLU C 1 169 ? -10.630 70.894 79.516 1.00 58.71 169 GLU C O 1
ATOM 6378 N N . SER C 1 170 ? -12.595 69.811 79.496 1.00 59.42 170 SER C N 1
ATOM 6379 C CA . SER C 1 170 ? -13.352 71.049 79.473 1.00 59.25 170 SER C CA 1
ATOM 6380 C C . SER C 1 170 ? -13.572 71.533 80.903 1.00 61.99 170 SER C C 1
ATOM 6381 O O . SER C 1 170 ? -13.378 70.795 81.870 1.00 69.98 170 SER C O 1
ATOM 6384 N N . GLN C 1 171 ? -13.958 72.800 81.033 1.00 99.56 171 GLN C N 1
ATOM 6385 C CA . GLN C 1 171 ? -14.366 73.336 82.324 1.00 105.88 171 GLN C CA 1
ATOM 6386 C C . GLN C 1 171 ? -15.864 73.555 82.422 1.00 95.17 171 GLN C C 1
ATOM 6387 O O . GLN C 1 171 ? -16.415 73.487 83.523 1.00 99.27 171 GLN C O 1
ATOM 6393 N N . THR C 1 172 ? -16.528 73.803 81.291 1.00 69.06 172 THR C N 1
ATOM 6394 C CA . THR C 1 172 ? -17.974 73.977 81.294 1.00 64.22 172 THR C CA 1
ATOM 6395 C C . THR C 1 172 ? -18.700 72.707 81.725 1.00 57.94 172 THR C C 1
ATOM 6396 O O . THR C 1 172 ? -19.722 72.790 82.415 1.00 53.22 172 THR C O 1
ATOM 6400 N N . HIS C 1 173 ? -18.184 71.527 81.357 1.00 49.38 173 HIS C N 1
ATOM 6401 C CA . HIS C 1 173 ? -18.934 70.294 81.571 1.00 48.19 173 HIS C CA 1
ATOM 6402 C C . HIS C 1 173 ? -18.032 69.133 81.989 1.00 42.75 173 HIS C C 1
ATOM 6403 O O . HIS C 1 173 ? -18.312 67.976 81.654 1.00 39.84 173 HIS C O 1
ATOM 6410 N N . ARG C 1 174 ? -16.951 69.421 82.720 1.00 37.42 174 ARG C N 1
ATOM 6411 C CA . ARG C 1 174 ? -16.030 68.369 83.146 1.00 40.65 174 ARG C CA 1
ATOM 6412 C C . ARG C 1 174 ? -16.713 67.347 84.053 1.00 41.06 174 ARG C C 1
ATOM 6413 O O . ARG C 1 174 ? -16.288 66.186 84.116 1.00 41.07 174 ARG C O 1
ATOM 6421 N N . GLU C 1 175 ? -17.780 67.748 84.748 1.00 39.55 175 GLU C N 1
ATOM 6422 C CA . GLU C 1 175 ? -18.492 66.875 85.671 1.00 38.21 175 GLU C CA 1
ATOM 6423 C C . GLU C 1 175 ? -19.753 66.275 85.062 1.00 34.03 175 GLU C C 1
ATOM 6424 O O . GLU C 1 175 ? -20.659 65.879 85.803 1.00 37.53 175 GLU C O 1
ATOM 6430 N N . MET C 1 176 ? -19.832 66.191 83.732 1.00 31.97 176 MET C N 1
ATOM 6431 C CA . MET C 1 176 ? -21.066 65.722 83.108 1.00 31.95 176 MET C CA 1
ATOM 6432 C C . MET C 1 176 ? -21.348 64.262 83.433 1.00 29.54 176 MET C C 1
ATOM 6433 O O . MET C 1 176 ? -22.516 63.864 83.513 1.00 29.92 176 MET C O 1
ATOM 6438 N N . ALA C 1 177 ? -20.303 63.455 83.638 1.00 29.93 177 ALA C N 1
ATOM 6439 C CA . ALA C 1 177 ? -20.507 62.036 83.919 1.00 32.38 177 ALA C CA 1
ATOM 6440 C C . ALA C 1 177 ? -21.328 61.818 85.183 1.00 32.76 177 ALA C C 1
ATOM 6441 O O . ALA C 1 177 ? -22.055 60.824 85.285 1.00 30.71 177 ALA C O 1
ATOM 6443 N N . SER C 1 178 ? -21.235 62.732 86.152 1.00 31.09 178 SER C N 1
ATOM 6444 C CA . SER C 1 178 ? -22.012 62.603 87.380 1.00 33.50 178 SER C CA 1
ATOM 6445 C C . SER C 1 178 ? -23.504 62.818 87.159 1.00 35.91 178 SER C C 1
ATOM 6446 O O . SER C 1 178 ? -24.291 62.551 88.074 1.00 32.95 178 SER C O 1
ATOM 6449 N N . GLY C 1 179 ? -23.908 63.278 85.977 1.00 36.44 179 GLY C N 1
ATOM 6450 C CA . GLY C 1 179 ? -25.309 63.505 85.683 1.00 34.51 179 GLY C CA 1
ATOM 6451 C C . GLY C 1 179 ? -25.835 62.672 84.532 1.00 35.93 179 GLY C C 1
ATOM 6452 O O . GLY C 1 179 ? -26.980 62.852 84.103 1.00 37.10 179 GLY C O 1
ATOM 6453 N N . LEU C 1 180 ? -25.011 61.761 84.019 1.00 34.01 180 LEU C N 1
ATOM 6454 C CA . LEU C 1 180 ? -25.455 60.840 82.982 1.00 34.43 180 LEU C CA 1
ATOM 6455 C C . LEU C 1 180 ? -26.203 59.669 83.610 1.00 37.27 180 LEU C C 1
ATOM 6456 O O . LEU C 1 180 ? -25.819 59.166 84.670 1.00 35.77 180 LEU C O 1
ATOM 6461 N N . SER C 1 181 ? -27.273 59.231 82.945 1.00 35.54 181 SER C N 1
ATOM 6462 C CA . SER C 1 181 ? -28.162 58.214 83.501 1.00 41.90 181 SER C CA 1
ATOM 6463 C C . SER C 1 181 ? -27.637 56.793 83.336 1.00 41.53 181 SER C C 1
ATOM 6464 O O . SER C 1 181 ? -28.281 55.855 83.816 1.00 44.31 181 SER C O 1
ATOM 6467 N N . MET C 1 182 ? -26.499 56.609 82.684 1.00 41.62 182 MET C N 1
ATOM 6468 C CA . MET C 1 182 ? -25.978 55.299 82.339 1.00 40.70 182 MET C CA 1
ATOM 6469 C C . MET C 1 182 ? -24.654 55.049 83.048 1.00 39.48 182 MET C C 1
ATOM 6470 O O . MET C 1 182 ? -23.974 55.995 83.464 1.00 39.42 182 MET C O 1
ATOM 6475 N N . PRO C 1 183 ? -24.264 53.784 83.219 1.00 38.93 183 PRO C N 1
ATOM 6476 C CA . PRO C 1 183 ? -22.911 53.495 83.710 1.00 37.22 183 PRO C CA 1
ATOM 6477 C C . PRO C 1 183 ? -21.857 54.084 82.782 1.00 35.55 183 PRO C C 1
ATOM 6478 O O . PRO C 1 183 ? -22.061 54.214 81.570 1.00 35.12 183 PRO C O 1
ATOM 6482 N N . VAL C 1 184 ? -20.712 54.434 83.367 1.00 35.79 184 VAL C N 1
ATOM 6483 C CA . VAL C 1 184 ? -19.687 55.211 82.678 1.00 34.50 184 VAL C CA 1
ATOM 6484 C C . VAL C 1 184 ? -18.321 54.579 82.908 1.00 36.95 184 VAL C C 1
ATOM 6485 O O . VAL C 1 184 ? -18.000 54.148 84.021 1.00 35.97 184 VAL C O 1
ATOM 6489 N N . GLY C 1 185 ? -17.522 54.516 81.847 1.00 39.13 185 GLY C N 1
ATOM 6490 C CA . GLY C 1 185 ? -16.134 54.085 81.931 1.00 38.30 185 GLY C CA 1
ATOM 6491 C C . GLY C 1 185 ? -15.203 55.232 81.570 1.00 39.81 185 GLY C C 1
ATOM 6492 O O . GLY C 1 185 ? -15.402 55.901 80.558 1.00 39.54 185 GLY C O 1
ATOM 6493 N N . PHE C 1 186 ? -14.173 55.427 82.389 1.00 31.08 186 PHE C N 1
ATOM 6494 C CA . PHE C 1 186 ? -13.297 56.590 82.281 1.00 33.82 186 PHE C CA 1
ATOM 6495 C C . PHE C 1 186 ? -11.958 56.182 81.683 1.00 38.13 186 PHE C C 1
ATOM 6496 O O . PHE C 1 186 ? -11.220 55.394 82.286 1.00 38.49 186 PHE C O 1
ATOM 6504 N N . LYS C 1 187 ? -11.641 56.731 80.510 1.00 37.44 187 LYS C N 1
ATOM 6505 C CA . LYS C 1 187 ? -10.403 56.371 79.828 1.00 42.55 187 LYS C CA 1
ATOM 6506 C C . LYS C 1 187 ? -9.196 56.996 80.519 1.00 42.35 187 LYS C C 1
ATOM 6507 O O . LYS C 1 187 ? -9.268 58.110 81.045 1.00 45.56 187 LYS C O 1
ATOM 6513 N N . ASN C 1 188 ? -8.080 56.269 80.522 1.00 44.68 188 ASN C N 1
ATOM 6514 C CA . ASN C 1 188 ? -6.846 56.818 81.061 1.00 45.07 188 ASN C CA 1
ATOM 6515 C C . ASN C 1 188 ? -6.301 57.901 80.130 1.00 45.63 188 ASN C C 1
ATOM 6516 O O . ASN C 1 188 ? -6.716 58.035 78.974 1.00 42.71 188 ASN C O 1
ATOM 6521 N N . GLY C 1 189 ? -5.357 58.683 80.651 1.00 54.83 189 GLY C N 1
ATOM 6522 C CA . GLY C 1 189 ? -4.783 59.765 79.874 1.00 56.35 189 GLY C CA 1
ATOM 6523 C C . GLY C 1 189 ? -4.062 59.270 78.636 1.00 58.56 189 GLY C C 1
ATOM 6524 O O . GLY C 1 189 ? -3.645 58.114 78.539 1.00 58.98 189 GLY C O 1
ATOM 6525 N N . THR C 1 190 ? -3.921 60.178 77.663 1.00 60.66 190 THR C N 1
ATOM 6526 C CA . THR C 1 190 ? -3.243 59.832 76.417 1.00 63.35 190 THR C CA 1
ATOM 6527 C C . THR C 1 190 ? -1.781 59.476 76.653 1.00 63.61 190 THR C C 1
ATOM 6528 O O . THR C 1 190 ? -1.220 58.642 75.933 1.00 63.53 190 THR C O 1
ATOM 6532 N N . ASP C 1 191 ? -1.151 60.094 77.650 1.00 65.05 191 ASP C N 1
ATOM 6533 C CA . ASP C 1 191 ? 0.220 59.762 78.014 1.00 69.40 191 ASP C CA 1
ATOM 6534 C C . ASP C 1 191 ? 0.320 58.464 78.801 1.00 69.32 191 ASP C C 1
ATOM 6535 O O . ASP C 1 191 ? 1.435 57.989 79.042 1.00 72.42 191 ASP C O 1
ATOM 6540 N N . GLY C 1 192 ? -0.810 57.886 79.205 1.00 67.17 192 GLY C N 1
ATOM 6541 C CA . GLY C 1 192 ? -0.825 56.720 80.059 1.00 60.59 192 GLY C CA 1
ATOM 6542 C C . GLY C 1 192 ? -1.138 57.006 81.509 1.00 61.09 192 GLY C C 1
ATOM 6543 O O . GLY C 1 192 ? -1.109 56.077 82.326 1.00 59.27 192 GLY C O 1
ATOM 6544 N N . SER C 1 193 ? -1.436 58.256 81.855 1.00 66.44 193 SER C N 1
ATOM 6545 C CA . SER C 1 193 ? -1.705 58.617 83.240 1.00 65.59 193 SER C CA 1
ATOM 6546 C C . SER C 1 193 ? -3.015 57.993 83.702 1.00 65.75 193 SER C C 1
ATOM 6547 O O . SER C 1 193 ? -4.067 58.203 83.088 1.00 64.17 193 SER C O 1
ATOM 6550 N N . LEU C 1 194 ? -2.949 57.218 84.782 1.00 53.90 194 LEU C N 1
ATOM 6551 C CA . LEU C 1 194 ? -4.155 56.693 85.402 1.00 54.46 194 LEU C CA 1
ATOM 6552 C C . LEU C 1 194 ? -4.819 57.714 86.313 1.00 54.99 194 LEU C C 1
ATOM 6553 O O . LEU C 1 194 ? -6.003 57.561 86.637 1.00 50.22 194 LEU C O 1
ATOM 6558 N N . ALA C 1 195 ? -4.080 58.753 86.712 1.00 55.58 195 ALA C N 1
ATOM 6559 C CA . ALA C 1 195 ? -4.596 59.723 87.672 1.00 53.56 195 ALA C CA 1
ATOM 6560 C C . ALA C 1 195 ? -5.834 60.434 87.142 1.00 49.36 195 ALA C C 1
ATOM 6561 O O . ALA C 1 195 ? -6.797 60.643 87.884 1.00 42.26 195 ALA C O 1
ATOM 6563 N N . THR C 1 196 ? -5.822 60.828 85.867 1.00 52.35 196 THR C N 1
ATOM 6564 C CA . THR C 1 196 ? -6.970 61.536 85.308 1.00 56.52 196 THR C CA 1
ATOM 6565 C C . THR C 1 196 ? -8.228 60.678 85.378 1.00 50.52 196 THR C C 1
ATOM 6566 O O . THR C 1 196 ? -9.280 61.132 85.845 1.00 51.25 196 THR C O 1
ATOM 6570 N N . ALA C 1 197 ? -8.127 59.420 84.940 1.00 46.69 197 ALA C N 1
ATOM 6571 C CA . ALA C 1 197 ? -9.281 58.527 84.969 1.00 45.38 197 ALA C CA 1
ATOM 6572 C C . ALA C 1 197 ? -9.742 58.259 86.396 1.00 42.29 197 ALA C C 1
ATOM 6573 O O . ALA C 1 197 ? -10.947 58.230 86.669 1.00 38.00 197 ALA C O 1
ATOM 6575 N N . ILE C 1 198 ? -8.800 58.061 87.320 1.00 44.05 198 ILE C N 1
ATOM 6576 C CA . ILE C 1 198 ? -9.166 57.751 88.700 1.00 44.51 198 ILE C CA 1
ATOM 6577 C C . ILE C 1 198 ? -9.868 58.940 89.350 1.00 42.36 198 ILE C C 1
ATOM 6578 O O . ILE C 1 198 ? -10.901 58.786 90.015 1.00 41.17 198 ILE C O 1
ATOM 6583 N N . ASN C 1 199 ? -9.317 60.143 89.166 1.00 43.60 199 ASN C N 1
ATOM 6584 C CA . ASN C 1 199 ? -9.950 61.340 89.708 1.00 45.96 199 ASN C CA 1
ATOM 6585 C C . ASN C 1 199 ? -11.325 61.563 89.093 1.00 43.47 199 ASN C C 1
ATOM 6586 O O . ASN C 1 199 ? -12.273 61.923 89.799 1.00 43.02 199 ASN C O 1
ATOM 6591 N N . ALA C 1 200 ? -11.458 61.350 87.779 1.00 39.79 200 ALA C N 1
ATOM 6592 C CA . ALA C 1 200 ? -12.752 61.532 87.130 1.00 38.61 200 ALA C CA 1
ATOM 6593 C C . ALA C 1 200 ? -13.774 60.525 87.643 1.00 37.99 200 ALA C C 1
ATOM 6594 O O . ALA C 1 200 ? -14.934 60.875 87.885 1.00 34.77 200 ALA C O 1
ATOM 6596 N N . MET C 1 201 ? -13.357 59.269 87.818 1.00 35.95 201 MET C N 1
ATOM 6597 C CA . MET C 1 201 ? -14.259 58.245 88.329 1.00 38.20 201 MET C CA 1
ATOM 6598 C C . MET C 1 201 ? -14.709 58.564 89.748 1.00 39.78 201 MET C C 1
ATOM 6599 O O . MET C 1 201 ? -15.895 58.435 90.074 1.00 34.24 201 MET C O 1
ATOM 6604 N N . ARG C 1 202 ? -13.779 58.990 90.607 1.00 44.01 202 ARG C N 1
ATOM 6605 C CA . ARG C 1 202 ? -14.174 59.354 91.964 1.00 44.29 202 ARG C CA 1
ATOM 6606 C C . ARG C 1 202 ? -15.110 60.557 91.959 1.00 45.93 202 ARG C C 1
ATOM 6607 O O . ARG C 1 202 ? -16.130 60.561 92.661 1.00 43.19 202 ARG C O 1
ATOM 6615 N N . ALA C 1 203 ? -14.798 61.578 91.157 1.00 39.31 203 ALA C N 1
ATOM 6616 C CA . ALA C 1 203 ? -15.642 62.767 91.118 1.00 39.58 203 ALA C CA 1
ATOM 6617 C C . ALA C 1 203 ? -17.031 62.464 90.564 1.00 38.07 203 ALA C C 1
ATOM 6618 O O . ALA C 1 203 ? -18.005 63.119 90.951 1.00 35.85 203 ALA C O 1
ATOM 6620 N N . ALA C 1 204 ? -17.145 61.477 89.669 1.00 35.88 204 ALA C N 1
ATOM 6621 C CA . ALA C 1 204 ? -18.429 61.189 89.038 1.00 38.80 204 ALA C CA 1
ATOM 6622 C C . ALA C 1 204 ? -19.471 60.666 90.016 1.00 38.14 204 ALA C C 1
ATOM 6623 O O . ALA C 1 204 ? -20.669 60.815 89.758 1.00 35.15 204 ALA C O 1
ATOM 6625 N N . ALA C 1 205 ? -19.051 60.056 91.122 1.00 35.48 205 ALA C N 1
ATOM 6626 C CA . ALA C 1 205 ? -19.996 59.527 92.096 1.00 37.44 205 ALA C CA 1
ATOM 6627 C C . ALA C 1 205 ? -20.605 60.605 92.983 1.00 39.48 205 ALA C C 1
ATOM 6628 O O . ALA C 1 205 ? -21.500 60.295 93.776 1.00 37.26 205 ALA C O 1
ATOM 6630 N N . GLN C 1 206 ? -20.155 61.855 92.861 1.00 37.94 206 GLN C N 1
ATOM 6631 C CA . GLN C 1 206 ? -20.544 62.958 93.724 1.00 42.89 206 GLN C CA 1
ATOM 6632 C C . GLN C 1 206 ? -21.468 63.929 92.991 1.00 45.03 206 GLN C C 1
ATOM 6633 O O . GLN C 1 206 ? -21.426 64.022 91.760 1.00 40.77 206 GLN C O 1
ATOM 6639 N N . PRO C 1 207 ? -22.316 64.663 93.718 1.00 37.15 207 PRO C N 1
ATOM 6640 C CA . PRO C 1 207 ? -23.149 65.685 93.069 1.00 37.91 207 PRO C CA 1
ATOM 6641 C C . PRO C 1 207 ? -22.298 66.839 92.564 1.00 39.71 207 PRO C C 1
ATOM 6642 O O . PRO C 1 207 ? -21.343 67.262 93.218 1.00 37.96 207 PRO C O 1
ATOM 6646 N N . HIS C 1 208 ? -22.653 67.347 91.385 1.00 41.53 208 HIS C N 1
ATOM 6647 C CA . HIS C 1 208 ? -21.887 68.405 90.739 1.00 38.69 208 HIS C CA 1
ATOM 6648 C C . HIS C 1 208 ? -22.828 69.255 89.893 1.00 42.40 208 HIS C C 1
ATOM 6649 O O . HIS C 1 208 ? -24.034 69.003 89.817 1.00 39.82 208 HIS C O 1
ATOM 6656 N N . ARG C 1 209 ? -22.260 70.268 89.244 1.00 37.97 209 ARG C N 1
ATOM 6657 C CA . ARG C 1 209 ? -22.981 71.095 88.288 1.00 39.98 209 ARG C CA 1
ATOM 6658 C C . ARG C 1 209 ? -22.171 71.205 87.004 1.00 38.35 209 ARG C C 1
ATOM 6659 O O . ARG C 1 209 ? -20.938 71.209 87.029 1.00 33.56 209 ARG C O 1
ATOM 6667 N N . PHE C 1 210 ? -22.874 71.276 85.877 1.00 37.63 210 PHE C N 1
ATOM 6668 C CA . PHE C 1 210 ? -22.197 71.459 84.597 1.00 36.19 210 PHE C CA 1
ATOM 6669 C C . PHE C 1 210 ? -23.090 72.246 83.648 1.00 37.34 210 PHE C C 1
ATOM 6670 O O . PHE C 1 210 ? -24.300 72.358 83.848 1.00 33.26 210 PHE C O 1
ATOM 6678 N N . VAL C 1 211 ? -22.471 72.809 82.615 1.00 36.22 211 VAL C N 1
ATOM 6679 C CA . VAL C 1 211 ? -23.192 73.561 81.593 1.00 38.28 211 VAL C CA 1
ATOM 6680 C C . VAL C 1 211 ? -23.520 72.620 80.441 1.00 36.59 211 VAL C C 1
ATOM 6681 O O . VAL C 1 211 ? -22.622 72.015 79.847 1.00 33.46 211 VAL C O 1
ATOM 6685 N N . GLY C 1 212 ? -24.806 72.495 80.129 1.00 33.88 212 GLY C N 1
ATOM 6686 C CA . GLY C 1 212 ? -25.237 71.722 78.981 1.00 37.15 212 GLY C CA 1
ATOM 6687 C C . GLY C 1 212 ? -26.408 72.392 78.298 1.00 32.63 212 GLY C C 1
ATOM 6688 O O . GLY C 1 212 ? -26.455 73.622 78.206 1.00 32.05 212 GLY C O 1
ATOM 6689 N N . ILE C 1 213 ? -27.376 71.606 77.831 1.00 31.77 213 ILE C N 1
ATOM 6690 C CA . ILE C 1 213 ? -28.603 72.154 77.273 1.00 31.50 213 ILE C CA 1
ATOM 6691 C C . ILE C 1 213 ? -29.788 71.458 77.925 1.00 34.77 213 ILE C C 1
ATOM 6692 O O . ILE C 1 213 ? -29.678 70.345 78.445 1.00 31.44 213 ILE C O 1
ATOM 6697 N N . ASN C 1 214 ? -30.935 72.135 77.898 1.00 36.82 214 ASN C N 1
ATOM 6698 C CA . ASN C 1 214 ? -32.162 71.493 78.330 1.00 38.64 214 ASN C CA 1
ATOM 6699 C C . ASN C 1 214 ? -32.836 70.842 77.125 1.00 40.05 214 ASN C C 1
ATOM 6700 O O . ASN C 1 214 ? -32.329 70.880 76.000 1.00 35.70 214 ASN C O 1
ATOM 6705 N N . GLN C 1 215 ? -33.997 70.232 77.364 1.00 35.48 215 GLN C N 1
ATOM 6706 C CA . GLN C 1 215 ? -34.713 69.551 76.293 1.00 40.36 215 GLN C CA 1
ATOM 6707 C C . GLN C 1 215 ? -35.220 70.515 75.227 1.00 38.71 215 GLN C C 1
ATOM 6708 O O . GLN C 1 215 ? -35.570 70.074 74.127 1.00 36.16 215 GLN C O 1
ATOM 6714 N N . ALA C 1 216 ? -35.265 71.812 75.522 1.00 36.12 216 ALA C N 1
ATOM 6715 C CA . ALA C 1 216 ? -35.659 72.819 74.547 1.00 38.09 216 ALA C CA 1
ATOM 6716 C C . ALA C 1 216 ? -34.473 73.388 73.775 1.00 35.91 216 ALA C C 1
ATOM 6717 O O . ALA C 1 216 ? -34.631 74.392 73.074 1.00 32.07 216 ALA C O 1
ATOM 6719 N N . GLY C 1 217 ? -33.294 72.781 73.896 1.00 40.09 217 GLY C N 1
ATOM 6720 C CA . GLY C 1 217 ? -32.129 73.260 73.177 1.00 37.88 217 GLY C CA 1
ATOM 6721 C C . GLY C 1 217 ? -31.554 74.568 73.673 1.00 38.01 217 GLY C C 1
ATOM 6722 O O . GLY C 1 217 ? -30.874 75.260 72.912 1.00 37.94 217 GLY C O 1
ATOM 6723 N N . GLN C 1 218 ? -31.807 74.932 74.927 1.00 35.36 218 GLN C N 1
ATOM 6724 C CA . GLN C 1 218 ? -31.286 76.161 75.509 1.00 35.20 218 GLN C CA 1
ATOM 6725 C C . GLN C 1 218 ? -30.097 75.848 76.404 1.00 36.99 218 GLN C C 1
ATOM 6726 O O . GLN C 1 218 ? -30.101 74.845 77.121 1.00 33.80 218 GLN C O 1
ATOM 6732 N N . VAL C 1 219 ? -29.080 76.715 76.357 1.00 30.64 219 VAL C N 1
ATOM 6733 C CA . VAL C 1 219 ? -27.955 76.594 77.276 1.00 35.52 219 VAL C CA 1
ATOM 6734 C C . VAL C 1 219 ? -28.482 76.617 78.703 1.00 39.25 219 VAL C C 1
ATOM 6735 O O . VAL C 1 219 ? -29.247 77.511 79.089 1.00 33.35 219 VAL C O 1
ATOM 6739 N N . ALA C 1 220 ? -28.089 75.620 79.490 1.00 38.35 220 ALA C N 1
ATOM 6740 C CA . ALA C 1 220 ? -28.662 75.409 80.809 1.00 38.01 220 ALA C CA 1
ATOM 6741 C C . ALA C 1 220 ? -27.577 74.991 81.788 1.00 38.19 220 ALA C C 1
ATOM 6742 O O . ALA C 1 220 ? -26.551 74.423 81.405 1.00 32.87 220 ALA C O 1
ATOM 6744 N N . LEU C 1 221 ? -27.812 75.293 83.060 1.00 38.90 221 LEU C N 1
ATOM 6745 C CA . LEU C 1 221 ? -26.964 74.836 84.149 1.00 40.38 221 LEU C CA 1
ATOM 6746 C C . LEU C 1 221 ? -27.657 73.659 84.820 1.00 38.81 221 LEU C C 1
ATOM 6747 O O . LEU C 1 221 ? -28.798 73.786 85.279 1.00 39.56 221 LEU C O 1
ATOM 6752 N N . LEU C 1 222 ? -26.980 72.518 84.867 1.00 35.55 222 LEU C N 1
ATOM 6753 C CA . LEU C 1 222 ? -27.559 71.282 85.365 1.00 33.62 222 LEU C CA 1
ATOM 6754 C C . LEU C 1 222 ? -26.879 70.879 86.663 1.00 39.51 222 LEU C C 1
ATOM 6755 O O . LEU C 1 222 ? -25.645 70.872 86.752 1.00 36.94 222 LEU C O 1
ATOM 6760 N N . GLN C 1 223 ? -27.692 70.564 87.665 1.00 38.94 223 GLN C N 1
ATOM 6761 C CA . GLN C 1 223 ? -27.228 70.065 88.948 1.00 39.88 223 GLN C CA 1
ATOM 6762 C C . GLN C 1 223 ? -27.354 68.549 88.947 1.00 35.83 223 GLN C C 1
ATOM 6763 O O . GLN C 1 223 ? -28.422 68.012 88.639 1.00 36.42 223 GLN C O 1
ATOM 6769 N N . THR C 1 224 ? -26.267 67.862 89.268 1.00 31.35 224 THR C N 1
ATOM 6770 C CA . THR C 1 224 ? -26.250 66.412 89.173 1.00 31.29 224 THR C CA 1
ATOM 6771 C C . THR C 1 224 ? -26.383 65.773 90.549 1.00 38.77 224 THR C C 1
ATOM 6772 O O . THR C 1 224 ? -26.172 66.405 91.587 1.00 33.99 224 THR C O 1
ATOM 6776 N N . GLN C 1 225 ? -26.742 64.493 90.531 1.00 36.99 225 GLN C N 1
ATOM 6777 C CA . GLN C 1 225 ? -26.952 63.701 91.732 1.00 43.34 225 GLN C CA 1
ATOM 6778 C C . GLN C 1 225 ? -25.746 62.841 92.084 1.00 45.00 225 GLN C C 1
ATOM 6779 O O . GLN C 1 225 ? -25.577 62.479 93.254 1.00 38.79 225 GLN C O 1
ATOM 6785 N N . GLY C 1 226 ? -24.901 62.539 91.113 1.00 37.71 226 GLY C N 1
ATOM 6786 C CA . GLY C 1 226 ? -23.803 61.602 91.267 1.00 38.17 226 GLY C CA 1
ATOM 6787 C C . GLY C 1 226 ? -24.147 60.323 90.526 1.00 39.64 226 GLY C C 1
ATOM 6788 O O . GLY C 1 226 ? -25.309 59.902 90.476 1.00 37.19 226 GLY C O 1
ATOM 6789 N N . ASN C 1 227 ? -23.129 59.703 89.935 1.00 39.95 227 ASN C N 1
ATOM 6790 C CA . ASN C 1 227 ? -23.296 58.475 89.165 1.00 37.07 227 ASN C CA 1
ATOM 6791 C C . ASN C 1 227 ? -22.574 57.339 89.876 1.00 38.88 227 ASN C C 1
ATOM 6792 O O . ASN C 1 227 ? -21.334 57.315 89.887 1.00 37.50 227 ASN C O 1
ATOM 6797 N N . PRO C 1 228 ? -23.287 56.380 90.471 1.00 43.83 228 PRO C N 1
ATOM 6798 C CA . PRO C 1 228 ? -22.624 55.332 91.258 1.00 44.60 228 PRO C CA 1
ATOM 6799 C C . PRO C 1 228 ? -22.021 54.200 90.438 1.00 49.74 228 PRO C C 1
ATOM 6800 O O . PRO C 1 228 ? -21.447 53.278 91.029 1.00 49.87 228 PRO C O 1
ATOM 6804 N N . ASP C 1 229 ? -22.127 54.225 89.111 1.00 36.20 229 ASP C N 1
ATOM 6805 C CA . ASP C 1 229 ? -21.667 53.123 88.266 1.00 36.72 229 ASP C CA 1
ATOM 6806 C C . ASP C 1 229 ? -20.518 53.609 87.385 1.00 34.41 229 ASP C C 1
ATOM 6807 O O . ASP C 1 229 ? -20.723 53.981 86.228 1.00 37.45 229 ASP C O 1
ATOM 6812 N N . GLY C 1 230 ? -19.299 53.572 87.922 1.00 36.09 230 GLY C N 1
ATOM 6813 C CA . GLY C 1 230 ? -18.140 54.025 87.190 1.00 34.57 230 GLY C CA 1
ATOM 6814 C C . GLY C 1 230 ? -17.022 53.002 87.238 1.00 38.19 230 GLY C C 1
ATOM 6815 O O . GLY C 1 230 ? -16.942 52.173 88.143 1.00 36.71 230 GLY C O 1
ATOM 6816 N N . HIS C 1 231 ? -16.156 53.073 86.230 1.00 38.59 231 HIS C N 1
ATOM 6817 C CA . HIS C 1 231 ? -14.974 52.223 86.179 1.00 37.79 231 HIS C CA 1
ATOM 6818 C C . HIS C 1 231 ? -13.947 52.868 85.262 1.00 37.42 231 HIS C C 1
ATOM 6819 O O . HIS C 1 231 ? -14.259 53.782 84.494 1.00 36.68 231 HIS C O 1
ATOM 6826 N N . VAL C 1 232 ? -12.715 52.383 85.357 1.00 35.37 232 VAL C N 1
ATOM 6827 C CA . VAL C 1 232 ? -11.610 52.878 84.545 1.00 34.85 232 VAL C CA 1
ATOM 6828 C C . VAL C 1 232 ? -11.532 52.058 83.263 1.00 34.67 232 VAL C C 1
ATOM 6829 O O . VAL C 1 232 ? -11.886 50.876 83.236 1.00 35.71 232 VAL C O 1
ATOM 6833 N N . ILE C 1 233 ? -11.091 52.694 82.179 1.00 31.19 233 ILE C N 1
ATOM 6834 C CA . ILE C 1 233 ? -10.802 52.016 80.920 1.00 37.13 233 ILE C CA 1
ATOM 6835 C C . ILE C 1 233 ? -9.304 52.118 80.662 1.00 41.19 233 ILE C C 1
ATOM 6836 O O . ILE C 1 233 ? -8.764 53.224 80.527 1.00 39.68 233 ILE C O 1
ATOM 6841 N N . LEU C 1 234 ? -8.632 50.969 80.601 1.00 37.67 234 LEU C N 1
ATOM 6842 C CA . LEU C 1 234 ? -7.216 50.913 80.246 1.00 41.96 234 LEU C CA 1
ATOM 6843 C C . LEU C 1 234 ? -7.112 50.821 78.729 1.00 40.14 234 LEU C C 1
ATOM 6844 O O . LEU C 1 234 ? -7.459 49.795 78.137 1.00 40.15 234 LEU C O 1
ATOM 6849 N N . ARG C 1 235 ? -6.640 51.895 78.100 1.00 48.66 235 ARG C N 1
ATOM 6850 C CA . ARG C 1 235 ? -6.566 51.967 76.646 1.00 48.84 235 ARG C CA 1
ATOM 6851 C C . ARG C 1 235 ? -5.153 52.231 76.152 1.00 55.81 235 ARG C C 1
ATOM 6852 O O . ARG C 1 235 ? -4.974 52.556 74.975 1.00 57.53 235 ARG C O 1
ATOM 6860 N N . GLY C 1 236 ? -4.155 52.119 77.014 1.00 50.96 236 GLY C N 1
ATOM 6861 C CA . GLY C 1 236 ? -2.786 52.375 76.630 1.00 57.45 236 GLY C CA 1
ATOM 6862 C C . GLY C 1 236 ? -2.459 53.857 76.563 1.00 61.72 236 GLY C C 1
ATOM 6863 O O . GLY C 1 236 ? -3.329 54.727 76.519 1.00 60.01 236 GLY C O 1
ATOM 6864 N N . GLY C 1 237 ? -1.158 54.132 76.528 1.00 70.57 237 GLY C N 1
ATOM 6865 C CA . GLY C 1 237 ? -0.624 55.474 76.411 1.00 70.89 237 GLY C CA 1
ATOM 6866 C C . GLY C 1 237 ? 0.422 55.486 75.317 1.00 80.15 237 GLY C C 1
ATOM 6867 O O . GLY C 1 237 ? 0.132 55.074 74.193 1.00 77.56 237 GLY C O 1
ATOM 6868 N N . LYS C 1 238 ? 1.631 55.972 75.608 1.00 90.57 238 LYS C N 1
ATOM 6869 C CA . LYS C 1 238 ? 2.730 55.789 74.665 1.00 98.68 238 LYS C CA 1
ATOM 6870 C C . LYS C 1 238 ? 3.072 54.310 74.502 1.00 99.99 238 LYS C C 1
ATOM 6871 O O . LYS C 1 238 ? 3.596 53.892 73.463 1.00 101.01 238 LYS C O 1
ATOM 6877 N N . ALA C 1 239 ? 2.823 53.511 75.531 1.00 85.11 239 ALA C N 1
ATOM 6878 C CA . ALA C 1 239 ? 3.019 52.073 75.519 1.00 81.85 239 ALA C CA 1
ATOM 6879 C C . ALA C 1 239 ? 1.762 51.395 76.038 1.00 77.74 239 ALA C C 1
ATOM 6880 O O . ALA C 1 239 ? 0.999 51.991 76.810 1.00 76.45 239 ALA C O 1
ATOM 6882 N N . PRO C 1 240 ? 1.507 50.153 75.625 1.00 69.21 240 PRO C N 1
ATOM 6883 C CA . PRO C 1 240 ? 0.342 49.427 76.143 1.00 62.65 240 PRO C CA 1
ATOM 6884 C C . PRO C 1 240 ? 0.377 49.288 77.659 1.00 61.63 240 PRO C C 1
ATOM 6885 O O . PRO C 1 240 ? 1.442 49.247 78.279 1.00 64.38 240 PRO C O 1
ATOM 6889 N N . ASN C 1 241 ? -0.814 49.198 78.257 1.00 59.48 241 ASN C N 1
ATOM 6890 C CA . ASN C 1 241 ? -0.929 49.085 79.708 1.00 56.82 241 ASN C CA 1
ATOM 6891 C C . ASN C 1 241 ? -1.919 47.995 80.109 1.00 56.96 241 ASN C C 1
ATOM 6892 O O . ASN C 1 241 ? -2.601 48.113 81.131 1.00 52.71 241 ASN C O 1
ATOM 6897 N N . TYR C 1 242 ? -2.006 46.925 79.319 1.00 58.85 242 TYR C N 1
ATOM 6898 C CA . TYR C 1 242 ? -2.879 45.801 79.632 1.00 56.79 242 TYR C CA 1
ATOM 6899 C C . TYR C 1 242 ? -2.164 44.670 80.360 1.00 59.11 242 TYR C C 1
ATOM 6900 O O . TYR C 1 242 ? -2.832 43.750 80.845 1.00 58.83 242 TYR C O 1
ATOM 6909 N N . SER C 1 243 ? -0.832 44.717 80.447 1.00 63.10 243 SER C N 1
ATOM 6910 C CA . SER C 1 243 ? -0.068 43.638 81.051 1.00 60.60 243 SER C CA 1
ATOM 6911 C C . SER C 1 243 ? -0.444 43.470 82.522 1.00 62.04 243 SER C C 1
ATOM 6912 O O . SER C 1 243 ? -0.971 44.394 83.149 1.00 61.79 243 SER C O 1
ATOM 6915 N N . PRO C 1 244 ? -0.197 42.284 83.088 1.00 59.84 244 PRO C N 1
ATOM 6916 C CA . PRO C 1 244 ? -0.503 42.075 84.514 1.00 55.30 244 PRO C CA 1
ATOM 6917 C C . PRO C 1 244 ? 0.152 43.086 85.440 1.00 58.69 244 PRO C C 1
ATOM 6918 O O . PRO C 1 244 ? -0.450 43.465 86.452 1.00 56.42 244 PRO C O 1
ATOM 6922 N N . ALA C 1 245 ? 1.368 43.538 85.123 1.00 57.91 245 ALA C N 1
ATOM 6923 C CA . ALA C 1 245 ? 2.021 44.541 85.959 1.00 59.96 245 ALA C CA 1
ATOM 6924 C C . ALA C 1 245 ? 1.302 45.883 85.878 1.00 55.28 245 ALA C C 1
ATOM 6925 O O . ALA C 1 245 ? 1.132 46.566 86.896 1.00 60.96 245 ALA C O 1
ATOM 6927 N N . ASP C 1 246 ? 0.869 46.277 84.677 1.00 61.02 246 ASP C N 1
ATOM 6928 C CA . ASP C 1 246 ? 0.111 47.516 84.536 1.00 59.07 246 ASP C CA 1
ATOM 6929 C C . ASP C 1 246 ? -1.241 47.419 85.232 1.00 57.64 246 ASP C C 1
ATOM 6930 O O . ASP C 1 246 ? -1.689 48.381 85.867 1.00 57.10 246 ASP C O 1
ATOM 6935 N N . VAL C 1 247 ? -1.908 46.269 85.117 1.00 55.82 247 VAL C N 1
ATOM 6936 C CA . VAL C 1 247 ? -3.175 46.072 85.817 1.00 55.11 247 VAL C CA 1
ATOM 6937 C C . VAL C 1 247 ? -2.968 46.154 87.323 1.00 55.41 247 VAL C C 1
ATOM 6938 O O . VAL C 1 247 ? -3.790 46.728 88.048 1.00 46.80 247 VAL C O 1
ATOM 6942 N N . ALA C 1 248 ? -1.864 45.586 87.820 1.00 52.02 248 ALA C N 1
ATOM 6943 C CA . ALA C 1 248 ? -1.576 45.657 89.249 1.00 50.94 248 ALA C CA 1
ATOM 6944 C C . ALA C 1 248 ? -1.317 47.093 89.686 1.00 49.44 248 ALA C C 1
ATOM 6945 O O . ALA C 1 248 ? -1.772 47.514 90.756 1.00 52.30 248 ALA C O 1
ATOM 6947 N N . GLN C 1 249 ? -0.586 47.856 88.872 1.00 56.87 249 GLN C N 1
ATOM 6948 C CA . GLN C 1 249 ? -0.368 49.267 89.180 1.00 58.62 249 GLN C CA 1
ATOM 6949 C C . GLN C 1 249 ? -1.686 50.034 89.208 1.00 57.81 249 GLN C C 1
ATOM 6950 O O . GLN C 1 249 ? -1.897 50.897 90.070 1.00 58.51 249 GLN C O 1
ATOM 6956 N N . CYS C 1 250 ? -2.584 49.735 88.267 1.00 56.08 250 CYS C N 1
ATOM 6957 C CA . CYS C 1 250 ? -3.885 50.396 88.244 1.00 56.02 250 CYS C CA 1
ATOM 6958 C C . CYS C 1 250 ? -4.686 50.063 89.497 1.00 49.05 250 CYS C C 1
ATOM 6959 O O . CYS C 1 250 ? -5.265 50.953 90.132 1.00 50.67 250 CYS C O 1
ATOM 6962 N N . GLU C 1 251 ? -4.735 48.778 89.860 1.00 48.83 251 GLU C N 1
ATOM 6963 C CA . GLU C 1 251 ? -5.415 48.372 91.087 1.00 48.84 251 GLU C CA 1
ATOM 6964 C C . GLU C 1 251 ? -4.842 49.096 92.296 1.00 55.17 251 GLU C C 1
ATOM 6965 O O . GLU C 1 251 ? -5.589 49.556 93.167 1.00 54.50 251 GLU C O 1
ATOM 6971 N N . LYS C 1 252 ? -3.513 49.208 92.360 1.00 51.06 252 LYS C N 1
ATOM 6972 C CA . LYS C 1 252 ? -2.870 49.868 93.491 1.00 55.27 252 LYS C CA 1
ATOM 6973 C C . LYS C 1 252 ? -3.263 51.337 93.568 1.00 52.46 252 LYS C C 1
ATOM 6974 O O . LYS C 1 252 ? -3.640 51.838 94.634 1.00 50.17 252 LYS C O 1
ATOM 6980 N N . GLU C 1 253 ? -3.167 52.049 92.442 1.00 51.73 253 GLU C N 1
ATOM 6981 C CA . GLU C 1 253 ? -3.494 53.471 92.442 1.00 49.01 253 GLU C CA 1
ATOM 6982 C C . GLU C 1 253 ? -4.965 53.700 92.765 1.00 48.78 253 GLU C C 1
ATOM 6983 O O . GLU C 1 253 ? -5.316 54.684 93.427 1.00 53.52 253 GLU C O 1
ATOM 6989 N N . MET C 1 254 ? -5.842 52.800 92.312 1.00 50.54 254 MET C N 1
ATOM 6990 C CA . MET C 1 254 ? -7.259 52.930 92.640 1.00 49.35 254 MET C CA 1
ATOM 6991 C C . MET C 1 254 ? -7.507 52.683 94.123 1.00 56.26 254 MET C C 1
ATOM 6992 O O . MET C 1 254 ? -8.285 53.407 94.757 1.00 51.97 254 MET C O 1
ATOM 6997 N N . GLU C 1 255 ? -6.854 51.666 94.693 1.00 56.18 255 GLU C N 1
ATOM 6998 C CA . GLU C 1 255 ? -7.036 51.372 96.110 1.00 59.12 255 GLU C CA 1
ATOM 6999 C C . GLU C 1 255 ? -6.505 52.502 96.982 1.00 55.14 255 GLU C C 1
ATOM 7000 O O . GLU C 1 255 ? -7.091 52.819 98.023 1.00 59.39 255 GLU C O 1
ATOM 7006 N N . GLN C 1 256 ? -5.397 53.124 96.572 1.00 62.65 256 GLN C N 1
ATOM 7007 C CA . GLN C 1 256 ? -4.866 54.257 97.324 1.00 61.92 256 GLN C CA 1
ATOM 7008 C C . GLN C 1 256 ? -5.773 55.476 97.242 1.00 59.70 256 GLN C C 1
ATOM 7009 O O . GLN C 1 256 ? -5.711 56.341 98.122 1.00 62.31 256 GLN C O 1
ATOM 7015 N N . ALA C 1 257 ? -6.606 55.568 96.207 1.00 56.65 257 ALA C N 1
ATOM 7016 C CA . ALA C 1 257 ? -7.628 56.603 96.127 1.00 53.68 257 ALA C CA 1
ATOM 7017 C C . ALA C 1 257 ? -8.878 56.257 96.924 1.00 53.50 257 ALA C C 1
ATOM 7018 O O . ALA C 1 257 ? -9.805 57.073 96.981 1.00 51.70 257 ALA C O 1
ATOM 7020 N N . GLY C 1 258 ? -8.930 55.074 97.531 1.00 55.39 258 GLY C N 1
ATOM 7021 C CA . GLY C 1 258 ? -10.107 54.647 98.253 1.00 51.95 258 GLY C CA 1
ATOM 7022 C C . GLY C 1 258 ? -11.175 54.011 97.398 1.00 54.30 258 GLY C C 1
ATOM 7023 O O . GLY C 1 258 ? -12.275 53.749 97.899 1.00 53.49 258 GLY C O 1
ATOM 7024 N N . LEU C 1 259 ? -10.889 53.754 96.125 1.00 50.51 259 LEU C N 1
ATOM 7025 C CA . LEU C 1 259 ? -11.849 53.146 95.218 1.00 44.96 259 LEU C CA 1
ATOM 7026 C C . LEU C 1 259 ? -11.683 51.632 95.203 1.00 47.38 259 LEU C C 1
ATOM 7027 O O . LEU C 1 259 ? -10.602 51.100 95.471 1.00 51.37 259 LEU C O 1
ATOM 7032 N N . ARG C 1 260 ? -12.773 50.941 94.896 1.00 54.32 260 ARG C N 1
ATOM 7033 C CA . ARG C 1 260 ? -12.707 49.507 94.661 1.00 55.52 260 ARG C CA 1
ATOM 7034 C C . ARG C 1 260 ? -12.239 49.266 93.231 1.00 54.45 260 ARG C C 1
ATOM 7035 O O . ARG C 1 260 ? -12.874 49.761 92.293 1.00 51.76 260 ARG C O 1
ATOM 7043 N N . PRO C 1 261 ? -11.131 48.553 93.016 1.00 54.88 261 PRO C N 1
ATOM 7044 C CA . PRO C 1 261 ? -10.602 48.388 91.651 1.00 51.86 261 PRO C CA 1
ATOM 7045 C C . PRO C 1 261 ? -11.625 47.762 90.717 1.00 46.16 261 PRO C C 1
ATOM 7046 O O . PRO C 1 261 ? -12.073 46.631 90.918 1.00 46.28 261 PRO C O 1
ATOM 7050 N N . SER C 1 262 ? -11.999 48.523 89.692 1.00 45.08 262 SER C N 1
ATOM 7051 C CA . SER C 1 262 ? -12.926 48.073 88.661 1.00 43.42 262 SER C CA 1
ATOM 7052 C C . SER C 1 262 ? -12.479 48.699 87.351 1.00 42.24 262 SER C C 1
ATOM 7053 O O . SER C 1 262 ? -12.431 49.928 87.240 1.00 41.97 262 SER C O 1
ATOM 7056 N N . LEU C 1 263 ? -12.129 47.871 86.370 1.00 36.97 263 LEU C N 1
ATOM 7057 C CA . LEU C 1 263 ? -11.554 48.406 85.147 1.00 41.49 263 LEU C CA 1
ATOM 7058 C C . LEU C 1 263 ? -11.950 47.553 83.952 1.00 41.65 263 LEU C C 1
ATOM 7059 O O . LEU C 1 263 ? -12.233 46.358 84.079 1.00 38.85 263 LEU C O 1
ATOM 7064 N N . MET C 1 264 ? -11.974 48.198 82.789 1.00 42.10 264 MET C N 1
ATOM 7065 C CA . MET C 1 264 ? -12.198 47.556 81.503 1.00 42.95 264 MET C CA 1
ATOM 7066 C C . MET C 1 264 ? -10.946 47.737 80.656 1.00 43.46 264 MET C C 1
ATOM 7067 O O . MET C 1 264 ? -10.299 48.787 80.709 1.00 43.30 264 MET C O 1
ATOM 7072 N N . VAL C 1 265 ? -10.588 46.710 79.893 1.00 40.12 265 VAL C N 1
ATOM 7073 C CA . VAL C 1 265 ? -9.392 46.746 79.060 1.00 43.82 265 VAL C CA 1
ATOM 7074 C C . VAL C 1 265 ? -9.811 46.964 77.613 1.00 43.28 265 VAL C C 1
ATOM 7075 O O . VAL C 1 265 ? -10.539 46.147 77.035 1.00 38.03 265 VAL C O 1
ATOM 7079 N N . ASP C 1 266 ? -9.355 48.071 77.035 1.00 40.48 266 ASP C N 1
ATOM 7080 C CA . ASP C 1 266 ? -9.530 48.329 75.612 1.00 40.98 266 ASP C CA 1
ATOM 7081 C C . ASP C 1 266 ? -8.454 47.567 74.846 1.00 41.59 266 ASP C C 1
ATOM 7082 O O . ASP C 1 266 ? -7.261 47.844 75.006 1.00 43.71 266 ASP C O 1
ATOM 7087 N N . CYS C 1 267 ? -8.873 46.598 74.027 1.00 42.29 267 CYS C N 1
ATOM 7088 C CA . CYS C 1 267 ? -7.917 45.806 73.258 1.00 50.98 267 CYS C CA 1
ATOM 7089 C C . CYS C 1 267 ? -7.344 46.607 72.097 1.00 55.00 267 CYS C C 1
ATOM 7090 O O . CYS C 1 267 ? -6.245 46.313 71.614 1.00 54.38 267 CYS C O 1
ATOM 7093 N N . SER C 1 268 ? -8.081 47.620 71.655 1.00 50.74 268 SER C N 1
ATOM 7094 C CA . SER C 1 268 ? -7.728 48.553 70.592 1.00 52.30 268 SER C CA 1
ATOM 7095 C C . SER C 1 268 ? -6.785 49.645 71.086 1.00 55.92 268 SER C C 1
ATOM 7096 O O . SER C 1 268 ? -5.937 49.408 71.953 1.00 55.74 268 SER C O 1
ATOM 7099 N N . HIS C 1 269 ? -6.962 50.853 70.547 1.00 67.42 269 HIS C N 1
ATOM 7100 C CA . HIS C 1 269 ? -5.965 51.812 70.086 1.00 68.68 269 HIS C CA 1
ATOM 7101 C C . HIS C 1 269 ? -4.602 51.787 70.774 1.00 66.77 269 HIS C C 1
ATOM 7102 O O . HIS C 1 269 ? -3.605 51.460 70.125 1.00 74.30 269 HIS C O 1
ATOM 7109 N N . GLY C 1 270 ? -4.520 52.099 72.062 1.00 63.51 270 GLY C N 1
ATOM 7110 C CA . GLY C 1 270 ? -3.186 52.198 72.630 1.00 58.31 270 GLY C CA 1
ATOM 7111 C C . GLY C 1 270 ? -2.591 50.889 73.085 1.00 64.96 270 GLY C C 1
ATOM 7112 O O . GLY C 1 270 ? -1.381 50.816 73.325 1.00 67.61 270 GLY C O 1
ATOM 7113 N N . ASN C 1 271 ? -3.417 49.852 73.202 1.00 58.90 271 ASN C N 1
ATOM 7114 C CA . ASN C 1 271 ? -2.955 48.524 73.570 1.00 59.13 271 ASN C CA 1
ATOM 7115 C C . ASN C 1 271 ? -2.725 47.627 72.364 1.00 58.94 271 ASN C C 1
ATOM 7116 O O . ASN C 1 271 ? -2.039 46.607 72.492 1.00 55.43 271 ASN C O 1
ATOM 7121 N N . SER C 1 272 ? -3.287 47.978 71.209 1.00 62.88 272 SER C N 1
ATOM 7122 C CA . SER C 1 272 ? -2.982 47.309 69.954 1.00 66.16 272 SER C CA 1
ATOM 7123 C C . SER C 1 272 ? -2.055 48.126 69.067 1.00 75.88 272 SER C C 1
ATOM 7124 O O . SER C 1 272 ? -1.606 47.616 68.034 1.00 76.46 272 SER C O 1
ATOM 7127 N N . ASN C 1 273 ? -1.767 49.372 69.448 1.00 82.94 273 ASN C N 1
ATOM 7128 C CA . ASN C 1 273 ? -0.986 50.313 68.648 1.00 88.13 273 ASN C CA 1
ATOM 7129 C C . ASN C 1 273 ? -1.499 50.353 67.210 1.00 90.32 273 ASN C C 1
ATOM 7130 O O . ASN C 1 273 ? -0.772 50.118 66.242 1.00 96.22 273 ASN C O 1
ATOM 7135 N N . LYS C 1 274 ? -2.803 50.615 67.107 1.00 84.31 274 LYS C N 1
ATOM 7136 C CA . LYS C 1 274 ? -3.486 50.919 65.856 1.00 89.07 274 LYS C CA 1
ATOM 7137 C C . LYS C 1 274 ? -3.540 49.737 64.897 1.00 87.85 274 LYS C C 1
ATOM 7138 O O . LYS C 1 274 ? -4.056 49.873 63.783 1.00 91.86 274 LYS C O 1
ATOM 7144 N N . ASP C 1 275 ? -3.038 48.576 65.308 1.00 79.79 275 ASP C N 1
ATOM 7145 C CA . ASP C 1 275 ? -3.019 47.393 64.458 1.00 80.75 275 ASP C CA 1
ATOM 7146 C C . ASP C 1 275 ? -4.088 46.422 64.938 1.00 77.69 275 ASP C C 1
ATOM 7147 O O . ASP C 1 275 ? -4.102 46.037 66.113 1.00 75.88 275 ASP C O 1
ATOM 7152 N N . TYR C 1 276 ? -4.974 46.022 64.022 1.00 69.17 276 TYR C N 1
ATOM 7153 C CA . TYR C 1 276 ? -6.027 45.072 64.361 1.00 67.73 276 TYR C CA 1
ATOM 7154 C C . TYR C 1 276 ? -5.462 43.715 64.759 1.00 68.38 276 TYR C C 1
ATOM 7155 O O . TYR C 1 276 ? -6.106 42.972 65.508 1.00 65.41 276 TYR C O 1
ATOM 7164 N N . ARG C 1 277 ? -4.269 43.369 64.268 1.00 69.54 277 ARG C N 1
ATOM 7165 C CA . ARG C 1 277 ? -3.704 42.052 64.536 1.00 69.18 277 ARG C CA 1
ATOM 7166 C C . ARG C 1 277 ? -3.390 41.836 66.011 1.00 62.66 277 ARG C C 1
ATOM 7167 O O . ARG C 1 277 ? -3.290 40.683 66.445 1.00 60.51 277 ARG C O 1
ATOM 7175 N N . ARG C 1 278 ? -3.243 42.910 66.788 1.00 67.34 278 ARG C N 1
ATOM 7176 C CA . ARG C 1 278 ? -2.841 42.807 68.185 1.00 62.80 278 ARG C CA 1
ATOM 7177 C C . ARG C 1 278 ? -4.012 42.702 69.153 1.00 59.51 278 ARG C C 1
ATOM 7178 O O . ARG C 1 278 ? -3.806 42.293 70.302 1.00 56.81 278 ARG C O 1
ATOM 7186 N N . GLN C 1 279 ? -5.223 43.073 68.731 1.00 59.09 279 GLN C N 1
ATOM 7187 C CA . GLN C 1 279 ? -6.389 43.011 69.615 1.00 56.97 279 GLN C CA 1
ATOM 7188 C C . GLN C 1 279 ? -6.624 41.633 70.224 1.00 54.91 279 GLN C C 1
ATOM 7189 O O . GLN C 1 279 ? -6.830 41.554 71.449 1.00 53.43 279 GLN C O 1
ATOM 7195 N N . PRO C 1 280 ? -6.629 40.531 69.461 1.00 58.86 280 PRO C N 1
ATOM 7196 C CA . PRO C 1 280 ? -6.852 39.223 70.096 1.00 58.14 280 PRO C CA 1
ATOM 7197 C C . PRO C 1 280 ? -5.806 38.884 71.136 1.00 57.59 280 PRO C C 1
ATOM 7198 O O . PRO C 1 280 ? -6.133 38.236 72.136 1.00 61.43 280 PRO C O 1
ATOM 7202 N N . ALA C 1 281 ? -4.558 39.315 70.941 1.00 48.44 281 ALA C N 1
ATOM 7203 C CA . ALA C 1 281 ? -3.528 39.075 71.946 1.00 56.46 281 ALA C CA 1
ATOM 7204 C C . ALA C 1 281 ? -3.864 39.770 73.259 1.00 51.94 281 ALA C C 1
ATOM 7205 O O . ALA C 1 281 ? -3.699 39.189 74.339 1.00 52.41 281 ALA C O 1
ATOM 7207 N N . VAL C 1 282 ? -4.340 41.016 73.188 1.00 55.12 282 VAL C N 1
ATOM 7208 C CA . VAL C 1 282 ? -4.725 41.739 74.399 1.00 52.54 282 VAL C CA 1
ATOM 7209 C C . VAL C 1 282 ? -5.900 41.044 75.078 1.00 48.19 282 VAL C C 1
ATOM 7210 O O . VAL C 1 282 ? -5.915 40.858 76.304 1.00 55.64 282 VAL C O 1
ATOM 7214 N N . ALA C 1 283 ? -6.906 40.654 74.289 1.00 45.47 283 ALA C N 1
ATOM 7215 C CA . ALA C 1 283 ? -8.052 39.949 74.858 1.00 47.16 283 ALA C CA 1
ATOM 7216 C C . ALA C 1 283 ? -7.626 38.651 75.538 1.00 50.17 283 ALA C C 1
ATOM 7217 O O . ALA C 1 283 ? -8.113 38.320 76.626 1.00 48.88 283 ALA C O 1
ATOM 7219 N N . GLU C 1 284 ? -6.708 37.909 74.917 1.00 58.18 284 GLU C N 1
ATOM 7220 C CA . GLU C 1 284 ? -6.283 36.629 75.473 1.00 58.72 284 GLU C CA 1
ATOM 7221 C C . GLU C 1 284 ? -5.435 36.820 76.724 1.00 59.50 284 GLU C C 1
ATOM 7222 O O . GLU C 1 284 ? -5.516 36.018 77.661 1.00 60.53 284 GLU C O 1
ATOM 7228 N N . SER C 1 285 ? -4.619 37.876 76.762 1.00 52.82 285 SER C N 1
ATOM 7229 C CA . SER C 1 285 ? -3.912 38.210 77.996 1.00 50.97 285 SER C CA 1
ATOM 7230 C C . SER C 1 285 ? -4.893 38.531 79.118 1.00 54.17 285 SER C C 1
ATOM 7231 O O . SER C 1 285 ? -4.701 38.106 80.266 1.00 56.89 285 SER C O 1
ATOM 7234 N N . VAL C 1 286 ? -5.958 39.274 78.804 1.00 44.67 286 VAL C N 1
ATOM 7235 C CA . VAL C 1 286 ? -6.975 39.566 79.813 1.00 47.64 286 VAL C CA 1
ATOM 7236 C C . VAL C 1 286 ? -7.637 38.280 80.292 1.00 52.26 286 VAL C C 1
ATOM 7237 O O . VAL C 1 286 ? -7.903 38.107 81.488 1.00 46.45 286 VAL C O 1
ATOM 7241 N N . VAL C 1 287 ? -7.930 37.367 79.363 1.00 57.51 287 VAL C N 1
ATOM 7242 C CA . VAL C 1 287 ? -8.552 36.096 79.730 1.00 62.82 287 VAL C CA 1
ATOM 7243 C C . VAL C 1 287 ? -7.631 35.299 80.645 1.00 62.08 287 VAL C C 1
ATOM 7244 O O . VAL C 1 287 ? -8.075 34.707 81.637 1.00 63.52 287 VAL C O 1
ATOM 7248 N N . ALA C 1 288 ? -6.337 35.270 80.326 1.00 59.89 288 ALA C N 1
ATOM 7249 C CA . ALA C 1 288 ? -5.375 34.593 81.189 1.00 60.65 288 ALA C CA 1
ATOM 7250 C C . ALA C 1 288 ? -5.354 35.215 82.579 1.00 61.18 288 ALA C C 1
ATOM 7251 O O . ALA C 1 288 ? -5.302 34.499 83.587 1.00 65.24 288 ALA C O 1
ATOM 7253 N N . GLN C 1 289 ? -5.401 36.548 82.654 1.00 56.17 289 GLN C N 1
ATOM 7254 C CA . GLN C 1 289 ? -5.390 37.211 83.955 1.00 56.75 289 GLN C CA 1
ATOM 7255 C C . GLN C 1 289 ? -6.643 36.883 84.759 1.00 59.53 289 GLN C C 1
ATOM 7256 O O . GLN C 1 289 ? -6.562 36.623 85.966 1.00 60.14 289 GLN C O 1
ATOM 7262 N N . ILE C 1 290 ? -7.810 36.887 84.110 1.00 53.22 290 ILE C N 1
ATOM 7263 C CA . ILE C 1 290 ? -9.050 36.538 84.801 1.00 55.97 290 ILE C CA 1
ATOM 7264 C C . ILE C 1 290 ? -8.996 35.096 85.285 1.00 59.91 290 ILE C C 1
ATOM 7265 O O . ILE C 1 290 ? -9.441 34.778 86.395 1.00 65.29 290 ILE C O 1
ATOM 7270 N N . LYS C 1 291 ? -8.450 34.201 84.459 1.00 70.85 291 LYS C N 1
ATOM 7271 C CA . LYS C 1 291 ? -8.262 32.820 84.885 1.00 72.59 291 LYS C CA 1
ATOM 7272 C C . LYS C 1 291 ? -7.385 32.740 86.127 1.00 73.37 291 LYS C C 1
ATOM 7273 O O . LYS C 1 291 ? -7.606 31.893 86.999 1.00 72.99 291 LYS C O 1
ATOM 7279 N N . ASP C 1 292 ? -6.398 33.628 86.237 1.00 72.73 292 ASP C N 1
ATOM 7280 C CA . ASP C 1 292 ? -5.431 33.593 87.325 1.00 70.33 292 ASP C CA 1
ATOM 7281 C C . ASP C 1 292 ? -5.903 34.332 88.574 1.00 70.63 292 ASP C C 1
ATOM 7282 O O . ASP C 1 292 ? -5.067 34.762 89.378 1.00 73.53 292 ASP C O 1
ATOM 7287 N N . GLY C 1 293 ? -7.210 34.494 88.753 1.00 67.88 293 GLY C N 1
ATOM 7288 C CA . GLY C 1 293 ? -7.731 35.074 89.971 1.00 73.55 293 GLY C CA 1
ATOM 7289 C C . GLY C 1 293 ? -7.819 36.581 89.996 1.00 73.75 293 GLY C C 1
ATOM 7290 O O . GLY C 1 293 ? -8.134 37.143 91.050 1.00 74.51 293 GLY C O 1
ATOM 7291 N N . ASN C 1 294 ? -7.529 37.257 88.887 1.00 68.49 294 ASN C N 1
ATOM 7292 C CA . ASN C 1 294 ? -7.792 38.686 88.810 1.00 61.44 294 ASN C CA 1
ATOM 7293 C C . ASN C 1 294 ? -9.280 38.948 89.008 1.00 67.59 294 ASN C C 1
ATOM 7294 O O . ASN C 1 294 ? -10.130 38.241 88.460 1.00 69.52 294 ASN C O 1
ATOM 7299 N N . ARG C 1 295 ? -9.596 39.969 89.805 1.00 63.48 295 ARG C N 1
ATOM 7300 C CA . ARG C 1 295 ? -10.977 40.314 90.097 1.00 65.03 295 ARG C CA 1
ATOM 7301 C C . ARG C 1 295 ? -11.340 41.751 89.751 1.00 59.64 295 ARG C C 1
ATOM 7302 O O . ARG C 1 295 ? -12.526 42.098 89.800 1.00 60.24 295 ARG C O 1
ATOM 7310 N N . SER C 1 296 ? -10.367 42.598 89.410 1.00 54.70 296 SER C N 1
ATOM 7311 C CA . SER C 1 296 ? -10.670 43.985 89.075 1.00 49.52 296 SER C CA 1
ATOM 7312 C C . SER C 1 296 ? -11.135 44.147 87.632 1.00 48.19 296 SER C C 1
ATOM 7313 O O . SER C 1 296 ? -11.912 45.062 87.340 1.00 43.43 296 SER C O 1
ATOM 7316 N N . ILE C 1 297 ? -10.666 43.294 86.722 1.00 50.28 297 ILE C N 1
ATOM 7317 C CA . ILE C 1 297 ? -11.036 43.412 85.315 1.00 47.68 297 ILE C CA 1
ATOM 7318 C C . ILE C 1 297 ? -12.501 43.034 85.154 1.00 49.89 297 ILE C C 1
ATOM 7319 O O . ILE C 1 297 ? -12.896 41.889 85.404 1.00 50.86 297 ILE C O 1
ATOM 7324 N N . ILE C 1 298 ? -13.310 43.996 84.723 1.00 47.85 298 ILE C N 1
ATOM 7325 C CA . ILE C 1 298 ? -14.749 43.806 84.622 1.00 41.79 298 ILE C CA 1
ATOM 7326 C C . ILE C 1 298 ? -15.232 43.713 83.178 1.00 45.96 298 ILE C C 1
ATOM 7327 O O . ILE C 1 298 ? -16.349 43.219 82.944 1.00 44.28 298 ILE C O 1
ATOM 7332 N N . GLY C 1 299 ? -14.432 44.140 82.207 1.00 44.32 299 GLY C N 1
ATOM 7333 C CA . GLY C 1 299 ? -14.891 44.094 80.833 1.00 40.88 299 GLY C CA 1
ATOM 7334 C C . GLY C 1 299 ? -13.763 44.298 79.849 1.00 39.65 299 GLY C C 1
ATOM 7335 O O . GLY C 1 299 ? -12.617 44.574 80.215 1.00 42.30 299 GLY C O 1
ATOM 7336 N N . LEU C 1 300 ? -14.128 44.145 78.581 1.00 43.27 300 LEU C N 1
ATOM 7337 C CA . LEU C 1 300 ? -13.261 44.358 77.435 1.00 42.24 300 LEU C CA 1
ATOM 7338 C C . LEU C 1 300 ? -13.936 45.312 76.464 1.00 40.39 300 LEU C C 1
ATOM 7339 O O . LEU C 1 300 ? -15.166 45.395 76.406 1.00 40.46 300 LEU C O 1
ATOM 7344 N N . MET C 1 301 ? -13.120 46.025 75.695 1.00 38.49 301 MET C N 1
ATOM 7345 C CA . MET C 1 301 ? -13.590 46.805 74.561 1.00 42.27 301 MET C CA 1
ATOM 7346 C C . MET C 1 301 ? -12.889 46.301 73.309 1.00 41.67 301 MET C C 1
ATOM 7347 O O . MET C 1 301 ? -11.672 46.089 73.318 1.00 45.45 301 MET C O 1
ATOM 7352 N N . ILE C 1 302 ? -13.661 46.105 72.243 1.00 36.08 302 ILE C N 1
ATOM 7353 C CA . ILE C 1 302 ? -13.163 45.520 71.003 1.00 43.20 302 ILE C CA 1
ATOM 7354 C C . ILE C 1 302 ? -13.733 46.304 69.826 1.00 45.49 302 ILE C C 1
ATOM 7355 O O . ILE C 1 302 ? -14.958 46.442 69.696 1.00 42.33 302 ILE C O 1
ATOM 7360 N N . GLU C 1 303 ? -12.848 46.823 68.978 1.00 55.67 303 GLU C N 1
ATOM 7361 C CA . GLU C 1 303 ? -13.243 47.472 67.735 1.00 57.34 303 GLU C CA 1
ATOM 7362 C C . GLU C 1 303 ? -13.313 46.416 66.639 1.00 63.86 303 GLU C C 1
ATOM 7363 O O . GLU C 1 303 ? -12.309 45.759 66.337 1.00 62.48 303 GLU C O 1
ATOM 7369 N N . SER C 1 304 ? -14.494 46.256 66.046 1.00 52.07 304 SER C N 1
ATOM 7370 C CA . SER C 1 304 ? -14.766 45.116 65.178 1.00 57.33 304 SER C CA 1
ATOM 7371 C C . SER C 1 304 ? -15.776 45.509 64.113 1.00 59.37 304 SER C C 1
ATOM 7372 O O . SER C 1 304 ? -16.894 45.916 64.437 1.00 59.06 304 SER C O 1
ATOM 7375 N N . ASN C 1 305 ? -15.392 45.370 62.852 1.00 61.25 305 ASN C N 1
ATOM 7376 C CA . ASN C 1 305 ? -16.288 45.595 61.730 1.00 68.78 305 ASN C CA 1
ATOM 7377 C C . ASN C 1 305 ? -16.562 44.269 61.027 1.00 75.54 305 ASN C C 1
ATOM 7378 O O . ASN C 1 305 ? -16.085 43.208 61.441 1.00 73.19 305 ASN C O 1
ATOM 7383 N N . ILE C 1 306 ? -17.352 44.336 59.952 1.00 78.92 306 ILE C N 1
ATOM 7384 C CA . ILE C 1 306 ? -17.596 43.145 59.142 1.00 83.82 306 ILE C CA 1
ATOM 7385 C C . ILE C 1 306 ? -16.302 42.685 58.483 1.00 91.21 306 ILE C C 1
ATOM 7386 O O . ILE C 1 306 ? -16.043 41.482 58.357 1.00 88.35 306 ILE C O 1
ATOM 7391 N N . HIS C 1 307 ? -15.462 43.633 58.072 1.00 101.99 307 HIS C N 1
ATOM 7392 C CA . HIS C 1 307 ? -14.146 43.350 57.516 1.00 109.18 307 HIS C CA 1
ATOM 7393 C C . HIS C 1 307 ? -13.096 44.112 58.320 1.00 110.06 307 HIS C C 1
ATOM 7394 O O . HIS C 1 307 ? -13.417 44.870 59.242 1.00 103.41 307 HIS C O 1
ATOM 7401 N N . GLU C 1 308 ? -11.830 43.910 57.971 1.00 129.26 308 GLU C N 1
ATOM 7402 C CA . GLU C 1 308 ? -10.707 44.435 58.739 1.00 130.01 308 GLU C CA 1
ATOM 7403 C C . GLU C 1 308 ? -9.876 45.390 57.884 1.00 140.49 308 GLU C C 1
ATOM 7404 O O . GLU C 1 308 ? -10.214 45.693 56.737 1.00 141.05 308 GLU C O 1
ATOM 7410 N N . GLY C 1 309 ? -8.779 45.870 58.464 1.00 131.30 309 GLY C N 1
ATOM 7411 C CA . GLY C 1 309 ? -7.845 46.724 57.753 1.00 137.22 309 GLY C CA 1
ATOM 7412 C C . GLY C 1 309 ? -8.258 48.181 57.707 1.00 140.63 309 GLY C C 1
ATOM 7413 O O . GLY C 1 309 ? -7.413 49.070 57.603 1.00 141.41 309 GLY C O 1
ATOM 7414 N N . ASP C 1 328 ? -8.009 51.038 58.933 1.00 124.50 328 ASP C N 1
ATOM 7415 C CA . ASP C 1 328 ? -8.724 50.821 60.183 1.00 118.69 328 ASP C CA 1
ATOM 7416 C C . ASP C 1 328 ? -7.964 49.871 61.096 1.00 113.69 328 ASP C C 1
ATOM 7417 O O . ASP C 1 328 ? -7.200 49.019 60.635 1.00 114.17 328 ASP C O 1
ATOM 7422 N N . ALA C 1 329 ? -8.181 50.029 62.400 1.00 97.39 329 ALA C N 1
ATOM 7423 C CA . ALA C 1 329 ? -7.707 49.076 63.391 1.00 88.02 329 ALA C CA 1
ATOM 7424 C C . ALA C 1 329 ? -8.771 48.052 63.771 1.00 80.71 329 ALA C C 1
ATOM 7425 O O . ALA C 1 329 ? -8.569 47.291 64.723 1.00 74.00 329 ALA C O 1
ATOM 7427 N N . CYS C 1 330 ? -9.889 48.007 63.043 1.00 79.93 330 CYS C N 1
ATOM 7428 C CA . CYS C 1 330 ? -10.979 47.094 63.376 1.00 75.58 330 CYS C CA 1
ATOM 7429 C C . CYS C 1 330 ? -10.674 45.683 62.895 1.00 78.89 330 CYS C C 1
ATOM 7430 O O . CYS C 1 330 ? -10.209 45.480 61.772 1.00 85.88 330 CYS C O 1
ATOM 7433 N N . ILE C 1 331 ? -10.953 44.709 63.743 1.00 60.91 331 ILE C N 1
ATOM 7434 C CA . ILE C 1 331 ? -10.809 43.323 63.334 1.00 64.83 331 ILE C CA 1
ATOM 7435 C C . ILE C 1 331 ? -12.020 42.899 62.507 1.00 64.86 331 ILE C C 1
ATOM 7436 O O . ILE C 1 331 ? -13.116 43.455 62.618 1.00 62.45 331 ILE C O 1
ATOM 7441 N N . SER C 1 332 ? -11.811 41.891 61.664 1.00 68.05 332 SER C N 1
ATOM 7442 C CA . SER C 1 332 ? -12.889 41.366 60.841 1.00 70.59 332 SER C CA 1
ATOM 7443 C C . SER C 1 332 ? -13.936 40.673 61.706 1.00 62.00 332 SER C C 1
ATOM 7444 O O . SER C 1 332 ? -13.696 40.330 62.868 1.00 58.08 332 SER C O 1
ATOM 7447 N N . TRP C 1 333 ? -15.114 40.450 61.119 1.00 63.34 333 TRP C N 1
ATOM 7448 C CA . TRP C 1 333 ? -16.181 39.815 61.882 1.00 66.47 333 TRP C CA 1
ATOM 7449 C C . TRP C 1 333 ? -15.832 38.377 62.237 1.00 66.19 333 TRP C C 1
ATOM 7450 O O . TRP C 1 333 ? -16.180 37.902 63.322 1.00 63.47 333 TRP C O 1
ATOM 7461 N N . GLU C 1 334 ? -15.168 37.661 61.330 1.00 63.17 334 GLU C N 1
ATOM 7462 C CA . GLU C 1 334 ? -14.807 36.274 61.606 1.00 63.68 334 GLU C CA 1
ATOM 7463 C C . GLU C 1 334 ? -13.815 36.187 62.759 1.00 57.12 334 GLU C C 1
ATOM 7464 O O . GLU C 1 334 ? -13.930 35.306 63.623 1.00 58.47 334 GLU C O 1
ATOM 7470 N N . MET C 1 335 ? -12.841 37.099 62.794 1.00 57.42 335 MET C N 1
ATOM 7471 C CA . MET C 1 335 ? -11.945 37.181 63.942 1.00 61.30 335 MET C CA 1
ATOM 7472 C C . MET C 1 335 ? -12.718 37.475 65.220 1.00 51.97 335 MET C C 1
ATOM 7473 O O . MET C 1 335 ? -12.445 36.880 66.265 1.00 52.27 335 MET C O 1
ATOM 7478 N N . THR C 1 336 ? -13.683 38.394 65.156 1.00 57.36 336 THR C N 1
ATOM 7479 C CA . THR C 1 336 ? -14.485 38.724 66.332 1.00 56.64 336 THR C CA 1
ATOM 7480 C C . THR C 1 336 ? -15.247 37.505 66.835 1.00 54.93 336 THR C C 1
ATOM 7481 O O . THR C 1 336 ? -15.271 37.221 68.038 1.00 50.86 336 THR C O 1
ATOM 7485 N N . ASP C 1 337 ? -15.884 36.778 65.918 1.00 56.64 337 ASP C N 1
ATOM 7486 C CA . ASP C 1 337 ? -16.626 35.576 66.275 1.00 61.79 337 ASP C CA 1
ATOM 7487 C C . ASP C 1 337 ? -15.716 34.550 66.937 1.00 61.70 337 ASP C C 1
ATOM 7488 O O . ASP C 1 337 ? -16.009 34.053 68.034 1.00 60.51 337 ASP C O 1
ATOM 7493 N N . ALA C 1 338 ? -14.598 34.223 66.279 1.00 59.09 338 ALA C N 1
ATOM 7494 C CA . ALA C 1 338 ? -13.672 33.241 66.831 1.00 63.06 338 ALA C CA 1
ATOM 7495 C C . ALA C 1 338 ? -13.140 33.679 68.190 1.00 55.35 338 ALA C C 1
ATOM 7496 O O . ALA C 1 338 ? -13.042 32.868 69.118 1.00 57.17 338 ALA C O 1
ATOM 7498 N N . LEU C 1 339 ? -12.813 34.966 68.336 1.00 51.54 339 LEU C N 1
ATOM 7499 C CA . LEU C 1 339 ? -12.226 35.450 69.578 1.00 52.60 339 LEU C CA 1
ATOM 7500 C C . LEU C 1 339 ? -13.234 35.424 70.717 1.00 49.09 339 LEU C C 1
ATOM 7501 O O . LEU C 1 339 ? -12.904 35.009 71.831 1.00 52.09 339 LEU C O 1
ATOM 7506 N N . LEU C 1 340 ? -14.465 35.872 70.463 1.00 52.98 340 LEU C N 1
ATOM 7507 C CA . LEU C 1 340 ? -15.476 35.848 71.512 1.00 51.57 340 LEU C CA 1
ATOM 7508 C C . LEU C 1 340 ? -15.817 34.418 71.908 1.00 53.83 340 LEU C C 1
ATOM 7509 O O . LEU C 1 340 ? -15.996 34.126 73.097 1.00 52.33 340 LEU C O 1
ATOM 7514 N N . ARG C 1 341 ? -15.887 33.505 70.934 1.00 53.47 341 ARG C N 1
ATOM 7515 C CA . ARG C 1 341 ? -16.137 32.105 71.263 1.00 54.06 341 ARG C CA 1
ATOM 7516 C C . ARG C 1 341 ? -14.996 31.519 72.087 1.00 53.58 341 ARG C C 1
ATOM 7517 O O . ARG C 1 341 ? -15.232 30.783 73.054 1.00 58.46 341 ARG C O 1
ATOM 7525 N N . GLU C 1 342 ? -13.751 31.831 71.717 1.00 58.42 342 GLU C N 1
ATOM 7526 C CA . GLU C 1 342 ? -12.604 31.343 72.476 1.00 59.86 342 GLU C CA 1
ATOM 7527 C C . GLU C 1 342 ? -12.610 31.890 73.897 1.00 64.94 342 GLU C C 1
ATOM 7528 O O . GLU C 1 342 ? -12.342 31.154 74.854 1.00 68.31 342 GLU C O 1
ATOM 7534 N N . ILE C 1 343 ? -12.892 33.186 74.050 1.00 59.22 343 ILE C N 1
ATOM 7535 C CA . ILE C 1 343 ? -12.990 33.783 75.379 1.00 58.44 343 ILE C CA 1
ATOM 7536 C C . ILE C 1 343 ? -14.071 33.088 76.193 1.00 59.58 343 ILE C C 1
ATOM 7537 O O . ILE C 1 343 ? -13.873 32.769 77.371 1.00 60.87 343 ILE C O 1
ATOM 7542 N N . HIS C 1 344 ? -15.228 32.837 75.577 1.00 55.29 344 HIS C N 1
ATOM 7543 C CA . HIS C 1 344 ? -16.324 32.188 76.290 1.00 55.92 344 HIS C CA 1
ATOM 7544 C C . HIS C 1 344 ? -15.941 30.781 76.729 1.00 59.87 344 HIS C C 1
ATOM 7545 O O . HIS C 1 344 ? -16.273 30.359 77.843 1.00 60.70 344 HIS C O 1
ATOM 7552 N N . GLN C 1 345 ? -15.235 30.042 75.871 1.00 63.44 345 GLN C N 1
ATOM 7553 C CA . GLN C 1 345 ? -14.837 28.683 76.225 1.00 67.64 345 GLN C CA 1
ATOM 7554 C C . GLN C 1 345 ? -13.762 28.678 77.306 1.00 69.92 345 GLN C C 1
ATOM 7555 O O . GLN C 1 345 ? -13.757 27.801 78.178 1.00 71.28 345 GLN C O 1
ATOM 7561 N N . ASP C 1 346 ? -12.844 29.647 77.270 1.00 68.16 346 ASP C N 1
ATOM 7562 C CA . ASP C 1 346 ? -11.789 29.724 78.273 1.00 72.27 346 ASP C CA 1
ATOM 7563 C C . ASP C 1 346 ? -12.284 30.276 79.601 1.00 74.13 346 ASP C C 1
ATOM 7564 O O . ASP C 1 346 ? -11.648 30.038 80.634 1.00 75.76 346 ASP C O 1
ATOM 7569 N N . LEU C 1 347 ? -13.396 31.005 79.597 1.00 75.84 347 LEU C N 1
ATOM 7570 C CA . LEU C 1 347 ? -13.894 31.698 80.773 1.00 78.31 347 LEU C CA 1
ATOM 7571 C C . LEU C 1 347 ? -14.986 30.905 81.466 1.00 87.74 347 LEU C C 1
ATOM 7572 O O . LEU C 1 347 ? -15.982 31.488 81.909 1.00 93.51 347 LEU C O 1
ATOM 7577 N N . ASN C 1 348 ? -14.845 29.579 81.477 1.00 110.90 348 ASN C N 1
ATOM 7578 C CA . ASN C 1 348 ? -15.876 28.606 81.816 1.00 119.32 348 ASN C CA 1
ATOM 7579 C C . ASN C 1 348 ? -16.712 28.967 83.034 1.00 123.79 348 ASN C C 1
ATOM 7580 O O . ASN C 1 348 ? -17.939 29.026 82.936 1.00 124.69 348 ASN C O 1
ATOM 7585 N N . GLY C 1 349 ? -16.079 29.169 84.174 1.00 114.23 349 GLY C N 1
ATOM 7586 C CA . GLY C 1 349 ? -16.804 29.444 85.383 1.00 112.52 349 GLY C CA 1
ATOM 7587 C C . GLY C 1 349 ? -15.862 30.019 86.406 1.00 113.07 349 GLY C C 1
ATOM 7588 O O . GLY C 1 349 ? -16.070 29.915 87.620 1.00 116.68 349 GLY C O 1
ATOM 7589 N N . GLN C 1 350 ? -14.738 30.492 85.910 1.00 105.20 350 GLN C N 1
ATOM 7590 C CA . GLN C 1 350 ? -13.867 31.329 86.703 1.00 107.75 350 GLN C CA 1
ATOM 7591 C C . GLN C 1 350 ? -14.427 32.726 86.846 1.00 105.79 350 GLN C C 1
ATOM 7592 O O . GLN C 1 350 ? -13.765 33.607 87.407 1.00 104.30 350 GLN C O 1
ATOM 7598 N N . LEU C 1 351 ? -15.633 32.929 86.326 1.00 99.11 351 LEU C N 1
ATOM 7599 C CA . LEU C 1 351 ? -16.383 34.157 86.501 1.00 96.06 351 LEU C CA 1
ATOM 7600 C C . LEU C 1 351 ? -17.502 34.017 87.516 1.00 98.86 351 LEU C C 1
ATOM 7601 O O . LEU C 1 351 ? -17.743 34.961 88.271 1.00 96.09 351 LEU C O 1
ATOM 7606 N N . THR C 1 352 ? -18.168 32.858 87.598 1.00 102.58 352 THR C N 1
ATOM 7607 C CA . THR C 1 352 ? -19.007 32.612 88.768 1.00 106.80 352 THR C CA 1
ATOM 7608 C C . THR C 1 352 ? -18.160 32.506 90.028 1.00 114.91 352 THR C C 1
ATOM 7609 O O . THR C 1 352 ? -18.651 32.763 91.133 1.00 115.55 352 THR C O 1
ATOM 7613 N N . ALA C 1 353 ? -16.886 32.138 89.876 1.00 133.73 353 ALA C N 1
ATOM 7614 C CA . ALA C 1 353 ? -15.981 32.002 91.010 1.00 133.19 353 ALA C CA 1
ATOM 7615 C C . ALA C 1 353 ? -15.780 33.305 91.774 1.00 134.38 353 ALA C C 1
ATOM 7616 O O . ALA C 1 353 ? -15.366 33.264 92.938 1.00 137.63 353 ALA C O 1
ATOM 7618 N N . ARG C 1 354 ? -16.069 34.454 91.164 1.00 117.30 354 ARG C N 1
ATOM 7619 C CA . ARG C 1 354 ? -15.658 35.742 91.708 1.00 114.97 354 ARG C CA 1
ATOM 7620 C C . ARG C 1 354 ? -16.795 36.547 92.327 1.00 116.49 354 ARG C C 1
ATOM 7621 O O . ARG C 1 354 ? -16.542 37.642 92.839 1.00 117.17 354 ARG C O 1
ATOM 7629 N N . VAL C 1 355 ? -18.028 36.049 92.302 1.00 116.89 355 VAL C N 1
ATOM 7630 C CA . VAL C 1 355 ? -19.153 36.821 92.828 1.00 111.57 355 VAL C CA 1
ATOM 7631 C C . VAL C 1 355 ? -19.058 36.957 94.344 1.00 108.76 355 VAL C C 1
ATOM 7632 O O . VAL C 1 355 ? -18.458 36.119 95.016 1.00 107.28 355 VAL C O 1
ATOM 7636 N N . ASP D 1 4 ? 1.405 -23.311 152.644 1.00 62.15 4 ASP D N 1
ATOM 7637 C CA . ASP D 1 4 ? 2.197 -23.141 151.432 1.00 53.38 4 ASP D CA 1
ATOM 7638 C C . ASP D 1 4 ? 3.691 -23.097 151.757 1.00 55.47 4 ASP D C 1
ATOM 7639 O O . ASP D 1 4 ? 4.139 -22.277 152.559 1.00 56.29 4 ASP D O 1
ATOM 7644 N N . ALA D 1 5 ? 4.462 -23.982 151.121 1.00 51.56 5 ALA D N 1
ATOM 7645 C CA . ALA D 1 5 ? 5.884 -24.111 151.419 1.00 58.89 5 ALA D CA 1
ATOM 7646 C C . ALA D 1 5 ? 6.721 -22.986 150.826 1.00 49.05 5 ALA D C 1
ATOM 7647 O O . ALA D 1 5 ? 7.897 -22.855 151.190 1.00 52.06 5 ALA D O 1
ATOM 7649 N N . LEU D 1 6 ? 6.142 -22.160 149.952 1.00 46.20 6 LEU D N 1
ATOM 7650 C CA . LEU D 1 6 ? 6.893 -21.155 149.218 1.00 45.40 6 LEU D CA 1
ATOM 7651 C C . LEU D 1 6 ? 6.373 -19.736 149.381 1.00 44.74 6 LEU D C 1
ATOM 7652 O O . LEU D 1 6 ? 7.168 -18.799 149.273 1.00 38.82 6 LEU D O 1
ATOM 7657 N N . ASN D 1 7 ? 5.083 -19.541 149.640 1.00 42.14 7 ASN D N 1
ATOM 7658 C CA . ASN D 1 7 ? 4.491 -18.209 149.677 1.00 41.96 7 ASN D CA 1
ATOM 7659 C C . ASN D 1 7 ? 4.002 -17.860 151.074 1.00 40.31 7 ASN D C 1
ATOM 7660 O O . ASN D 1 7 ? 3.379 -18.689 151.749 1.00 42.52 7 ASN D O 1
ATOM 7665 N N . ASN D 1 8 ? 4.273 -16.618 151.486 1.00 37.89 8 ASN D N 1
ATOM 7666 C CA . ASN D 1 8 ? 3.867 -16.087 152.790 1.00 40.23 8 ASN D CA 1
ATOM 7667 C C . ASN D 1 8 ? 4.365 -16.961 153.936 1.00 37.78 8 ASN D C 1
ATOM 7668 O O . ASN D 1 8 ? 3.706 -17.089 154.967 1.00 39.07 8 ASN D O 1
ATOM 7673 N N . VAL D 1 9 ? 5.545 -17.561 153.760 1.00 40.17 9 VAL D N 1
ATOM 7674 C CA . VAL D 1 9 ? 6.137 -18.380 154.815 1.00 42.18 9 VAL D CA 1
ATOM 7675 C C . VAL D 1 9 ? 6.362 -17.554 156.078 1.00 42.62 9 VAL D C 1
ATOM 7676 O O . VAL D 1 9 ? 6.253 -18.063 157.201 1.00 43.19 9 VAL D O 1
ATOM 7680 N N . HIS D 1 10 ? 6.675 -16.267 155.917 1.00 42.23 10 HIS D N 1
ATOM 7681 C CA . HIS D 1 10 ? 6.983 -15.389 157.040 1.00 43.46 10 HIS D CA 1
ATOM 7682 C C . HIS D 1 10 ? 5.933 -14.299 157.230 1.00 39.78 10 HIS D C 1
ATOM 7683 O O . HIS D 1 10 ? 6.233 -13.243 157.792 1.00 39.49 10 HIS D O 1
ATOM 7690 N N . ILE D 1 11 ? 4.708 -14.533 156.773 1.00 45.60 11 ILE D N 1
ATOM 7691 C CA . ILE D 1 11 ? 3.612 -13.584 156.925 1.00 46.70 11 ILE D CA 1
ATOM 7692 C C . ILE D 1 11 ? 2.517 -14.261 157.734 1.00 45.58 11 ILE D C 1
ATOM 7693 O O . ILE D 1 11 ? 2.086 -15.369 157.394 1.00 48.30 11 ILE D O 1
ATOM 7698 N N . THR D 1 12 ? 2.083 -13.609 158.813 1.00 44.31 12 THR D N 1
ATOM 7699 C CA . THR D 1 12 ? 1.043 -14.168 159.670 1.00 51.73 12 THR D CA 1
ATOM 7700 C C . THR D 1 12 ? -0.350 -13.655 159.338 1.00 54.89 12 THR D C 1
ATOM 7701 O O . THR D 1 12 ? -1.315 -14.418 159.425 1.00 58.73 12 THR D O 1
ATOM 7705 N N . ASP D 1 13 ? -0.487 -12.386 158.960 1.00 56.28 13 ASP D N 1
ATOM 7706 C CA . ASP D 1 13 ? -1.801 -11.795 158.757 1.00 57.05 13 ASP D CA 1
ATOM 7707 C C . ASP D 1 13 ? -1.762 -10.840 157.572 1.00 52.74 13 ASP D C 1
ATOM 7708 O O . ASP D 1 13 ? -0.719 -10.264 157.251 1.00 49.18 13 ASP D O 1
ATOM 7713 N N . GLU D 1 14 ? -2.918 -10.666 156.935 1.00 49.83 14 GLU D N 1
ATOM 7714 C CA . GLU D 1 14 ? -3.035 -9.834 155.743 1.00 48.49 14 GLU D CA 1
ATOM 7715 C C . GLU D 1 14 ? -4.415 -9.193 155.748 1.00 53.19 14 GLU D C 1
ATOM 7716 O O . GLU D 1 14 ? -5.422 -9.906 155.747 1.00 56.23 14 GLU D O 1
ATOM 7722 N N . GLN D 1 15 ? -4.457 -7.860 155.771 1.00 47.93 15 GLN D N 1
ATOM 7723 C CA . GLN D 1 15 ? -5.692 -7.094 155.891 1.00 51.02 15 GLN D CA 1
ATOM 7724 C C . GLN D 1 15 ? -5.859 -6.189 154.679 1.00 42.65 15 GLN D C 1
ATOM 7725 O O . GLN D 1 15 ? -4.966 -5.400 154.358 1.00 38.75 15 GLN D O 1
ATOM 7731 N N . VAL D 1 16 ? -7.013 -6.277 154.025 1.00 42.73 16 VAL D N 1
ATOM 7732 C CA . VAL D 1 16 ? -7.305 -5.379 152.914 1.00 46.10 16 VAL D CA 1
ATOM 7733 C C . VAL D 1 16 ? -7.467 -3.966 153.452 1.00 43.64 16 VAL D C 1
ATOM 7734 O O . VAL D 1 16 ? -8.224 -3.728 154.403 1.00 46.08 16 VAL D O 1
ATOM 7738 N N . LEU D 1 17 ? -6.754 -3.027 152.839 1.00 44.31 17 LEU D N 1
ATOM 7739 C CA . LEU D 1 17 ? -6.684 -1.652 153.301 1.00 41.85 17 LEU D CA 1
ATOM 7740 C C . LEU D 1 17 ? -7.908 -0.855 152.870 1.00 45.16 17 LEU D C 1
ATOM 7741 O O . LEU D 1 17 ? -8.492 -1.098 151.811 1.00 41.81 17 LEU D O 1
ATOM 7746 N N . MET D 1 18 ? -8.288 0.111 153.707 1.00 42.82 18 MET D N 1
ATOM 7747 C CA . MET D 1 18 ? -9.248 1.129 153.300 1.00 40.46 18 MET D CA 1
ATOM 7748 C C . MET D 1 18 ? -8.825 1.738 151.966 1.00 40.73 18 MET D C 1
ATOM 7749 O O . MET D 1 18 ? -7.660 2.094 151.775 1.00 42.62 18 MET D O 1
ATOM 7754 N N . THR D 1 19 ? -9.767 1.836 151.042 1.00 36.70 19 THR D N 1
ATOM 7755 C CA . THR D 1 19 ? -9.460 2.312 149.701 1.00 39.26 19 THR D CA 1
ATOM 7756 C C . THR D 1 19 ? -9.522 3.833 149.645 1.00 41.58 19 THR D C 1
ATOM 7757 O O . THR D 1 19 ? -10.064 4.476 150.549 1.00 39.17 19 THR D O 1
ATOM 7761 N N . PRO D 1 20 ? -8.951 4.447 148.600 1.00 38.12 20 PRO D N 1
ATOM 7762 C CA . PRO D 1 20 ? -9.120 5.904 148.446 1.00 38.51 20 PRO D CA 1
ATOM 7763 C C . PRO D 1 20 ? -10.578 6.322 148.338 1.00 40.77 20 PRO D C 1
ATOM 7764 O O . PRO D 1 20 ? -10.948 7.393 148.837 1.00 41.48 20 PRO D O 1
ATOM 7768 N N . GLU D 1 21 ? -11.412 5.499 147.692 1.00 40.16 21 GLU D N 1
ATOM 7769 C CA . GLU D 1 21 ? -12.849 5.763 147.624 1.00 47.75 21 GLU D CA 1
ATOM 7770 C C . GLU D 1 21 ? -13.449 5.933 149.013 1.00 49.12 21 GLU D C 1
ATOM 7771 O O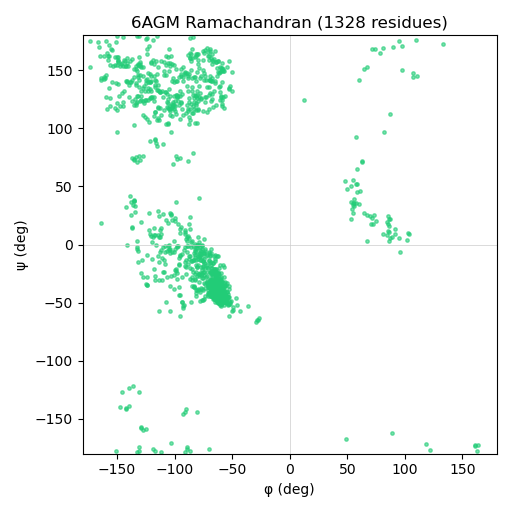 . GLU D 1 21 ? -14.170 6.901 149.279 1.00 50.72 21 GLU D O 1
ATOM 7777 N N . GLN D 1 22 ? -13.173 4.983 149.909 1.00 43.38 22 GLN D N 1
ATOM 7778 C CA . GLN D 1 22 ? -13.766 5.024 151.241 1.00 47.57 22 GLN D CA 1
ATOM 7779 C C . GLN D 1 22 ? -13.213 6.186 152.056 1.00 51.04 22 GLN D C 1
ATOM 7780 O O . GLN D 1 22 ? -13.959 6.844 152.791 1.00 49.31 22 GLN D O 1
ATOM 7786 N N . LEU D 1 23 ? -11.912 6.459 151.930 1.00 41.21 23 LEU D N 1
ATOM 7787 C CA . LEU D 1 23 ? -11.316 7.593 152.629 1.00 41.92 23 LEU D CA 1
ATOM 7788 C C . LEU D 1 23 ? -11.963 8.902 152.195 1.00 46.47 23 LEU D C 1
ATOM 7789 O O . LEU D 1 23 ? -12.289 9.755 153.030 1.00 44.14 23 LEU D O 1
ATOM 7794 N N . LYS D 1 24 ? -12.155 9.079 150.885 1.00 41.54 24 LYS D N 1
ATOM 7795 C CA . LYS D 1 24 ? -12.747 10.317 150.392 1.00 48.08 24 LYS D CA 1
ATOM 7796 C C . LYS D 1 24 ? -14.232 10.402 150.719 1.00 50.42 24 LYS D C 1
ATOM 7797 O O . LYS D 1 24 ? -14.751 11.502 150.936 1.00 50.96 24 LYS D O 1
ATOM 7803 N N . ALA D 1 25 ? -14.931 9.265 150.755 1.00 46.29 25 ALA D N 1
ATOM 7804 C CA . ALA D 1 25 ? -16.331 9.281 151.164 1.00 52.49 25 ALA D CA 1
ATOM 7805 C C . ALA D 1 25 ? -16.477 9.630 152.637 1.00 55.03 25 ALA D C 1
ATOM 7806 O O . ALA D 1 25 ? -17.452 10.284 153.024 1.00 59.59 25 ALA D O 1
ATOM 7808 N N . ALA D 1 26 ? -15.523 9.212 153.472 1.00 54.58 26 ALA D N 1
ATOM 7809 C CA . ALA D 1 26 ? -15.588 9.547 154.889 1.00 52.65 26 ALA D CA 1
ATOM 7810 C C . ALA D 1 26 ? -15.137 10.976 155.162 1.00 57.47 26 ALA D C 1
ATOM 7811 O O . ALA D 1 26 ? -15.554 11.571 156.163 1.00 53.93 26 ALA D O 1
ATOM 7813 N N . PHE D 1 27 ? -14.294 11.541 154.299 1.00 53.10 27 PHE D N 1
ATOM 7814 C CA . PHE D 1 27 ? -13.784 12.903 154.464 1.00 52.28 27 PHE D CA 1
ATOM 7815 C C . PHE D 1 27 ? -13.861 13.623 153.124 1.00 54.09 27 PHE D C 1
ATOM 7816 O O . PHE D 1 27 ? -12.844 13.862 152.463 1.00 54.50 27 PHE D O 1
ATOM 7824 N N . PRO D 1 28 ? -15.063 13.995 152.698 1.00 52.47 28 PRO D N 1
ATOM 7825 C CA . PRO D 1 28 ? -15.227 14.577 151.365 1.00 50.44 28 PRO D CA 1
ATOM 7826 C C . PRO D 1 28 ? -14.859 16.052 151.332 1.00 47.93 28 PRO D C 1
ATOM 7827 O O . PRO D 1 28 ? -14.757 16.727 152.356 1.00 52.96 28 PRO D O 1
ATOM 7831 N N . LEU D 1 29 ? -14.657 16.539 150.112 1.00 50.84 29 LEU D N 1
ATOM 7832 C CA . LEU D 1 29 ? -14.444 17.956 149.862 1.00 51.65 29 LEU D CA 1
ATOM 7833 C C . LEU D 1 29 ? -15.784 18.640 149.633 1.00 55.89 29 LEU D C 1
ATOM 7834 O O . LEU D 1 29 ? -16.640 18.112 148.917 1.00 57.33 29 LEU D O 1
ATOM 7839 N N . SER D 1 30 ? -15.966 19.807 150.242 1.00 49.93 30 SER D N 1
ATOM 7840 C CA . SER D 1 30 ? -17.088 20.649 149.865 1.00 57.29 30 SER D CA 1
ATOM 7841 C C . SER D 1 30 ? -16.788 21.325 148.531 1.00 58.84 30 SER D C 1
ATOM 7842 O O . SER D 1 30 ? -15.632 21.440 148.112 1.00 56.58 30 SER D O 1
ATOM 7845 N N . LEU D 1 31 ? -17.847 21.769 147.850 1.00 64.00 31 LEU D N 1
ATOM 7846 C CA . LEU D 1 31 ? -17.640 22.368 146.535 1.00 63.50 31 LEU D CA 1
ATOM 7847 C C . LEU D 1 31 ? -16.825 23.653 146.616 1.00 60.07 31 LEU D C 1
ATOM 7848 O O . LEU D 1 31 ? -16.074 23.961 145.683 1.00 62.70 31 LEU D O 1
ATOM 7853 N N . GLN D 1 32 ? -16.947 24.412 147.710 1.00 63.60 32 GLN D N 1
ATOM 7854 C CA . GLN D 1 32 ? -16.113 25.602 147.860 1.00 68.25 32 GLN D CA 1
ATOM 7855 C C . GLN D 1 32 ? -14.644 25.227 148.013 1.00 63.85 32 GLN D C 1
ATOM 7856 O O . GLN D 1 32 ? -13.770 25.875 147.428 1.00 64.92 32 GLN D O 1
ATOM 7862 N N . GLN D 1 33 ? -14.351 24.189 148.799 1.00 60.26 33 GLN D N 1
ATOM 7863 C CA . GLN D 1 33 ? -12.972 23.730 148.929 1.00 58.62 33 GLN D CA 1
ATOM 7864 C C . GLN D 1 33 ? -12.433 23.228 147.594 1.00 55.78 33 GLN D C 1
ATOM 7865 O O . GLN D 1 33 ? -11.269 23.471 147.251 1.00 54.41 33 GLN D O 1
ATOM 7871 N N . GLU D 1 34 ? -13.272 22.532 146.823 1.00 61.32 34 GLU D N 1
ATOM 7872 C CA . GLU D 1 34 ? -12.861 22.056 145.506 1.00 65.26 34 GLU D CA 1
ATOM 7873 C C . GLU D 1 34 ? -12.530 23.223 144.580 1.00 63.33 34 GLU D C 1
ATOM 7874 O O . GLU D 1 34 ? -11.485 23.230 143.914 1.00 59.00 34 GLU D O 1
ATOM 7880 N N . ALA D 1 35 ? -13.412 24.227 144.533 1.00 55.35 35 ALA D N 1
ATOM 7881 C CA . ALA D 1 35 ? -13.155 25.401 143.705 1.00 56.74 35 ALA D CA 1
ATOM 7882 C C . ALA D 1 35 ? -11.909 26.145 144.169 1.00 52.16 35 ALA D C 1
ATOM 7883 O O . ALA D 1 35 ? -11.140 26.656 143.348 1.00 48.34 35 ALA D O 1
ATOM 7885 N N . GLN D 1 36 ? -11.687 26.204 145.482 1.00 50.95 36 GLN D N 1
ATOM 7886 C CA . GLN D 1 36 ? -10.523 26.905 146.010 1.00 53.13 36 GLN D CA 1
ATOM 7887 C C . GLN D 1 36 ? -9.228 26.201 145.623 1.00 50.98 36 GLN D C 1
ATOM 7888 O O . GLN D 1 36 ? -8.253 26.853 145.226 1.00 46.77 36 GLN D O 1
ATOM 7894 N N . ILE D 1 37 ? -9.198 24.870 145.737 1.00 46.97 37 ILE D N 1
ATOM 7895 C CA . ILE D 1 37 ? -8.014 24.116 145.330 1.00 45.32 37 ILE D CA 1
ATOM 7896 C C . ILE D 1 37 ? -7.772 24.270 143.833 1.00 42.98 37 ILE D C 1
ATOM 7897 O O . ILE D 1 37 ? -6.628 24.435 143.389 1.00 41.28 37 ILE D O 1
ATOM 7902 N N . ALA D 1 38 ? -8.839 24.217 143.028 1.00 45.41 38 ALA D N 1
ATOM 7903 C CA . ALA D 1 38 ? -8.679 24.424 141.590 1.00 42.84 38 ALA D CA 1
ATOM 7904 C C . ALA D 1 38 ? -8.109 25.807 141.293 1.00 46.44 38 ALA D C 1
ATOM 7905 O O . ALA D 1 38 ? -7.222 25.956 140.441 1.00 47.02 38 ALA D O 1
ATOM 7907 N N . ASP D 1 39 ? -8.594 26.828 142.003 1.00 46.45 39 ASP D N 1
ATOM 7908 C CA . ASP D 1 39 ? -8.094 28.184 141.804 1.00 52.05 39 ASP D CA 1
ATOM 7909 C C . ASP D 1 39 ? -6.623 28.299 142.185 1.00 52.27 39 ASP D C 1
ATOM 7910 O O . ASP D 1 39 ? -5.842 28.944 141.476 1.00 55.54 39 ASP D O 1
ATOM 7915 N N . SER D 1 40 ? -6.225 27.693 143.306 1.00 48.49 40 SER D N 1
ATOM 7916 C CA . SER D 1 40 ? -4.826 27.787 143.721 1.00 48.03 40 SER D CA 1
ATOM 7917 C C . SER D 1 40 ? -3.913 27.041 142.754 1.00 45.65 40 SER D C 1
ATOM 7918 O O . SER D 1 40 ? -2.805 27.507 142.448 1.00 45.54 40 SER D O 1
ATOM 7921 N N . ARG D 1 41 ? -4.364 25.885 142.256 1.00 43.17 41 ARG D N 1
ATOM 7922 C CA . ARG D 1 41 ? -3.606 25.179 141.228 1.00 45.36 41 ARG D CA 1
ATOM 7923 C C . ARG D 1 41 ? -3.440 26.038 139.981 1.00 47.45 41 ARG D C 1
ATOM 7924 O O . ARG D 1 41 ? -2.341 26.116 139.415 1.00 43.05 41 ARG D O 1
ATOM 7932 N N . LYS D 1 42 ? -4.517 26.693 139.537 1.00 46.28 42 LYS D N 1
ATOM 7933 C CA . LYS D 1 42 ? -4.409 27.531 138.346 1.00 47.81 42 LYS D CA 1
ATOM 7934 C C . LYS D 1 42 ? -3.492 28.725 138.589 1.00 49.97 42 LYS D C 1
ATOM 7935 O O . LYS D 1 42 ? -2.745 29.131 137.692 1.00 49.90 42 LYS D O 1
ATOM 7941 N N . SER D 1 43 ? -3.527 29.299 139.794 1.00 45.38 43 SER D N 1
ATOM 7942 C CA . SER D 1 43 ? -2.646 30.424 140.100 1.00 46.23 43 SER D CA 1
ATOM 7943 C C . SER D 1 43 ? -1.181 30.003 140.069 1.00 42.32 43 SER D C 1
ATOM 7944 O O . SER D 1 43 ? -0.330 30.714 139.515 1.00 44.44 43 SER D O 1
ATOM 7947 N N . ILE D 1 44 ? -0.866 28.850 140.667 1.00 44.51 44 ILE D N 1
ATOM 7948 C CA . ILE D 1 44 ? 0.507 28.351 140.634 1.00 40.49 44 ILE D CA 1
ATOM 7949 C C . ILE D 1 44 ? 0.928 28.048 139.200 1.00 41.09 44 ILE D C 1
ATOM 7950 O O . ILE D 1 44 ? 2.074 28.304 138.804 1.00 41.27 44 ILE D O 1
ATOM 7955 N N . SER D 1 45 ? 0.007 27.507 138.397 1.00 42.73 45 SER D N 1
ATOM 7956 C CA . SER D 1 45 ? 0.306 27.261 136.989 1.00 44.55 45 SER D CA 1
ATOM 7957 C C . SER D 1 45 ? 0.613 28.561 136.254 1.00 46.45 45 SER D C 1
ATOM 7958 O O . SER D 1 45 ? 1.556 28.625 135.455 1.00 46.30 45 SER D O 1
ATOM 7961 N N . ASP D 1 46 ? -0.183 29.605 136.506 1.00 48.07 46 ASP D N 1
ATOM 7962 C CA . ASP D 1 46 ? 0.071 30.909 135.900 1.00 50.06 46 ASP D CA 1
ATOM 7963 C C . ASP D 1 46 ? 1.445 31.436 136.288 1.00 50.21 46 ASP D C 1
ATOM 7964 O O . ASP D 1 46 ? 2.169 31.982 135.447 1.00 53.07 46 ASP D O 1
ATOM 7969 N N . ILE D 1 47 ? 1.816 31.289 137.563 1.00 44.09 47 ILE D N 1
ATOM 7970 C CA . ILE D 1 47 ? 3.130 31.748 138.013 1.00 43.04 47 ILE D CA 1
ATOM 7971 C C . ILE D 1 47 ? 4.235 31.001 137.276 1.00 41.15 47 ILE D C 1
ATOM 7972 O O . ILE D 1 47 ? 5.184 31.606 136.762 1.00 46.19 47 ILE D O 1
ATOM 7977 N N . ILE D 1 48 ? 4.131 29.670 137.223 1.00 47.15 48 ILE D N 1
ATOM 7978 C CA . ILE D 1 48 ? 5.156 28.866 136.557 1.00 50.67 48 ILE D CA 1
ATOM 7979 C C . ILE D 1 48 ? 5.275 29.251 135.087 1.00 53.77 48 ILE D C 1
ATOM 7980 O O . ILE D 1 48 ? 6.383 29.380 134.551 1.00 50.49 48 ILE D O 1
ATOM 7985 N N . ALA D 1 49 ? 4.139 29.447 134.413 1.00 45.50 49 ALA D N 1
ATOM 7986 C CA . ALA D 1 49 ? 4.165 29.765 132.989 1.00 49.56 49 ALA D CA 1
ATOM 7987 C C . ALA D 1 49 ? 4.624 31.190 132.712 1.00 55.35 49 ALA D C 1
ATOM 7988 O O . ALA D 1 49 ? 4.979 31.500 131.570 1.00 59.17 49 ALA D O 1
ATOM 7990 N N . GLY D 1 50 ? 4.628 32.058 133.718 1.00 55.97 50 GLY D N 1
ATOM 7991 C CA . GLY D 1 50 ? 4.970 33.448 133.515 1.00 56.16 50 GLY D CA 1
ATOM 7992 C C . GLY D 1 50 ? 3.800 34.357 133.220 1.00 61.46 50 GLY D C 1
ATOM 7993 O O . GLY D 1 50 ? 4.016 35.495 132.788 1.00 63.98 50 GLY D O 1
ATOM 7994 N N . ARG D 1 51 ? 2.567 33.891 133.427 1.00 61.58 51 ARG D N 1
ATOM 7995 C CA . ARG D 1 51 ? 1.404 34.756 133.265 1.00 63.47 51 ARG D CA 1
ATOM 7996 C C . ARG D 1 51 ? 1.153 35.586 134.519 1.00 66.12 51 ARG D C 1
ATOM 7997 O O . ARG D 1 51 ? 0.726 36.742 134.426 1.00 69.58 51 ARG D O 1
ATOM 8005 N N . ASP D 1 52 ? 1.414 35.013 135.700 1.00 69.69 52 ASP D N 1
ATOM 8006 C CA . ASP D 1 52 ? 1.271 35.714 136.971 1.00 66.00 52 ASP D CA 1
ATOM 8007 C C . ASP D 1 52 ? 2.623 36.247 137.418 1.00 69.86 52 ASP D C 1
ATOM 8008 O O . ASP D 1 52 ? 3.597 35.481 137.471 1.00 68.77 52 ASP D O 1
ATOM 8013 N N . PRO D 1 53 ? 2.727 37.538 137.743 1.00 70.84 53 PRO D N 1
ATOM 8014 C CA . PRO D 1 53 ? 4.043 38.106 138.076 1.00 73.95 53 PRO D CA 1
ATOM 8015 C C . PRO D 1 53 ? 4.550 37.724 139.456 1.00 73.34 53 PRO D C 1
ATOM 8016 O O . PRO D 1 53 ? 5.757 37.836 139.701 1.00 72.75 53 PRO D O 1
ATOM 8020 N N . ARG D 1 54 ? 3.677 37.285 140.358 1.00 65.20 54 ARG D N 1
ATOM 8021 C CA . ARG D 1 54 ? 4.091 36.997 141.723 1.00 65.99 54 ARG D CA 1
ATOM 8022 C C . ARG D 1 54 ? 5.053 35.810 141.767 1.00 63.81 54 ARG D C 1
ATOM 8023 O O . ARG D 1 54 ? 5.124 34.990 140.848 1.00 62.94 54 ARG D O 1
ATOM 8031 N N . LEU D 1 55 ? 5.808 35.736 142.860 1.00 62.67 55 LEU D N 1
ATOM 8032 C CA . LEU D 1 55 ? 6.824 34.712 143.056 1.00 57.63 55 LEU D CA 1
ATOM 8033 C C . LEU D 1 55 ? 6.258 33.581 143.905 1.00 53.38 55 LEU D C 1
ATOM 8034 O O . LEU D 1 55 ? 5.705 33.826 144.982 1.00 55.02 55 LEU D O 1
ATOM 8039 N N . LEU D 1 56 ? 6.396 32.350 143.420 1.00 52.07 56 LEU D N 1
ATOM 8040 C CA . LEU D 1 56 ? 5.938 31.196 144.178 1.00 51.93 56 LEU D CA 1
ATOM 8041 C C . LEU D 1 56 ? 6.855 30.963 145.372 1.00 50.85 56 LEU D C 1
ATOM 8042 O O . LEU D 1 56 ? 8.077 31.042 145.256 1.00 52.37 56 LEU D O 1
ATOM 8047 N N . VAL D 1 57 ? 6.263 30.699 146.533 1.00 48.46 57 VAL D N 1
ATOM 8048 C CA . VAL D 1 57 ? 7.058 30.416 147.724 1.00 50.78 57 VAL D CA 1
ATOM 8049 C C . VAL D 1 57 ? 6.467 29.216 148.448 1.00 48.65 57 VAL D C 1
ATOM 8050 O O . VAL D 1 57 ? 5.443 29.327 149.132 1.00 50.01 57 VAL D O 1
ATOM 8054 N N . VAL D 1 58 ? 7.099 28.059 148.289 1.00 47.22 58 VAL D N 1
ATOM 8055 C CA . VAL D 1 58 ? 6.735 26.865 149.042 1.00 42.48 58 VAL D CA 1
ATOM 8056 C C . VAL D 1 58 ? 7.531 26.884 150.339 1.00 43.57 58 VAL D C 1
ATOM 8057 O O . VAL D 1 58 ? 8.762 26.802 150.319 1.00 41.13 58 VAL D O 1
ATOM 8061 N N . CYS D 1 59 ? 6.838 26.998 151.465 1.00 42.91 59 CYS D N 1
ATOM 8062 C CA . CYS D 1 59 ? 7.505 27.209 152.740 1.00 45.52 59 CYS D CA 1
ATOM 8063 C C . CYS D 1 59 ? 6.800 26.418 153.826 1.00 47.00 59 CYS D C 1
ATOM 8064 O O . CYS D 1 59 ? 5.569 26.343 153.849 1.00 48.48 59 CYS D O 1
ATOM 8067 N N . GLY D 1 60 ? 7.582 25.827 154.723 1.00 50.55 60 GLY D N 1
ATOM 8068 C CA . GLY D 1 60 ? 6.988 25.118 155.833 1.00 48.15 60 GLY D CA 1
ATOM 8069 C C . GLY D 1 60 ? 7.907 24.151 156.546 1.00 52.14 60 GLY D C 1
ATOM 8070 O O . GLY D 1 60 ? 9.094 24.024 156.227 1.00 53.68 60 GLY D O 1
ATOM 8071 N N . PRO D 1 61 ? 7.360 23.451 157.543 1.00 47.82 61 PRO D N 1
ATOM 8072 C CA . PRO D 1 61 ? 8.196 22.616 158.415 1.00 57.19 61 PRO D CA 1
ATOM 8073 C C . PRO D 1 61 ? 8.969 21.556 157.646 1.00 58.88 61 PRO D C 1
ATOM 8074 O O . PRO D 1 61 ? 8.550 21.092 156.583 1.00 52.04 61 PRO D O 1
ATOM 8078 N N . CYS D 1 62 ? 10.127 21.192 158.203 1.00 77.01 62 CYS D N 1
ATOM 8079 C CA . CYS D 1 62 ? 10.927 20.109 157.643 1.00 81.26 62 CYS D CA 1
ATOM 8080 C C . CYS D 1 62 ? 10.091 18.842 157.491 1.00 84.24 62 CYS D C 1
ATOM 8081 O O . CYS D 1 62 ? 10.129 18.175 156.450 1.00 84.76 62 CYS D O 1
ATOM 8084 N N . SER D 1 63 ? 9.320 18.506 158.523 1.00 79.71 63 SER D N 1
ATOM 8085 C CA . SER D 1 63 ? 8.412 17.370 158.494 1.00 80.17 63 SER D CA 1
ATOM 8086 C C . SER D 1 63 ? 7.262 17.629 159.457 1.00 77.62 63 SER D C 1
ATOM 8087 O O . SER D 1 63 ? 7.410 18.356 160.442 1.00 75.76 63 SER D O 1
ATOM 8090 N N . ILE D 1 64 ? 6.118 17.015 159.168 1.00 65.71 64 ILE D N 1
ATOM 8091 C CA . ILE D 1 64 ? 4.899 17.201 159.946 1.00 68.88 64 ILE D CA 1
ATOM 8092 C C . ILE D 1 64 ? 4.757 16.025 160.903 1.00 70.99 64 ILE D C 1
ATOM 8093 O O . ILE D 1 64 ? 4.653 14.870 160.471 1.00 67.67 64 ILE D O 1
ATOM 8098 N N . HIS D 1 65 ? 4.754 16.318 162.206 1.00 81.99 65 HIS D N 1
ATOM 8099 C CA . HIS D 1 65 ? 4.712 15.292 163.237 1.00 83.99 65 HIS D CA 1
ATOM 8100 C C . HIS D 1 65 ? 3.401 15.236 164.008 1.00 81.35 65 HIS D C 1
ATOM 8101 O O . HIS D 1 65 ? 3.084 14.184 164.572 1.00 85.74 65 HIS D O 1
ATOM 8108 N N . ASP D 1 66 ? 2.636 16.328 164.048 1.00 66.71 66 ASP D N 1
ATOM 8109 C CA . ASP D 1 66 ? 1.462 16.411 164.898 1.00 65.73 66 ASP D CA 1
ATOM 8110 C C . ASP D 1 66 ? 0.504 17.454 164.343 1.00 64.66 66 ASP D C 1
ATOM 8111 O O . ASP D 1 66 ? 0.946 18.553 163.977 1.00 69.57 66 ASP D O 1
ATOM 8116 N N . PRO D 1 67 ? -0.795 17.148 164.273 1.00 51.69 67 PRO D N 1
ATOM 8117 C CA . PRO D 1 67 ? -1.743 18.099 163.664 1.00 54.26 67 PRO D CA 1
ATOM 8118 C C . PRO D 1 67 ? -1.815 19.449 164.360 1.00 58.53 67 PRO D C 1
ATOM 8119 O O . PRO D 1 67 ? -2.026 20.466 163.687 1.00 56.60 67 PRO D O 1
ATOM 8123 N N . GLU D 1 68 ? -1.650 19.498 165.683 1.00 62.40 68 GLU D N 1
ATOM 8124 C CA . GLU D 1 68 ? -1.785 20.771 166.384 1.00 63.43 68 GLU D CA 1
ATOM 8125 C C . GLU D 1 68 ? -0.618 21.703 166.078 1.00 60.75 68 GLU D C 1
ATOM 8126 O O . GLU D 1 68 ? -0.817 22.907 165.875 1.00 63.13 68 GLU D O 1
ATOM 8132 N N . THR D 1 69 ? 0.606 21.169 166.054 1.00 62.48 69 THR D N 1
ATOM 8133 C CA . THR D 1 69 ? 1.754 21.965 165.631 1.00 65.95 69 THR D CA 1
ATOM 8134 C C . THR D 1 69 ? 1.560 22.491 164.213 1.00 63.28 69 THR D C 1
ATOM 8135 O O . THR D 1 69 ? 1.881 23.652 163.919 1.00 64.12 69 THR D O 1
ATOM 8139 N N . ALA D 1 70 ? 1.010 21.656 163.327 1.00 54.14 70 ALA D N 1
ATOM 8140 C CA . ALA D 1 70 ? 0.766 22.082 161.954 1.00 56.01 70 ALA D CA 1
ATOM 8141 C C . ALA D 1 70 ? -0.245 23.222 161.901 1.00 49.98 70 ALA D C 1
ATOM 8142 O O . ALA D 1 70 ? -0.040 24.209 161.191 1.00 50.96 70 ALA D O 1
ATOM 8144 N N . LEU D 1 71 ? -1.345 23.106 162.653 1.00 51.15 71 LEU D N 1
ATOM 8145 C CA . LEU D 1 71 ? -2.354 24.166 162.655 1.00 57.09 71 LEU D CA 1
ATOM 8146 C C . LEU D 1 71 ? -1.803 25.462 163.245 1.00 59.44 71 LEU D C 1
ATOM 8147 O O . LEU D 1 71 ? -2.124 26.565 162.768 1.00 57.50 71 LEU D O 1
ATOM 8152 N N . GLU D 1 72 ? -0.986 25.349 164.295 1.00 68.5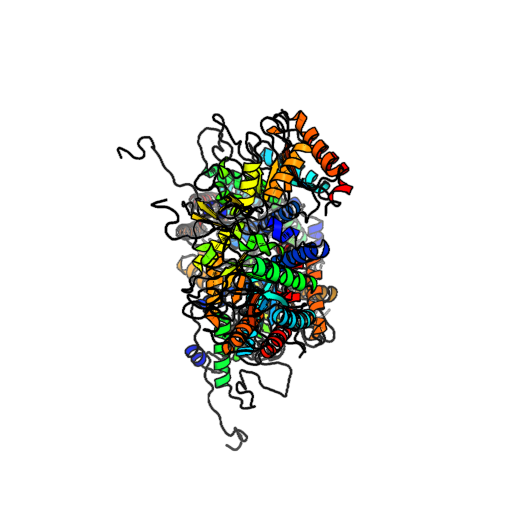6 72 GLU D N 1
ATOM 8153 C CA . GLU D 1 72 ? -0.359 26.527 164.883 1.00 69.98 72 GLU D CA 1
ATOM 8154 C C . GLU D 1 72 ? 0.546 27.220 163.872 1.00 66.93 72 GLU D C 1
ATOM 8155 O O . GLU D 1 72 ? 0.523 28.449 163.741 1.00 66.50 72 GLU D O 1
ATOM 8161 N N . TYR D 1 73 ? 1.355 26.443 163.145 1.00 56.18 73 TYR D N 1
ATOM 8162 C CA . TYR D 1 73 ? 2.142 27.028 162.063 1.00 55.32 73 TYR D CA 1
ATOM 8163 C C . TYR D 1 73 ? 1.240 27.660 161.014 1.00 49.88 73 TYR D C 1
ATOM 8164 O O . TYR D 1 73 ? 1.554 28.727 160.475 1.00 52.10 73 TYR D O 1
ATOM 8173 N N . ALA D 1 74 ? 0.111 27.012 160.725 1.00 53.34 74 ALA D N 1
ATOM 8174 C CA . ALA D 1 74 ? -0.744 27.420 159.618 1.00 52.61 74 ALA D CA 1
ATOM 8175 C C . ALA D 1 74 ? -1.372 28.782 159.865 1.00 55.98 74 ALA D C 1
ATOM 8176 O O . ALA D 1 74 ? -1.499 29.588 158.938 1.00 54.22 74 ALA D O 1
ATOM 8178 N N . ARG D 1 75 ? -1.804 29.044 161.099 1.00 60.27 75 ARG D N 1
ATOM 8179 C CA . ARG D 1 75 ? -2.416 30.341 161.387 1.00 60.39 75 ARG D CA 1
ATOM 8180 C C . ARG D 1 75 ? -1.423 31.480 161.155 1.00 62.02 75 ARG D C 1
ATOM 8181 O O . ARG D 1 75 ? -1.731 32.467 160.468 1.00 64.53 75 ARG D O 1
ATOM 8189 N N . ARG D 1 76 ? -0.212 31.344 161.703 1.00 50.43 76 ARG D N 1
ATOM 8190 C CA . ARG D 1 76 ? 0.838 32.328 161.458 1.00 55.66 76 ARG D CA 1
ATOM 8191 C C . ARG D 1 76 ? 1.128 32.464 159.967 1.00 54.59 76 ARG D C 1
ATOM 8192 O O . ARG D 1 76 ? 1.283 33.581 159.450 1.00 56.65 76 ARG D O 1
ATOM 8200 N N . PHE D 1 77 ? 1.205 31.330 159.262 1.00 60.66 77 PHE D N 1
ATOM 8201 C CA . PHE D 1 77 ? 1.557 31.345 157.847 1.00 54.65 77 PHE D CA 1
ATOM 8202 C C . PHE D 1 77 ? 0.512 32.088 157.026 1.00 57.09 77 PHE D C 1
ATOM 8203 O O . PHE D 1 77 ? 0.855 32.874 156.139 1.00 59.90 77 PHE D O 1
ATOM 8211 N N . LYS D 1 78 ? -0.770 31.838 157.301 1.00 54.99 78 LYS D N 1
ATOM 8212 C CA . LYS D 1 78 ? -1.843 32.563 156.628 1.00 58.39 78 LYS D CA 1
ATOM 8213 C C . LYS D 1 78 ? -1.772 34.056 156.922 1.00 61.86 78 LYS D C 1
ATOM 8214 O O . LYS D 1 78 ? -1.946 34.889 156.017 1.00 61.46 78 LYS D O 1
ATOM 8220 N N . ALA D 1 79 ? -1.529 34.414 158.190 1.00 62.76 79 ALA D N 1
ATOM 8221 C CA . ALA D 1 79 ? -1.415 35.826 158.546 1.00 61.04 79 ALA D CA 1
ATOM 8222 C C . ALA D 1 79 ? -0.299 36.509 157.762 1.00 63.54 79 ALA D C 1
ATOM 8223 O O . ALA D 1 79 ? -0.439 37.666 157.347 1.00 61.99 79 ALA D O 1
ATOM 8225 N N . LEU D 1 80 ? 0.813 35.808 157.537 1.00 64.41 80 LEU D N 1
ATOM 8226 C CA . LEU D 1 80 ? 1.899 36.406 156.761 1.00 59.24 80 LEU D CA 1
ATOM 8227 C C . LEU D 1 80 ? 1.576 36.430 155.267 1.00 63.68 80 LEU D C 1
ATOM 8228 O O . LEU D 1 80 ? 1.867 37.418 154.574 1.00 64.03 80 LEU D O 1
ATOM 8233 N N . ALA D 1 81 ? 0.954 35.359 154.769 1.00 58.43 81 ALA D N 1
ATOM 8234 C CA . ALA D 1 81 ? 0.694 35.227 153.340 1.00 55.71 81 ALA D CA 1
ATOM 8235 C C . ALA D 1 81 ? -0.245 36.317 152.853 1.00 65.25 81 ALA D C 1
ATOM 8236 O O . ALA D 1 81 ? 0.019 36.965 151.834 1.00 64.75 81 ALA D O 1
ATOM 8238 N N . ALA D 1 82 ? -1.351 36.537 153.570 1.00 73.00 82 ALA D N 1
ATOM 8239 C CA . ALA D 1 82 ? -2.272 37.595 153.161 1.00 75.53 82 ALA D CA 1
ATOM 8240 C C . ALA D 1 82 ? -1.574 38.951 153.125 1.00 77.63 82 ALA D C 1
ATOM 8241 O O . ALA D 1 82 ? -1.785 39.744 152.199 1.00 79.14 82 ALA D O 1
ATOM 8243 N N . GLU D 1 83 ? -0.720 39.229 154.112 1.00 79.64 83 GLU D N 1
ATOM 8244 C CA . GLU D 1 83 ? -0.019 40.507 154.133 1.00 79.46 83 GLU D CA 1
ATOM 8245 C C . GLU D 1 83 ? 0.923 40.664 152.941 1.00 83.43 83 GLU D C 1
ATOM 8246 O O . GLU D 1 83 ? 1.039 41.765 152.390 1.00 84.84 83 GLU D O 1
ATOM 8252 N N . VAL D 1 84 ? 1.581 39.580 152.513 1.00 69.63 84 VAL D N 1
ATOM 8253 C CA . VAL D 1 84 ? 2.575 39.670 151.438 1.00 66.37 84 VAL D CA 1
ATOM 8254 C C . VAL D 1 84 ? 2.050 39.236 150.074 1.00 65.03 84 VAL D C 1
ATOM 8255 O O . VAL D 1 84 ? 2.835 39.196 149.110 1.00 63.94 84 VAL D O 1
ATOM 8259 N N . SER D 1 85 ? 0.770 38.882 149.966 1.00 74.75 85 SER D N 1
ATOM 8260 C CA . SER D 1 85 ? 0.229 38.195 148.794 1.00 78.17 85 SER D CA 1
ATOM 8261 C C . SER D 1 85 ? 0.195 39.047 147.533 1.00 77.25 85 SER D C 1
ATOM 8262 O O . SER D 1 85 ? -0.201 38.531 146.483 1.00 80.30 85 SER D O 1
ATOM 8265 N N . ASP D 1 86 ? 0.566 40.322 147.589 1.00 83.01 86 ASP D N 1
ATOM 8266 C CA . ASP D 1 86 ? 0.593 41.113 146.366 1.00 86.58 86 ASP D CA 1
ATOM 8267 C C . ASP D 1 86 ? 1.880 40.920 145.573 1.00 82.60 86 ASP D C 1
ATOM 8268 O O . ASP D 1 86 ? 1.933 41.310 144.401 1.00 85.28 86 ASP D O 1
ATOM 8273 N N . SER D 1 87 ? 2.905 40.321 146.172 1.00 68.96 87 SER D N 1
ATOM 8274 C CA . SER D 1 87 ? 4.156 40.047 145.483 1.00 67.52 87 SER D CA 1
ATOM 8275 C C . SER D 1 87 ? 4.560 38.581 145.512 1.00 64.00 87 SER D C 1
ATOM 8276 O O . SER D 1 87 ? 5.125 38.095 144.530 1.00 65.66 87 SER D O 1
ATOM 8279 N N . LEU D 1 88 ? 4.285 37.861 146.597 1.00 63.95 88 LEU D N 1
ATOM 8280 C CA . LEU D 1 88 ? 4.656 36.460 146.721 1.00 61.83 88 LEU D CA 1
ATOM 8281 C C . LEU D 1 88 ? 3.433 35.615 147.043 1.00 58.02 88 LEU D C 1
ATOM 8282 O O . LEU D 1 88 ? 2.563 36.034 147.812 1.00 61.91 88 LEU D O 1
ATOM 8287 N N . TYR D 1 89 ? 3.379 34.423 146.454 1.00 54.19 89 TYR D N 1
ATOM 8288 C CA . TYR D 1 89 ? 2.271 33.484 146.635 1.00 53.16 89 TYR D CA 1
ATOM 8289 C C . TYR D 1 89 ? 2.756 32.363 147.551 1.00 49.35 89 TYR D C 1
ATOM 8290 O O . TYR D 1 89 ? 3.494 31.473 147.119 1.00 46.38 89 TYR D O 1
ATOM 8299 N N . LEU D 1 90 ? 2.341 32.408 148.815 1.00 53.67 90 LEU D N 1
ATOM 8300 C CA . LEU D 1 90 ? 2.848 31.471 149.810 1.00 50.51 90 LEU D CA 1
ATOM 8301 C C . LEU D 1 90 ? 2.069 30.163 149.761 1.00 48.78 90 LEU D C 1
ATOM 8302 O O . LEU D 1 90 ? 0.835 30.159 149.807 1.00 47.42 90 LEU D O 1
ATOM 8307 N N . VAL D 1 91 ? 2.798 29.054 149.675 1.00 47.88 91 VAL D N 1
ATOM 8308 C CA . VAL D 1 91 ? 2.225 27.714 149.671 1.00 42.19 91 VAL D CA 1
ATOM 8309 C C . VAL D 1 91 ? 2.860 26.943 150.820 1.00 43.47 91 VAL D C 1
ATOM 8310 O O . VAL D 1 91 ? 4.091 26.849 150.907 1.00 45.53 91 VAL D O 1
ATOM 8314 N N . MET D 1 92 ? 2.030 26.403 151.706 1.00 41.18 92 MET D N 1
ATOM 8315 C CA . MET D 1 92 ? 2.526 25.714 152.891 1.00 45.66 92 MET D CA 1
ATOM 8316 C C . MET D 1 92 ? 2.817 24.256 152.556 1.00 38.90 92 MET D C 1
ATOM 8317 O O . MET D 1 92 ? 1.916 23.518 152.144 1.00 38.85 92 MET D O 1
ATOM 8322 N N . ARG D 1 93 ? 4.067 23.839 152.738 1.00 52.33 93 ARG D N 1
ATOM 8323 C CA . ARG D 1 93 ? 4.419 22.451 152.480 1.00 54.42 93 ARG D CA 1
ATOM 8324 C C . ARG D 1 93 ? 4.041 21.593 153.679 1.00 54.15 93 ARG D C 1
ATOM 8325 O O . ARG D 1 93 ? 4.400 21.903 154.820 1.00 54.26 93 ARG D O 1
ATOM 8333 N N . VAL D 1 94 ? 3.295 20.531 153.416 1.00 52.82 94 VAL D N 1
ATOM 8334 C CA . VAL D 1 94 ? 2.886 19.575 154.437 1.00 55.06 94 VAL D CA 1
ATOM 8335 C C . VAL D 1 94 ? 3.513 18.243 154.046 1.00 58.79 94 VAL D C 1
ATOM 8336 O O . VAL D 1 94 ? 2.925 17.453 153.300 1.00 57.09 94 VAL D O 1
ATOM 8340 N N . TYR D 1 95 ? 4.719 17.987 154.550 1.00 64.58 95 TYR D N 1
ATOM 8341 C CA . TYR D 1 95 ? 5.415 16.720 154.347 1.00 74.01 95 TYR D CA 1
ATOM 8342 C C . TYR D 1 95 ? 5.207 15.878 155.601 1.00 74.47 95 TYR D C 1
ATOM 8343 O O . TYR D 1 95 ? 5.669 16.249 156.685 1.00 75.92 95 TYR D O 1
ATOM 8352 N N . PHE D 1 96 ? 4.509 14.750 155.461 1.00 66.44 96 PHE D N 1
ATOM 8353 C CA . PHE D 1 96 ? 4.222 13.930 156.632 1.00 69.80 96 PHE D CA 1
ATOM 8354 C C . PHE D 1 96 ? 5.400 13.047 157.017 1.00 79.27 96 PHE D C 1
ATOM 8355 O O . PHE D 1 96 ? 5.537 12.689 158.195 1.00 79.74 96 PHE D O 1
ATOM 8363 N N . GLU D 1 97 ? 6.244 12.689 156.053 1.00 89.25 97 GLU D N 1
ATOM 8364 C CA . GLU D 1 97 ? 7.441 11.900 156.290 1.00 98.47 97 GLU D CA 1
ATOM 8365 C C . GLU D 1 97 ? 8.641 12.556 155.616 1.00 103.32 97 GLU D C 1
ATOM 8366 O O . GLU D 1 97 ? 8.544 13.630 155.012 1.00 100.94 97 GLU D O 1
ATOM 8372 N N . LYS D 1 98 ? 9.782 11.887 155.737 1.00 111.24 98 LYS D N 1
ATOM 8373 C CA . LYS D 1 98 ? 11.071 12.413 155.293 1.00 117.52 98 LYS D CA 1
ATOM 8374 C C . LYS D 1 98 ? 11.738 11.396 154.375 1.00 120.81 98 LYS D C 1
ATOM 8375 O O . LYS D 1 98 ? 12.153 10.320 154.849 1.00 120.15 98 LYS D O 1
ATOM 8381 N N . PRO D 1 99 ? 11.878 11.696 153.070 1.00 131.34 99 PRO D N 1
ATOM 8382 C CA . PRO D 1 99 ? 12.405 10.705 152.106 1.00 132.98 99 PRO D CA 1
ATOM 8383 C C . PRO D 1 99 ? 13.921 10.526 152.125 1.00 136.97 99 PRO D C 1
ATOM 8384 O O . PRO D 1 99 ? 14.559 10.389 151.077 1.00 136.63 99 PRO D O 1
ATOM 8388 N N . ARG D 1 100 ? 14.505 10.524 153.332 1.00 132.35 100 ARG D N 1
ATOM 8389 C CA . ARG D 1 100 ? 15.826 9.934 153.576 1.00 131.93 100 ARG D CA 1
ATOM 8390 C C . ARG D 1 100 ? 15.816 9.456 155.029 1.00 132.53 100 ARG D C 1
ATOM 8391 O O . ARG D 1 100 ? 16.078 10.251 155.936 1.00 130.19 100 ARG D O 1
ATOM 8399 N N . THR D 1 101 ? 15.535 8.172 155.245 1.00 111.77 101 THR D N 1
ATOM 8400 C CA . THR D 1 101 ? 15.508 7.681 156.618 1.00 114.06 101 THR D CA 1
ATOM 8401 C C . THR D 1 101 ? 15.666 6.168 156.657 1.00 117.88 101 THR D C 1
ATOM 8402 O O . THR D 1 101 ? 14.933 5.438 155.982 1.00 104.97 101 THR D O 1
ATOM 8406 N N . THR D 1 102 ? 16.634 5.714 157.448 1.00 162.22 102 THR D N 1
ATOM 8407 C CA . THR D 1 102 ? 16.808 4.306 157.780 1.00 161.64 102 THR D CA 1
ATOM 8408 C C . THR D 1 102 ? 16.106 3.923 159.073 1.00 161.60 102 THR D C 1
ATOM 8409 O O . THR D 1 102 ? 15.703 2.766 159.240 1.00 162.53 102 THR D O 1
ATOM 8413 N N . VAL D 1 103 ? 15.950 4.878 159.982 1.00 122.83 103 VAL D N 1
ATOM 8414 C CA . VAL D 1 103 ? 15.725 4.614 161.392 1.00 114.81 103 VAL D CA 1
ATOM 8415 C C . VAL D 1 103 ? 14.399 5.228 161.817 1.00 105.24 103 VAL D C 1
ATOM 8416 O O . VAL D 1 103 ? 13.870 6.140 161.174 1.00 100.86 103 VAL D O 1
ATOM 8420 N N . GLY D 1 104 ? 13.841 4.678 162.889 1.00 110.96 104 GLY D N 1
ATOM 8421 C CA . GLY D 1 104 ? 12.940 5.427 163.736 1.00 99.62 104 GLY D CA 1
ATOM 8422 C C . GLY D 1 104 ? 11.484 5.372 163.324 1.00 89.77 104 GLY D C 1
ATOM 8423 O O . GLY D 1 104 ? 11.021 4.511 162.570 1.00 89.17 104 GLY D O 1
ATOM 8424 N N . TRP D 1 105 ? 10.751 6.342 163.864 1.00 69.83 105 TRP D N 1
ATOM 8425 C CA . TRP D 1 105 ? 9.321 6.475 163.626 1.00 63.97 105 TRP D CA 1
ATOM 8426 C C . TRP D 1 105 ? 9.023 6.647 162.141 1.00 65.59 105 TRP D C 1
ATOM 8427 O O . TRP D 1 105 ? 9.735 7.356 161.423 1.00 63.06 105 TRP D O 1
ATOM 8438 N N . LYS D 1 106 ? 7.957 5.992 161.683 1.00 64.77 106 LYS D N 1
ATOM 8439 C CA . LYS D 1 106 ? 7.555 6.012 160.283 1.00 62.93 106 LYS D CA 1
ATOM 8440 C C . LYS D 1 106 ? 6.625 7.172 159.947 1.00 61.04 106 LYS D C 1
ATOM 8441 O O . LYS D 1 106 ? 6.088 7.217 158.835 1.00 57.62 106 LYS D O 1
ATOM 8447 N N . GLY D 1 107 ? 6.405 8.097 160.878 1.00 56.40 107 GLY D N 1
ATOM 8448 C CA . GLY D 1 107 ? 5.624 9.281 160.586 1.00 55.79 107 GLY D CA 1
ATOM 8449 C C . GLY D 1 107 ? 4.164 9.155 160.969 1.00 51.21 107 GLY D C 1
ATOM 8450 O O . GLY D 1 107 ? 3.668 8.108 161.397 1.00 52.22 107 GLY D O 1
ATOM 8451 N N . LEU D 1 108 ? 3.463 10.279 160.801 1.00 48.31 108 LEU D N 1
ATOM 8452 C CA . LEU D 1 108 ? 2.077 10.381 161.248 1.00 47.51 108 LEU D CA 1
ATOM 8453 C C . LEU D 1 108 ? 1.165 9.429 160.484 1.00 48.70 108 LEU D C 1
ATOM 8454 O O . LEU D 1 108 ? 0.250 8.834 161.065 1.00 46.32 108 LEU D O 1
ATOM 8459 N N . ILE D 1 109 ? 1.399 9.271 159.181 1.00 47.97 109 ILE D N 1
ATOM 8460 C CA . ILE D 1 109 ? 0.481 8.498 158.350 1.00 49.34 109 ILE D CA 1
ATOM 8461 C C . ILE D 1 109 ? 0.621 7.006 158.636 1.00 48.52 109 ILE D C 1
ATOM 8462 O O . ILE D 1 109 ? -0.375 6.286 158.771 1.00 44.03 109 ILE D O 1
ATOM 8467 N N . ASN D 1 110 ? 1.856 6.517 158.733 1.00 43.29 110 ASN D N 1
ATOM 8468 C CA . ASN D 1 110 ? 2.042 5.075 158.841 1.00 50.91 110 ASN D CA 1
ATOM 8469 C C . ASN D 1 110 ? 1.916 4.580 160.278 1.00 51.81 110 ASN D C 1
ATOM 8470 O O . ASN D 1 110 ? 1.403 3.481 160.507 1.00 52.82 110 ASN D O 1
ATOM 8475 N N . ASP D 1 111 ? 2.368 5.361 161.256 1.00 47.33 111 ASP D N 1
ATOM 8476 C CA . ASP D 1 111 ? 2.331 4.956 162.664 1.00 50.33 111 ASP D CA 1
ATOM 8477 C C . ASP D 1 111 ? 1.834 6.121 163.509 1.00 50.97 111 ASP D C 1
ATOM 8478 O O . ASP D 1 111 ? 2.598 6.744 164.255 1.00 55.32 111 ASP D O 1
ATOM 8483 N N . PRO D 1 112 ? 0.536 6.436 163.424 1.00 48.71 112 PRO D N 1
ATOM 8484 C CA . PRO D 1 112 ? 0.035 7.625 164.136 1.00 46.84 112 PRO D CA 1
ATOM 8485 C C . PRO D 1 112 ? 0.110 7.506 165.648 1.00 54.29 112 PRO D C 1
ATOM 8486 O O . PRO D 1 112 ? 0.352 8.510 166.330 1.00 52.95 112 PRO D O 1
ATOM 8490 N N . HIS D 1 113 ? -0.091 6.309 166.196 1.00 52.89 113 HIS D N 1
ATOM 8491 C CA . HIS D 1 113 ? -0.050 6.112 167.639 1.00 57.17 113 HIS D CA 1
ATOM 8492 C C . HIS D 1 113 ? 1.367 6.095 168.198 1.00 63.53 113 HIS D C 1
ATOM 8493 O O . HIS D 1 113 ? 1.527 5.955 169.416 1.00 66.15 113 HIS D O 1
ATOM 8500 N N . MET D 1 114 ? 2.385 6.233 167.344 1.00 60.37 114 MET D N 1
ATOM 8501 C CA . MET D 1 114 ? 3.781 6.348 167.775 1.00 63.81 114 MET D CA 1
ATOM 8502 C C . MET D 1 114 ? 4.198 5.166 168.645 1.00 69.66 114 MET D C 1
ATOM 8503 O O . MET D 1 114 ? 4.931 5.318 169.624 1.00 67.37 114 MET D O 1
ATOM 8508 N N . ASP D 1 115 ? 3.724 3.972 168.284 1.00 63.72 115 ASP D N 1
ATOM 8509 C CA . ASP D 1 115 ? 3.991 2.790 169.092 1.00 61.85 115 ASP D CA 1
ATOM 8510 C C . ASP D 1 115 ? 4.354 1.577 168.242 1.00 66.15 115 ASP D C 1
ATOM 8511 O O . ASP D 1 115 ? 4.335 0.449 168.749 1.00 62.50 115 ASP D O 1
ATOM 8516 N N . GLY D 1 116 ? 4.681 1.776 166.968 1.00 67.17 116 GLY D N 1
ATOM 8517 C CA . GLY D 1 116 ? 4.990 0.657 166.102 1.00 68.87 116 GLY D CA 1
ATOM 8518 C C . GLY D 1 116 ? 3.819 -0.256 165.815 1.00 68.73 116 GLY D C 1
ATOM 8519 O O . GLY D 1 116 ? 4.024 -1.435 165.512 1.00 74.35 116 GLY D O 1
ATOM 8520 N N . SER D 1 117 ? 2.590 0.255 165.905 1.00 55.93 117 SER D N 1
ATOM 8521 C CA . SER D 1 117 ? 1.415 -0.527 165.542 1.00 52.95 117 SER D CA 1
ATOM 8522 C C . SER D 1 117 ? 1.057 -0.398 164.067 1.00 51.98 117 SER D C 1
ATOM 8523 O O . SER D 1 117 ? 0.294 -1.226 163.555 1.00 48.50 117 SER D O 1
ATOM 8526 N N . PHE D 1 118 ? 1.582 0.621 163.384 1.00 53.82 118 PHE D N 1
ATOM 8527 C CA . PHE D 1 118 ? 1.472 0.746 161.930 1.00 51.75 118 PHE D CA 1
ATOM 8528 C C . PHE D 1 118 ? 0.012 0.849 161.486 1.00 48.74 118 PHE D C 1
ATOM 8529 O O . PHE D 1 118 ? -0.420 0.195 160.534 1.00 50.62 118 PHE D O 1
ATOM 8537 N N . ASP D 1 119 ? -0.750 1.689 162.189 1.00 46.29 119 ASP D N 1
ATOM 8538 C CA . ASP D 1 119 ? -2.173 1.885 161.908 1.00 44.10 119 ASP D CA 1
ATOM 8539 C C . ASP D 1 119 ? -2.313 2.908 160.784 1.00 43.90 119 ASP D C 1
ATOM 8540 O O . ASP D 1 119 ? -2.643 4.079 160.993 1.00 39.81 119 ASP D O 1
ATOM 8545 N N . VAL D 1 120 ? -2.086 2.428 159.560 1.00 46.60 120 VAL D N 1
ATOM 8546 C CA . VAL D 1 120 ? -2.048 3.306 158.396 1.00 44.28 120 VAL D CA 1
ATOM 8547 C C . VAL D 1 120 ? -3.413 3.921 158.120 1.00 42.92 120 VAL D C 1
ATOM 8548 O O . VAL D 1 120 ? -3.502 5.052 157.635 1.00 43.88 120 VAL D O 1
ATOM 8552 N N . GLU D 1 121 ? -4.496 3.197 158.413 1.00 46.46 121 GLU D N 1
ATOM 8553 C CA . GLU D 1 121 ? -5.831 3.728 158.149 1.00 48.20 121 GLU D CA 1
ATOM 8554 C C . GLU D 1 121 ? -6.129 4.928 159.042 1.00 46.91 121 GLU D C 1
ATOM 8555 O O . GLU D 1 121 ? -6.624 5.966 158.577 1.00 47.21 121 GLU D O 1
ATOM 8561 N N . ALA D 1 122 ? -5.834 4.798 160.336 1.00 46.61 122 ALA D N 1
ATOM 8562 C CA . ALA D 1 122 ? -5.978 5.929 161.243 1.00 46.34 122 ALA D CA 1
ATOM 8563 C C . ALA D 1 122 ? -5.070 7.076 160.829 1.00 45.59 122 ALA D C 1
ATOM 8564 O O . ALA D 1 122 ? -5.469 8.244 160.886 1.00 45.85 122 ALA D O 1
ATOM 8566 N N . GLY D 1 123 ? -3.840 6.762 160.413 1.00 45.87 123 GLY D N 1
ATOM 8567 C CA . GLY D 1 123 ? -2.927 7.808 159.980 1.00 46.33 123 GLY D CA 1
ATOM 8568 C C . GLY D 1 123 ? -3.438 8.567 158.771 1.00 40.44 123 GLY D C 1
ATOM 8569 O O . GLY D 1 123 ? -3.338 9.793 158.710 1.00 42.54 123 GLY D O 1
ATOM 8570 N N . LEU D 1 124 ? -3.998 7.848 157.796 1.00 40.66 124 LEU D N 1
ATOM 8571 C CA . LEU D 1 124 ? -4.555 8.495 156.614 1.00 47.05 124 LEU D CA 1
ATOM 8572 C C . LEU D 1 124 ? -5.763 9.349 156.973 1.00 44.87 124 LEU D C 1
ATOM 8573 O O . LEU D 1 124 ? -5.926 10.454 156.444 1.00 40.44 124 LEU D O 1
ATOM 8578 N N . GLN D 1 125 ? -6.619 8.858 157.876 1.00 48.74 125 GLN D N 1
ATOM 8579 C CA . GLN D 1 125 ? -7.759 9.662 158.308 1.00 47.12 125 GLN D CA 1
ATOM 8580 C C . GLN D 1 125 ? -7.303 10.939 159.011 1.00 45.90 125 GLN D C 1
ATOM 8581 O O . GLN D 1 125 ? -7.835 12.027 158.750 1.00 49.93 125 GLN D O 1
ATOM 8587 N N . ILE D 1 126 ? -6.311 10.825 159.897 1.00 41.50 126 ILE D N 1
ATOM 8588 C CA . ILE D 1 126 ? -5.797 11.993 160.612 1.00 43.76 126 ILE D CA 1
ATOM 8589 C C . ILE D 1 126 ? -5.186 12.986 159.633 1.00 47.89 126 ILE D C 1
ATOM 8590 O O . ILE D 1 126 ? -5.435 14.198 159.706 1.00 44.50 126 ILE D O 1
ATOM 8595 N N . ALA D 1 127 ? -4.368 12.482 158.703 1.00 43.00 127 ALA D N 1
ATOM 8596 C CA . ALA D 1 127 ? -3.746 13.343 157.706 1.00 45.93 127 ALA D CA 1
ATOM 8597 C C . ALA D 1 127 ? -4.791 14.064 156.868 1.00 43.84 127 ALA D C 1
ATOM 8598 O O . ALA D 1 127 ? -4.669 15.269 156.619 1.00 46.49 127 ALA D O 1
ATOM 8600 N N . ARG D 1 128 ? -5.828 13.349 156.423 1.00 44.29 128 ARG D N 1
ATOM 8601 C CA . ARG D 1 128 ? -6.833 13.981 155.577 1.00 43.65 128 ARG D CA 1
ATOM 8602 C C . ARG D 1 128 ? -7.637 15.018 156.353 1.00 46.91 128 ARG D C 1
ATOM 8603 O O . ARG D 1 128 ? -7.962 16.078 155.813 1.00 42.64 128 ARG D O 1
ATOM 8611 N N . LYS D 1 129 ? -7.955 14.744 157.622 1.00 48.90 129 LYS D N 1
ATOM 8612 C CA . LYS D 1 129 ? -8.656 15.737 158.436 1.00 45.43 129 LYS D CA 1
ATOM 8613 C C . LYS D 1 129 ? -7.807 16.995 158.616 1.00 45.71 129 LYS D C 1
ATOM 8614 O O . LYS D 1 129 ? -8.302 18.125 158.482 1.00 48.57 129 LYS D O 1
ATOM 8620 N N . LEU D 1 130 ? -6.517 16.812 158.914 1.00 48.06 130 LEU D N 1
ATOM 8621 C CA . LEU D 1 130 ? -5.601 17.945 159.033 1.00 48.93 130 LEU D CA 1
ATOM 8622 C C . LEU D 1 130 ? -5.553 18.758 157.743 1.00 49.14 130 LEU D C 1
ATOM 8623 O O . LEU D 1 130 ? -5.666 19.991 157.764 1.00 45.33 130 LEU D O 1
ATOM 8628 N N . LEU D 1 131 ? -5.364 18.081 156.609 1.00 42.33 131 LEU D N 1
ATOM 8629 C CA . LEU D 1 131 ? -5.280 18.783 155.334 1.00 42.82 131 LEU D CA 1
ATOM 8630 C C . LEU D 1 131 ? -6.591 19.483 155.003 1.00 43.08 131 LEU D C 1
ATOM 8631 O O . LEU D 1 131 ? -6.590 20.574 154.425 1.00 43.83 131 LEU D O 1
ATOM 8636 N N . LEU D 1 132 ? -7.721 18.872 155.363 1.00 42.20 132 LEU D N 1
ATOM 8637 C CA . LEU D 1 132 ? -9.014 19.492 155.108 1.00 44.62 132 LEU D CA 1
ATOM 8638 C C . LEU D 1 132 ? -9.180 20.769 155.918 1.00 47.71 132 LEU D C 1
ATOM 8639 O O . LEU D 1 132 ? -9.726 21.757 155.417 1.00 48.70 132 LEU D O 1
ATOM 8644 N N . GLU D 1 133 ? -8.709 20.778 157.170 1.00 46.95 133 GLU D N 1
ATOM 8645 C CA . GLU D 1 133 ? -8.780 22.028 157.923 1.00 47.30 133 GLU D CA 1
ATOM 8646 C C . GLU D 1 133 ? -7.793 23.060 157.390 1.00 50.97 133 GLU D C 1
ATOM 8647 O O . GLU D 1 133 ? -8.087 24.261 157.411 1.00 47.97 133 GLU D O 1
ATOM 8653 N N . LEU D 1 134 ? -6.627 22.620 156.910 1.00 44.52 134 LEU D N 1
ATOM 8654 C CA . LEU D 1 134 ? -5.687 23.558 156.301 1.00 46.18 134 LEU D CA 1
ATOM 8655 C C . LEU D 1 134 ? -6.286 24.201 155.055 1.00 46.22 134 LEU D C 1
ATOM 8656 O O . LEU D 1 134 ? -6.168 25.415 154.854 1.00 49.02 134 LEU D O 1
ATOM 8661 N N . VAL D 1 135 ? -6.931 23.396 154.208 1.00 45.57 135 VAL D N 1
ATOM 8662 C CA . VAL D 1 135 ? -7.637 23.924 153.044 1.00 48.50 135 VAL D CA 1
ATOM 8663 C C . VAL D 1 135 ? -8.756 24.858 153.485 1.00 52.36 135 VAL D C 1
ATOM 8664 O O . VAL D 1 135 ? -8.996 25.904 152.868 1.00 50.95 135 VAL D O 1
ATOM 8668 N N . ASN D 1 136 ? -9.447 24.502 154.571 1.00 61.37 136 ASN D N 1
ATOM 8669 C CA . ASN D 1 136 ? -10.531 25.340 155.072 1.00 67.45 136 ASN D CA 1
ATOM 8670 C C . ASN D 1 136 ? -10.023 26.693 155.547 1.00 63.23 136 ASN D C 1
ATOM 8671 O O . ASN D 1 136 ? -10.760 27.684 155.501 1.00 68.01 136 ASN D O 1
ATOM 8676 N N . MET D 1 137 ? -8.770 26.760 156.000 1.00 53.66 137 MET D N 1
ATOM 8677 C CA . MET D 1 137 ? -8.178 28.038 156.364 1.00 55.44 137 MET D CA 1
ATOM 8678 C C . MET D 1 137 ? -7.804 28.876 155.150 1.00 55.73 137 MET D C 1
ATOM 8679 O O . MET D 1 137 ? -7.419 30.037 155.318 1.00 56.44 137 MET D O 1
ATOM 8684 N N . GLY D 1 138 ? -7.901 28.323 153.944 1.00 54.52 138 GLY D N 1
ATOM 8685 C CA . GLY D 1 138 ? -7.526 29.059 152.753 1.00 52.35 138 GLY D CA 1
ATOM 8686 C C . GLY D 1 138 ? -6.057 28.990 152.407 1.00 51.42 138 GLY D C 1
ATOM 8687 O O . GLY D 1 138 ? -5.540 29.895 151.743 1.00 55.70 138 GLY D O 1
ATOM 8688 N N . LEU D 1 139 ? -5.361 27.939 152.841 1.00 50.29 139 LEU D N 1
ATOM 8689 C CA . LEU D 1 139 ? -3.945 27.786 152.545 1.00 46.71 139 LEU D CA 1
ATOM 8690 C C . LEU D 1 139 ? -3.768 26.821 151.387 1.00 45.13 139 LEU D C 1
ATOM 8691 O O . LEU D 1 139 ? -4.261 25.685 151.464 1.00 47.22 139 LEU D O 1
ATOM 8696 N N . PRO D 1 140 ? -3.101 27.215 150.304 1.00 46.13 140 PRO D N 1
ATOM 8697 C CA . PRO D 1 140 ? -2.694 26.226 149.301 1.00 43.48 140 PRO D CA 1
ATOM 8698 C C . PRO D 1 140 ? -1.604 25.336 149.874 1.00 42.96 140 PRO D C 1
ATOM 8699 O O . PRO D 1 140 ? -0.730 25.798 150.611 1.00 44.81 140 PRO D O 1
ATOM 8703 N N . LEU D 1 141 ? -1.663 24.051 149.539 1.00 44.81 141 LEU D N 1
ATOM 8704 C CA . LEU D 1 141 ? -0.807 23.052 150.161 1.00 41.69 141 LEU D CA 1
ATOM 8705 C C . LEU D 1 141 ? 0.155 22.444 149.148 1.00 42.26 141 LEU D C 1
ATOM 8706 O O . LEU D 1 141 ? -0.170 22.286 147.967 1.00 38.62 141 LEU D O 1
ATOM 8711 N N . ALA D 1 142 ? 1.344 22.092 149.632 1.00 38.08 142 ALA D N 1
ATOM 8712 C CA . ALA D 1 142 ? 2.405 21.536 148.806 1.00 41.16 142 ALA D CA 1
ATOM 8713 C C . ALA D 1 142 ? 2.862 20.202 149.380 1.00 43.15 142 ALA D C 1
ATOM 8714 O O . ALA D 1 142 ? 2.992 20.051 150.599 1.00 43.27 142 ALA D O 1
ATOM 8716 N N . THR D 1 143 ? 3.104 19.237 148.493 1.00 43.31 143 THR D N 1
ATOM 8717 C CA . THR D 1 143 ? 3.549 17.916 148.923 1.00 43.52 143 THR D CA 1
ATOM 8718 C C . THR D 1 143 ? 4.767 17.450 148.135 1.00 44.30 143 THR D C 1
ATOM 8719 O O . THR D 1 143 ? 5.321 18.196 147.322 1.00 40.39 143 THR D O 1
ATOM 8723 N N . GLU D 1 144 ? 5.184 16.207 148.369 1.00 47.76 144 GLU D N 1
ATOM 8724 C CA . GLU D 1 144 ? 6.267 15.583 147.621 1.00 52.06 144 GLU D CA 1
ATOM 8725 C C . GLU D 1 144 ? 5.822 14.178 147.254 1.00 52.21 144 GLU D C 1
ATOM 8726 O O . GLU D 1 144 ? 5.517 13.373 148.140 1.00 51.87 144 GLU D O 1
ATOM 8732 N N . ALA D 1 145 ? 5.772 13.888 145.956 1.00 52.02 145 ALA D N 1
ATOM 8733 C CA . ALA D 1 145 ? 5.263 12.607 145.469 1.00 55.81 145 ALA D CA 1
ATOM 8734 C C . ALA D 1 145 ? 6.359 11.558 145.603 1.00 58.73 145 ALA D C 1
ATOM 8735 O O . ALA D 1 145 ? 7.304 11.520 144.812 1.00 59.77 145 ALA D O 1
ATOM 8737 N N . LEU D 1 146 ? 6.223 10.693 146.605 1.00 51.10 146 LEU D N 1
ATOM 8738 C CA . LEU D 1 146 ? 7.196 9.648 146.889 1.00 56.60 146 LEU D CA 1
ATOM 8739 C C . LEU D 1 146 ? 6.624 8.256 146.676 1.00 57.94 146 LEU D C 1
ATOM 8740 O O . LEU D 1 146 ? 7.288 7.265 146.998 1.00 60.53 146 LEU D O 1
ATOM 8745 N N . ASP D 1 147 ? 5.420 8.159 146.114 1.00 61.93 147 ASP D N 1
ATOM 8746 C CA . ASP D 1 147 ? 4.610 6.965 146.265 1.00 58.33 147 ASP D CA 1
ATOM 8747 C C . ASP D 1 147 ? 3.508 7.001 145.221 1.00 52.38 147 ASP D C 1
ATOM 8748 O O . ASP D 1 147 ? 3.007 8.092 144.921 1.00 49.84 147 ASP D O 1
ATOM 8753 N N . PRO D 1 148 ? 3.119 5.864 144.639 1.00 61.51 148 PRO D N 1
ATOM 8754 C CA . PRO D 1 148 ? 2.009 5.865 143.678 1.00 61.12 148 PRO D CA 1
ATOM 8755 C C . PRO D 1 148 ? 0.631 5.720 144.302 1.00 61.03 148 PRO D C 1
ATOM 8756 O O . PRO D 1 148 ? -0.369 5.894 143.592 1.00 63.76 148 PRO D O 1
ATOM 8760 N N . ASN D 1 149 ? 0.544 5.412 145.593 1.00 53.90 149 ASN D N 1
ATOM 8761 C CA . ASN D 1 149 ? -0.739 5.242 146.260 1.00 52.06 149 ASN D CA 1
ATOM 8762 C C . ASN D 1 149 ? -1.203 6.499 146.981 1.00 52.02 149 ASN D C 1
ATOM 8763 O O . ASN D 1 149 ? -2.382 6.855 146.890 1.00 53.41 149 ASN D O 1
ATOM 8768 N N . SER D 1 150 ? -0.302 7.182 147.687 1.00 44.81 150 SER D N 1
ATOM 8769 C CA . SER D 1 150 ? -0.704 8.363 148.443 1.00 44.30 150 SER D CA 1
ATOM 8770 C C . SER D 1 150 ? -1.315 9.476 147.589 1.00 44.49 150 SER D C 1
ATOM 8771 O O . SER D 1 150 ? -2.164 10.211 148.124 1.00 44.12 150 SER D O 1
ATOM 8774 N N . PRO D 1 151 ? -0.954 9.668 146.310 1.00 41.54 151 PRO D N 1
ATOM 8775 C CA . PRO D 1 151 ? -1.721 10.631 145.507 1.00 37.69 151 PRO D CA 1
ATOM 8776 C C . PRO D 1 151 ? -3.196 10.284 145.408 1.00 37.31 151 PRO D C 1
ATOM 8777 O O . PRO D 1 151 ? -4.025 11.187 145.522 1.00 38.05 151 PRO D O 1
ATOM 8781 N N . GLN D 1 152 ? -3.553 9.006 145.293 1.00 33.74 152 GLN D N 1
ATOM 8782 C CA . GLN D 1 152 ? -4.969 8.660 145.223 1.00 41.76 152 GLN D CA 1
ATOM 8783 C C . GLN D 1 152 ? -5.688 8.936 146.537 1.00 42.59 152 GLN D C 1
ATOM 8784 O O . GLN D 1 152 ? -6.872 9.297 146.530 1.00 41.72 152 GLN D O 1
ATOM 8790 N N . TYR D 1 153 ? -5.000 8.775 147.667 1.00 39.70 153 TYR D N 1
ATOM 8791 C CA . TYR D 1 153 ? -5.644 8.977 148.958 1.00 41.35 153 TYR D CA 1
ATOM 8792 C C . TYR D 1 153 ? -5.757 10.456 149.317 1.00 44.33 153 TYR D C 1
ATOM 8793 O O . TYR D 1 153 ? -6.771 10.878 149.884 1.00 38.49 153 TYR D O 1
ATOM 8802 N N . LEU D 1 154 ? -4.739 11.265 148.997 1.00 41.15 154 LEU D N 1
ATOM 8803 C CA . LEU D 1 154 ? -4.671 12.624 149.525 1.00 36.86 154 LEU D CA 1
ATOM 8804 C C . LEU D 1 154 ? -4.387 13.729 148.511 1.00 39.94 154 LEU D C 1
ATOM 8805 O O . LEU D 1 154 ? -4.416 14.901 148.903 1.00 43.03 154 LEU D O 1
ATOM 8810 N N . GLY D 1 155 ? -4.114 13.420 147.239 1.00 39.81 155 GLY D N 1
ATOM 8811 C CA . GLY D 1 155 ? -3.602 14.423 146.326 1.00 36.27 155 GLY D CA 1
ATOM 8812 C C . GLY D 1 155 ? -4.613 15.461 145.899 1.00 34.30 155 GLY D C 1
ATOM 8813 O O . GLY D 1 155 ? -4.216 16.533 145.433 1.00 36.16 155 GLY D O 1
ATOM 8814 N N . ASP D 1 156 ? -5.910 15.175 146.045 1.00 36.68 156 ASP D N 1
ATOM 8815 C CA . ASP D 1 156 ? -6.917 16.162 145.673 1.00 38.69 156 ASP D CA 1
ATOM 8816 C C . ASP D 1 156 ? -6.859 17.408 146.545 1.00 42.02 156 ASP D C 1
ATOM 8817 O O . ASP D 1 156 ? -7.477 18.419 146.194 1.00 44.65 156 ASP D O 1
ATOM 8822 N N . LEU D 1 157 ? -6.119 17.371 147.652 1.00 40.35 157 LEU D N 1
ATOM 8823 C CA . LEU D 1 157 ? -6.019 18.500 148.563 1.00 40.65 157 LEU D CA 1
ATOM 8824 C C . LEU D 1 157 ? -4.796 19.373 148.309 1.00 42.39 157 LEU D C 1
ATOM 8825 O O . LEU D 1 157 ? -4.717 20.472 148.867 1.00 44.66 157 LEU D O 1
ATOM 8830 N N . PHE D 1 158 ? -3.851 18.924 147.488 1.00 38.90 158 PHE D N 1
ATOM 8831 C CA . PHE D 1 158 ? -2.621 19.665 147.246 1.00 40.63 158 PHE D CA 1
ATOM 8832 C C . PHE D 1 158 ? -2.697 20.451 145.942 1.00 39.78 158 PHE D C 1
ATOM 8833 O O . PHE D 1 158 ? -3.377 20.059 144.991 1.00 42.27 158 PHE D O 1
ATOM 8841 N N . SER D 1 159 ? -1.967 21.562 145.906 1.00 37.49 159 SER D N 1
ATOM 8842 C CA . SER D 1 159 ? -1.907 22.423 144.736 1.00 40.78 159 SER D CA 1
ATOM 8843 C C . SER D 1 159 ? -0.546 22.405 144.056 1.00 37.34 159 SER D C 1
ATOM 8844 O O . SER D 1 159 ? -0.390 23.027 143.000 1.00 39.04 159 SER D O 1
ATOM 8847 N N . TRP D 1 160 ? 0.437 21.712 144.627 1.00 35.67 160 TRP D N 1
ATOM 8848 C CA . TRP D 1 160 ? 1.784 21.668 144.074 1.00 37.12 160 TRP D CA 1
ATOM 8849 C C . TRP D 1 160 ? 2.493 20.447 144.639 1.00 41.71 160 TRP D C 1
ATOM 8850 O O . TRP D 1 160 ? 2.261 20.055 145.788 1.00 34.73 160 TRP D O 1
ATOM 8861 N N . SER D 1 161 ? 3.356 19.842 143.822 1.00 40.06 161 SER D N 1
ATOM 8862 C CA . SER D 1 161 ? 4.084 18.666 144.280 1.00 40.35 161 SER D CA 1
ATOM 8863 C C . SER D 1 161 ? 5.517 18.671 143.767 1.00 42.53 161 SER D C 1
ATOM 8864 O O . SER D 1 161 ? 5.780 19.038 142.616 1.00 42.10 161 SER D O 1
ATOM 8867 N N . ALA D 1 162 ? 6.436 18.249 144.631 1.00 39.64 162 ALA D N 1
ATOM 8868 C CA . ALA D 1 162 ? 7.820 18.027 144.241 1.00 36.05 162 ALA D CA 1
ATOM 8869 C C . ALA D 1 162 ? 8.018 16.584 143.793 1.00 38.44 162 ALA D C 1
ATOM 8870 O O . ALA D 1 162 ? 7.362 15.661 144.285 1.00 40.93 162 ALA D O 1
ATOM 8872 N N . ILE D 1 163 ? 8.930 16.401 142.839 1.00 39.28 163 ILE D N 1
ATOM 8873 C CA . ILE D 1 163 ? 9.235 15.106 142.242 1.00 39.55 163 ILE D CA 1
ATOM 8874 C C . ILE D 1 163 ? 10.740 14.895 142.328 1.00 40.28 163 ILE D C 1
ATOM 8875 O O . ILE D 1 163 ? 11.518 15.717 141.821 1.00 41.50 163 ILE D O 1
ATOM 8880 N N . GLY D 1 164 ? 11.147 13.792 142.952 1.00 42.80 164 GLY D N 1
ATOM 8881 C CA . GLY D 1 164 ? 12.551 13.454 143.081 1.00 44.60 164 GLY D CA 1
ATOM 8882 C C . GLY D 1 164 ? 12.851 12.035 142.646 1.00 50.89 164 GLY D C 1
ATOM 8883 O O . GLY D 1 164 ? 12.091 11.443 141.873 1.00 49.09 164 GLY D O 1
ATOM 8884 N N . ALA D 1 165 ? 13.954 11.475 143.148 1.00 47.06 165 ALA D N 1
ATOM 8885 C CA . ALA D 1 165 ? 14.390 10.153 142.707 1.00 53.03 165 ALA D CA 1
ATOM 8886 C C . ALA D 1 165 ? 13.384 9.066 143.069 1.00 52.96 165 ALA D C 1
ATOM 8887 O O . ALA D 1 165 ? 13.221 8.101 142.315 1.00 50.29 165 ALA D O 1
ATOM 8889 N N . ARG D 1 166 ? 12.693 9.204 144.204 1.00 50.66 166 ARG D N 1
ATOM 8890 C CA . ARG D 1 166 ? 11.744 8.176 144.620 1.00 58.52 166 ARG D CA 1
ATOM 8891 C C . ARG D 1 166 ? 10.660 7.924 143.577 1.00 58.17 166 ARG D C 1
ATOM 8892 O O . ARG D 1 166 ? 9.998 6.881 143.627 1.00 61.68 166 ARG D O 1
ATOM 8900 N N . THR D 1 167 ? 10.470 8.842 142.632 1.00 48.27 167 THR D N 1
ATOM 8901 C CA . THR D 1 167 ? 9.584 8.629 141.496 1.00 50.90 167 THR D CA 1
ATOM 8902 C C . THR D 1 167 ? 10.340 8.422 140.192 1.00 48.58 167 THR D C 1
ATOM 8903 O O . THR D 1 167 ? 10.078 7.452 139.475 1.00 48.28 167 THR D O 1
ATOM 8907 N N . THR D 1 168 ? 11.305 9.296 139.882 1.00 49.47 168 THR D N 1
ATOM 8908 C CA . THR D 1 168 ? 11.875 9.334 138.537 1.00 56.33 168 THR D CA 1
ATOM 8909 C C . THR D 1 168 ? 12.741 8.117 138.231 1.00 63.01 168 THR D C 1
ATOM 8910 O O . THR D 1 168 ? 12.803 7.687 137.075 1.00 71.15 168 THR D O 1
ATOM 8914 N N . GLU D 1 169 ? 13.434 7.560 139.225 1.00 57.03 169 GLU D N 1
ATOM 8915 C CA . GLU D 1 169 ? 14.213 6.345 139.011 1.00 70.70 169 GLU D CA 1
ATOM 8916 C C . GLU D 1 169 ? 13.519 5.110 139.576 1.00 70.28 169 GLU D C 1
ATOM 8917 O O . GLU D 1 169 ? 14.179 4.120 139.909 1.00 75.02 169 GLU D O 1
ATOM 8923 N N . SER D 1 170 ? 12.194 5.153 139.688 1.00 65.29 170 SER D N 1
ATOM 8924 C CA . SER D 1 170 ? 11.402 3.990 140.041 1.00 69.02 170 SER D CA 1
ATOM 8925 C C . SER D 1 170 ? 11.005 3.242 138.770 1.00 75.06 170 SER D C 1
ATOM 8926 O O . SER D 1 170 ? 11.414 3.588 137.662 1.00 70.40 170 SER D O 1
ATOM 8929 N N . GLN D 1 171 ? 10.174 2.217 138.923 1.00 99.97 171 GLN D N 1
ATOM 8930 C CA . GLN D 1 171 ? 9.890 1.280 137.845 1.00 101.99 171 GLN D CA 1
ATOM 8931 C C . GLN D 1 171 ? 8.449 1.361 137.367 1.00 93.04 171 GLN D C 1
ATOM 8932 O O . GLN D 1 171 ? 8.166 1.576 136.182 1.00 94.21 171 GLN D O 1
ATOM 8938 N N . THR D 1 172 ? 7.522 1.154 138.294 1.00 87.67 172 THR D N 1
ATOM 8939 C CA . THR D 1 172 ? 6.119 1.078 137.937 1.00 78.52 172 THR D CA 1
ATOM 8940 C C . THR D 1 172 ? 5.578 2.451 137.576 1.00 73.08 172 THR D C 1
ATOM 8941 O O . THR D 1 172 ? 4.654 2.560 136.762 1.00 63.28 172 THR D O 1
ATOM 8945 N N . HIS D 1 173 ? 6.168 3.505 138.138 1.00 61.62 173 HIS D N 1
ATOM 8946 C CA . HIS D 1 173 ? 5.608 4.847 138.066 1.00 59.12 173 HIS D CA 1
ATOM 8947 C C . HIS D 1 173 ? 6.687 5.891 137.808 1.00 54.56 173 HIS D C 1
ATOM 8948 O O . HIS D 1 173 ? 6.678 6.972 138.406 1.00 48.80 173 HIS D O 1
ATOM 8955 N N . ARG D 1 174 ? 7.634 5.588 136.915 1.00 52.82 174 ARG D N 1
ATOM 8956 C CA . ARG D 1 174 ? 8.644 6.577 136.541 1.00 55.38 174 ARG D CA 1
ATOM 8957 C C . ARG D 1 174 ? 8.005 7.863 136.029 1.00 50.71 174 ARG D C 1
ATOM 8958 O O . ARG D 1 174 ? 8.506 8.965 136.289 1.00 47.98 174 ARG D O 1
ATOM 8966 N N . GLU D 1 175 ? 6.888 7.737 135.312 1.00 50.46 175 GLU D N 1
ATOM 8967 C CA . GLU D 1 175 ? 6.232 8.859 134.655 1.00 46.73 175 GLU D CA 1
ATOM 8968 C C . GLU D 1 175 ? 4.991 9.341 135.397 1.00 44.93 175 GLU D C 1
ATOM 8969 O O . GLU D 1 175 ? 4.083 9.904 134.768 1.00 35.90 175 GLU D O 1
ATOM 8975 N N . MET D 1 176 ? 4.917 9.131 136.716 1.00 38.18 176 MET D N 1
ATOM 8976 C CA . MET D 1 176 ? 3.702 9.477 137.449 1.00 37.91 176 MET D CA 1
ATOM 8977 C C . MET D 1 176 ? 3.411 10.972 137.399 1.00 33.63 176 MET D C 1
ATOM 8978 O O . MET D 1 176 ? 2.243 11.375 137.439 1.00 36.09 176 MET D O 1
ATOM 8983 N N . ALA D 1 177 ? 4.450 11.805 137.307 1.00 30.84 177 ALA D N 1
ATOM 8984 C CA . ALA D 1 177 ? 4.242 13.250 137.309 1.00 36.73 177 ALA D CA 1
ATOM 8985 C C . ALA D 1 177 ? 3.431 13.704 136.104 1.00 37.74 177 ALA D C 1
ATOM 8986 O O . ALA D 1 177 ? 2.712 14.707 136.184 1.00 33.88 177 ALA D O 1
ATOM 8988 N N . SER D 1 178 ? 3.524 12.981 134.985 1.00 36.06 178 SER D N 1
ATOM 8989 C CA . SER D 1 178 ? 2.728 13.320 133.813 1.00 37.01 178 SER D CA 1
ATOM 8990 C C . SER D 1 178 ? 1.241 13.048 134.009 1.00 38.39 178 SER D C 1
ATOM 8991 O O . SER D 1 178 ? 0.441 13.461 133.163 1.00 37.51 178 SER D O 1
ATOM 8994 N N . GLY D 1 179 ? 0.854 12.381 135.096 1.00 31.93 179 GLY D N 1
ATOM 8995 C CA . GLY D 1 179 ? -0.548 12.112 135.362 1.00 35.60 179 GLY D CA 1
ATOM 8996 C C . GLY D 1 179 ? -1.076 12.745 136.635 1.00 36.08 179 GLY D C 1
ATOM 8997 O O . GLY D 1 179 ? -2.205 12.464 137.052 1.00 33.83 179 GLY D O 1
ATOM 8998 N N . LEU D 1 180 ? -0.276 13.601 137.264 1.00 37.27 180 LEU D N 1
ATOM 8999 C CA . LEU D 1 180 ? -0.721 14.312 138.455 1.00 38.48 180 LEU D CA 1
ATOM 9000 C C . LEU D 1 180 ? -1.514 15.549 138.055 1.00 39.91 180 LEU D C 1
ATOM 9001 O O . LEU D 1 180 ? -1.199 16.210 137.061 1.00 38.25 180 LEU D O 1
ATOM 9006 N N . SER D 1 181 ? -2.549 15.862 138.837 1.00 36.40 181 SER D N 1
ATOM 9007 C CA . SER D 1 181 ? -3.440 16.969 138.513 1.00 40.55 181 SER D CA 1
ATOM 9008 C C . SER D 1 181 ? -2.903 18.324 138.952 1.00 42.13 181 SER D C 1
ATOM 9009 O O . SER D 1 181 ? -3.521 19.346 138.638 1.00 49.03 181 SER D O 1
ATOM 9012 N N . MET D 1 182 ? -1.790 18.362 139.664 1.00 40.44 182 MET D N 1
ATOM 9013 C CA . MET D 1 182 ? -1.247 19.596 140.200 1.00 40.64 182 MET D CA 1
ATOM 9014 C C . MET D 1 182 ? 0.057 19.961 139.503 1.00 37.83 182 MET D C 1
ATOM 9015 O O . MET D 1 182 ? 0.717 19.102 138.911 1.00 36.64 182 MET D O 1
ATOM 9020 N N . PRO D 1 183 ? 0.451 21.235 139.535 1.00 41.01 183 PRO D N 1
ATOM 9021 C CA . PRO D 1 183 ? 1.785 21.601 139.046 1.00 38.92 183 PRO D CA 1
ATOM 9022 C C . PRO D 1 183 ? 2.876 20.876 139.822 1.00 38.21 183 PRO D C 1
ATOM 9023 O O . PRO D 1 183 ? 2.729 20.561 141.009 1.00 41.68 183 PRO D O 1
ATOM 9027 N N . VAL D 1 184 ? 3.984 20.611 139.132 1.00 35.87 184 VAL D N 1
ATOM 9028 C CA . VAL D 1 184 ? 5.058 19.777 139.658 1.00 40.01 184 VAL D CA 1
ATOM 9029 C C . VAL D 1 184 ? 6.395 20.479 139.469 1.00 42.15 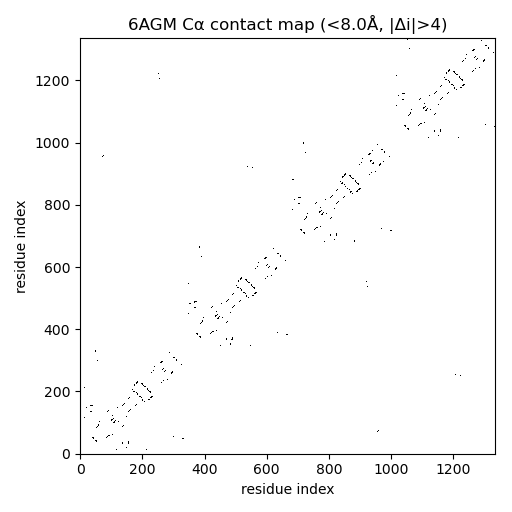184 VAL D C 1
ATOM 9030 O O . VAL D 1 184 ? 6.635 21.122 138.441 1.00 40.75 184 VAL D O 1
ATOM 9034 N N . GLY D 1 185 ? 7.261 20.346 140.462 1.00 37.88 185 GLY D N 1
ATOM 9035 C CA . GLY D 1 185 ? 8.641 20.799 140.359 1.00 37.20 185 GLY D CA 1
ATOM 9036 C C . GLY D 1 185 ? 9.585 19.618 140.475 1.00 39.78 185 GLY D C 1
ATOM 9037 O O . GLY D 1 185 ? 9.395 18.754 141.327 1.00 38.07 185 GLY D O 1
ATOM 9038 N N . PHE D 1 186 ? 10.616 19.601 139.632 1.00 35.14 186 PHE D N 1
ATOM 9039 C CA . PHE D 1 186 ? 11.496 18.445 139.488 1.00 41.12 186 PHE D CA 1
ATOM 9040 C C . PHE D 1 186 ? 12.868 18.750 140.078 1.00 42.49 186 PHE D C 1
ATOM 9041 O O . PHE D 1 186 ? 13.586 19.620 139.572 1.00 38.77 186 PHE D O 1
ATOM 9049 N N . LYS D 1 187 ? 13.233 18.024 141.136 1.00 39.25 187 LYS D N 1
ATOM 9050 C CA . LYS D 1 187 ? 14.527 18.230 141.776 1.00 41.25 187 LYS D CA 1
ATOM 9051 C C . LYS D 1 187 ? 15.669 17.796 140.863 1.00 44.25 187 LYS D C 1
ATOM 9052 O O . LYS D 1 187 ? 15.565 16.798 140.145 1.00 43.69 187 LYS D O 1
ATOM 9058 N N . ASN D 1 188 ? 16.776 18.537 140.910 1.00 46.20 188 ASN D N 1
ATOM 9059 C CA . ASN D 1 188 ? 17.975 18.086 140.222 1.00 45.21 188 ASN D CA 1
ATOM 9060 C C . ASN D 1 188 ? 18.580 16.894 140.963 1.00 46.15 188 ASN D C 1
ATOM 9061 O O . ASN D 1 188 ? 18.180 16.552 142.079 1.00 42.04 188 ASN D O 1
ATOM 9066 N N . GLY D 1 189 ? 19.545 16.243 140.317 1.00 53.76 189 GLY D N 1
ATOM 9067 C CA . GLY D 1 189 ? 20.150 15.061 140.898 1.00 53.09 189 GLY D CA 1
ATOM 9068 C C . GLY D 1 189 ? 20.897 15.363 142.183 1.00 57.69 189 GLY D C 1
ATOM 9069 O O . GLY D 1 189 ? 21.323 16.490 142.444 1.00 54.90 189 GLY D O 1
ATOM 9070 N N . THR D 1 190 ? 21.050 14.321 143.006 1.00 59.63 190 THR D N 1
ATOM 9071 C CA . THR D 1 190 ? 21.785 14.471 144.258 1.00 64.55 190 THR D CA 1
ATOM 9072 C C . THR D 1 190 ? 23.242 14.834 144.006 1.00 65.16 190 THR D C 1
ATOM 9073 O O . THR D 1 190 ? 23.863 15.520 144.826 1.00 64.42 190 THR D O 1
ATOM 9077 N N . ASP D 1 191 ? 23.799 14.390 142.882 1.00 62.75 191 ASP D N 1
ATOM 9078 C CA . ASP D 1 191 ? 25.135 14.790 142.463 1.00 66.91 191 ASP D CA 1
ATOM 9079 C C . ASP D 1 191 ? 25.167 16.186 141.856 1.00 65.05 191 ASP D C 1
ATOM 9080 O O . ASP D 1 191 ? 26.247 16.661 141.493 1.00 66.15 191 ASP D O 1
ATOM 9085 N N . GLY D 1 192 ? 24.019 16.846 141.735 1.00 58.26 192 GLY D N 1
ATOM 9086 C CA . GLY D 1 192 ? 23.933 18.128 141.072 1.00 58.80 192 GLY D CA 1
ATOM 9087 C C . GLY D 1 192 ? 23.541 18.068 139.614 1.00 58.67 192 GLY D C 1
ATOM 9088 O O . GLY D 1 192 ? 23.550 19.109 138.947 1.00 62.02 192 GLY D O 1
ATOM 9089 N N . SER D 1 193 ? 23.199 16.889 139.098 1.00 62.15 193 SER D N 1
ATOM 9090 C CA . SER D 1 193 ? 22.882 16.741 137.683 1.00 61.79 193 SER D CA 1
ATOM 9091 C C . SER D 1 193 ? 21.605 17.498 137.344 1.00 56.81 193 SER D C 1
ATOM 9092 O O . SER D 1 193 ? 20.535 17.204 137.886 1.00 54.19 193 SER D O 1
ATOM 9095 N N . LEU D 1 194 ? 21.721 18.479 136.449 1.00 46.27 194 LEU D N 1
ATOM 9096 C CA . LEU D 1 194 ? 20.540 19.169 135.949 1.00 52.20 194 LEU D CA 1
ATOM 9097 C C . LEU D 1 194 ? 19.789 18.327 134.929 1.00 52.73 194 LEU D C 1
ATOM 9098 O O . LEU D 1 194 ? 18.576 18.502 134.753 1.00 48.10 194 LEU D O 1
ATOM 9103 N N . ALA D 1 195 ? 20.493 17.410 134.259 1.00 56.09 195 ALA D N 1
ATOM 9104 C CA . ALA D 1 195 ? 19.867 16.602 133.220 1.00 60.01 195 ALA D CA 1
ATOM 9105 C C . ALA D 1 195 ? 18.750 15.730 133.775 1.00 61.60 195 ALA D C 1
ATOM 9106 O O . ALA D 1 195 ? 17.746 15.518 133.095 1.00 59.11 195 ALA D O 1
ATOM 9108 N N . THR D 1 196 ? 18.896 15.225 135.002 1.00 56.86 196 THR D N 1
ATOM 9109 C CA . THR D 1 196 ? 17.840 14.402 135.587 1.00 58.32 196 THR D CA 1
ATOM 9110 C C . THR D 1 196 ? 16.540 15.189 135.712 1.00 54.38 196 THR D C 1
ATOM 9111 O O . THR D 1 196 ? 15.483 14.750 135.239 1.00 58.53 196 THR D O 1
ATOM 9115 N N . ALA D 1 197 ? 16.609 16.371 136.330 1.00 44.62 197 ALA D N 1
ATOM 9116 C CA . ALA D 1 197 ? 15.421 17.206 136.477 1.00 44.60 197 ALA D CA 1
ATOM 9117 C C . ALA D 1 197 ? 14.871 17.638 135.123 1.00 47.54 197 ALA D C 1
ATOM 9118 O O . ALA D 1 197 ? 13.653 17.629 134.909 1.00 39.21 197 ALA D O 1
ATOM 9120 N N . ILE D 1 198 ? 15.752 18.019 134.196 1.00 43.92 198 ILE D N 1
ATOM 9121 C CA . ILE D 1 198 ? 15.288 18.529 132.908 1.00 45.42 198 ILE D CA 1
ATOM 9122 C C . ILE D 1 198 ? 14.613 17.426 132.098 1.00 45.70 198 ILE D C 1
ATOM 9123 O O . ILE D 1 198 ? 13.555 17.644 131.494 1.00 42.88 198 ILE D O 1
ATOM 9128 N N . ASN D 1 199 ? 15.205 16.229 132.073 1.00 46.34 199 ASN D N 1
ATOM 9129 C CA . ASN D 1 199 ? 14.594 15.111 131.364 1.00 47.96 199 ASN D CA 1
ATOM 9130 C C . ASN D 1 199 ? 13.279 14.702 132.010 1.00 43.57 199 ASN D C 1
ATOM 9131 O O . ASN D 1 199 ? 12.309 14.397 131.308 1.00 43.27 199 ASN D O 1
ATOM 9136 N N . ALA D 1 200 ? 13.224 14.689 133.346 1.00 44.99 200 ALA D N 1
ATOM 9137 C CA . ALA D 1 200 ? 11.967 14.382 134.022 1.00 43.42 200 ALA D CA 1
ATOM 9138 C C . ALA D 1 200 ? 10.887 15.398 133.670 1.00 38.45 200 ALA D C 1
ATOM 9139 O O . ALA D 1 200 ? 9.736 15.027 133.411 1.00 39.33 200 ALA D O 1
ATOM 9141 N N . MET D 1 201 ? 11.240 16.684 133.648 1.00 41.00 201 MET D N 1
ATOM 9142 C CA . MET D 1 201 ? 10.271 17.722 133.310 1.00 42.25 201 MET D CA 1
ATOM 9143 C C . MET D 1 201 ? 9.799 17.585 131.867 1.00 45.05 201 MET D C 1
ATOM 9144 O O . MET D 1 201 ? 8.595 17.651 131.585 1.00 40.22 201 MET D O 1
ATOM 9149 N N . ARG D 1 202 ? 10.737 17.393 130.937 1.00 41.04 202 ARG D N 1
ATOM 9150 C CA . ARG D 1 202 ? 10.374 17.222 129.534 1.00 45.73 202 ARG D CA 1
ATOM 9151 C C . ARG D 1 202 ? 9.457 16.021 129.342 1.00 40.69 202 ARG D C 1
ATOM 9152 O O . ARG D 1 202 ? 8.453 16.106 128.626 1.00 44.05 202 ARG D O 1
ATOM 9160 N N . ALA D 1 203 ? 9.780 14.893 129.983 1.00 38.66 203 ALA D N 1
ATOM 9161 C CA . ALA D 1 203 ? 8.948 13.703 129.851 1.00 42.16 203 ALA D CA 1
ATOM 9162 C C . ALA D 1 203 ? 7.584 13.883 130.508 1.00 42.18 203 ALA D C 1
ATOM 9163 O O . ALA D 1 203 ? 6.591 13.325 130.028 1.00 41.40 203 ALA D O 1
ATOM 9165 N N . ALA D 1 204 ? 7.509 14.647 131.601 1.00 37.65 204 ALA D N 1
ATOM 9166 C CA . ALA D 1 204 ? 6.237 14.807 132.299 1.00 38.17 204 ALA D CA 1
ATOM 9167 C C . ALA D 1 204 ? 5.223 15.606 131.494 1.00 35.60 204 ALA D C 1
ATOM 9168 O O . ALA D 1 204 ? 4.017 15.460 131.721 1.00 35.65 204 ALA D O 1
ATOM 9170 N N . ALA D 1 205 ? 5.674 16.448 130.565 1.00 40.63 205 ALA D N 1
ATOM 9171 C CA . ALA D 1 205 ? 4.738 17.163 129.706 1.00 41.39 205 ALA D CA 1
ATOM 9172 C C . ALA D 1 205 ? 4.078 16.256 128.677 1.00 39.10 205 ALA D C 1
ATOM 9173 O O . ALA D 1 205 ? 3.135 16.693 128.010 1.00 39.36 205 ALA D O 1
ATOM 9175 N N . GLN D 1 206 ? 4.531 15.013 128.547 1.00 37.03 206 GLN D N 1
ATOM 9176 C CA . GLN D 1 206 ? 4.102 14.100 127.500 1.00 42.02 206 GLN D CA 1
ATOM 9177 C C . GLN D 1 206 ? 3.235 12.976 128.058 1.00 40.52 206 GLN D C 1
ATOM 9178 O O . GLN D 1 206 ? 3.301 12.656 129.251 1.00 39.43 206 GLN D O 1
ATOM 9184 N N . PRO D 1 207 ? 2.399 12.357 127.219 1.00 37.79 207 PRO D N 1
ATOM 9185 C CA . PRO D 1 207 ? 1.575 11.237 127.694 1.00 35.88 207 PRO D CA 1
ATOM 9186 C C . PRO D 1 207 ? 2.419 10.008 127.989 1.00 40.26 207 PRO D C 1
ATOM 9187 O O . PRO D 1 207 ? 3.363 9.688 127.262 1.00 36.22 207 PRO D O 1
ATOM 9191 N N . HIS D 1 208 ? 2.058 9.307 129.062 1.00 38.81 208 HIS D N 1
ATOM 9192 C CA . HIS D 1 208 ? 2.778 8.112 129.471 1.00 40.05 208 HIS D CA 1
ATOM 9193 C C . HIS D 1 208 ? 1.823 7.170 130.186 1.00 42.41 208 HIS D C 1
ATOM 9194 O O . HIS D 1 208 ? 0.665 7.502 130.452 1.00 42.51 208 HIS D O 1
ATOM 9201 N N . ARG D 1 209 ? 2.334 5.989 130.511 1.00 43.49 209 ARG D N 1
ATOM 9202 C CA . ARG D 1 209 ? 1.614 5.012 131.307 1.00 42.95 209 ARG D CA 1
ATOM 9203 C C . ARG D 1 209 ? 2.438 4.660 132.537 1.00 44.96 209 ARG D C 1
ATOM 9204 O O . ARG D 1 209 ? 3.673 4.674 132.501 1.00 36.75 209 ARG D O 1
ATOM 9212 N N . PHE D 1 210 ? 1.744 4.367 133.635 1.00 40.89 210 PHE D N 1
ATOM 9213 C CA . PHE D 1 210 ? 2.438 3.973 134.854 1.00 42.45 210 PHE D CA 1
ATOM 9214 C C . PHE D 1 210 ? 1.546 3.069 135.694 1.00 38.99 210 PHE D C 1
ATOM 9215 O O . PHE D 1 210 ? 0.316 3.116 135.600 1.00 35.84 210 PHE D O 1
ATOM 9223 N N . VAL D 1 211 ? 2.181 2.239 136.514 1.00 39.06 211 VAL D N 1
ATOM 9224 C CA . VAL D 1 211 ? 1.467 1.346 137.420 1.00 42.04 211 VAL D CA 1
ATOM 9225 C C . VAL D 1 211 ? 1.193 2.091 138.720 1.00 37.62 211 VAL D C 1
ATOM 9226 O O . VAL D 1 211 ? 2.118 2.587 139.375 1.00 34.52 211 VAL D O 1
ATOM 9230 N N . GLY D 1 212 ? -0.081 2.186 139.081 1.00 34.85 212 GLY D N 1
ATOM 9231 C CA . GLY D 1 212 ? -0.474 2.738 140.358 1.00 37.07 212 GLY D CA 1
ATOM 9232 C C . GLY D 1 212 ? -1.657 1.974 140.907 1.00 35.76 212 GLY D C 1
ATOM 9233 O O . GLY D 1 212 ? -1.736 0.752 140.752 1.00 35.71 212 GLY D O 1
ATOM 9234 N N . ILE D 1 213 ? -2.598 2.678 141.524 1.00 33.83 213 ILE D N 1
ATOM 9235 C CA . ILE D 1 213 ? -3.826 2.064 142.007 1.00 33.49 213 ILE D CA 1
ATOM 9236 C C . ILE D 1 213 ? -5.001 2.900 141.532 1.00 33.84 213 ILE D C 1
ATOM 9237 O O . ILE D 1 213 ? -4.868 4.101 141.275 1.00 34.85 213 ILE D O 1
ATOM 9242 N N . ASN D 1 214 ? -6.161 2.260 141.413 1.00 34.88 214 ASN D N 1
ATOM 9243 C CA . ASN D 1 214 ? -7.383 2.998 141.144 1.00 40.64 214 ASN D CA 1
ATOM 9244 C C . ASN D 1 214 ? -8.028 3.408 142.467 1.00 39.68 214 ASN D C 1
ATOM 9245 O O . ASN D 1 214 ? -7.481 3.185 143.550 1.00 36.93 214 ASN D O 1
ATOM 9250 N N . GLN D 1 215 ? -9.212 4.017 142.383 1.00 40.49 215 GLN D N 1
ATOM 9251 C CA . GLN D 1 215 ? -9.888 4.487 143.586 1.00 43.67 215 GLN D CA 1
ATOM 9252 C C . GLN D 1 215 ? -10.404 3.350 144.459 1.00 39.14 215 GLN D C 1
ATOM 9253 O O . GLN D 1 215 ? -10.762 3.594 145.617 1.00 45.10 215 GLN D O 1
ATOM 9259 N N . ALA D 1 216 ? -10.451 2.124 143.943 1.00 38.90 216 ALA D N 1
ATOM 9260 C CA . ALA D 1 216 ? -10.868 0.966 144.720 1.00 41.35 216 ALA D CA 1
ATOM 9261 C C . ALA D 1 216 ? -9.685 0.207 145.308 1.00 39.01 216 ALA D C 1
ATOM 9262 O O . ALA D 1 216 ? -9.855 -0.925 145.772 1.00 44.02 216 ALA D O 1
ATOM 9264 N N . GLY D 1 217 ? -8.494 0.803 145.299 1.00 41.85 217 GLY D N 1
ATOM 9265 C CA . GLY D 1 217 ? -7.323 0.151 145.848 1.00 38.25 217 GLY D CA 1
ATOM 9266 C C . GLY D 1 217 ? -6.812 -1.029 145.054 1.00 42.29 217 GLY D C 1
ATOM 9267 O O . GLY D 1 217 ? -6.155 -1.904 145.623 1.00 40.30 217 GLY D O 1
ATOM 9268 N N . GLN D 1 218 ? -7.094 -1.085 143.755 1.00 37.24 218 GLN D N 1
ATOM 9269 C CA . GLN D 1 218 ? -6.625 -2.170 142.904 1.00 41.10 218 GLN D CA 1
ATOM 9270 C C . GLN D 1 218 ? -5.411 -1.724 142.102 1.00 36.17 218 GLN D C 1
ATOM 9271 O O . GLN D 1 218 ? -5.364 -0.595 141.606 1.00 36.92 218 GLN D O 1
ATOM 9277 N N . VAL D 1 219 ? -4.431 -2.621 141.976 1.00 32.41 219 VAL D N 1
ATOM 9278 C CA . VAL D 1 219 ? -3.278 -2.356 141.121 1.00 37.47 219 VAL D CA 1
ATOM 9279 C C . VAL D 1 219 ? -3.769 -2.121 139.700 1.00 40.83 219 VAL D C 1
ATOM 9280 O O . VAL D 1 219 ? -4.479 -2.956 139.126 1.00 39.11 219 VAL D O 1
ATOM 9284 N N . ALA D 1 220 ? -3.406 -0.975 139.128 1.00 36.69 220 ALA D N 1
ATOM 9285 C CA . ALA D 1 220 ? -3.946 -0.567 137.841 1.00 38.20 220 ALA D CA 1
ATOM 9286 C C . ALA D 1 220 ? -2.851 0.045 136.978 1.00 41.59 220 ALA D C 1
ATOM 9287 O O . ALA D 1 220 ? -1.821 0.514 137.471 1.00 38.40 220 ALA D O 1
ATOM 9289 N N . LEU D 1 221 ? -3.090 0.020 135.672 1.00 40.65 221 LEU D N 1
ATOM 9290 C CA . LEU D 1 221 ? -2.257 0.706 134.696 1.00 39.96 221 LEU D CA 1
ATOM 9291 C C . LEU D 1 221 ? -2.976 1.978 134.274 1.00 40.22 221 LEU D C 1
ATOM 9292 O O . LEU D 1 221 ? -4.101 1.917 133.767 1.00 38.51 221 LEU D O 1
ATOM 9297 N N . LEU D 1 222 ? -2.337 3.123 134.481 1.00 37.91 222 LEU D N 1
ATOM 9298 C CA . LEU D 1 222 ? -2.951 4.413 134.217 1.00 35.92 222 LEU D CA 1
ATOM 9299 C C . LEU D 1 222 ? -2.267 5.074 133.030 1.00 40.08 222 LEU D C 1
ATOM 9300 O O . LEU D 1 222 ? -1.033 5.114 132.957 1.00 38.31 222 LEU D O 1
ATOM 9305 N N . GLN D 1 223 ? -3.079 5.572 132.103 1.00 40.91 223 GLN D N 1
ATOM 9306 C CA . GLN D 1 223 ? -2.613 6.311 130.939 1.00 40.26 223 GLN D CA 1
ATOM 9307 C C . GLN D 1 223 ? -2.748 7.800 131.219 1.00 37.68 223 GLN D C 1
ATOM 9308 O O . GLN D 1 223 ? -3.818 8.264 131.628 1.00 38.98 223 GLN D O 1
ATOM 9314 N N . THR D 1 224 ? -1.669 8.542 131.009 1.00 33.89 224 THR D N 1
ATOM 9315 C CA . THR D 1 224 ? -1.656 9.961 131.315 1.00 32.67 224 THR D CA 1
ATOM 9316 C C . THR D 1 224 ? -1.720 10.793 130.041 1.00 39.88 224 THR D C 1
ATOM 9317 O O . THR D 1 224 ? -1.442 10.320 128.935 1.00 35.76 224 THR D O 1
ATOM 9321 N N . GLN D 1 225 ? -2.092 12.054 130.229 1.00 38.00 225 GLN D N 1
ATOM 9322 C CA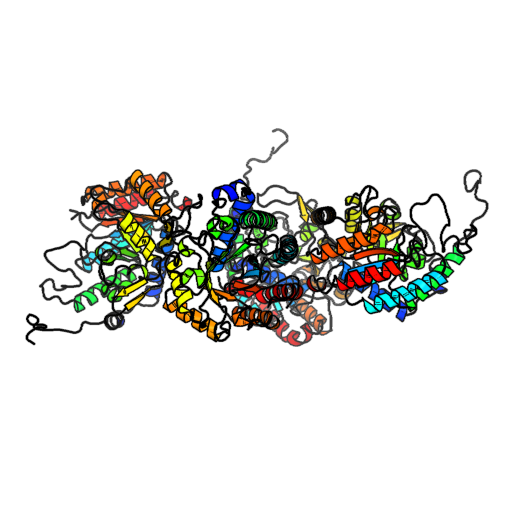 . GLN D 1 225 ? -2.187 13.031 129.159 1.00 45.78 225 GLN D CA 1
ATOM 9323 C C . GLN D 1 225 ? -0.960 13.929 129.085 1.00 45.02 225 GLN D C 1
ATOM 9324 O O . GLN D 1 225 ? -0.677 14.489 128.020 1.00 40.50 225 GLN D O 1
ATOM 9330 N N . GLY D 1 226 ? -0.207 14.030 130.163 1.00 41.11 226 GLY D N 1
ATOM 9331 C CA . GLY D 1 226 ? 0.908 14.945 130.251 1.00 36.01 226 GLY D CA 1
ATOM 9332 C C . GLY D 1 226 ? 0.572 16.119 131.151 1.00 42.62 226 GLY D C 1
ATOM 9333 O O . GLY D 1 226 ? -0.580 16.563 131.239 1.00 42.53 226 GLY D O 1
ATOM 9334 N N . ASN D 1 227 ? 1.590 16.623 131.840 1.00 39.30 227 ASN D N 1
ATOM 9335 C CA . ASN D 1 227 ? 1.409 17.721 132.782 1.00 41.18 227 ASN D CA 1
ATOM 9336 C C . ASN D 1 227 ? 2.135 18.956 132.268 1.00 39.25 227 ASN D C 1
ATOM 9337 O O . ASN D 1 227 ? 3.373 19.005 132.322 1.00 41.60 227 ASN D O 1
ATOM 9342 N N . PRO D 1 228 ? 1.424 19.976 131.776 1.00 44.84 228 PRO D N 1
ATOM 9343 C CA . PRO D 1 228 ? 2.103 21.142 131.194 1.00 45.10 228 PRO D CA 1
ATOM 9344 C C . PRO D 1 228 ? 2.718 22.087 132.213 1.00 47.86 228 PRO D C 1
ATOM 9345 O O . PRO D 1 228 ? 3.521 22.948 131.825 1.00 46.55 228 PRO D O 1
ATOM 9349 N N . ASP D 1 229 ? 2.371 21.964 133.494 1.00 47.96 229 ASP D N 1
ATOM 9350 C CA . ASP D 1 229 ? 2.831 22.897 134.522 1.00 44.51 229 ASP D CA 1
ATOM 9351 C C . ASP D 1 229 ? 4.022 22.286 135.256 1.00 44.78 229 ASP D C 1
ATOM 9352 O O . ASP D 1 229 ? 3.921 21.813 136.388 1.00 45.79 229 ASP D O 1
ATOM 9357 N N . GLY D 1 230 ? 5.173 22.314 134.595 1.00 40.00 230 GLY D N 1
ATOM 9358 C CA . GLY D 1 230 ? 6.386 21.797 135.193 1.00 44.21 230 GLY D CA 1
ATOM 9359 C C . GLY D 1 230 ? 7.463 22.847 135.361 1.00 44.73 230 GLY D C 1
ATOM 9360 O O . GLY D 1 230 ? 7.473 23.856 134.648 1.00 41.74 230 GLY D O 1
ATOM 9361 N N . HIS D 1 231 ? 8.369 22.624 136.309 1.00 41.23 231 HIS D N 1
ATOM 9362 C CA . HIS D 1 231 ? 9.526 23.491 136.489 1.00 43.73 231 HIS D CA 1
ATOM 9363 C C . HIS D 1 231 ? 10.605 22.711 137.224 1.00 38.35 231 HIS D C 1
ATOM 9364 O O . HIS D 1 231 ? 10.339 21.678 137.842 1.00 36.71 231 HIS D O 1
ATOM 9371 N N . VAL D 1 232 ? 11.824 23.218 137.143 1.00 39.04 232 VAL D N 1
ATOM 9372 C CA . VAL D 1 232 ? 12.987 22.601 137.772 1.00 40.49 232 VAL D CA 1
ATOM 9373 C C . VAL D 1 232 ? 13.133 23.150 139.186 1.00 39.25 232 VAL D C 1
ATOM 9374 O O . VAL D 1 232 ? 12.769 24.296 139.468 1.00 39.21 232 VAL D O 1
ATOM 9378 N N . ILE D 1 233 ? 13.636 22.317 140.097 1.00 40.84 233 ILE D N 1
ATOM 9379 C CA . ILE D 1 233 ? 13.994 22.742 141.447 1.00 38.59 233 ILE D CA 1
ATOM 9380 C C . ILE D 1 233 ? 15.502 22.597 141.603 1.00 41.76 233 ILE D C 1
ATOM 9381 O O . ILE D 1 233 ? 16.040 21.486 141.517 1.00 40.91 233 ILE D O 1
ATOM 9386 N N . LEU D 1 234 ? 16.181 23.717 141.830 1.00 35.20 234 LEU D N 1
ATOM 9387 C CA . LEU D 1 234 ? 17.614 23.715 142.100 1.00 41.23 234 LEU D CA 1
ATOM 9388 C C . LEU D 1 234 ? 17.807 23.494 143.595 1.00 40.83 234 LEU D C 1
ATOM 9389 O O . LEU D 1 234 ? 17.539 24.390 144.402 1.00 39.57 234 LEU D O 1
ATOM 9394 N N . ARG D 1 235 ? 18.263 22.296 143.963 1.00 46.74 235 ARG D N 1
ATOM 9395 C CA . ARG D 1 235 ? 18.417 21.897 145.356 1.00 48.23 235 ARG D CA 1
ATOM 9396 C C . ARG D 1 235 ? 19.877 21.727 145.757 1.00 50.63 235 ARG D C 1
ATOM 9397 O O . ARG D 1 235 ? 20.156 21.230 146.853 1.00 50.51 235 ARG D O 1
ATOM 9405 N N . GLY D 1 236 ? 20.813 22.129 144.902 1.00 45.98 236 GLY D N 1
ATOM 9406 C CA . GLY D 1 236 ? 22.217 21.879 145.159 1.00 49.16 236 GLY D CA 1
ATOM 9407 C C . GLY D 1 236 ? 22.599 20.429 144.934 1.00 50.32 236 GLY D C 1
ATOM 9408 O O . GLY D 1 236 ? 21.729 19.569 144.762 1.00 50.87 236 GLY D O 1
ATOM 9409 N N . GLY D 1 237 ? 23.899 20.150 144.916 1.00 67.75 237 GLY D N 1
ATOM 9410 C CA . GLY D 1 237 ? 24.417 18.801 144.776 1.00 69.74 237 GLY D CA 1
ATOM 9411 C C . GLY D 1 237 ? 25.550 18.560 145.751 1.00 70.82 237 GLY D C 1
ATOM 9412 O O . GLY D 1 237 ? 25.361 18.680 146.967 1.00 71.88 237 GLY D O 1
ATOM 9413 N N . LYS D 1 238 ? 26.730 18.208 145.234 1.00 78.44 238 LYS D N 1
ATOM 9414 C CA . LYS D 1 238 ? 27.923 18.266 146.068 1.00 81.96 238 LYS D CA 1
ATOM 9415 C C . LYS D 1 238 ? 28.139 19.680 146.590 1.00 79.29 238 LYS D C 1
ATOM 9416 O O . LYS D 1 238 ? 28.535 19.860 147.746 1.00 79.10 238 LYS D O 1
ATOM 9422 N N . ALA D 1 239 ? 27.831 20.682 145.780 1.00 66.90 239 ALA D N 1
ATOM 9423 C CA . ALA D 1 239 ? 27.957 22.089 146.120 1.00 60.96 239 ALA D CA 1
ATOM 9424 C C . ALA D 1 239 ? 26.667 22.810 145.760 1.00 56.73 239 ALA D C 1
ATOM 9425 O O . ALA D 1 239 ? 25.858 22.293 144.982 1.00 55.56 239 ALA D O 1
ATOM 9427 N N . PRO D 1 240 ? 26.428 23.995 146.328 1.00 54.73 240 PRO D N 1
ATOM 9428 C CA . PRO D 1 240 ? 25.224 24.748 145.956 1.00 54.18 240 PRO D CA 1
ATOM 9429 C C . PRO D 1 240 ? 25.213 25.081 144.471 1.00 48.81 240 PRO D C 1
ATOM 9430 O O . PRO D 1 240 ? 26.258 25.185 143.826 1.00 48.06 240 PRO D O 1
ATOM 9434 N N . ASN D 1 241 ? 24.007 25.233 143.924 1.00 51.53 241 ASN D N 1
ATOM 9435 C CA . ASN D 1 241 ? 23.836 25.537 142.507 1.00 48.59 241 ASN D CA 1
ATOM 9436 C C . ASN D 1 241 ? 22.799 26.636 142.314 1.00 52.70 241 ASN D C 1
ATOM 9437 O O . ASN D 1 241 ? 22.010 26.609 141.363 1.00 49.49 241 ASN D O 1
ATOM 9442 N N . TYR D 1 242 ? 22.787 27.621 143.209 1.00 52.75 242 TYR D N 1
ATOM 9443 C CA . TYR D 1 242 ? 21.858 28.738 143.117 1.00 53.89 242 TYR D CA 1
ATOM 9444 C C . TYR D 1 242 ? 22.521 30.019 142.628 1.00 57.88 242 TYR D C 1
ATOM 9445 O O . TYR D 1 242 ? 21.839 31.039 142.487 1.00 56.03 242 TYR D O 1
ATOM 9454 N N . SER D 1 243 ? 23.826 29.988 142.364 1.00 58.95 243 SER D N 1
ATOM 9455 C CA . SER D 1 243 ? 24.541 31.165 141.903 1.00 60.69 243 SER D CA 1
ATOM 9456 C C . SER D 1 243 ? 24.084 31.555 140.498 1.00 62.20 243 SER D C 1
ATOM 9457 O O . SER D 1 243 ? 23.516 30.736 139.772 1.00 60.92 243 SER D O 1
ATOM 9460 N N . PRO D 1 244 ? 24.305 32.815 140.101 1.00 63.41 244 PRO D N 1
ATOM 9461 C CA . PRO D 1 244 ? 23.946 33.226 138.731 1.00 65.18 244 PRO D CA 1
ATOM 9462 C C . PRO D 1 244 ? 24.529 32.337 137.643 1.00 64.13 244 PRO D C 1
ATOM 9463 O O . PRO D 1 244 ? 23.868 32.105 136.623 1.00 65.15 244 PRO D O 1
ATOM 9467 N N . ALA D 1 245 ? 25.749 31.830 137.830 1.00 64.76 245 ALA D N 1
ATOM 9468 C CA . ALA D 1 245 ? 26.345 30.947 136.832 1.00 63.01 245 ALA D CA 1
ATOM 9469 C C . ALA D 1 245 ? 25.550 29.653 136.697 1.00 59.65 245 ALA D C 1
ATOM 9470 O O . ALA D 1 245 ? 25.265 29.196 135.582 1.00 63.94 245 ALA D O 1
ATOM 9472 N N . ASP D 1 246 ? 25.187 29.044 137.829 1.00 65.12 246 ASP D N 1
ATOM 9473 C CA . ASP D 1 246 ? 24.411 27.808 137.788 1.00 64.68 246 ASP D CA 1
ATOM 9474 C C . ASP D 1 246 ? 23.030 28.043 137.190 1.00 60.12 246 ASP D C 1
ATOM 9475 O O . ASP D 1 246 ? 22.529 27.216 136.419 1.00 61.51 246 ASP D O 1
ATOM 9480 N N . VAL D 1 247 ? 22.399 29.170 137.531 1.00 49.07 247 VAL D N 1
ATOM 9481 C CA . VAL D 1 247 ? 21.089 29.487 136.969 1.00 52.57 247 VAL D CA 1
ATOM 9482 C C . VAL D 1 247 ? 21.187 29.675 135.460 1.00 54.12 247 VAL D C 1
ATOM 9483 O O . VAL D 1 247 ? 20.315 29.226 134.707 1.00 51.91 247 VAL D O 1
ATOM 9487 N N . ALA D 1 248 ? 22.255 30.329 134.991 1.00 61.81 248 ALA D N 1
ATOM 9488 C CA . ALA D 1 248 ? 22.433 30.521 133.554 1.00 59.68 248 ALA D CA 1
ATOM 9489 C C . ALA D 1 248 ? 22.660 29.194 132.840 1.00 58.33 248 ALA D C 1
ATOM 9490 O O . ALA D 1 248 ? 22.097 28.955 131.763 1.00 60.55 248 ALA D O 1
ATOM 9492 N N . GLN D 1 249 ? 23.490 28.322 133.419 1.00 54.56 249 GLN D N 1
ATOM 9493 C CA . GLN D 1 249 ? 23.696 26.998 132.839 1.00 58.21 249 GLN D CA 1
ATOM 9494 C C . GLN D 1 249 ? 22.390 26.214 132.776 1.00 57.28 249 GLN D C 1
ATOM 9495 O O . GLN D 1 249 ? 22.106 25.540 131.776 1.00 57.80 249 GLN D O 1
ATOM 9501 N N . CYS D 1 250 ? 21.582 26.288 133.838 1.00 56.47 250 CYS D N 1
ATOM 9502 C CA . CYS D 1 250 ? 20.303 25.588 133.845 1.00 51.63 250 CYS D CA 1
ATOM 9503 C C . CYS D 1 250 ? 19.368 26.135 132.775 1.00 55.72 250 CYS D C 1
ATOM 9504 O O . CYS D 1 250 ? 18.703 25.366 132.071 1.00 51.75 250 CYS D O 1
ATOM 9507 N N . GLU D 1 251 ? 19.292 27.463 132.651 1.00 61.39 251 GLU D N 1
ATOM 9508 C CA . GLU D 1 251 ? 18.518 28.072 131.575 1.00 61.94 251 GLU D CA 1
ATOM 9509 C C . GLU D 1 251 ? 18.950 27.530 130.220 1.00 63.25 251 GLU D C 1
ATOM 9510 O O . GLU D 1 251 ? 18.117 27.103 129.413 1.00 64.86 251 GLU D O 1
ATOM 9516 N N . LYS D 1 252 ? 20.258 27.557 129.954 1.00 57.61 252 LYS D N 1
ATOM 9517 C CA . LYS D 1 252 ? 20.767 27.106 128.663 1.00 59.91 252 LYS D CA 1
ATOM 9518 C C . LYS D 1 252 ? 20.376 25.657 128.394 1.00 62.81 252 LYS D C 1
ATOM 9519 O O . LYS D 1 252 ? 19.890 25.323 127.304 1.00 62.84 252 LYS D O 1
ATOM 9525 N N . GLU D 1 253 ? 20.569 24.781 129.383 1.00 59.77 253 GLU D N 1
ATOM 9526 C CA . GLU D 1 253 ? 20.240 23.374 129.178 1.00 59.78 253 GLU D CA 1
ATOM 9527 C C . GLU D 1 253 ? 18.740 23.160 129.011 1.00 59.25 253 GLU D C 1
ATOM 9528 O O . GLU D 1 253 ? 18.326 22.237 128.300 1.00 59.38 253 GLU D O 1
ATOM 9534 N N . MET D 1 254 ? 17.915 23.997 129.645 1.00 58.95 254 MET D N 1
ATOM 9535 C CA . MET D 1 254 ? 16.470 23.875 129.471 1.00 56.35 254 MET D CA 1
ATOM 9536 C C . MET D 1 254 ? 16.042 24.306 128.074 1.00 57.40 254 MET D C 1
ATOM 9537 O O . MET D 1 254 ? 15.185 23.661 127.457 1.00 56.51 254 MET D O 1
ATOM 9542 N N . GLU D 1 255 ? 16.621 25.392 127.556 1.00 64.35 255 GLU D N 1
ATOM 9543 C CA . GLU D 1 255 ? 16.277 25.806 126.196 1.00 67.81 255 GLU D CA 1
ATOM 9544 C C . GLU D 1 255 ? 16.817 24.833 125.158 1.00 67.81 255 GLU D C 1
ATOM 9545 O O . GLU D 1 255 ? 16.203 24.658 124.099 1.00 69.05 255 GLU D O 1
ATOM 9551 N N . GLN D 1 256 ? 17.950 24.189 125.437 1.00 66.03 256 GLN D N 1
ATOM 9552 C CA . GLN D 1 256 ? 18.463 23.200 124.500 1.00 67.27 256 GLN D CA 1
ATOM 9553 C C . GLN D 1 256 ? 17.596 21.951 124.449 1.00 71.07 256 GLN D C 1
ATOM 9554 O O . GLN D 1 256 ? 17.612 21.242 123.437 1.00 71.29 256 GLN D O 1
ATOM 9560 N N . ALA D 1 257 ? 16.840 21.668 125.506 1.00 62.33 257 ALA D N 1
ATOM 9561 C CA . ALA D 1 257 ? 15.914 20.545 125.517 1.00 61.96 257 ALA D CA 1
ATOM 9562 C C . ALA D 1 257 ? 14.531 20.918 125.002 1.00 62.82 257 ALA D C 1
ATOM 9563 O O . ALA D 1 257 ? 13.633 20.069 125.007 1.00 63.91 257 ALA D O 1
ATOM 9565 N N . GLY D 1 258 ? 14.339 22.159 124.561 1.00 63.79 258 GLY D N 1
ATOM 9566 C CA . GLY D 1 258 ? 13.051 22.597 124.063 1.00 61.08 258 GLY D CA 1
ATOM 9567 C C . GLY D 1 258 ? 12.081 23.080 125.114 1.00 62.52 258 GLY D C 1
ATOM 9568 O O . GLY D 1 258 ? 10.880 23.163 124.834 1.00 60.06 258 GLY D O 1
ATOM 9569 N N . LEU D 1 259 ? 12.555 23.401 126.314 1.00 59.19 259 LEU D N 1
ATOM 9570 C CA . LEU D 1 259 ? 11.699 23.856 127.398 1.00 59.63 259 LEU D CA 1
ATOM 9571 C C . LEU D 1 259 ? 11.902 25.344 127.647 1.00 55.57 259 LEU D C 1
ATOM 9572 O O . LEU D 1 259 ? 13.008 25.872 127.503 1.00 52.58 259 LEU D O 1
ATOM 9577 N N . ARG D 1 260 ? 10.822 26.013 128.020 1.00 57.84 260 ARG D N 1
ATOM 9578 C CA . ARG D 1 260 ? 10.923 27.398 128.456 1.00 61.36 260 ARG D CA 1
ATOM 9579 C C . ARG D 1 260 ? 11.561 27.445 129.842 1.00 63.96 260 ARG D C 1
ATOM 9580 O O . ARG D 1 260 ? 11.098 26.747 130.753 1.00 60.60 260 ARG D O 1
ATOM 9588 N N . PRO D 1 261 ? 12.625 28.227 130.038 1.00 63.44 261 PRO D N 1
ATOM 9589 C CA . PRO D 1 261 ? 13.309 28.248 131.344 1.00 59.76 261 PRO D CA 1
ATOM 9590 C C . PRO D 1 261 ? 12.371 28.651 132.472 1.00 60.86 261 PRO D C 1
ATOM 9591 O O . PRO D 1 261 ? 11.818 29.753 132.487 1.00 57.56 261 PRO D O 1
ATOM 9595 N N . SER D 1 262 ? 12.199 27.740 133.425 1.00 58.12 262 SER D N 1
ATOM 9596 C CA . SER D 1 262 ? 11.333 27.969 134.575 1.00 53.54 262 SER D CA 1
ATOM 9597 C C . SER D 1 262 ? 11.876 27.141 135.726 1.00 49.65 262 SER D C 1
ATOM 9598 O O . SER D 1 262 ? 11.920 25.911 135.633 1.00 47.79 262 SER D O 1
ATOM 9601 N N . LEU D 1 263 ? 12.298 27.799 136.803 1.00 51.19 263 LEU D N 1
ATOM 9602 C CA . LEU D 1 263 ? 12.951 27.063 137.872 1.00 50.76 263 LEU D CA 1
ATOM 9603 C C . LEU D 1 263 ? 12.620 27.679 139.223 1.00 51.67 263 LEU D C 1
ATOM 9604 O O . LEU D 1 263 ? 12.270 28.858 139.333 1.00 49.76 263 LEU D O 1
ATOM 9609 N N . MET D 1 264 ? 12.731 26.846 140.253 1.00 44.31 264 MET D N 1
ATOM 9610 C CA . MET D 1 264 ? 12.574 27.248 141.641 1.00 44.05 264 MET D CA 1
ATOM 9611 C C . MET D 1 264 ? 13.866 26.938 142.383 1.00 43.31 264 MET D C 1
ATOM 9612 O O . MET D 1 264 ? 14.504 25.910 142.132 1.00 43.22 264 MET D O 1
ATOM 9617 N N . VAL D 1 265 ? 14.263 27.833 143.280 1.00 42.76 265 VAL D N 1
ATOM 9618 C CA . VAL D 1 265 ? 15.497 27.679 144.039 1.00 40.93 265 VAL D CA 1
ATOM 9619 C C . VAL D 1 265 ? 15.151 27.205 145.443 1.00 40.17 265 VAL D C 1
ATOM 9620 O O . VAL D 1 265 ? 14.433 27.889 146.183 1.00 42.62 265 VAL D O 1
ATOM 9624 N N . ASP D 1 266 ? 15.656 26.031 145.804 1.00 42.97 266 ASP D N 1
ATOM 9625 C CA . ASP D 1 266 ? 15.544 25.524 147.165 1.00 46.84 266 ASP D CA 1
ATOM 9626 C C . ASP D 1 266 ? 16.637 26.164 148.017 1.00 46.60 266 ASP D C 1
ATOM 9627 O O . ASP D 1 266 ? 17.828 26.005 147.726 1.00 46.15 266 ASP D O 1
ATOM 9632 N N . CYS D 1 267 ? 16.236 26.893 149.064 1.00 46.10 267 CYS D N 1
ATOM 9633 C CA . CYS D 1 267 ? 17.185 27.543 149.965 1.00 49.56 267 CYS D CA 1
ATOM 9634 C C . CYS D 1 267 ? 17.778 26.571 150.976 1.00 54.66 267 CYS D C 1
ATOM 9635 O O . CYS D 1 267 ? 18.754 26.909 151.657 1.00 55.34 267 CYS D O 1
ATOM 9638 N N . SER D 1 268 ? 17.195 25.381 151.073 1.00 50.44 268 SER D N 1
ATOM 9639 C CA . SER D 1 268 ? 17.600 24.245 151.895 1.00 49.22 268 SER D CA 1
ATOM 9640 C C . SER D 1 268 ? 18.555 23.329 151.131 1.00 52.05 268 SER D C 1
ATOM 9641 O O . SER D 1 268 ? 19.408 23.808 150.379 1.00 51.70 268 SER D O 1
ATOM 9644 N N . HIS D 1 269 ? 18.400 22.012 151.318 1.00 62.93 269 HIS D N 1
ATOM 9645 C CA . HIS D 1 269 ? 19.403 20.977 151.562 1.00 57.69 269 HIS D CA 1
ATOM 9646 C C . HIS D 1 269 ? 20.787 21.222 150.964 1.00 59.54 269 HIS D C 1
ATOM 9647 O O . HIS D 1 269 ? 21.744 21.437 151.710 1.00 61.32 269 HIS D O 1
ATOM 9654 N N . GLY D 1 270 ? 20.926 21.233 149.636 1.00 49.64 270 GLY D N 1
ATOM 9655 C CA . GLY D 1 270 ? 22.268 21.336 149.077 1.00 52.10 270 GLY D CA 1
ATOM 9656 C C . GLY D 1 270 ? 22.763 22.752 148.913 1.00 51.26 270 GLY D C 1
ATOM 9657 O O . GLY D 1 270 ? 23.976 22.976 148.831 1.00 50.65 270 GLY D O 1
ATOM 9658 N N . ASN D 1 271 ? 21.847 23.710 148.881 1.00 43.63 271 ASN D N 1
ATOM 9659 C CA . ASN D 1 271 ? 22.189 25.112 148.737 1.00 51.14 271 ASN D CA 1
ATOM 9660 C C . ASN D 1 271 ? 22.467 25.784 150.071 1.00 53.96 271 ASN D C 1
ATOM 9661 O O . ASN D 1 271 ? 22.994 26.900 150.086 1.00 54.20 271 ASN D O 1
ATOM 9666 N N . SER D 1 272 ? 22.135 25.130 151.184 1.00 49.44 272 SER D N 1
ATOM 9667 C CA . SER D 1 272 ? 22.486 25.610 152.511 1.00 55.21 272 SER D CA 1
ATOM 9668 C C . SER D 1 272 ? 23.438 24.677 153.243 1.00 59.31 272 SER D C 1
ATOM 9669 O O . SER D 1 272 ? 23.817 24.976 154.382 1.00 55.38 272 SER D O 1
ATOM 9672 N N . ASN D 1 273 ? 23.835 23.561 152.626 1.00 59.66 273 ASN D N 1
ATOM 9673 C CA . ASN D 1 273 ? 24.557 22.489 153.315 1.00 63.72 273 ASN D CA 1
ATOM 9674 C C . ASN D 1 273 ? 23.797 22.036 154.559 1.00 61.97 273 ASN D C 1
ATOM 9675 O O . ASN D 1 273 ? 24.386 21.692 155.587 1.00 66.07 273 ASN D O 1
ATOM 9680 N N . LYS D 1 274 ? 22.465 22.033 154.451 1.00 59.37 274 LYS D N 1
ATOM 9681 C CA . LYS D 1 274 ? 21.563 21.661 155.544 1.00 60.42 274 LYS D CA 1
ATOM 9682 C C . LYS D 1 274 ? 21.838 22.473 156.808 1.00 61.12 274 LYS D C 1
ATOM 9683 O O . LYS D 1 274 ? 21.625 22.000 157.926 1.00 61.90 274 LYS D O 1
ATOM 9689 N N . ASP D 1 275 ? 22.298 23.711 156.632 1.00 52.93 275 ASP D N 1
ATOM 9690 C CA . ASP D 1 275 ? 22.569 24.634 157.728 1.00 56.13 275 ASP D CA 1
ATOM 9691 C C . ASP D 1 275 ? 21.475 25.694 157.746 1.00 54.48 275 ASP D C 1
ATOM 9692 O O . ASP D 1 275 ? 21.322 26.445 156.778 1.00 56.02 275 ASP D O 1
ATOM 9697 N N . TYR D 1 276 ? 20.724 25.757 158.849 1.00 51.36 276 TYR D N 1
ATOM 9698 C CA . TYR D 1 276 ? 19.569 26.647 158.902 1.00 54.91 276 TYR D CA 1
ATOM 9699 C C . TYR D 1 276 ? 19.965 28.113 158.765 1.00 56.72 276 TYR D C 1
ATOM 9700 O O . TYR D 1 276 ? 19.192 28.913 158.226 1.00 55.06 276 TYR D O 1
ATOM 9709 N N . ARG D 1 277 ? 21.159 28.488 159.228 1.00 56.91 277 ARG D N 1
ATOM 9710 C CA . ARG D 1 277 ? 21.577 29.885 159.155 1.00 60.45 277 ARG D CA 1
ATOM 9711 C C . ARG D 1 277 ? 21.861 30.353 157.734 1.00 55.46 277 ARG D C 1
ATOM 9712 O O . ARG D 1 277 ? 22.098 31.550 157.535 1.00 55.86 277 ARG D O 1
ATOM 9720 N N . ARG D 1 278 ? 21.856 29.452 156.752 1.00 60.36 278 ARG D N 1
ATOM 9721 C CA . ARG D 1 278 ? 22.266 29.789 155.393 1.00 59.56 278 ARG D CA 1
ATOM 9722 C C . ARG D 1 278 ? 21.110 30.029 154.428 1.00 56.97 278 ARG D C 1
ATOM 9723 O O . ARG D 1 278 ? 21.298 30.745 153.438 1.00 56.56 278 ARG D O 1
ATOM 9731 N N . GLN D 1 279 ? 19.938 29.434 154.668 1.00 53.10 279 GLN D N 1
ATOM 9732 C CA . GLN D 1 279 ? 18.772 29.657 153.810 1.00 51.86 279 GLN D CA 1
ATOM 9733 C C . GLN D 1 279 ? 18.518 31.127 153.484 1.00 53.66 279 GLN D C 1
ATOM 9734 O O . GLN D 1 279 ? 18.249 31.435 152.308 1.00 52.56 279 GLN D O 1
ATOM 9740 N N . PRO D 1 280 ? 18.558 32.066 154.444 1.00 52.00 280 PRO D N 1
ATOM 9741 C CA . PRO D 1 280 ? 18.346 33.477 154.076 1.00 51.91 280 PRO D CA 1
ATOM 9742 C C . PRO D 1 280 ? 19.328 33.987 153.036 1.00 50.93 280 PRO D C 1
ATOM 9743 O O . PRO D 1 280 ? 18.944 34.792 152.180 1.00 49.99 280 PRO D O 1
ATOM 9747 N N . ALA D 1 281 ? 20.586 33.541 153.081 1.00 49.41 281 ALA D N 1
ATOM 9748 C CA . ALA D 1 281 ? 21.556 33.976 152.080 1.00 55.59 281 ALA D CA 1
ATOM 9749 C C . ALA D 1 281 ? 21.150 33.523 150.683 1.00 54.71 281 ALA D C 1
ATOM 9750 O O . ALA D 1 281 ? 21.286 34.278 149.713 1.00 50.35 281 ALA D O 1
ATOM 9752 N N . VAL D 1 282 ? 20.648 32.292 150.560 1.00 49.95 282 VAL D N 1
ATOM 9753 C CA . VAL D 1 282 ? 20.201 31.797 149.260 1.00 49.38 282 VAL D CA 1
ATOM 9754 C C . VAL D 1 282 ? 19.004 32.603 148.771 1.00 49.23 282 VAL D C 1
ATOM 9755 O O . VAL D 1 282 ? 18.949 33.030 147.608 1.00 45.69 282 VAL D O 1
ATOM 9759 N N . ALA D 1 283 ? 18.022 32.817 149.654 1.00 46.82 283 ALA D N 1
ATOM 9760 C CA . ALA D 1 283 ? 16.858 33.613 149.273 1.00 49.69 283 ALA D CA 1
ATOM 9761 C C . ALA D 1 283 ? 17.263 35.015 148.828 1.00 52.38 283 ALA D C 1
ATOM 9762 O O . ALA D 1 283 ? 16.728 35.543 147.845 1.00 50.04 283 ALA D O 1
ATOM 9764 N N . GLU D 1 284 ? 18.224 35.626 149.525 1.00 53.78 284 GLU D N 1
ATOM 9765 C CA . GLU D 1 284 ? 18.627 36.989 149.194 1.00 53.88 284 GLU D CA 1
ATOM 9766 C C . GLU D 1 284 ? 19.450 37.041 147.913 1.00 57.30 284 GLU D C 1
ATOM 9767 O O . GLU D 1 284 ? 19.346 38.011 147.155 1.00 59.20 284 GLU D O 1
ATOM 9773 N N . SER D 1 285 ? 20.262 36.016 147.646 1.00 49.56 285 SER D N 1
ATOM 9774 C CA . SER D 1 285 ? 20.933 35.933 146.352 1.00 54.37 285 SER D CA 1
ATOM 9775 C C . SER D 1 285 ? 19.918 35.823 145.222 1.00 55.80 285 SER D C 1
ATOM 9776 O O . SER D 1 285 ? 20.080 36.446 144.164 1.00 57.46 285 SER D O 1
ATOM 9779 N N . VAL D 1 286 ? 18.856 35.043 145.434 1.00 49.91 286 VAL D N 1
ATOM 9780 C CA . VAL D 1 286 ? 17.809 34.925 144.422 1.00 53.61 286 VAL D CA 1
ATOM 9781 C C . VAL D 1 286 ? 17.106 36.264 144.219 1.00 56.58 286 VAL D C 1
ATOM 9782 O O . VAL D 1 286 ? 16.822 36.669 143.084 1.00 55.87 286 VAL D O 1
ATOM 9786 N N . VAL D 1 287 ? 16.803 36.963 145.315 1.00 58.68 287 VAL D N 1
ATOM 9787 C CA . VAL D 1 287 ? 16.168 38.276 145.214 1.00 60.15 287 VAL D CA 1
ATOM 9788 C C . VAL D 1 287 ? 17.068 39.247 144.458 1.00 63.92 287 VAL D C 1
ATOM 9789 O O . VAL D 1 287 ? 16.596 40.044 143.639 1.00 68.02 287 VAL D O 1
ATOM 9793 N N . ALA D 1 288 ? 18.376 39.193 144.718 1.00 58.06 288 ALA D N 1
ATOM 9794 C CA . ALA D 1 288 ? 19.320 40.037 143.991 1.00 58.39 288 ALA D CA 1
ATOM 9795 C C . ALA D 1 288 ? 19.301 39.722 142.500 1.00 61.82 288 ALA D C 1
ATOM 9796 O O . ALA D 1 288 ? 19.272 40.631 141.662 1.00 63.32 288 ALA D O 1
ATOM 9798 N N . GLN D 1 289 ? 19.324 38.432 142.152 1.00 61.54 289 GLN D N 1
ATOM 9799 C CA . GLN D 1 289 ? 19.288 38.046 140.744 1.00 62.03 289 GLN D CA 1
ATOM 9800 C C . GLN D 1 289 ? 18.003 38.519 140.073 1.00 63.03 289 GLN D C 1
ATOM 9801 O O . GLN D 1 289 ? 18.016 38.928 138.907 1.00 65.49 289 GLN D O 1
ATOM 9807 N N . ILE D 1 290 ? 16.884 38.475 140.798 1.00 64.39 290 ILE D N 1
ATOM 9808 C CA . ILE D 1 290 ? 15.619 38.947 140.241 1.00 60.22 290 ILE D CA 1
ATOM 9809 C C . ILE D 1 290 ? 15.650 40.458 140.037 1.00 68.49 290 ILE D C 1
ATOM 9810 O O . ILE D 1 290 ? 15.216 40.967 138.996 1.00 69.75 290 ILE D O 1
ATOM 9815 N N . LYS D 1 291 ? 16.156 41.199 141.029 1.00 69.96 291 LYS D N 1
ATOM 9816 C CA . LYS D 1 291 ? 16.234 42.652 140.916 1.00 73.49 291 LYS D CA 1
ATOM 9817 C C . LYS D 1 291 ? 17.089 43.080 139.732 1.00 71.24 291 LYS D C 1
ATOM 9818 O O . LYS D 1 291 ? 16.868 44.157 139.165 1.00 74.16 291 LYS D O 1
ATOM 9824 N N . ASP D 1 292 ? 18.055 42.255 139.337 1.00 83.07 292 ASP D N 1
ATOM 9825 C CA . ASP D 1 292 ? 18.911 42.556 138.199 1.00 82.78 292 ASP D CA 1
ATOM 9826 C C . ASP D 1 292 ? 18.361 42.011 136.887 1.00 84.47 292 ASP D C 1
ATOM 9827 O O . ASP D 1 292 ? 19.092 41.964 135.894 1.00 87.00 292 ASP D O 1
ATOM 9832 N N . GLY D 1 293 ? 17.104 41.579 136.861 1.00 77.86 293 GLY D N 1
ATOM 9833 C CA . GLY D 1 293 ? 16.451 41.256 135.607 1.00 73.81 293 GLY D CA 1
ATOM 9834 C C . GLY D 1 293 ? 16.311 39.791 135.263 1.00 73.09 293 GLY D C 1
ATOM 9835 O O . GLY D 1 293 ? 15.939 39.479 134.127 1.00 73.93 293 GLY D O 1
ATOM 9836 N N . ASN D 1 294 ? 16.597 38.878 136.190 1.00 64.77 294 ASN D N 1
ATOM 9837 C CA . ASN D 1 294 ? 16.387 37.466 135.899 1.00 58.83 294 ASN D CA 1
ATOM 9838 C C . ASN D 1 294 ? 14.907 37.200 135.643 1.00 57.94 294 ASN D C 1
ATOM 9839 O O . ASN D 1 294 ? 14.028 37.859 136.205 1.00 63.07 294 ASN D O 1
ATOM 9844 N N . ARG D 1 295 ? 14.632 36.225 134.774 1.00 56.84 295 ARG D N 1
ATOM 9845 C CA . ARG D 1 295 ? 13.261 35.873 134.434 1.00 59.49 295 ARG D CA 1
ATOM 9846 C C . ARG D 1 295 ? 12.948 34.388 134.559 1.00 57.02 295 ARG D C 1
ATOM 9847 O O . ARG D 1 295 ? 11.765 34.028 134.547 1.00 59.09 295 ARG D O 1
ATOM 9855 N N . SER D 1 296 ? 13.954 33.519 134.685 1.00 54.96 296 SER D N 1
ATOM 9856 C CA . SER D 1 296 ? 13.684 32.091 134.813 1.00 53.96 296 SER D CA 1
ATOM 9857 C C . SER D 1 296 ? 13.262 31.706 136.226 1.00 50.73 296 SER D C 1
ATOM 9858 O O . SER D 1 296 ? 12.466 30.775 136.395 1.00 47.27 296 SER D O 1
ATOM 9861 N N . ILE D 1 297 ? 13.772 32.400 137.242 1.00 49.43 297 ILE D N 1
ATOM 9862 C CA . ILE D 1 297 ? 13.474 32.051 138.628 1.00 46.57 297 ILE D CA 1
ATOM 9863 C C . ILE D 1 297 ? 12.024 32.422 138.918 1.00 49.70 297 ILE D C 1
ATOM 9864 O O . ILE D 1 297 ? 11.665 33.603 138.935 1.00 45.78 297 ILE D O 1
ATOM 9869 N N . ILE D 1 298 ? 11.188 31.414 139.164 1.00 48.07 298 ILE D N 1
ATOM 9870 C CA . ILE D 1 298 ? 9.771 31.633 139.429 1.00 48.53 298 ILE D CA 1
ATOM 9871 C C . ILE D 1 298 ? 9.382 31.324 140.867 1.00 51.72 298 ILE D C 1
ATOM 9872 O O . ILE D 1 298 ? 8.271 31.697 141.284 1.00 45.75 298 ILE D O 1
ATOM 9877 N N . GLY D 1 299 ? 10.251 30.680 141.646 1.00 49.42 299 GLY D N 1
ATOM 9878 C CA . GLY D 1 299 ? 9.868 30.317 142.998 1.00 47.73 299 GLY D CA 1
ATOM 9879 C C . GLY D 1 299 ? 11.045 30.115 143.925 1.00 45.33 299 GLY D C 1
ATOM 9880 O O . GLY D 1 299 ? 12.210 30.113 143.520 1.00 42.81 299 GLY D O 1
ATOM 9881 N N . LEU D 1 300 ? 10.698 29.959 145.200 1.00 48.03 300 LEU D N 1
ATOM 9882 C CA . LEU D 1 300 ? 11.619 29.660 146.284 1.00 48.14 300 LEU D CA 1
ATOM 9883 C C . LEU D 1 300 ? 11.016 28.562 147.147 1.00 46.98 300 LEU D C 1
ATOM 9884 O O . LEU D 1 300 ? 9.792 28.436 147.248 1.00 44.44 300 LEU D O 1
ATOM 9889 N N . MET D 1 301 ? 11.882 27.765 147.769 1.00 46.03 301 MET D N 1
ATOM 9890 C CA . MET D 1 301 ? 11.454 26.769 148.742 1.00 47.99 301 MET D CA 1
ATOM 9891 C C . MET D 1 301 ? 12.217 26.984 150.039 1.00 46.10 301 MET D C 1
ATOM 9892 O O . MET D 1 301 ? 13.443 27.136 150.024 1.00 47.36 301 MET D O 1
ATOM 9897 N N . ILE D 1 302 ? 11.488 27.000 151.154 1.00 39.60 302 ILE D N 1
ATOM 9898 C CA . ILE D 1 302 ? 12.039 27.300 152.470 1.00 42.49 302 ILE D CA 1
ATOM 9899 C C . ILE D 1 302 ? 11.551 26.256 153.467 1.00 45.72 302 ILE D C 1
ATOM 9900 O O . ILE D 1 302 ? 10.343 26.004 153.577 1.00 46.11 302 ILE D O 1
ATOM 9905 N N . GLU D 1 303 ? 12.493 25.658 154.195 1.00 41.30 303 GLU D N 1
ATOM 9906 C CA . GLU D 1 303 ? 12.180 24.744 155.289 1.00 46.39 303 GLU D CA 1
ATOM 9907 C C . GLU D 1 303 ? 12.145 25.550 156.582 1.00 50.63 303 GLU D C 1
ATOM 9908 O O . GLU D 1 303 ? 13.182 26.029 157.053 1.00 49.03 303 GLU D O 1
ATOM 9914 N N . SER D 1 304 ? 10.955 25.697 157.157 1.00 52.68 304 SER D N 1
ATOM 9915 C CA . SER D 1 304 ? 10.756 26.626 158.264 1.00 59.47 304 SER D CA 1
ATOM 9916 C C . SER D 1 304 ? 9.743 26.049 159.239 1.00 60.12 304 SER D C 1
ATOM 9917 O O . SER D 1 304 ? 8.607 25.766 158.852 1.00 61.93 304 SER D O 1
ATOM 9920 N N . ASN D 1 305 ? 10.137 25.897 160.497 1.00 59.64 305 ASN D N 1
ATOM 9921 C CA . ASN D 1 305 ? 9.224 25.467 161.550 1.00 65.75 305 ASN D CA 1
ATOM 9922 C C . ASN D 1 305 ? 9.091 26.570 162.600 1.00 67.98 305 ASN D C 1
ATOM 9923 O O . ASN D 1 305 ? 9.667 27.653 162.469 1.00 71.60 305 ASN D O 1
ATOM 9928 N N . ILE D 1 306 ? 8.314 26.287 163.650 1.00 58.43 306 ILE D N 1
ATOM 9929 C CA . ILE D 1 306 ? 8.123 27.268 164.719 1.00 63.50 306 ILE D CA 1
ATOM 9930 C C . ILE D 1 306 ? 9.445 27.549 165.424 1.00 66.68 306 ILE D C 1
ATOM 9931 O O . ILE D 1 306 ? 9.742 28.695 165.790 1.00 64.95 306 ILE D O 1
ATOM 9936 N N . HIS D 1 307 ? 10.260 26.516 165.621 1.00 83.52 307 HIS D N 1
ATOM 9937 C CA . HIS D 1 307 ? 11.550 26.657 166.275 1.00 92.71 307 HIS D CA 1
ATOM 9938 C C . HIS D 1 307 ? 12.667 26.127 165.388 1.00 100.01 307 HIS D C 1
ATOM 9939 O O . HIS D 1 307 ? 12.437 25.390 164.425 1.00 94.67 307 HIS D O 1
ATOM 9946 N N . GLU D 1 308 ? 13.887 26.511 165.744 1.00 119.96 308 GLU D N 1
ATOM 9947 C CA . GLU D 1 308 ? 15.070 26.350 164.918 1.00 120.22 308 GLU D CA 1
ATOM 9948 C C . GLU D 1 308 ? 15.922 25.184 165.418 1.00 124.18 308 GLU D C 1
ATOM 9949 O O . GLU D 1 308 ? 15.507 24.399 166.277 1.00 127.46 308 GLU D O 1
ATOM 9955 N N . GLY D 1 309 ? 17.123 25.056 164.862 1.00 122.13 309 GLY D N 1
ATOM 9956 C CA . GLY D 1 309 ? 18.088 24.079 165.330 1.00 117.26 309 GLY D CA 1
ATOM 9957 C C . GLY D 1 309 ? 17.947 22.706 164.706 1.00 113.32 309 GLY D C 1
ATOM 9958 O O . GLY D 1 309 ? 18.808 21.846 164.891 1.00 111.79 309 GLY D O 1
ATOM 9959 N N . ASP D 1 328 ? 18.424 19.236 162.626 1.00 117.79 328 ASP D N 1
ATOM 9960 C CA . ASP D 1 328 ? 17.427 19.807 161.728 1.00 111.83 328 ASP D CA 1
ATOM 9961 C C . ASP D 1 328 ? 17.955 21.068 161.052 1.00 110.72 328 ASP D C 1
ATOM 9962 O O . ASP D 1 328 ? 18.787 21.786 161.611 1.00 110.79 328 ASP D O 1
ATOM 9967 N N . ALA D 1 329 ? 17.461 21.334 159.842 1.00 87.87 329 ALA D N 1
ATOM 9968 C CA . ALA D 1 329 ? 17.937 22.443 159.024 1.00 76.34 329 ALA D CA 1
ATOM 9969 C C . ALA D 1 329 ? 16.886 23.534 158.854 1.00 71.35 329 ALA D C 1
ATOM 9970 O O . ALA D 1 329 ? 17.038 24.408 157.994 1.00 64.77 329 ALA D O 1
ATOM 9972 N N . CYS D 1 330 ? 15.834 23.510 159.667 1.00 63.61 330 CYS D N 1
ATOM 9973 C CA . CYS D 1 330 ? 14.725 24.443 159.536 1.00 63.31 330 CYS D CA 1
ATOM 9974 C C . CYS D 1 330 ? 15.034 25.746 160.264 1.00 67.08 330 CYS D C 1
ATOM 9975 O O . CYS D 1 330 ? 15.658 25.743 161.330 1.00 70.59 330 CYS D O 1
ATOM 9978 N N . ILE D 1 331 ? 14.592 26.862 159.681 1.00 54.61 331 ILE D N 1
ATOM 9979 C CA . ILE D 1 331 ? 14.694 28.160 160.334 1.00 55.60 331 ILE D CA 1
ATOM 9980 C C . ILE D 1 331 ? 13.474 28.362 161.224 1.00 59.31 331 ILE D C 1
ATOM 9981 O O . ILE D 1 331 ? 12.443 27.705 161.069 1.00 55.22 331 ILE D O 1
ATOM 9986 N N . SER D 1 332 ? 13.595 29.287 162.174 1.00 59.45 332 SER D N 1
ATOM 9987 C CA . SER D 1 332 ? 12.509 29.571 163.097 1.00 59.42 332 SER D CA 1
ATOM 9988 C C . SER D 1 332 ? 11.414 30.379 162.407 1.00 51.61 332 SER D C 1
ATOM 9989 O O . SER D 1 332 ? 11.599 30.929 161.318 1.00 50.91 332 SER D O 1
ATOM 9992 N N . TRP D 1 333 ? 10.251 30.453 163.060 1.00 57.01 333 TRP D N 1
ATOM 9993 C CA . TRP D 1 333 ? 9.186 31.296 162.531 1.00 57.56 333 TRP D CA 1
ATOM 9994 C C . TRP D 1 333 ? 9.588 32.763 162.531 1.00 59.86 333 TRP D C 1
ATOM 9995 O O . TRP D 1 333 ? 9.138 33.529 161.674 1.00 58.91 333 TRP D O 1
ATOM 10006 N N . GLU D 1 334 ? 10.423 33.172 163.485 1.00 63.67 334 GLU D N 1
ATOM 10007 C CA . GLU D 1 334 ? 10.880 34.557 163.529 1.00 64.60 334 GLU D CA 1
ATOM 10008 C C . GLU D 1 334 ? 11.726 34.886 162.305 1.00 58.55 334 GLU D C 1
ATOM 10009 O O . GLU D 1 334 ? 11.499 35.901 161.631 1.00 60.22 334 GLU D O 1
ATOM 10015 N N . MET D 1 335 ? 12.707 34.031 162.005 1.00 60.72 335 MET D N 1
ATOM 10016 C CA . MET D 1 335 ? 13.529 34.229 160.817 1.00 59.39 335 MET D CA 1
ATOM 10017 C C . MET D 1 335 ? 12.693 34.126 159.549 1.00 55.41 335 MET D C 1
ATOM 10018 O O . MET D 1 335 ? 12.936 34.851 158.580 1.00 56.13 335 MET D O 1
ATOM 10023 N N . THR D 1 336 ? 11.697 33.237 159.541 1.00 56.01 336 THR D N 1
ATOM 10024 C CA . THR D 1 336 ? 10.805 33.120 158.390 1.00 58.73 336 THR D CA 1
ATOM 10025 C C . THR D 1 336 ? 10.050 34.420 158.150 1.00 58.13 336 THR D C 1
ATOM 10026 O O . THR D 1 336 ? 10.005 34.932 157.024 1.00 57.71 336 THR D O 1
ATOM 10030 N N . ASP D 1 337 ? 9.428 34.951 159.203 1.00 58.88 337 ASP D N 1
ATOM 10031 C CA . ASP D 1 337 ? 8.705 36.213 159.105 1.00 60.13 337 ASP D CA 1
ATOM 10032 C C . ASP D 1 337 ? 9.617 37.325 158.602 1.00 61.46 337 ASP D C 1
ATOM 10033 O O . ASP D 1 337 ? 9.289 38.023 157.633 1.00 62.56 337 ASP D O 1
ATOM 10038 N N . ALA D 1 338 ? 10.775 37.497 159.249 1.00 59.36 338 ALA D N 1
ATOM 10039 C CA . ALA D 1 338 ? 11.695 38.561 158.856 1.00 61.06 338 ALA D CA 1
ATOM 10040 C C . ALA D 1 338 ? 12.150 38.404 157.409 1.00 56.79 338 ALA D C 1
ATOM 10041 O O . ALA D 1 338 ? 12.173 39.380 156.647 1.00 60.84 338 ALA D O 1
ATOM 10043 N N . LEU D 1 339 ? 12.503 37.181 157.005 1.00 57.34 339 LEU D N 1
ATOM 10044 C CA . LEU D 1 339 ? 13.020 36.952 155.662 1.00 56.01 339 LEU D CA 1
ATOM 10045 C C . LEU D 1 339 ? 11.954 37.210 154.609 1.00 55.70 339 LEU D C 1
ATOM 10046 O O . LEU D 1 339 ? 12.221 37.854 153.588 1.00 56.37 339 LEU D O 1
ATOM 10051 N N . LEU D 1 340 ? 10.740 36.702 154.829 1.00 57.34 340 LEU D N 1
ATOM 10052 C CA . LEU D 1 340 ? 9.685 36.907 153.847 1.00 58.22 340 LEU D CA 1
ATOM 10053 C C . LEU D 1 340 ? 9.278 38.372 153.761 1.00 62.88 340 LEU D C 1
ATOM 10054 O O . LEU D 1 340 ? 8.985 38.863 152.665 1.00 63.29 340 LEU D O 1
ATOM 10059 N N . ARG D 1 341 ? 9.285 39.097 154.886 1.00 56.83 341 ARG D N 1
ATOM 10060 C CA . ARG D 1 341 ? 9.021 40.532 154.827 1.00 61.11 341 ARG D CA 1
ATOM 10061 C C . ARG D 1 341 ? 10.104 41.260 154.043 1.00 63.87 341 ARG D C 1
ATOM 10062 O O . ARG D 1 341 ? 9.805 42.142 153.229 1.00 68.44 341 ARG D O 1
ATOM 10070 N N . GLU D 1 342 ? 11.372 40.916 154.289 1.00 69.09 342 GLU D N 1
ATOM 10071 C CA . GLU D 1 342 ? 12.473 41.517 153.542 1.00 71.41 342 GLU D CA 1
ATOM 10072 C C . GLU D 1 342 ? 12.323 41.267 152.046 1.00 72.46 342 GLU D C 1
ATOM 10073 O O . GLU D 1 342 ? 12.452 42.190 151.230 1.00 73.54 342 GLU D O 1
ATOM 10079 N N . ILE D 1 343 ? 12.050 40.014 151.670 1.00 66.03 343 ILE D N 1
ATOM 10080 C CA . ILE D 1 343 ? 11.861 39.667 150.263 1.00 62.53 343 ILE D CA 1
ATOM 10081 C C . ILE D 1 343 ? 10.710 40.468 149.669 1.00 65.80 343 ILE D C 1
ATOM 10082 O O . ILE D 1 343 ? 10.825 41.041 148.578 1.00 70.54 343 ILE D O 1
ATOM 10087 N N . HIS D 1 344 ? 9.579 40.515 150.378 1.00 61.81 344 HIS D N 1
ATOM 10088 C CA . HIS D 1 344 ? 8.418 41.243 149.882 1.00 65.70 344 HIS D CA 1
ATOM 10089 C C . HIS D 1 344 ? 8.735 42.716 149.669 1.00 72.17 344 HIS D C 1
ATOM 10090 O O . HIS D 1 344 ? 8.292 43.314 148.683 1.00 75.57 344 HIS D O 1
ATOM 10097 N N . GLN D 1 345 ? 9.502 43.318 150.582 1.00 71.02 345 GLN D N 1
ATOM 10098 C CA . GLN D 1 345 ? 9.834 44.732 150.465 1.00 76.65 345 GLN D CA 1
ATOM 10099 C C . GLN D 1 345 ? 10.912 45.007 149.425 1.00 80.54 345 GLN D C 1
ATOM 10100 O O . GLN D 1 345 ? 11.031 46.149 148.968 1.00 83.30 345 GLN D O 1
ATOM 10106 N N . ASP D 1 346 ? 11.697 44.002 149.043 1.00 79.46 346 ASP D N 1
ATOM 10107 C CA . ASP D 1 346 ? 12.694 44.195 147.999 1.00 80.07 346 ASP D CA 1
ATOM 10108 C C . ASP D 1 346 ? 12.155 43.929 146.599 1.00 82.24 346 ASP D C 1
ATOM 10109 O O . ASP D 1 346 ? 12.865 44.192 145.622 1.00 83.59 346 ASP D O 1
ATOM 10114 N N . LEU D 1 347 ? 10.922 43.428 146.474 1.00 75.21 347 LEU D N 1
ATOM 10115 C CA . LEU D 1 347 ? 10.385 42.997 145.187 1.00 78.05 347 LEU D CA 1
ATOM 10116 C C . LEU D 1 347 ? 9.100 43.728 144.801 1.00 85.96 347 LEU D C 1
ATOM 10117 O O . LEU D 1 347 ? 8.299 43.185 144.034 1.00 88.25 347 LEU D O 1
ATOM 10122 N N . ASN D 1 348 ? 8.904 44.961 145.281 1.00 112.94 348 ASN D N 1
ATOM 10123 C CA . ASN D 1 348 ? 7.619 45.637 145.099 1.00 119.44 348 ASN D CA 1
ATOM 10124 C C . ASN D 1 348 ? 7.271 45.835 143.626 1.00 119.94 348 ASN D C 1
ATOM 10125 O O . ASN D 1 348 ? 6.130 45.591 143.216 1.00 117.16 348 ASN D O 1
ATOM 10130 N N . GLY D 1 349 ? 8.227 46.284 142.816 1.00 99.16 349 GLY D N 1
ATOM 10131 C CA . GLY D 1 349 ? 7.909 46.634 141.443 1.00 99.59 349 GLY D CA 1
ATOM 10132 C C . GLY D 1 349 ? 8.535 45.757 140.379 1.00 100.01 349 GLY D C 1
ATOM 10133 O O . GLY D 1 349 ? 7.963 45.567 139.302 1.00 99.70 349 GLY D O 1
ATOM 10134 N N . GLN D 1 350 ? 9.718 45.218 140.680 1.00 114.59 350 GLN D N 1
ATOM 10135 C CA . GLN D 1 350 ? 10.505 44.468 139.707 1.00 118.28 350 GLN D CA 1
ATOM 10136 C C . GLN D 1 350 ? 9.829 43.175 139.266 1.00 114.97 350 GLN D C 1
ATOM 10137 O O . GLN D 1 350 ? 10.255 42.579 138.270 1.00 115.76 350 GLN D O 1
ATOM 10143 N N . LEU D 1 351 ? 8.794 42.723 139.977 1.00 99.20 351 LEU D N 1
ATOM 10144 C CA . LEU D 1 351 ? 8.114 41.490 139.591 1.00 92.65 351 LEU D CA 1
ATOM 10145 C C . LEU D 1 351 ? 7.077 41.729 138.500 1.00 91.78 351 LEU D C 1
ATOM 10146 O O . LEU D 1 351 ? 6.904 40.886 137.612 1.00 89.14 351 LEU D O 1
ATOM 10151 N N . THR D 1 352 ? 6.374 42.864 138.548 1.00 93.48 352 THR D N 1
ATOM 10152 C CA . THR D 1 352 ? 5.340 43.144 137.558 1.00 91.78 352 THR D CA 1
ATOM 10153 C C . THR D 1 352 ? 5.915 43.396 136.169 1.00 89.59 352 THR D C 1
ATOM 10154 O O . THR D 1 352 ? 5.186 43.273 135.178 1.00 86.91 352 THR D O 1
ATOM 10158 N N . ALA D 1 353 ? 7.203 43.737 136.073 1.00 90.48 353 ALA D N 1
ATOM 10159 C CA . ALA D 1 353 ? 7.813 44.013 134.777 1.00 89.00 353 ALA D CA 1
ATOM 10160 C C . ALA D 1 353 ? 8.104 42.743 133.986 1.00 90.38 353 ALA D C 1
ATOM 10161 O O . ALA D 1 353 ? 8.106 42.780 132.750 1.00 90.74 353 ALA D O 1
ATOM 10163 N N . ARG D 1 354 ? 8.351 41.621 134.669 1.00 90.30 354 ARG D N 1
ATOM 10164 C CA . ARG D 1 354 ? 8.738 40.397 133.973 1.00 86.52 354 ARG D CA 1
ATOM 10165 C C . ARG D 1 354 ? 7.632 39.884 133.058 1.00 89.96 354 ARG D C 1
ATOM 10166 O O . ARG D 1 354 ? 7.917 39.210 132.061 1.00 89.17 354 ARG D O 1
ATOM 10174 N N . VAL D 1 355 ? 6.376 40.182 133.375 1.00 87.20 355 VAL D N 1
ATOM 10175 C CA . VAL D 1 355 ? 5.260 39.717 132.562 1.00 88.51 355 VAL D CA 1
ATOM 10176 C C . VAL D 1 355 ? 4.846 40.791 131.563 1.00 92.09 355 VAL D C 1
ATOM 10177 O O . VAL D 1 355 ? 4.707 40.521 130.370 1.00 99.14 355 VAL D O 1
#

InterPro domains:
  IPR006218 DAHP synthetase I/KDSA [PF00793] (41-340)
  IPR006219 DAHP synthase, class 1 [PIRSF001361] (3-351)
  IPR006219 DAHP synthase, class 1 [PTHR21225] (2-350)
  IPR006219 DAHP synthase, class 1 [TIGR00034] (8-350)
  IPR013785 Aldolase-type TIM barrel [G3DSA:3.20.20.70] (1-354)

Nearest PDB structures (foldseek):
  6agm-assembly2_D-3  TM=1.001E+00  e=9.467E-65  Escherichia coli K-12
  8e0z-assembly1_B  TM=9.696E-01  e=1.509E-41  Escherichia coli K-12
  5czt-assembly1_D  TM=9.588E-01  e=2.648E-41  Neisseria meningitidis MC58
  1kfl-assembly1_C  TM=9.505E-01  e=4.152E-41  Escherichia coli
  5dcd-assembly1_B  TM=9.553E-01  e=2.963E-41  Neisseria meningitidis MC58

Sequence (1336 aa):
DALNNVHITDEQVLMTPEQLKAAFPLSLQQEAQIADSRKSISDIIAGRDPRLLVVCGPCSIHDPETALEYARRFKALAAEVSDSLYLVMRVYFEKPRTTVGWKGLINDPHMDGSFDVEAGLQIARKLLLELVNMGLPLATEALDPNSPQYLGDLFSWSAIGARTTESQTHREMASGLSMPVGFKNGTDGSLATAINAMRAAAQPHRFVGINQAGQVALLQTQGNPDGHVILRGGKAPNYSPADVAQCEKEMEQAGLRPSLMVDCSHGNSNKDYRRQPAVAESVVAQIKDGNRSIIGLMIESNIHEGDACISWEMTDALLREIHQDLNGQLTARVDALNNVHITDEQVLMTPEQLKAAFPLSLQQEAQIADSRKSISDIIAGRDPRLLVVCGPCSIHDPETALEYARRFKALAAEVSDSLYLVMRVYFEKPRTTVGWKGLINDPHMDGSFDVEAGLQIARKLLLELVNMGLPLATEALDPNSPQYLGDLFSWSAIGARTTESQTHREMASGLSMPVGFKNGTDGSLATAINAMRAAAQPHRFVGINQAGQVALLQTQGNPDGHVILRGGKAPNYSPADVAQCEKEMEQAGLRPSLMVDCSHGNSNKDYRRQPAVAESVVAQIKDGNRSIIGLMIESNIHEGDACISWEMTDALLREIHQDLNGQLTARVDALNNVHITDEQVLMTPEQLKAAFPLSLQQEAQIADSRKSISDIIAGRDPRLLVVCGPCSIHDPETALEYARRFKALAAEVSDSLYLVMRVYFEKPRTTVGWKGLINDPHMDGSFDVEAGLQIARKLLLELVNMGLPLATEALDPNSPQYLGDLFSWSAIGARTTESQTHREMASGLSMPVGFKNGTDGSLATAINAMRAAAQPHRFVGINQAGQVALLQTQGNPDGHVILRGGKAPNYSPADVAQCEKEMEQAGLRPSLMVDCSHGNSNKDYRRQPAVAESVVAQIKDGNRSIIGLMIESNIHEGDACISWEMTDALLREIHQDLNGQLTARVDALNNVHITDEQVLMTPEQLKAAFPLSLQQEAQIADSRKSISDIIAGRDPRLLVVCGPCSIHDPETALEYARRFKALAAEVSDSLYLVMRVYFEKPRTTVGWKGLINDPHMDGSFDVEAGLQIARKLLLELVNMGLPLATEALDPNSPQYLGDLFSWSAIGARTTESQTHREMASGLSMPVGFKNGTDGSLATAINAMRAAAQPHRFVGINQAGQVALLQTQGNPDGHVILRGGKAPNYSPADVAQCEKEMEQAGLRPSLMVDCSHGNSNKDYRRQPAVAESVVAQIKDGNRSIIGLMIESNIHEGDACISWEMTDALLREIHQDLNGQLTARV

GO terms:
  GO:0003849 3-deoxy-7-phosphoheptulonate synthase activity (F, IDA)
  GO:0042802 identical protein binding (F, IDA)
  GO:0009073 aromatic amino acid family biosynthetic process (P, IMP)